Protein AF-0000000072255102 (afdb_homodimer)

Sequence (958 aa):
MRISRRGTLAPRAHVDDLEAAYGQRKDVCQMCAGSVGYGPAPAALQAVSRLEEHLGGGYGPVAGESALLANLREKLFLHNGIDVDAQRAAVLVTAGANQAFVNVLLAVADSGDAVILFAPYYFSHYSAALFAGLRPIVLNSNSHESVAGALQYYSENLLHSEVPSVETVRAVVVCTPCNPTGSVLDNAELWKIAHICEAHDWWLIIDEAYEHFDFEMQLLERDGELTLTSIVSPSCLTGLPQRIRRPYLMHNRSIHIFSMSKSFGMAGYRVGYILCPQTAPIQDGADLFDALVRVNDTIVTHASRQSQLLALCVLRDPACISTLQSRRLRVLLYVRELYQFAFKMVRAGLIELTPSMMEVLRTCQRNGRPFRIGAFYLFCRALPKRNGSTRVARASDLELCHFLADSYRVLVAPGSIFGTDARECWIRVSVGACCCNDIHGLRDALRRLAAGIAAFQEQKLARKVSSVDNDNLVVSTTFMRISRRGTLAPRAHVDDLEAAYGQRKDVCQMCAGSVGYGPAPAALQAVSRLEEHLGGGYGPVAGESALLANLREKLFLHNGIDVDAQRAAVLVTAGANQAFVNVLLAVADSGDAVILFAPYYFSHYSAALFAGLRPIVLNSNSHESVAGALQYYSENLLHSEVPSVETVRAVVVCTPCNPTGSVLDNAELWKIAHICEAHDWWLIIDEAYEHFDFEMQLLERDGELTLTSIVSPSCLTGLPQRIRRPYLMHNRSIHIFSMSKSFGMAGYRVGYILCPQTAPIQDGADLFDALVRVNDTIVTHASRQSQLLALCVLRDPACISTLQSRRLRVLLYVRELYQFAFKMVRAGLIELTPSMMEVLRTCQRNGRPFRIGAFYLFCRALPKRNGSTRVARASDLELCHFLADSYRVLVAPGSIFGTDARECWIRVSVGACCCNDIHGLRDALRRLAAGIAAFQEQKLARKVSSVDNDNLVVSTTF

Nearest PDB structures (foldseek):
  1w7l-assembly1_A  TM=7.153E-01  e=2.641E-23  Homo sapiens
  1b8g-assembly1_B  TM=6.961E-01  e=1.407E-20  Malus domestica
  7dlw-assembly2_D  TM=7.131E-01  e=1.933E-19  Arabidopsis thaliana
  6s8w-assembly1_A  TM=8.082E-01  e=8.567E-15  Aspergillus fumigatus Af293
  6s8w-assembly2_C  TM=7.511E-01  e=2.875E-15  Aspergillus fumigatus Af293

Structure (mmCIF, N/CA/C/O backbone):
data_AF-0000000072255102-model_v1
#
loop_
_entity.id
_entity.type
_entity.pdbx_description
1 polymer 'Aspartate transaminase'
#
loop_
_atom_site.group_PDB
_atom_site.id
_atom_site.type_symbol
_atom_site.label_atom_id
_atom_site.label_alt_id
_atom_site.label_comp_id
_atom_site.label_asym_id
_atom_site.label_entity_id
_atom_site.label_seq_id
_atom_site.pdbx_PDB_ins_code
_atom_site.Cartn_x
_atom_site.Cartn_y
_atom_site.Cartn_z
_atom_site.occupancy
_atom_site.B_iso_or_equiv
_atom_site.auth_seq_id
_atom_site.auth_comp_id
_atom_site.auth_asym_id
_atom_site.auth_atom_id
_atom_site.pdbx_PDB_model_num
ATOM 1 N N . MET A 1 1 ? -25.812 5.926 -3.051 1 71.19 1 MET A N 1
ATOM 2 C CA . MET A 1 1 ? -24.375 5.699 -2.855 1 71.19 1 MET A CA 1
ATOM 3 C C . MET A 1 1 ? -23.828 4.738 -3.908 1 71.19 1 MET A C 1
ATOM 5 O O . MET A 1 1 ? -24.531 3.822 -4.34 1 71.19 1 MET A O 1
ATOM 9 N N . ARG A 1 2 ? -22.906 5.219 -4.488 1 79.12 2 ARG A N 1
ATOM 10 C CA . ARG A 1 2 ? -22.328 4.414 -5.562 1 79.12 2 ARG A CA 1
ATOM 11 C C . ARG A 1 2 ? -20.922 3.965 -5.219 1 79.12 2 ARG A C 1
ATOM 13 O O . ARG A 1 2 ? -20.188 4.668 -4.512 1 79.12 2 ARG A O 1
ATOM 20 N N . ILE A 1 3 ? -20.594 2.717 -5.504 1 79.81 3 ILE A N 1
ATOM 21 C CA . ILE A 1 3 ? -19.219 2.229 -5.453 1 79.81 3 ILE A CA 1
ATOM 22 C C . ILE A 1 3 ? -18.656 2.121 -6.871 1 79.81 3 ILE A C 1
ATOM 24 O O . ILE A 1 3 ? -19.406 2.125 -7.848 1 79.81 3 ILE A O 1
ATOM 28 N N . SER A 1 4 ? -17.422 2.129 -6.953 1 81.81 4 SER A N 1
ATOM 29 C CA . SER A 1 4 ? -16.766 2.125 -8.258 1 81.81 4 SER A CA 1
ATOM 30 C C . SER A 1 4 ? -17 0.81 -8.992 1 81.81 4 SER A C 1
ATOM 32 O O . SER A 1 4 ? -17.141 -0.242 -8.367 1 81.81 4 SER A O 1
ATOM 34 N N . ARG A 1 5 ? -17 0.912 -10.289 1 80.12 5 ARG A N 1
ATOM 35 C CA . ARG A 1 5 ? -17.062 -0.283 -11.125 1 80.12 5 ARG A CA 1
ATOM 36 C C . ARG A 1 5 ? -15.797 -1.123 -10.961 1 80.12 5 ARG A C 1
ATOM 38 O O . ARG A 1 5 ? -15.859 -2.354 -10.961 1 80.12 5 ARG A O 1
ATOM 45 N N . ARG A 1 6 ? -14.703 -0.473 -10.859 1 78.62 6 ARG A N 1
ATOM 46 C CA . ARG A 1 6 ? -13.453 -1.199 -10.672 1 78.62 6 ARG A CA 1
ATOM 47 C C . ARG A 1 6 ? -13.438 -1.946 -9.344 1 78.62 6 ARG A C 1
ATOM 49 O O . ARG A 1 6 ? -12.844 -3.02 -9.234 1 78.62 6 ARG A O 1
ATOM 56 N N . GLY A 1 7 ? -14.148 -1.473 -8.406 1 73.25 7 GLY A N 1
ATOM 57 C CA . GLY A 1 7 ? -14.266 -2.152 -7.125 1 73.25 7 GLY A CA 1
ATOM 58 C C . GLY A 1 7 ? -15.156 -3.379 -7.18 1 73.25 7 GLY A C 1
ATOM 59 O O . GLY A 1 7 ? -15.07 -4.254 -6.312 1 73.25 7 GLY A O 1
ATOM 60 N N . THR A 1 8 ? -15.906 -3.451 -8.242 1 72.62 8 THR A N 1
ATOM 61 C CA . THR A 1 8 ? -16.828 -4.57 -8.367 1 72.62 8 THR A CA 1
ATOM 62 C C . THR A 1 8 ? -16.344 -5.559 -9.422 1 72.62 8 THR A C 1
ATOM 64 O O . THR A 1 8 ? -16.656 -6.75 -9.359 1 72.62 8 THR A O 1
ATOM 67 N N . LEU A 1 9 ? -15.602 -5.031 -10.367 1 70.38 9 LEU A N 1
ATOM 68 C CA . LEU A 1 9 ? -15.18 -5.844 -11.5 1 70.38 9 LEU A CA 1
ATOM 69 C C . LEU A 1 9 ? -13.969 -6.703 -11.141 1 70.38 9 LEU A C 1
ATOM 71 O O . LEU A 1 9 ? -13.758 -7.758 -11.742 1 70.38 9 LEU A O 1
ATOM 75 N N . ALA A 1 10 ? -13.281 -6.191 -10.258 1 69.94 10 ALA A N 1
ATOM 76 C CA . ALA A 1 10 ? -12.141 -7.02 -9.875 1 69.94 10 ALA A CA 1
ATOM 77 C C . ALA A 1 10 ? -12.602 -8.352 -9.289 1 69.94 10 ALA A C 1
ATOM 79 O O . ALA A 1 10 ? -13.445 -8.375 -8.391 1 69.94 10 ALA A O 1
ATOM 80 N N . PRO A 1 11 ? -12.211 -9.344 -10.062 1 61.66 11 PRO A N 1
ATOM 81 C CA . PRO A 1 11 ? -12.688 -10.648 -9.602 1 61.66 11 PRO A CA 1
ATOM 82 C C . PRO A 1 11 ? -12.406 -10.898 -8.125 1 61.66 11 PRO A C 1
ATOM 84 O O . PRO A 1 11 ? -11.383 -10.438 -7.602 1 61.66 11 PRO A O 1
ATOM 87 N N . ARG A 1 12 ? -13.578 -11.211 -7.484 1 57.09 12 ARG A N 1
ATOM 88 C CA . ARG A 1 12 ? -13.352 -11.695 -6.125 1 57.09 12 ARG A CA 1
ATOM 89 C C . ARG A 1 12 ? -12.445 -12.922 -6.125 1 57.09 12 ARG A C 1
ATOM 91 O O . ARG A 1 12 ? -12.648 -13.852 -6.918 1 57.09 12 ARG A O 1
ATOM 98 N N . ALA A 1 13 ? -11.328 -12.711 -5.57 1 55.06 13 ALA A N 1
ATOM 99 C CA . ALA A 1 13 ? -10.508 -13.914 -5.555 1 55.06 13 ALA A CA 1
ATOM 100 C C . ALA A 1 13 ? -11.281 -15.094 -4.957 1 55.06 13 ALA A C 1
ATOM 102 O O . ALA A 1 13 ? -11.492 -15.148 -3.744 1 55.06 13 ALA A O 1
ATOM 103 N N . HIS A 1 14 ? -12.023 -15.82 -5.754 1 57.97 14 HIS A N 1
ATOM 104 C CA . HIS A 1 14 ? -12.703 -17.031 -5.309 1 57.97 14 HIS A CA 1
ATOM 105 C C . HIS A 1 14 ? -11.852 -17.812 -4.32 1 57.97 14 HIS A C 1
ATOM 107 O O . HIS A 1 14 ? -12.375 -18.578 -3.512 1 57.97 14 HIS A O 1
ATOM 113 N N . VAL A 1 15 ? -10.625 -17.5 -4.371 1 62.88 15 VAL A N 1
ATOM 114 C CA . VAL A 1 15 ? -9.703 -18.141 -3.439 1 62.88 15 VAL A CA 1
ATOM 115 C C . VAL A 1 15 ? -10.078 -17.781 -2.006 1 62.88 15 VAL A C 1
ATOM 117 O O . VAL A 1 15 ? -10.062 -18.625 -1.113 1 62.88 15 VAL A O 1
ATOM 120 N N . ASP A 1 16 ? -10.633 -16.625 -1.935 1 63.44 16 ASP A N 1
ATOM 121 C CA . ASP A 1 16 ? -10.984 -16.172 -0.59 1 63.44 16 ASP A CA 1
ATOM 122 C C . ASP A 1 16 ? -12.234 -16.891 -0.078 1 63.44 16 ASP A C 1
ATOM 124 O O . ASP A 1 16 ? -12.297 -17.266 1.093 1 63.44 16 ASP A O 1
ATOM 128 N N . ASP A 1 17 ? -13.141 -17.125 -0.993 1 71.81 17 ASP A N 1
ATOM 129 C CA . ASP A 1 17 ? -14.344 -17.859 -0.615 1 71.81 17 ASP A CA 1
ATOM 130 C C . ASP A 1 17 ? -14.016 -19.312 -0.259 1 71.81 17 ASP A C 1
ATOM 132 O O . ASP A 1 17 ? -14.555 -19.859 0.705 1 71.81 17 ASP A O 1
ATOM 136 N N . LEU A 1 18 ? -13.156 -19.844 -1.052 1 81.25 18 LEU A N 1
ATOM 137 C CA . LEU A 1 18 ? -12.734 -21.219 -0.807 1 81.25 18 LEU A CA 1
ATOM 138 C C . LEU A 1 18 ? -11.938 -21.328 0.486 1 81.25 18 LEU A C 1
ATOM 140 O O . LEU A 1 18 ? -12.125 -22.266 1.265 1 81.25 18 LEU A O 1
ATOM 144 N N . GLU A 1 19 ? -11.125 -20.344 0.685 1 74.62 19 GLU A N 1
ATOM 145 C CA . GLU A 1 19 ? -10.336 -20.328 1.916 1 74.62 19 GLU A CA 1
ATOM 146 C C . GLU A 1 19 ? -11.227 -20.109 3.137 1 74.62 19 GLU A C 1
ATOM 148 O O . GLU A 1 19 ? -10.992 -20.703 4.195 1 74.62 19 GLU A O 1
ATOM 153 N N . ALA A 1 20 ? -12.18 -19.297 2.982 1 74.81 20 ALA A N 1
ATOM 154 C CA . ALA A 1 20 ? -13.117 -19.078 4.078 1 74.81 20 ALA A CA 1
ATOM 155 C C . ALA A 1 20 ? -13.914 -20.344 4.391 1 74.81 20 ALA A C 1
ATOM 157 O O . ALA A 1 20 ? -14.203 -20.625 5.555 1 74.81 20 ALA A O 1
ATOM 158 N N . ALA A 1 21 ? -14.156 -21.078 3.379 1 81.81 21 ALA A N 1
ATOM 159 C CA . ALA A 1 21 ? -15 -22.266 3.537 1 81.81 21 ALA A CA 1
ATOM 160 C C . ALA A 1 21 ? -14.18 -23.453 4.039 1 81.81 21 ALA A C 1
ATOM 162 O O . ALA A 1 21 ? -14.664 -24.25 4.836 1 81.81 21 ALA A O 1
ATOM 163 N N . TYR A 1 22 ? -12.93 -23.5 3.594 1 86.5 22 TYR A N 1
ATOM 164 C CA . TYR A 1 22 ? -12.195 -24.75 3.818 1 86.5 22 TYR A CA 1
ATOM 165 C C . TYR A 1 22 ? -10.891 -24.484 4.566 1 86.5 22 TYR A C 1
ATOM 167 O O . TYR A 1 22 ? -10.242 -25.422 5.039 1 86.5 22 TYR A O 1
ATOM 175 N N . GLY A 1 23 ? -10.547 -23.25 4.668 1 78.25 23 GLY A N 1
ATOM 176 C CA . GLY A 1 23 ? -9.234 -22.906 5.184 1 78.25 23 GLY A CA 1
ATOM 177 C C . GLY A 1 23 ? -9 -23.375 6.605 1 78.25 23 GLY A C 1
ATOM 178 O O . GLY A 1 23 ? -7.867 -23.688 6.984 1 78.25 23 GLY A O 1
ATOM 179 N N . GLN A 1 24 ? -10.047 -23.531 7.312 1 77.75 24 GLN A N 1
ATOM 180 C CA . GLN A 1 24 ? -9.914 -23.891 8.719 1 77.75 24 GLN A CA 1
ATOM 181 C C . GLN A 1 24 ? -10.148 -25.391 8.922 1 77.75 24 GLN A C 1
ATOM 183 O O . GLN A 1 24 ? -9.992 -25.906 10.031 1 77.75 24 GLN A O 1
ATOM 188 N N . ARG A 1 25 ? -10.422 -26.047 7.887 1 85 25 ARG A N 1
ATOM 189 C CA . ARG A 1 25 ? -10.664 -27.484 7.992 1 85 25 ARG A CA 1
ATOM 190 C C . ARG A 1 25 ? -9.352 -28.266 8.07 1 85 25 ARG A C 1
ATOM 192 O O . ARG A 1 25 ? -8.633 -28.375 7.074 1 85 25 ARG A O 1
ATOM 199 N N . LYS A 1 26 ? -9.148 -28.922 9.109 1 82.62 26 LYS A N 1
ATOM 200 C CA . LYS A 1 26 ? -7.887 -29.609 9.367 1 82.62 26 LYS A CA 1
ATOM 201 C C . LYS A 1 26 ? -7.789 -30.891 8.555 1 82.62 26 LYS A C 1
ATOM 203 O O . LYS A 1 26 ? -6.691 -31.406 8.336 1 82.62 26 LYS A O 1
ATOM 208 N N . ASP A 1 27 ? -8.859 -31.391 8.117 1 87.88 27 ASP A N 1
ATOM 209 C CA . ASP A 1 27 ? -8.859 -32.656 7.383 1 87.88 27 ASP A CA 1
ATOM 210 C C . ASP A 1 27 ? -8.664 -32.438 5.887 1 87.88 27 ASP A C 1
ATOM 212 O O . ASP A 1 27 ? -8.5 -33.375 5.125 1 87.88 27 ASP A O 1
ATOM 216 N N . VAL A 1 28 ? -8.695 -31.172 5.5 1 91.31 28 VAL A N 1
ATOM 217 C CA . VAL A 1 28 ? -8.555 -30.844 4.09 1 91.31 28 VAL A CA 1
ATOM 218 C C . VAL A 1 28 ? -7.129 -30.375 3.805 1 91.31 28 VAL A C 1
ATOM 220 O O . VAL A 1 28 ? -6.617 -29.484 4.477 1 91.31 28 VAL A O 1
ATOM 223 N N . CYS A 1 29 ? -6.441 -31.078 2.885 1 91.5 29 CYS A N 1
ATOM 224 C CA . CYS A 1 29 ? -5.113 -30.641 2.465 1 91.5 29 CYS A CA 1
ATOM 225 C C . CYS A 1 29 ? -5.188 -29.344 1.675 1 91.5 29 CYS A C 1
ATOM 227 O O . CYS A 1 29 ? -5.879 -29.266 0.657 1 91.5 29 CYS A O 1
ATOM 229 N N . GLN A 1 30 ? -4.477 -28.359 2.141 1 89.25 30 GLN A N 1
ATOM 230 C CA . GLN A 1 30 ? -4.527 -27.016 1.553 1 89.25 30 GLN A CA 1
ATOM 231 C C . GLN A 1 30 ? -3.545 -26.891 0.392 1 89.25 30 GLN A C 1
ATOM 233 O O . GLN A 1 30 ? -2.373 -26.578 0.597 1 89.25 30 GLN A O 1
ATOM 238 N N . MET A 1 31 ? -4.047 -27.047 -0.824 1 92.31 31 MET A N 1
ATOM 239 C CA . MET A 1 31 ? -3.205 -26.938 -2.01 1 92.31 31 MET A CA 1
ATOM 240 C C . MET A 1 31 ? -3.721 -25.844 -2.938 1 92.31 31 MET A C 1
ATOM 242 O O . MET A 1 31 ? -3.631 -25.969 -4.16 1 92.31 31 MET A O 1
ATOM 246 N N . CYS A 1 32 ? -4.309 -24.812 -2.295 1 90.25 32 CYS A N 1
ATOM 247 C CA . CYS A 1 32 ? -4.922 -23.719 -3.041 1 90.25 32 CYS A CA 1
ATOM 248 C C . CYS A 1 32 ? -4.043 -22.484 -3 1 90.25 32 CYS A C 1
ATOM 250 O O . CYS A 1 32 ? -3.781 -21.859 -4.035 1 90.25 32 CYS A O 1
ATOM 252 N N . ALA A 1 33 ? -3.549 -22.125 -1.889 1 85.56 33 ALA A N 1
ATOM 253 C CA . ALA A 1 33 ? -2.844 -20.859 -1.672 1 85.56 33 ALA A CA 1
ATOM 254 C C . ALA A 1 33 ? -1.452 -20.906 -2.295 1 85.56 33 ALA A C 1
ATOM 256 O O . ALA A 1 33 ? -0.792 -21.938 -2.297 1 85.56 33 ALA A O 1
ATOM 257 N N . GLY A 1 34 ? -1.05 -19.797 -2.852 1 88.5 34 GLY A N 1
ATOM 258 C CA . GLY A 1 34 ? 0.292 -19.641 -3.393 1 88.5 34 GLY A CA 1
ATOM 259 C C . GLY A 1 34 ? 1.305 -19.188 -2.357 1 88.5 34 GLY A C 1
ATOM 260 O O . GLY A 1 34 ? 2.016 -18.203 -2.568 1 88.5 34 GLY A O 1
ATOM 261 N N . SER A 1 35 ? 1.401 -19.938 -1.258 1 89.06 35 SER A N 1
ATOM 262 C CA . SER A 1 35 ? 2.301 -19.578 -0.167 1 89.06 35 SER A CA 1
ATOM 263 C C . SER A 1 35 ? 3.223 -20.734 0.198 1 89.06 35 SER A C 1
ATOM 265 O O . SER A 1 35 ? 3.041 -21.844 -0.284 1 89.06 35 SER A O 1
ATOM 267 N N . VAL A 1 36 ? 4.203 -20.438 0.973 1 90.5 36 VAL A N 1
ATOM 268 C CA . VAL A 1 36 ? 5.129 -21.453 1.474 1 90.5 36 VAL A CA 1
ATOM 269 C C . VAL A 1 36 ? 4.812 -21.766 2.934 1 90.5 36 VAL A C 1
ATOM 271 O O . VAL A 1 36 ? 4.129 -21 3.607 1 90.5 36 VAL A O 1
ATOM 274 N N . GLY A 1 37 ? 5.32 -22.891 3.395 1 87 37 GLY A N 1
ATOM 275 C CA . GLY A 1 37 ? 4.965 -23.375 4.723 1 87 37 GLY A CA 1
ATOM 276 C C . GLY A 1 37 ? 5.973 -22.969 5.785 1 87 37 GLY A C 1
ATOM 277 O O . GLY A 1 37 ? 5.945 -23.484 6.902 1 87 37 GLY A O 1
ATOM 278 N N . TYR A 1 38 ? 6.91 -22.141 5.453 1 89.12 38 TYR A N 1
ATOM 279 C CA . TYR A 1 38 ? 7.914 -21.734 6.426 1 89.12 38 TYR A CA 1
ATOM 280 C C . TYR A 1 38 ? 7.926 -20.219 6.59 1 89.12 38 TYR A C 1
ATOM 282 O O . TYR A 1 38 ? 7.367 -19.5 5.762 1 89.12 38 TYR A O 1
ATOM 290 N N . GLY A 1 39 ? 8.477 -19.812 7.711 1 91.06 39 GLY A N 1
ATOM 291 C CA . GLY A 1 39 ? 8.648 -18.391 7.973 1 91.06 39 GLY A CA 1
ATOM 292 C C . GLY A 1 39 ? 10.086 -17.938 7.824 1 91.06 39 GLY A C 1
ATOM 293 O O . GLY A 1 39 ? 10.938 -18.672 7.328 1 91.06 39 GLY A O 1
ATOM 294 N N . PRO A 1 40 ? 10.25 -16.656 8.211 1 91.88 40 PRO A N 1
ATOM 295 C CA . PRO A 1 40 ? 11.625 -16.172 8.156 1 91.88 40 PRO A CA 1
ATOM 296 C C . PRO A 1 40 ? 12.578 -17 9.016 1 91.88 40 PRO A C 1
ATOM 298 O O . PRO A 1 40 ? 12.156 -17.609 10 1 91.88 40 PRO A O 1
ATOM 301 N N . ALA A 1 41 ? 13.82 -17.031 8.648 1 91.12 41 ALA A N 1
ATOM 302 C CA . ALA A 1 41 ? 14.828 -17.734 9.438 1 91.12 41 ALA A CA 1
ATOM 303 C C . ALA A 1 41 ? 14.82 -17.266 10.891 1 91.12 41 ALA A C 1
ATOM 305 O O . ALA A 1 41 ? 14.836 -16.062 11.156 1 91.12 41 ALA A O 1
ATOM 306 N N . PRO A 1 42 ? 14.844 -18.141 11.812 1 87.88 42 PRO A N 1
ATOM 307 C CA . PRO A 1 42 ? 14.789 -17.781 13.227 1 87.88 42 PRO A CA 1
ATOM 308 C C . PRO A 1 42 ? 15.914 -16.828 13.641 1 87.88 42 PRO A C 1
ATOM 310 O O . PRO A 1 42 ? 15.695 -15.93 14.453 1 87.88 42 PRO A O 1
ATOM 313 N N . ALA A 1 43 ? 17.078 -17.047 13.039 1 90.06 43 ALA A N 1
ATOM 314 C CA . ALA A 1 43 ? 18.203 -16.188 13.367 1 90.06 43 ALA A CA 1
ATOM 315 C C . ALA A 1 43 ? 17.906 -14.727 13.016 1 90.06 43 ALA A C 1
ATOM 317 O O . ALA A 1 43 ? 18.344 -13.812 13.719 1 90.06 43 ALA A O 1
ATOM 318 N N . ALA A 1 44 ? 17.219 -14.508 11.953 1 92.56 44 ALA A N 1
ATOM 319 C CA . ALA A 1 44 ? 16.859 -13.156 11.539 1 92.56 44 ALA A CA 1
ATOM 320 C C . ALA A 1 44 ? 15.844 -12.547 12.492 1 92.56 44 ALA A C 1
ATOM 322 O O . ALA A 1 44 ? 15.93 -11.359 12.828 1 92.56 44 ALA A O 1
ATOM 323 N N . LEU A 1 45 ? 14.875 -13.266 12.938 1 89.69 45 LEU A N 1
ATOM 324 C CA . LEU A 1 45 ? 13.867 -12.789 13.883 1 89.69 45 LEU A CA 1
ATOM 325 C C . LEU A 1 45 ? 14.516 -12.367 15.195 1 89.69 45 LEU A C 1
ATOM 327 O O . LEU A 1 45 ? 14.141 -11.352 15.781 1 89.69 45 LEU A O 1
ATOM 331 N N . GLN A 1 46 ? 15.492 -13.125 15.617 1 88.06 46 GLN A N 1
ATOM 332 C CA . GLN A 1 46 ? 16.219 -12.805 16.844 1 88.06 46 GLN A CA 1
ATOM 333 C C . GLN A 1 46 ? 17.016 -11.508 16.672 1 88.06 46 GLN A C 1
ATOM 335 O O . GLN A 1 46 ? 17.078 -10.695 17.594 1 88.06 46 GLN A O 1
ATOM 340 N N . ALA A 1 47 ? 17.578 -11.367 15.547 1 88.94 47 ALA A N 1
ATOM 341 C CA . ALA A 1 47 ? 18.359 -10.156 15.273 1 88.94 47 ALA A CA 1
ATOM 342 C C . ALA A 1 47 ? 17.469 -8.914 15.297 1 88.94 47 ALA A C 1
ATOM 344 O O . ALA A 1 47 ? 17.859 -7.871 15.805 1 88.94 47 ALA A O 1
ATOM 345 N N . VAL A 1 48 ? 16.297 -8.977 14.773 1 88.06 48 VAL A N 1
ATOM 346 C CA . VAL A 1 48 ? 15.367 -7.852 14.727 1 88.06 48 VAL A CA 1
ATOM 347 C C . VAL A 1 48 ? 14.969 -7.449 16.141 1 88.06 48 VAL A C 1
ATOM 349 O O . VAL A 1 48 ? 14.859 -6.262 16.453 1 88.06 48 VAL A O 1
ATOM 352 N N . SER A 1 49 ? 14.734 -8.383 16.953 1 82.62 49 SER A N 1
ATOM 353 C CA . SER A 1 49 ? 14.336 -8.117 18.344 1 82.62 49 SER A CA 1
ATOM 354 C C . SER A 1 49 ? 15.391 -7.285 19.062 1 82.62 49 SER A C 1
ATOM 356 O O . SER A 1 49 ? 15.062 -6.484 19.938 1 82.62 49 SER A O 1
ATOM 358 N N . ARG A 1 50 ? 16.594 -7.359 18.656 1 83.38 50 ARG A N 1
ATOM 359 C CA . ARG A 1 50 ? 17.688 -6.648 19.297 1 83.38 50 ARG A CA 1
ATOM 360 C C . ARG A 1 50 ? 17.859 -5.246 18.719 1 83.38 50 ARG A C 1
ATOM 362 O O . ARG A 1 50 ? 18.328 -4.336 19.406 1 83.38 50 ARG A O 1
ATOM 369 N N . LEU A 1 51 ? 17.406 -5.105 17.516 1 82.75 51 LEU A N 1
ATOM 370 C CA . LEU A 1 51 ? 17.719 -3.879 16.797 1 82.75 51 LEU A CA 1
ATOM 371 C C . LEU A 1 51 ? 16.516 -2.949 16.734 1 82.75 51 LEU A C 1
ATOM 373 O O . LEU A 1 51 ? 16.656 -1.759 16.453 1 82.75 51 LEU A O 1
ATOM 377 N N . GLU A 1 52 ? 15.352 -3.484 17.062 1 79.81 52 GLU A N 1
ATOM 378 C CA . GLU A 1 52 ? 14.094 -2.783 16.859 1 79.81 52 GLU A CA 1
ATOM 379 C C . GLU A 1 52 ? 14.023 -1.507 17.688 1 79.81 52 GLU A C 1
ATOM 381 O O . GLU A 1 52 ? 13.445 -0.508 17.25 1 79.81 52 GLU A O 1
ATOM 386 N N . GLU A 1 53 ? 14.617 -1.542 18.844 1 77 53 GLU A N 1
ATOM 387 C CA . GLU A 1 53 ? 14.555 -0.391 19.734 1 77 53 GLU A CA 1
ATOM 388 C C . GLU A 1 53 ? 15.219 0.832 19.109 1 77 53 GLU A C 1
ATOM 390 O O . GLU A 1 53 ? 14.852 1.969 19.406 1 77 53 GLU A O 1
ATOM 395 N N . HIS A 1 54 ? 16.031 0.615 18.188 1 80.56 54 HIS A N 1
ATOM 396 C CA . HIS A 1 54 ? 16.781 1.709 17.578 1 80.56 54 HIS A CA 1
ATOM 397 C C . HIS A 1 54 ? 16.047 2.268 16.359 1 80.56 54 HIS A C 1
ATOM 399 O O . HIS A 1 54 ? 16.438 3.305 15.812 1 80.56 54 HIS A O 1
ATOM 405 N N . LEU A 1 55 ? 14.977 1.622 15.969 1 83.38 55 LEU A N 1
ATOM 406 C CA . LEU A 1 55 ? 14.25 2.041 14.773 1 83.38 55 LEU A CA 1
ATOM 407 C C . LEU A 1 55 ? 13.469 3.324 15.039 1 83.38 55 LEU A C 1
ATOM 409 O O . LEU A 1 55 ? 13.203 4.094 14.109 1 83.38 55 LEU A O 1
ATOM 413 N N . GLY A 1 56 ? 13.125 3.527 16.312 1 84.12 56 GLY A N 1
ATOM 414 C CA . GLY A 1 56 ? 12.25 4.648 16.594 1 84.12 56 GLY A CA 1
ATOM 415 C C . GLY A 1 56 ? 10.867 4.5 15.969 1 84.12 56 GLY A C 1
ATOM 416 O O . GLY A 1 56 ? 10.469 3.395 15.609 1 84.12 56 GLY A O 1
ATOM 417 N N . GLY A 1 57 ? 10.125 5.523 15.906 1 89.06 57 GLY A N 1
ATOM 418 C CA . GLY A 1 57 ? 8.75 5.445 15.43 1 89.06 57 GLY A CA 1
ATOM 419 C C . GLY A 1 57 ? 8.516 6.234 14.156 1 89.06 57 GLY A C 1
ATOM 420 O O . GLY A 1 57 ? 7.453 6.117 13.531 1 89.06 57 GLY A O 1
ATOM 421 N N . GLY A 1 58 ? 9.516 6.988 13.711 1 90.62 58 GLY A N 1
ATOM 422 C CA . GLY A 1 58 ? 9.328 7.945 12.633 1 90.62 58 GLY A CA 1
ATOM 423 C C . GLY A 1 58 ? 9.352 7.301 11.258 1 90.62 58 GLY A C 1
ATOM 424 O O . GLY A 1 58 ? 9.664 6.117 11.125 1 90.62 58 GLY A O 1
ATOM 425 N N . TYR A 1 59 ? 9 8.07 10.266 1 91.69 59 TYR A N 1
ATOM 426 C CA . TYR A 1 59 ? 9.039 7.641 8.875 1 91.69 59 TYR A CA 1
ATOM 427 C C . TYR A 1 59 ? 10.469 7.328 8.438 1 91.69 59 TYR A C 1
ATOM 429 O O . TYR A 1 59 ? 11.422 7.895 8.977 1 91.69 59 TYR A O 1
ATOM 437 N N . GLY A 1 60 ? 10.617 6.363 7.547 1 91.38 60 GLY A N 1
ATOM 438 C CA . GLY A 1 60 ? 11.859 6.121 6.84 1 91.38 60 GLY A CA 1
ATOM 439 C C . GLY A 1 60 ? 11.875 6.695 5.438 1 91.38 60 GLY A C 1
ATOM 440 O O . GLY A 1 60 ? 10.922 7.359 5.023 1 91.38 60 GLY A O 1
ATOM 441 N N . PRO A 1 61 ? 12.961 6.496 4.809 1 92.81 61 PRO A N 1
ATOM 442 C CA . PRO A 1 61 ? 13.023 6.961 3.418 1 92.81 61 PRO A CA 1
ATOM 443 C C . PRO A 1 61 ? 11.992 6.27 2.523 1 92.81 61 PRO A C 1
ATOM 445 O O . PRO A 1 61 ? 11.75 5.07 2.668 1 92.81 61 PRO A O 1
ATOM 448 N N . VAL A 1 62 ? 11.453 7 1.601 1 93.88 62 VAL A N 1
ATOM 449 C CA . VAL A 1 62 ? 10.398 6.512 0.714 1 93.88 62 VAL A CA 1
ATOM 450 C C . VAL A 1 62 ? 10.914 5.324 -0.095 1 93.88 62 VAL A C 1
ATOM 452 O O . VAL A 1 62 ? 10.203 4.332 -0.278 1 93.88 62 VAL A O 1
ATOM 455 N N . ALA A 1 63 ? 12.18 5.379 -0.575 1 95.5 63 ALA A N 1
ATOM 456 C CA . ALA A 1 63 ? 12.734 4.355 -1.456 1 95.5 63 ALA A CA 1
ATOM 457 C C . ALA A 1 63 ? 13.109 3.102 -0.671 1 95.5 63 ALA A C 1
ATOM 459 O O . ALA A 1 63 ? 13.312 2.037 -1.256 1 95.5 63 ALA A O 1
ATOM 460 N N . GLY A 1 64 ? 13.25 3.23 0.615 1 97.12 64 GLY A N 1
ATOM 461 C CA . GLY A 1 64 ? 13.703 2.139 1.465 1 97.12 64 GLY A CA 1
ATOM 462 C C . GLY A 1 64 ? 14.906 2.5 2.309 1 97.12 64 GLY A C 1
ATOM 463 O O . GLY A 1 64 ? 15.617 3.461 2.006 1 97.12 64 GLY A O 1
ATOM 464 N N . GLU A 1 65 ? 15.102 1.743 3.35 1 96.31 65 GLU A N 1
ATOM 465 C CA . GLU A 1 65 ? 16.25 1.943 4.227 1 96.31 65 GLU A CA 1
ATOM 466 C C . GLU A 1 65 ? 17.562 1.75 3.469 1 96.31 65 GLU A C 1
ATOM 468 O O . GLU A 1 65 ? 17.703 0.794 2.705 1 96.31 65 GLU A O 1
ATOM 473 N N . SER A 1 66 ? 18.547 2.627 3.738 1 95.75 66 SER A N 1
ATOM 474 C CA . SER A 1 66 ? 19.797 2.631 2.994 1 95.75 66 SER A CA 1
ATOM 475 C C . SER A 1 66 ? 20.531 1.299 3.137 1 95.75 66 SER A C 1
ATOM 477 O O . SER A 1 66 ? 21.062 0.772 2.158 1 95.75 66 SER A O 1
ATOM 479 N N . ALA A 1 67 ? 20.578 0.798 4.336 1 96.19 67 ALA A N 1
ATOM 480 C CA . ALA A 1 67 ? 21.266 -0.469 4.566 1 96.19 67 ALA A CA 1
ATOM 481 C C . ALA A 1 67 ? 20.594 -1.605 3.799 1 96.19 67 ALA A C 1
ATOM 483 O O . ALA A 1 67 ? 21.281 -2.473 3.244 1 96.19 67 ALA A O 1
ATOM 484 N N . LEU A 1 68 ? 19.266 -1.615 3.773 1 97.75 68 LEU A N 1
ATOM 485 C CA . LEU A 1 68 ? 18.562 -2.646 3.027 1 97.75 68 LEU A CA 1
ATOM 486 C C . LEU A 1 68 ? 18.812 -2.512 1.53 1 97.75 68 LEU A C 1
ATOM 488 O O . LEU A 1 68 ? 19.047 -3.512 0.843 1 97.75 68 LEU A O 1
ATOM 492 N N . LEU A 1 69 ? 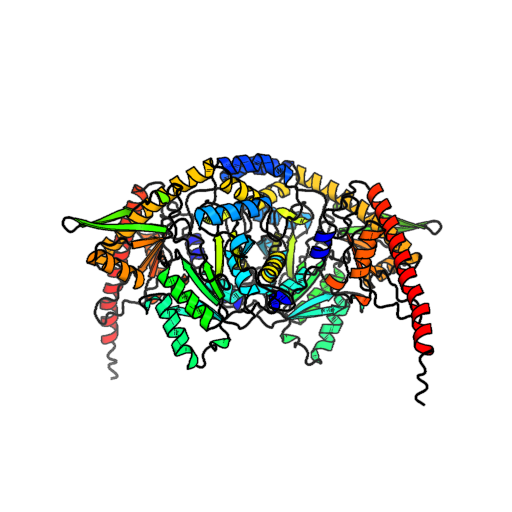18.766 -1.294 1.021 1 97.88 69 LEU A N 1
ATOM 493 C CA . LEU A 1 69 ? 19.016 -1.06 -0.396 1 97.88 69 LEU A CA 1
ATOM 494 C C . LEU A 1 69 ? 20.406 -1.58 -0.795 1 97.88 69 LEU A C 1
ATOM 496 O O . LEU A 1 69 ? 20.562 -2.188 -1.857 1 97.88 69 LEU A O 1
ATOM 500 N N . ALA A 1 70 ? 21.391 -1.35 0.05 1 97.25 70 ALA A N 1
ATOM 501 C CA . ALA A 1 70 ? 22.734 -1.838 -0.22 1 97.25 70 ALA A CA 1
ATOM 502 C C . ALA A 1 70 ? 22.766 -3.363 -0.279 1 97.25 70 ALA A C 1
ATOM 504 O O . ALA A 1 70 ? 23.406 -3.943 -1.155 1 97.25 70 ALA A O 1
ATOM 505 N N . ASN A 1 71 ? 22.109 -4.012 0.596 1 96.38 71 ASN A N 1
ATOM 506 C CA . ASN A 1 71 ? 22.078 -5.469 0.628 1 96.38 71 ASN A CA 1
ATOM 507 C C . ASN A 1 71 ? 21.281 -6.043 -0.547 1 96.38 71 ASN A C 1
ATOM 509 O O . ASN A 1 71 ? 21.609 -7.113 -1.056 1 96.38 71 ASN A O 1
ATOM 513 N N . LEU A 1 72 ? 20.234 -5.34 -0.912 1 96.31 72 LEU A N 1
ATOM 514 C CA . LEU A 1 72 ? 19.484 -5.773 -2.08 1 96.31 72 LEU A CA 1
ATOM 515 C C . LEU A 1 72 ? 20.328 -5.695 -3.342 1 96.31 72 LEU A C 1
ATOM 517 O O . LEU A 1 72 ? 20.234 -6.559 -4.215 1 96.31 72 LEU A O 1
ATOM 521 N N . ARG A 1 73 ? 21.125 -4.664 -3.449 1 94.56 73 ARG A N 1
ATOM 522 C CA . ARG A 1 73 ? 22.062 -4.559 -4.57 1 94.56 73 ARG A CA 1
ATOM 523 C C . ARG A 1 73 ? 23.031 -5.738 -4.598 1 94.56 73 ARG A C 1
ATOM 525 O O . ARG A 1 73 ? 23.281 -6.312 -5.656 1 94.56 73 ARG A O 1
ATOM 532 N N . GLU A 1 74 ? 23.516 -6.078 -3.469 1 93.06 74 GLU A N 1
ATOM 533 C CA . GLU A 1 74 ? 24.422 -7.227 -3.367 1 93.06 74 GLU A CA 1
ATOM 534 C C . GLU A 1 74 ? 23.703 -8.516 -3.744 1 93.06 74 GLU A C 1
ATOM 536 O O . GLU A 1 74 ? 24.25 -9.352 -4.469 1 93.06 74 GLU A O 1
ATOM 541 N N . LYS A 1 75 ? 22.531 -8.68 -3.24 1 91.19 75 LYS A N 1
ATOM 542 C CA . LYS A 1 75 ? 21.734 -9.859 -3.562 1 91.19 75 LYS A CA 1
ATOM 543 C C . LYS A 1 75 ? 21.484 -9.961 -5.062 1 91.19 75 LYS A C 1
ATOM 545 O O . LYS A 1 75 ? 21.594 -11.047 -5.645 1 91.19 75 LYS A O 1
ATOM 550 N N . LEU A 1 76 ? 21.109 -8.859 -5.699 1 91.5 76 LEU A N 1
ATOM 551 C CA . LEU A 1 76 ? 20.859 -8.828 -7.137 1 91.5 76 LEU A CA 1
ATOM 552 C C . LEU A 1 76 ? 22.125 -9.211 -7.91 1 91.5 76 LEU A C 1
ATOM 554 O O . LEU A 1 76 ? 22.047 -9.922 -8.914 1 91.5 76 LEU A O 1
ATOM 558 N N . PHE A 1 77 ? 23.25 -8.789 -7.434 1 89.5 77 PHE A N 1
ATOM 559 C CA . PHE A 1 77 ? 24.516 -9.133 -8.062 1 89.5 77 PHE A CA 1
ATOM 560 C C . PHE A 1 77 ? 24.812 -10.617 -7.902 1 89.5 77 PHE A C 1
ATOM 562 O O . PHE A 1 77 ? 25.109 -11.305 -8.883 1 89.5 77 PHE A O 1
ATOM 569 N N . LEU A 1 78 ? 24.688 -11.141 -6.73 1 85.75 78 LEU A N 1
ATOM 570 C CA . LEU A 1 78 ? 25.094 -12.5 -6.398 1 85.75 78 LEU A CA 1
ATOM 571 C C . LEU A 1 78 ? 24.094 -13.516 -6.93 1 85.75 78 LEU A C 1
ATOM 573 O O . LEU A 1 78 ? 24.469 -14.578 -7.43 1 85.75 78 LEU A O 1
ATOM 577 N N . HIS A 1 79 ? 22.797 -13.188 -6.758 1 83.94 79 HIS A N 1
ATOM 578 C CA . HIS A 1 79 ? 21.781 -14.188 -7.059 1 83.94 79 HIS A CA 1
ATOM 579 C C . HIS A 1 79 ? 21.266 -14.039 -8.492 1 83.94 79 HIS A C 1
ATOM 581 O O . HIS A 1 79 ? 20.844 -15.023 -9.102 1 83.94 79 HIS A O 1
ATOM 587 N N . ASN A 1 80 ? 21.297 -12.812 -9.016 1 85.44 80 ASN A N 1
ATOM 588 C CA . ASN A 1 80 ? 20.641 -12.57 -10.297 1 85.44 80 ASN A CA 1
ATOM 589 C C . ASN A 1 80 ? 21.656 -12.125 -11.359 1 85.44 80 ASN A C 1
ATOM 591 O O . ASN A 1 80 ? 21.312 -12.023 -12.539 1 85.44 80 ASN A O 1
ATOM 595 N N . GLY A 1 81 ? 22.891 -11.852 -10.969 1 84 81 GLY A N 1
ATOM 596 C CA . GLY A 1 81 ? 23.906 -11.375 -11.898 1 84 81 GLY A CA 1
ATOM 597 C C . GLY A 1 81 ? 23.672 -9.953 -12.375 1 84 81 GLY A C 1
ATOM 598 O O . GLY A 1 81 ? 24.078 -9.586 -13.477 1 84 81 GLY A O 1
ATOM 599 N N . ILE A 1 82 ? 22.953 -9.18 -11.586 1 86.69 82 ILE A N 1
ATOM 600 C CA . ILE A 1 82 ? 22.609 -7.809 -11.961 1 86.69 82 ILE A CA 1
ATOM 601 C C . ILE A 1 82 ? 23.453 -6.824 -11.164 1 86.69 82 ILE A C 1
ATOM 603 O O . ILE A 1 82 ? 23.359 -6.766 -9.93 1 86.69 82 ILE A O 1
ATOM 607 N N . ASP A 1 83 ? 24.266 -6.094 -11.805 1 89.44 83 ASP A N 1
ATOM 608 C CA . ASP A 1 83 ? 25 -4.984 -11.203 1 89.44 83 ASP A CA 1
ATOM 609 C C . ASP A 1 83 ? 24.234 -3.672 -11.352 1 89.44 83 ASP A C 1
ATOM 611 O O . ASP A 1 83 ? 24.297 -3.027 -12.406 1 89.44 83 ASP A O 1
ATOM 615 N N . VAL A 1 84 ? 23.641 -3.25 -10.305 1 90.69 84 VAL A N 1
ATOM 616 C CA . VAL A 1 84 ? 22.688 -2.152 -10.328 1 90.69 84 VAL A CA 1
ATOM 617 C C . VAL A 1 84 ? 23.375 -0.872 -10.789 1 90.69 84 VAL A C 1
ATOM 619 O O . VAL A 1 84 ? 22.844 -0.138 -11.625 1 90.69 84 VAL A O 1
ATOM 622 N N . ASP A 1 85 ? 24.578 -0.538 -10.312 1 88.44 85 ASP A N 1
ATOM 623 C CA . ASP A 1 85 ? 25.297 0.68 -10.672 1 88.44 85 ASP A CA 1
ATOM 624 C C . ASP A 1 85 ? 25.812 0.607 -12.102 1 88.44 85 ASP A C 1
ATOM 626 O O . ASP A 1 85 ? 25.641 1.545 -12.883 1 88.44 85 ASP A O 1
ATOM 630 N N . ALA A 1 86 ? 26.406 -0.502 -12.469 1 86.44 86 ALA A N 1
ATOM 631 C CA . ALA A 1 86 ? 26.969 -0.668 -13.805 1 86.44 86 ALA A CA 1
ATOM 632 C C . ALA A 1 86 ? 25.875 -0.615 -14.867 1 86.44 86 ALA A C 1
ATOM 634 O O . ALA A 1 86 ? 26.109 -0.144 -15.984 1 86.44 86 ALA A O 1
ATOM 635 N N . GLN A 1 87 ? 24.766 -0.997 -14.445 1 85 87 GLN A N 1
ATOM 636 C CA . GLN A 1 87 ? 23.672 -1.062 -15.414 1 85 87 GLN A CA 1
ATOM 637 C C . GLN A 1 87 ? 22.75 0.148 -15.289 1 85 87 GLN A C 1
ATOM 639 O O . GLN A 1 87 ? 21.672 0.181 -15.891 1 85 87 GLN A O 1
ATOM 644 N N . ARG A 1 88 ? 23.094 1.141 -14.531 1 89.56 88 ARG A N 1
ATOM 645 C CA . ARG A 1 88 ? 22.359 2.379 -14.352 1 89.56 88 ARG A CA 1
ATOM 646 C C . ARG A 1 88 ? 20.906 2.092 -13.977 1 89.56 88 ARG A C 1
ATOM 648 O O . ARG A 1 88 ? 19.984 2.578 -14.641 1 89.56 88 ARG A O 1
ATOM 655 N N . ALA A 1 89 ? 20.75 1.262 -13.008 1 91.81 89 ALA A N 1
ATOM 656 C CA . ALA A 1 89 ? 19.438 0.909 -12.492 1 91.81 89 ALA A CA 1
ATOM 657 C C . ALA A 1 89 ? 19.234 1.449 -11.078 1 91.81 89 ALA A C 1
ATOM 659 O O . ALA A 1 89 ? 20.156 2.035 -10.5 1 91.81 89 ALA A O 1
ATOM 660 N N . ALA A 1 90 ? 18 1.344 -10.602 1 93.44 90 ALA A N 1
ATOM 661 C CA . ALA A 1 90 ? 17.656 1.756 -9.242 1 93.44 90 ALA A CA 1
ATOM 662 C C . ALA A 1 90 ? 16.719 0.745 -8.586 1 93.44 90 ALA A C 1
ATOM 664 O O . ALA A 1 90 ? 16 0.016 -9.273 1 93.44 90 ALA A O 1
ATOM 665 N N . VAL A 1 91 ? 16.828 0.706 -7.27 1 96.81 91 VAL A N 1
ATOM 666 C CA . VAL A 1 91 ? 16.016 -0.22 -6.496 1 96.81 91 VAL A CA 1
ATOM 667 C C . VAL A 1 91 ? 15.062 0.561 -5.59 1 96.81 91 VAL A C 1
ATOM 669 O O . VAL A 1 91 ? 15.461 1.56 -4.984 1 96.81 91 VAL A O 1
ATOM 672 N N . LEU A 1 92 ? 13.805 0.178 -5.547 1 97.88 92 LEU A N 1
ATOM 673 C CA . LEU A 1 92 ? 12.781 0.75 -4.676 1 97.88 92 LEU A CA 1
ATOM 674 C C . LEU A 1 92 ? 12.109 -0.335 -3.844 1 97.88 92 LEU A C 1
ATOM 676 O O . LEU A 1 92 ? 11.562 -1.297 -4.395 1 97.88 92 LEU A O 1
ATOM 680 N N . VAL A 1 93 ? 12.164 -0.182 -2.502 1 98.81 93 VAL A N 1
ATOM 681 C CA . VAL A 1 93 ? 11.523 -1.138 -1.608 1 98.81 93 VAL A CA 1
ATOM 682 C C . VAL A 1 93 ? 10.031 -0.837 -1.521 1 98.81 93 VAL A C 1
ATOM 684 O O . VAL A 1 93 ? 9.625 0.327 -1.46 1 98.81 93 VAL A O 1
ATOM 687 N N . THR A 1 94 ? 9.219 -1.847 -1.542 1 98.81 94 THR A N 1
ATOM 688 C CA . THR A 1 94 ? 7.766 -1.697 -1.521 1 98.81 94 THR A CA 1
ATOM 689 C C . THR A 1 94 ? 7.145 -2.607 -0.467 1 98.81 94 THR A C 1
ATOM 691 O O . THR A 1 94 ? 7.828 -3.461 0.105 1 98.81 94 THR A O 1
ATOM 694 N N . ALA A 1 95 ? 5.863 -2.4 -0.165 1 98.69 95 ALA A N 1
ATOM 695 C CA . ALA A 1 95 ? 5.113 -3.246 0.759 1 98.69 95 ALA A CA 1
ATOM 696 C C . ALA A 1 95 ? 4.609 -4.508 0.063 1 98.69 95 ALA A C 1
ATOM 698 O O . ALA A 1 95 ? 3.398 -4.727 -0.039 1 98.69 95 ALA A O 1
ATOM 699 N N . GLY A 1 96 ? 5.547 -5.332 -0.334 1 98.31 96 GLY A N 1
ATOM 700 C CA . GLY A 1 96 ? 5.246 -6.543 -1.083 1 98.31 96 GLY A CA 1
ATOM 701 C C . GLY A 1 96 ? 5.309 -6.344 -2.586 1 98.31 96 GLY A C 1
ATOM 702 O O . GLY A 1 96 ? 5.344 -5.211 -3.068 1 98.31 96 GLY A O 1
ATOM 703 N N . ALA A 1 97 ? 5.305 -7.441 -3.295 1 98.31 97 ALA A N 1
ATOM 704 C CA . ALA A 1 97 ? 5.406 -7.398 -4.75 1 98.31 97 ALA A CA 1
ATOM 705 C C . ALA A 1 97 ? 4.09 -6.941 -5.379 1 98.31 97 ALA A C 1
ATOM 707 O O . ALA A 1 97 ? 4.086 -6.367 -6.469 1 98.31 97 ALA A O 1
ATOM 708 N N . ASN A 1 98 ? 2.979 -7.18 -4.711 1 97.62 98 ASN A N 1
ATOM 709 C CA . ASN A 1 98 ? 1.707 -6.676 -5.219 1 97.62 98 ASN A CA 1
ATOM 710 C C . ASN A 1 98 ? 1.715 -5.152 -5.332 1 97.62 98 ASN A C 1
ATOM 712 O O . ASN A 1 98 ? 1.342 -4.602 -6.367 1 97.62 98 ASN A O 1
ATOM 716 N N . GLN A 1 99 ? 2.164 -4.551 -4.273 1 98.62 99 GLN A N 1
ATOM 717 C CA . GLN A 1 99 ? 2.236 -3.092 -4.301 1 98.62 99 GLN A CA 1
ATOM 718 C C . GLN A 1 99 ? 3.248 -2.609 -5.336 1 98.62 99 GLN A C 1
ATOM 720 O O . GLN A 1 99 ? 3.043 -1.575 -5.977 1 98.62 99 GLN A O 1
ATOM 725 N N . ALA A 1 100 ? 4.348 -3.33 -5.457 1 98.75 100 ALA A N 1
ATOM 726 C CA . ALA A 1 100 ? 5.328 -3.01 -6.492 1 98.75 100 ALA A CA 1
ATOM 727 C C . ALA A 1 100 ? 4.68 -2.977 -7.871 1 98.75 100 ALA A C 1
ATOM 729 O O . ALA A 1 100 ? 4.906 -2.047 -8.648 1 98.75 100 ALA A O 1
ATOM 730 N N . PHE A 1 101 ? 3.877 -3.965 -8.164 1 98.75 101 PHE A N 1
ATOM 731 C CA . PHE A 1 101 ? 3.227 -4.062 -9.461 1 98.75 101 PHE A CA 1
ATOM 732 C C . PHE A 1 101 ? 2.277 -2.893 -9.688 1 98.75 101 PHE A C 1
ATOM 734 O O . PHE A 1 101 ? 2.27 -2.287 -10.758 1 98.75 101 PHE A O 1
ATOM 741 N N . VAL A 1 102 ? 1.523 -2.549 -8.703 1 98.44 102 VAL A N 1
ATOM 742 C CA . VAL A 1 102 ? 0.611 -1.413 -8.789 1 98.44 102 VAL A CA 1
ATOM 743 C C . VAL A 1 102 ? 1.405 -0.13 -9.023 1 98.44 102 VAL A C 1
ATOM 745 O O . VAL A 1 102 ? 1.025 0.7 -9.859 1 98.44 102 VAL A O 1
ATOM 748 N N . ASN A 1 103 ? 2.492 0.04 -8.258 1 98.12 103 ASN A N 1
ATOM 749 C CA . ASN A 1 103 ? 3.352 1.203 -8.445 1 98.12 103 ASN A CA 1
ATOM 750 C C . ASN A 1 103 ? 3.818 1.327 -9.891 1 98.12 103 ASN A C 1
ATOM 752 O O . ASN A 1 103 ? 3.795 2.418 -10.469 1 98.12 103 ASN A O 1
ATOM 756 N N . VAL A 1 104 ? 4.246 0.194 -10.438 1 97.56 104 VAL A N 1
ATOM 757 C CA . VAL A 1 104 ? 4.781 0.195 -11.797 1 97.56 104 VAL A CA 1
ATOM 758 C C . VAL A 1 104 ? 3.688 0.599 -12.781 1 97.56 104 VAL A C 1
ATOM 760 O O . VAL A 1 104 ? 3.91 1.444 -13.656 1 97.56 104 VAL A O 1
ATOM 763 N N . LEU A 1 105 ? 2.5 0.03 -12.648 1 97.75 105 LEU A N 1
ATOM 764 C CA . LEU A 1 105 ? 1.406 0.361 -13.562 1 97.75 105 LEU A CA 1
ATOM 765 C C . LEU A 1 105 ? 1.091 1.852 -13.508 1 97.75 105 LEU A C 1
ATOM 767 O O . LEU A 1 105 ? 0.947 2.494 -14.555 1 97.75 105 LEU A O 1
ATOM 771 N N . LEU A 1 106 ? 1.005 2.373 -12.328 1 96.56 106 LEU A N 1
ATOM 772 C CA . LEU A 1 106 ? 0.644 3.775 -12.156 1 96.56 106 LEU A CA 1
ATOM 773 C C . LEU A 1 106 ? 1.753 4.688 -12.664 1 96.56 106 LEU A C 1
ATOM 775 O O . LEU A 1 106 ? 1.483 5.797 -13.133 1 96.56 106 LEU A O 1
ATOM 779 N N . ALA A 1 107 ? 2.945 4.273 -12.602 1 94.5 107 ALA A N 1
ATOM 780 C CA . ALA A 1 107 ? 4.09 5.082 -13.008 1 94.5 107 ALA A CA 1
ATOM 781 C C . ALA A 1 107 ? 4.25 5.086 -14.531 1 94.5 107 ALA A C 1
ATOM 783 O O . ALA A 1 107 ? 4.762 6.047 -15.102 1 94.5 107 ALA A O 1
ATOM 784 N N . VAL A 1 108 ? 3.764 4.027 -15.266 1 93.75 108 VAL A N 1
ATOM 785 C CA . VAL A 1 108 ? 4.133 3.914 -16.672 1 93.75 108 VAL A CA 1
ATOM 786 C C . VAL A 1 108 ? 2.898 4.117 -17.547 1 93.75 108 VAL A C 1
ATOM 788 O O . VAL A 1 108 ? 3.014 4.273 -18.766 1 93.75 108 VAL A O 1
ATOM 791 N N . ALA A 1 109 ? 1.706 4.156 -16.953 1 94.25 109 ALA A N 1
ATOM 792 C CA . ALA A 1 109 ? 0.495 4.203 -17.781 1 94.25 109 ALA A CA 1
ATOM 793 C C . ALA A 1 109 ? -0.523 5.176 -17.188 1 94.25 109 ALA A C 1
ATOM 795 O O . ALA A 1 109 ? -0.617 5.324 -15.969 1 94.25 109 ALA A O 1
ATOM 796 N N . ASP A 1 110 ? -1.271 5.789 -18.047 1 93.69 110 ASP A N 1
ATOM 797 C CA . ASP A 1 110 ? -2.383 6.652 -17.656 1 93.69 110 ASP A CA 1
ATOM 798 C C . ASP A 1 110 ? -3.717 5.922 -17.797 1 93.69 110 ASP A C 1
ATOM 800 O O . ASP A 1 110 ? -3.783 4.852 -18.406 1 93.69 110 ASP A O 1
ATOM 804 N N . SER A 1 111 ? -4.797 6.484 -17.141 1 93.25 111 SER A N 1
ATOM 805 C CA . SER A 1 111 ? -6.129 5.906 -17.266 1 93.25 111 SER A CA 1
ATOM 806 C C . SER A 1 111 ? -6.52 5.727 -18.734 1 93.25 111 SER A C 1
ATOM 808 O O . SER A 1 111 ? -6.312 6.621 -19.547 1 93.25 111 SER A O 1
ATOM 810 N N . GLY A 1 112 ? -7.008 4.547 -19.016 1 92.44 112 GLY A N 1
ATOM 811 C CA . GLY A 1 112 ? -7.43 4.262 -20.375 1 92.44 112 GLY A CA 1
ATOM 812 C C . GLY A 1 112 ? -6.375 3.531 -21.188 1 92.44 112 GLY A C 1
ATOM 813 O O . GLY A 1 112 ? -6.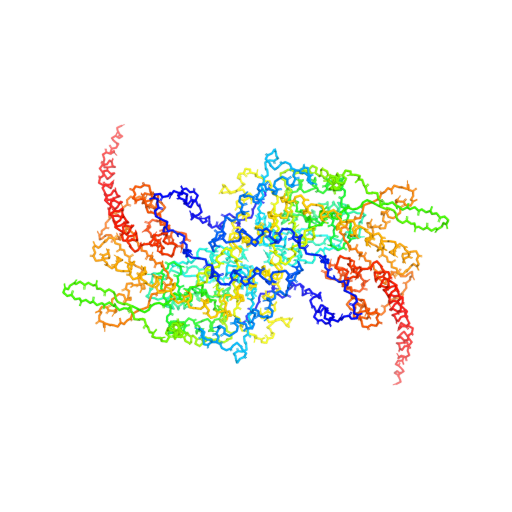688 2.904 -22.203 1 92.44 112 GLY A O 1
ATOM 814 N N . ASP A 1 113 ? -5.082 3.621 -20.797 1 93.5 113 ASP A N 1
ATOM 815 C CA . ASP A 1 113 ? -4.031 2.861 -21.469 1 93.5 113 ASP A CA 1
ATOM 816 C C . ASP A 1 113 ? -4.238 1.359 -21.281 1 93.5 113 ASP A C 1
ATOM 818 O O . ASP A 1 113 ? -5.074 0.936 -20.484 1 93.5 113 ASP A O 1
ATOM 822 N N . ALA A 1 114 ? -3.453 0.603 -22.062 1 93.69 114 ALA A N 1
ATOM 823 C CA . ALA A 1 114 ? -3.623 -0.848 -22.031 1 93.69 114 ALA A CA 1
ATOM 824 C C . ALA A 1 114 ? -2.352 -1.538 -21.531 1 93.69 114 ALA A C 1
ATOM 826 O O . ALA A 1 114 ? -1.251 -1.005 -21.688 1 93.69 114 ALA A O 1
ATOM 827 N N . VAL A 1 115 ? -2.523 -2.654 -20.922 1 95.5 115 VAL A N 1
ATOM 828 C CA . VAL A 1 115 ? -1.442 -3.541 -20.5 1 95.5 115 VAL A CA 1
ATOM 829 C C . VAL A 1 115 ? -1.733 -4.969 -20.969 1 95.5 115 VAL A C 1
ATOM 831 O O . VAL A 1 115 ? -2.881 -5.418 -20.922 1 95.5 115 VAL A O 1
ATOM 834 N N . ILE A 1 116 ? -0.709 -5.648 -21.438 1 94.88 116 ILE A N 1
ATOM 835 C CA . ILE A 1 116 ? -0.878 -7 -21.969 1 94.88 116 ILE A CA 1
ATOM 836 C C . ILE A 1 116 ? -0.559 -8.016 -20.875 1 94.88 116 ILE A C 1
ATOM 838 O O . ILE A 1 116 ? 0.496 -7.949 -20.234 1 94.88 116 ILE A O 1
ATOM 842 N N . LEU A 1 117 ? -1.484 -8.914 -20.656 1 95.62 117 LEU A N 1
ATOM 843 C CA . LEU A 1 117 ? -1.331 -10.078 -19.797 1 95.62 117 LEU A CA 1
ATOM 844 C C . LEU A 1 117 ? -1.458 -11.367 -20.594 1 95.62 117 LEU A C 1
ATOM 846 O O . LEU A 1 117 ? -2.018 -11.375 -21.688 1 95.62 117 LEU A O 1
ATOM 850 N N . PHE A 1 118 ? -0.934 -12.414 -20.078 1 94 118 PHE A N 1
ATOM 851 C CA . PHE A 1 118 ? -1.024 -13.727 -20.719 1 94 118 PHE A CA 1
ATOM 852 C C . PHE A 1 118 ? -1.81 -14.703 -19.844 1 94 118 PHE A C 1
ATOM 854 O O . PHE A 1 118 ? -1.404 -15 -18.719 1 94 118 PHE A O 1
ATOM 861 N N . ALA A 1 119 ? -2.959 -15.148 -20.328 1 93.12 119 ALA A N 1
ATOM 862 C CA . ALA A 1 119 ? -3.693 -16.188 -19.625 1 93.12 119 ALA A CA 1
ATOM 863 C C . ALA A 1 119 ? -3.053 -17.562 -19.828 1 93.12 119 ALA A C 1
ATOM 865 O O . ALA A 1 119 ? -2.666 -17.906 -20.953 1 93.12 119 ALA A O 1
ATOM 866 N N . PRO A 1 120 ? -2.893 -18.422 -18.781 1 93.81 120 PRO A N 1
ATOM 867 C CA . PRO A 1 120 ? -3.291 -18.094 -17.422 1 93.81 120 PRO A CA 1
ATOM 868 C C . PRO A 1 120 ? -2.346 -17.094 -16.75 1 93.81 120 PRO A C 1
ATOM 870 O O . PRO A 1 120 ? -1.127 -17.188 -16.922 1 93.81 120 PRO A O 1
ATOM 873 N N . TYR A 1 121 ? -2.914 -16.078 -16.094 1 94 121 TYR A N 1
ATOM 874 C CA . TYR A 1 121 ? -2.146 -15.031 -15.445 1 94 121 TYR A CA 1
ATOM 875 C C . TYR A 1 121 ? -2.348 -15.07 -13.93 1 94 121 TYR A C 1
ATOM 877 O O . TYR A 1 121 ? -3.271 -15.719 -13.438 1 94 121 TYR A O 1
ATOM 885 N N . TYR A 1 122 ? -1.436 -14.508 -13.211 1 94.62 122 TYR A N 1
ATOM 886 C CA . TYR A 1 122 ? -1.672 -14.273 -11.789 1 94.62 122 TYR A CA 1
ATOM 887 C C . TYR A 1 122 ? -2.824 -13.297 -11.586 1 94.62 122 TYR A C 1
ATOM 889 O O . TYR A 1 122 ? -2.789 -12.172 -12.086 1 94.62 122 TYR A O 1
ATOM 897 N N . PHE A 1 123 ? -3.791 -13.586 -10.859 1 92.5 123 PHE A N 1
ATOM 898 C CA . PHE A 1 123 ? -5.07 -12.891 -10.812 1 92.5 123 PHE A CA 1
ATOM 899 C C . PHE A 1 123 ? -4.895 -11.461 -10.32 1 92.5 123 PHE A C 1
ATOM 901 O O . PHE A 1 123 ? -5.641 -10.57 -10.711 1 92.5 123 PHE A O 1
ATOM 908 N N . SER A 1 124 ? -3.926 -11.227 -9.477 1 93.56 124 SER A N 1
ATOM 909 C CA . SER A 1 124 ? -3.76 -9.883 -8.922 1 93.56 124 SER A CA 1
ATOM 910 C C . SER A 1 124 ? -3.275 -8.906 -9.984 1 93.56 124 SER A C 1
ATOM 912 O O . SER A 1 124 ? -3.473 -7.691 -9.859 1 93.56 124 SER A O 1
ATOM 914 N N . HIS A 1 125 ? -2.6 -9.398 -11.031 1 96.81 125 HIS A N 1
ATOM 915 C CA . HIS A 1 125 ? -2.189 -8.523 -12.125 1 96.81 125 HIS A CA 1
ATOM 916 C C . HIS A 1 125 ? -3.398 -7.934 -12.844 1 96.81 125 HIS A C 1
ATOM 918 O O . HIS A 1 125 ? -3.414 -6.742 -13.164 1 96.81 125 HIS A O 1
ATOM 924 N N . TYR A 1 126 ? -4.344 -8.805 -13.062 1 94.81 126 TYR A N 1
ATOM 925 C CA . TYR A 1 126 ? -5.566 -8.352 -13.719 1 94.81 126 TYR A CA 1
ATOM 926 C C . TYR A 1 126 ? -6.309 -7.344 -12.852 1 94.81 126 TYR A C 1
ATOM 928 O O . TYR A 1 126 ? -6.719 -6.285 -13.336 1 94.81 126 TYR A O 1
ATOM 936 N N . SER A 1 127 ? -6.492 -7.664 -11.633 1 94.31 127 SER A N 1
ATOM 937 C CA . SER A 1 127 ? -7.168 -6.77 -10.695 1 94.31 127 SER A CA 1
ATOM 938 C C . SER A 1 127 ? -6.445 -5.43 -10.594 1 94.31 127 SER A C 1
ATOM 940 O O . SER A 1 127 ? -7.086 -4.375 -10.555 1 94.31 127 SER A O 1
ATOM 942 N N . ALA A 1 128 ? -5.125 -5.449 -10.508 1 96.81 128 ALA A N 1
ATOM 943 C CA . ALA A 1 128 ? -4.32 -4.234 -10.406 1 96.81 128 ALA A CA 1
ATOM 944 C C . ALA A 1 128 ? -4.523 -3.346 -11.633 1 96.81 128 ALA A C 1
ATOM 946 O O . ALA A 1 128 ? -4.594 -2.121 -11.516 1 96.81 128 ALA A O 1
ATO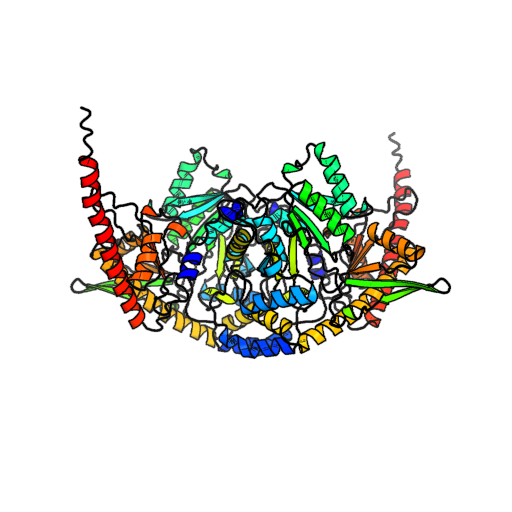M 947 N N . ALA A 1 129 ? -4.578 -3.955 -12.82 1 95.75 129 ALA A N 1
ATOM 948 C CA . ALA A 1 129 ? -4.824 -3.189 -14.039 1 95.75 129 ALA A CA 1
ATOM 949 C C . ALA A 1 129 ? -6.172 -2.473 -13.977 1 95.75 129 ALA A C 1
ATOM 951 O O . ALA A 1 129 ? -6.273 -1.296 -14.328 1 95.75 129 ALA A O 1
ATOM 952 N N . LEU A 1 130 ? -7.164 -3.164 -13.484 1 93.88 130 LEU A N 1
ATOM 953 C CA . LEU A 1 130 ? -8.492 -2.574 -13.367 1 93.88 130 LEU A CA 1
ATOM 954 C C . LEU A 1 130 ? -8.484 -1.415 -12.375 1 93.88 130 LEU A C 1
ATOM 956 O O . LEU A 1 130 ? -9.008 -0.336 -12.672 1 93.88 130 LEU A O 1
ATOM 960 N N . PHE A 1 131 ? -7.902 -1.596 -11.273 1 94.81 131 PHE A N 1
ATOM 961 C CA . PHE A 1 131 ? -7.887 -0.57 -10.234 1 94.81 131 PHE A CA 1
ATOM 962 C C . PHE A 1 131 ? -7.055 0.628 -10.672 1 94.81 131 PHE A C 1
ATOM 964 O O . PHE A 1 131 ? -7.34 1.764 -10.289 1 94.81 131 PHE A O 1
ATOM 971 N N . ALA A 1 132 ? -6.047 0.397 -11.492 1 96.06 132 ALA A N 1
ATOM 972 C CA . ALA A 1 132 ? -5.219 1.484 -12.008 1 96.06 132 ALA A CA 1
ATOM 973 C C . ALA A 1 132 ? -5.93 2.221 -13.141 1 96.06 132 ALA A C 1
ATOM 975 O O . ALA A 1 132 ? -5.402 3.195 -13.688 1 96.06 132 ALA A O 1
ATOM 976 N N . GLY A 1 133 ? -7.176 1.742 -13.555 1 94.56 133 GLY A N 1
ATOM 977 C CA . GLY A 1 133 ? -7.934 2.367 -14.625 1 94.56 133 GLY A CA 1
ATOM 978 C C . GLY A 1 133 ? -7.43 1.991 -16 1 94.56 133 GLY A C 1
ATOM 979 O O . GLY A 1 133 ? -7.641 2.73 -16.969 1 94.56 133 GLY A O 1
ATOM 980 N N . LEU A 1 134 ? -6.73 0.872 -16.078 1 94.69 134 LEU A N 1
ATOM 981 C CA . LEU A 1 134 ? -6.164 0.426 -17.359 1 94.69 134 LEU A CA 1
ATOM 982 C C . LEU A 1 134 ? -7.051 -0.633 -18 1 94.69 134 LEU A C 1
ATOM 984 O O . LEU A 1 134 ? -7.965 -1.158 -17.359 1 94.69 134 LEU A O 1
ATOM 988 N N . ARG A 1 135 ? -6.809 -0.848 -19.234 1 92.06 135 ARG A N 1
ATOM 989 C CA . ARG A 1 135 ? -7.469 -1.915 -19.969 1 92.06 135 ARG A CA 1
ATOM 990 C C . ARG A 1 135 ? -6.559 -3.131 -20.109 1 92.06 135 ARG A C 1
ATOM 992 O O . ARG A 1 135 ? -5.582 -3.098 -20.859 1 92.06 135 ARG A O 1
ATOM 999 N N . PRO A 1 136 ? -6.844 -4.203 -19.438 1 93.44 136 PRO A N 1
ATOM 1000 C CA . PRO A 1 136 ? -6.051 -5.422 -19.625 1 93.44 136 PRO A CA 1
ATOM 1001 C C . PRO A 1 136 ? -6.363 -6.125 -20.953 1 93.44 136 PRO A C 1
ATOM 1003 O O . PRO A 1 136 ? -7.527 -6.398 -21.25 1 93.44 136 PRO A O 1
ATOM 1006 N N . ILE A 1 137 ? -5.422 -6.289 -21.766 1 92.69 137 ILE A N 1
ATOM 1007 C CA . ILE A 1 137 ? -5.496 -7.137 -22.953 1 92.69 137 ILE A CA 1
ATOM 1008 C C . ILE A 1 137 ? -4.953 -8.523 -22.625 1 92.69 137 ILE A C 1
ATOM 1010 O O . ILE A 1 137 ? -3.746 -8.695 -22.422 1 92.69 137 ILE A O 1
ATOM 1014 N N . VAL A 1 138 ? -5.801 -9.492 -22.609 1 92.62 138 VAL A N 1
ATOM 1015 C CA . VAL A 1 138 ? -5.414 -10.836 -22.203 1 92.62 138 VAL A CA 1
ATOM 1016 C C . VAL A 1 138 ? -5.172 -11.703 -23.438 1 92.62 138 VAL A C 1
ATOM 1018 O O . VAL A 1 138 ? -6.098 -11.961 -24.219 1 92.62 138 VAL A O 1
ATOM 1021 N N . LEU A 1 139 ? -3.945 -12.086 -23.656 1 90.88 139 LEU A N 1
ATOM 1022 C CA . LEU A 1 139 ? -3.586 -13.016 -24.719 1 90.88 139 LEU A CA 1
ATOM 1023 C C . LEU A 1 139 ? -3.596 -14.453 -24.203 1 90.88 139 LEU A C 1
ATOM 1025 O O . LEU A 1 139 ? -3.08 -14.734 -23.125 1 90.88 139 LEU A O 1
ATOM 1029 N N . ASN A 1 140 ? -4.262 -15.25 -24.859 1 85.5 140 ASN A N 1
ATOM 1030 C CA . ASN A 1 140 ? -4.277 -16.656 -24.484 1 85.5 140 ASN A CA 1
ATOM 1031 C C . ASN A 1 140 ? -3.002 -17.375 -24.922 1 85.5 140 ASN A C 1
ATOM 1033 O O . ASN A 1 140 ? -2.852 -17.719 -26.094 1 85.5 140 ASN A O 1
ATOM 1037 N N . SER A 1 141 ? -2.186 -17.656 -24.047 1 75.88 141 SER A N 1
ATOM 1038 C CA . SER A 1 141 ? -0.918 -18.297 -24.375 1 75.88 141 SER A CA 1
ATOM 1039 C C . SER A 1 141 ? -1.127 -19.75 -24.766 1 75.88 141 SER A C 1
ATOM 1041 O O . SER A 1 141 ? -0.283 -20.344 -25.438 1 75.88 141 SER A O 1
ATOM 1043 N N . ASN A 1 142 ? -2.205 -20.25 -24.406 1 71.19 142 ASN A N 1
ATOM 1044 C CA . ASN A 1 142 ? -2.473 -21.656 -24.703 1 71.19 142 ASN A CA 1
ATOM 1045 C C . ASN A 1 142 ? -2.785 -21.859 -26.172 1 71.19 142 ASN A C 1
ATOM 1047 O O . ASN A 1 142 ? -2.762 -23 -26.656 1 71.19 142 ASN A O 1
ATOM 1051 N N . SER A 1 143 ? -2.977 -20.797 -26.781 1 68.44 143 SER A N 1
ATOM 1052 C CA . SER A 1 143 ? -3.273 -20.891 -28.203 1 68.44 143 SER A CA 1
ATOM 1053 C C . SER A 1 143 ? -1.995 -20.875 -29.047 1 68.44 143 SER A C 1
ATOM 1055 O O . SER A 1 143 ? -2.041 -21.031 -30.266 1 68.44 143 SER A O 1
ATOM 1057 N N . HIS A 1 144 ? -0.956 -20.75 -28.328 1 73.69 144 HIS A N 1
ATOM 1058 C CA . HIS A 1 144 ? 0.35 -20.672 -28.969 1 73.69 144 HIS A CA 1
ATOM 1059 C C . HIS A 1 144 ? 1.366 -21.562 -28.266 1 73.69 144 HIS A C 1
ATOM 1061 O O . HIS A 1 144 ? 1.089 -22.094 -27.188 1 73.69 144 HIS A O 1
ATOM 1067 N N . GLU A 1 145 ? 2.402 -21.766 -28.938 1 73.56 145 GLU A N 1
ATOM 1068 C CA . GLU A 1 145 ? 3.404 -22.672 -28.375 1 73.56 145 GLU A CA 1
ATOM 1069 C C . GLU A 1 145 ? 4.281 -21.953 -27.344 1 73.56 145 GLU A C 1
ATOM 1071 O O . GLU A 1 145 ? 5.035 -22.609 -26.625 1 73.56 145 GLU A O 1
ATOM 1076 N N . SER A 1 146 ? 4.113 -20.516 -27.375 1 81.75 146 SER A N 1
ATOM 1077 C CA . SER A 1 146 ? 4.945 -19.797 -26.422 1 81.75 146 SER A CA 1
ATOM 1078 C C . SER A 1 146 ? 4.359 -18.422 -26.109 1 81.75 146 SER A C 1
ATOM 1080 O O . SER A 1 146 ? 3.5 -17.922 -26.844 1 81.75 146 SER A O 1
ATOM 1082 N N . VAL A 1 147 ? 4.801 -17.875 -25.047 1 86.56 147 VAL A N 1
ATOM 1083 C CA . VAL A 1 147 ? 4.383 -16.531 -24.656 1 86.56 147 VAL A CA 1
ATOM 1084 C C . VAL A 1 147 ? 4.855 -15.523 -25.703 1 86.56 147 VAL A C 1
ATOM 1086 O O . VAL A 1 147 ? 4.094 -14.641 -26.094 1 86.56 147 VAL A O 1
ATOM 1089 N N . ALA A 1 148 ? 6.051 -15.641 -26.188 1 88.25 148 ALA A N 1
ATOM 1090 C CA . ALA A 1 148 ? 6.598 -14.758 -27.219 1 88.25 148 ALA A CA 1
ATOM 1091 C C . ALA A 1 148 ? 5.809 -14.867 -28.516 1 88.25 148 ALA A C 1
ATOM 1093 O O . ALA A 1 148 ? 5.602 -13.875 -29.203 1 88.25 148 ALA A O 1
ATOM 1094 N N . GLY A 1 149 ? 5.445 -16.109 -28.812 1 88.44 149 GLY A N 1
ATOM 1095 C CA . GLY A 1 149 ? 4.645 -16.328 -30.016 1 88.44 149 GLY A CA 1
ATOM 1096 C C . GLY A 1 149 ? 3.293 -15.633 -29.953 1 88.44 149 GLY A C 1
ATOM 1097 O O . GLY A 1 149 ? 2.842 -15.055 -30.953 1 88.44 149 GLY A O 1
ATOM 1098 N N . ALA A 1 150 ? 2.674 -15.742 -28.812 1 88.19 150 ALA A N 1
ATOM 1099 C CA . ALA A 1 150 ? 1.392 -15.062 -28.625 1 88.19 150 ALA A CA 1
ATOM 1100 C C . ALA A 1 150 ? 1.54 -13.555 -28.781 1 88.19 150 ALA A C 1
ATOM 1102 O O . ALA A 1 150 ? 0.699 -12.898 -29.391 1 88.19 150 ALA A O 1
ATOM 1103 N N . LEU A 1 151 ? 2.578 -13.008 -28.203 1 91.44 151 LEU A N 1
ATOM 1104 C CA . LEU A 1 151 ? 2.84 -11.578 -28.266 1 91.44 151 LEU A CA 1
ATOM 1105 C C . LEU A 1 151 ? 3.139 -11.141 -29.703 1 91.44 151 LEU A C 1
ATOM 1107 O O . LEU A 1 151 ? 2.67 -10.094 -30.141 1 91.44 151 LEU A O 1
ATOM 1111 N N . GLN A 1 152 ? 3.912 -11.93 -30.406 1 90.38 152 GLN A N 1
ATOM 1112 C CA . GLN A 1 152 ? 4.25 -11.641 -31.797 1 90.38 152 GLN A CA 1
ATOM 1113 C C . GLN A 1 152 ? 3 -11.617 -32.688 1 90.38 152 GLN A C 1
ATOM 1115 O O . GLN A 1 152 ? 2.824 -10.703 -33.5 1 90.38 152 GLN A O 1
ATOM 1120 N N . TYR A 1 153 ? 2.221 -12.609 -32.469 1 88.06 153 TYR A N 1
ATOM 1121 C CA . TYR A 1 153 ? 0.986 -12.68 -33.25 1 88.06 153 TYR A CA 1
ATOM 1122 C C . TYR A 1 153 ? 0.124 -11.445 -33.031 1 88.06 153 TYR A C 1
ATOM 1124 O O . TYR A 1 153 ? -0.399 -10.852 -33.969 1 88.06 153 TYR A O 1
ATOM 1132 N N . TYR A 1 154 ? 0.002 -11.117 -31.781 1 87.38 154 TYR A N 1
ATOM 1133 C CA . TYR A 1 154 ? -0.782 -9.938 -31.438 1 87.38 154 TYR A CA 1
ATOM 1134 C C . TYR A 1 154 ? -0.171 -8.68 -32.031 1 87.38 154 TYR A C 1
ATOM 1136 O O . TYR A 1 154 ? -0.879 -7.863 -32.625 1 87.38 154 TYR A O 1
ATOM 1144 N N . SER A 1 155 ? 1.077 -8.469 -31.875 1 86.44 155 SER A N 1
ATOM 1145 C CA . SER A 1 155 ? 1.755 -7.262 -32.344 1 86.44 155 SER A CA 1
ATOM 1146 C C . SER A 1 155 ? 1.673 -7.129 -33.844 1 86.44 155 SER A C 1
ATOM 1148 O O . SER A 1 155 ? 1.625 -6.016 -34.375 1 86.44 155 SER A O 1
ATOM 1150 N N . GLU A 1 156 ? 1.612 -8.273 -34.562 1 83.75 156 GLU A N 1
ATOM 1151 C CA . GLU A 1 156 ? 1.57 -8.266 -36 1 83.75 156 GLU A CA 1
ATOM 1152 C C . GLU A 1 156 ? 0.146 -8.07 -36.531 1 83.75 156 GLU A C 1
ATOM 1154 O O . GLU A 1 156 ? -0.058 -7.582 -37.625 1 83.75 156 GLU A O 1
ATOM 1159 N N . ASN A 1 157 ? -0.839 -8.531 -35.781 1 75.38 157 ASN A N 1
ATOM 1160 C CA . ASN A 1 157 ? -2.225 -8.445 -36.219 1 75.38 157 ASN A CA 1
ATOM 1161 C C . ASN A 1 157 ? -2.932 -7.234 -35.625 1 75.38 157 ASN A C 1
ATOM 1163 O O . ASN A 1 157 ? -4.082 -6.949 -35.969 1 75.38 157 ASN A O 1
ATOM 1167 N N . LEU A 1 158 ? -2.588 -6.715 -34.562 1 63 158 LEU A N 1
ATOM 1168 C CA . LEU A 1 158 ? -3.127 -5.535 -33.906 1 63 158 LEU A CA 1
ATOM 1169 C C . LEU A 1 158 ? -3.176 -4.348 -34.844 1 63 158 LEU A C 1
ATOM 1171 O O . LEU A 1 158 ? -4.051 -3.486 -34.719 1 63 158 LEU A O 1
ATOM 1175 N N . LEU A 1 159 ? -2.211 -4.25 -35.75 1 52.94 159 LEU A N 1
ATOM 1176 C CA . LEU A 1 159 ? -2.23 -3.09 -36.656 1 52.94 159 LEU A CA 1
ATOM 1177 C C . LEU A 1 159 ? -3.51 -3.062 -37.469 1 52.94 159 LEU A C 1
ATOM 1179 O O . LEU A 1 159 ? -3.889 -2.014 -38 1 52.94 159 LEU A O 1
ATOM 1183 N N . HIS A 1 160 ? -4.293 -4.082 -37.438 1 47.03 160 HIS A N 1
ATOM 1184 C CA . HIS A 1 160 ? -5.477 -4.074 -38.281 1 47.03 160 HIS A CA 1
ATOM 1185 C C . HIS A 1 160 ? -6.75 -3.961 -37.438 1 47.03 160 HIS A C 1
ATOM 1187 O O . HIS A 1 160 ? -7.84 -3.77 -38 1 47.03 160 HIS A O 1
ATOM 1193 N N . SER A 1 161 ? -6.781 -4.336 -36.156 1 49.69 161 SER A N 1
ATOM 1194 C CA . SER A 1 161 ? -8.062 -4.426 -35.438 1 49.69 161 SER A CA 1
ATOM 1195 C C . SER A 1 161 ? -8.367 -3.145 -34.688 1 49.69 161 SER A C 1
ATOM 1197 O O . SER A 1 161 ? -7.449 -2.436 -34.25 1 49.69 161 SER A O 1
ATOM 1199 N N . GLU A 1 162 ? -9.609 -2.525 -34.844 1 47.5 162 GLU A N 1
ATOM 1200 C CA . GLU A 1 162 ? -10.242 -1.391 -34.188 1 47.5 162 GLU A CA 1
ATOM 1201 C C . GLU A 1 162 ? -10.102 -1.5 -32.656 1 47.5 162 GLU A C 1
ATOM 1203 O O . GLU A 1 162 ? -10.672 -0.695 -31.938 1 47.5 162 GLU A O 1
ATOM 1208 N N . VAL A 1 163 ? -9.594 -2.615 -32.125 1 51.22 163 VAL A N 1
ATOM 1209 C CA . VAL A 1 163 ? -9.445 -2.842 -30.688 1 51.22 163 VAL A CA 1
ATOM 1210 C C . VAL A 1 163 ? -8.344 -1.938 -30.125 1 51.22 163 VAL A C 1
ATOM 1212 O O . VAL A 1 163 ? -7.508 -1.436 -30.875 1 51.22 163 VAL A O 1
ATOM 1215 N N . PRO A 1 164 ? -8.297 -1.79 -28.766 1 57.84 164 PRO A N 1
ATOM 1216 C CA . PRO A 1 164 ? -7.363 -0.758 -28.312 1 57.84 164 PRO A CA 1
ATOM 1217 C C . PRO A 1 164 ? -6.047 -0.757 -29.078 1 57.84 164 PRO A C 1
ATOM 1219 O O . PRO A 1 164 ? -5.453 -1.815 -29.297 1 57.84 164 PRO A O 1
ATOM 1222 N N . SER A 1 165 ? -5.965 0.313 -29.875 1 61.88 165 SER A N 1
ATOM 1223 C CA . SER A 1 165 ? -4.824 0.555 -30.75 1 61.88 165 SER A CA 1
ATOM 1224 C C . SER A 1 165 ? -3.508 0.273 -30.047 1 61.88 165 SER A C 1
ATOM 1226 O O . SER A 1 165 ? -3.412 0.427 -28.828 1 61.88 165 SER A O 1
ATOM 1228 N N . VAL A 1 166 ? -2.707 -0.408 -30.719 1 67 166 VAL A N 1
ATOM 1229 C CA . VAL A 1 166 ? -1.341 -0.695 -30.297 1 67 166 VAL A CA 1
ATOM 1230 C C . VAL A 1 166 ? -0.737 0.539 -29.625 1 67 166 VAL A C 1
ATOM 1232 O O . VAL A 1 166 ? 0.09 0.419 -28.719 1 67 166 VAL A O 1
ATOM 1235 N N . GLU A 1 167 ? -1.432 1.593 -29.938 1 77.88 167 GLU A N 1
ATOM 1236 C CA . GLU A 1 167 ? -0.864 2.844 -29.438 1 77.88 167 GLU A CA 1
ATOM 1237 C C . GLU A 1 167 ? -1.237 3.08 -27.984 1 77.88 167 GLU A C 1
ATOM 1239 O O . GLU A 1 167 ? -0.594 3.875 -27.297 1 77.88 167 GLU A O 1
ATOM 1244 N N . THR A 1 168 ? -2.141 2.283 -27.562 1 87.25 168 THR A N 1
ATOM 1245 C CA . THR A 1 168 ? -2.582 2.496 -26.188 1 87.25 168 THR A CA 1
ATOM 1246 C C . THR A 1 168 ? -1.868 1.539 -25.234 1 87.25 168 THR A C 1
ATOM 1248 O O . THR A 1 168 ? -1.921 1.713 -24.016 1 87.25 168 THR A O 1
ATOM 1251 N N . VAL A 1 169 ? -1.124 0.582 -25.812 1 92.06 169 VAL A N 1
ATOM 1252 C CA . VAL A 1 169 ? -0.413 -0.382 -24.969 1 92.06 169 VAL A CA 1
ATOM 1253 C C . VAL A 1 169 ? 0.829 0.272 -24.375 1 92.06 169 VAL A C 1
ATOM 1255 O O . VAL A 1 169 ? 1.59 0.938 -25.078 1 92.06 169 VAL A O 1
ATOM 1258 N N . ARG A 1 170 ? 1.001 0.067 -23.062 1 94.19 170 ARG A N 1
ATOM 1259 C CA . ARG A 1 170 ? 2.139 0.689 -22.391 1 94.19 170 ARG A CA 1
ATOM 1260 C C . ARG A 1 170 ? 3.098 -0.365 -21.844 1 94.19 170 ARG A C 1
ATOM 1262 O O . ARG A 1 170 ? 4.289 -0.099 -21.688 1 94.19 170 ARG A O 1
ATOM 1269 N N . ALA A 1 171 ? 2.564 -1.567 -21.609 1 95.06 171 ALA A N 1
ATOM 1270 C CA . ALA A 1 171 ? 3.443 -2.547 -20.984 1 95.06 171 ALA A CA 1
ATOM 1271 C C . ALA A 1 171 ? 2.992 -3.971 -21.297 1 95.06 171 ALA A C 1
ATOM 1273 O O . ALA A 1 171 ? 1.818 -4.207 -21.594 1 95.06 171 ALA A O 1
ATOM 1274 N N . VAL A 1 172 ? 3.945 -4.844 -21.312 1 94.69 172 VAL A N 1
ATOM 1275 C CA . VAL A 1 172 ? 3.762 -6.289 -21.359 1 94.69 172 VAL A CA 1
ATOM 1276 C C . VAL A 1 172 ? 4.215 -6.91 -20.031 1 94.69 172 VAL A C 1
ATOM 1278 O O . VAL A 1 172 ? 5.301 -6.602 -19.547 1 94.69 172 VAL A O 1
ATOM 1281 N N . VAL A 1 173 ? 3.354 -7.773 -19.453 1 97 173 VAL A N 1
ATOM 1282 C CA . VAL A 1 173 ? 3.656 -8.359 -18.156 1 97 173 VAL A CA 1
ATOM 1283 C C . VAL A 1 173 ? 3.955 -9.852 -18.312 1 97 173 VAL A C 1
ATOM 1285 O O . VAL A 1 173 ? 3.166 -10.586 -18.906 1 97 173 VAL A O 1
ATOM 1288 N N . VAL A 1 174 ? 5.09 -10.266 -17.812 1 94.62 174 VAL A N 1
ATOM 1289 C CA . VAL A 1 174 ? 5.379 -11.695 -17.734 1 94.62 174 VAL A CA 1
ATOM 1290 C C . VAL A 1 174 ? 5.711 -12.078 -16.297 1 94.62 174 VAL A C 1
ATOM 1292 O O . VAL A 1 174 ? 6.223 -11.258 -15.531 1 94.62 174 VAL A O 1
ATOM 1295 N N . CYS A 1 175 ? 5.32 -13.195 -15.922 1 95.25 175 CYS A N 1
ATOM 1296 C CA . CYS A 1 175 ? 5.59 -13.805 -14.617 1 95.25 175 CYS A CA 1
ATOM 1297 C C . CYS A 1 175 ? 6.414 -15.078 -14.773 1 95.25 175 CYS A C 1
ATOM 1299 O O . CYS A 1 175 ? 5.949 -16.062 -15.352 1 95.25 175 CYS A O 1
ATOM 1301 N N . THR A 1 176 ? 7.656 -15.086 -14.328 1 91.75 176 THR A N 1
ATOM 1302 C CA . THR A 1 176 ? 8.57 -16.219 -14.523 1 91.75 176 THR A CA 1
ATOM 1303 C C . THR A 1 176 ? 9.531 -16.328 -13.352 1 91.75 176 THR A C 1
ATOM 1305 O O . THR A 1 176 ? 10.32 -15.422 -13.094 1 91.75 176 THR A O 1
ATOM 1308 N N . PRO A 1 177 ? 9.562 -17.469 -12.664 1 92.69 177 PRO A N 1
ATOM 1309 C CA . PRO A 1 177 ? 8.625 -18.578 -12.836 1 92.69 177 PRO A CA 1
ATOM 1310 C C . PRO A 1 177 ? 7.168 -18.156 -12.672 1 92.69 177 PRO A C 1
ATOM 1312 O O . PRO A 1 177 ? 6.875 -17.234 -11.898 1 92.69 177 PRO A O 1
ATOM 1315 N N . CYS A 1 178 ? 6.277 -18.859 -13.273 1 94.44 178 CYS A N 1
ATOM 1316 C CA . CYS A 1 178 ? 4.93 -18.328 -13.484 1 94.44 178 CYS A CA 1
ATOM 1317 C C . CYS A 1 178 ? 3.957 -18.906 -12.461 1 94.44 178 CYS A C 1
ATOM 1319 O O . CYS A 1 178 ? 3.896 -20.125 -12.266 1 94.44 178 CYS A O 1
ATOM 1321 N N . ASN A 1 179 ? 3.297 -18.141 -11.711 1 95.75 179 ASN A N 1
ATOM 1322 C CA . ASN A 1 179 ? 2.002 -18.438 -11.102 1 95.75 179 ASN A CA 1
ATOM 1323 C C . ASN A 1 179 ? 0.853 -18.125 -12.062 1 95.75 179 ASN A C 1
ATOM 1325 O O . ASN A 1 179 ? 0.627 -16.969 -12.422 1 95.75 179 ASN A O 1
ATOM 1329 N N . PRO A 1 180 ? 0.238 -19.078 -12.641 1 94.88 180 PRO A N 1
ATOM 1330 C CA . PRO A 1 180 ? -0.089 -20.328 -11.961 1 94.88 180 PRO A CA 1
ATOM 1331 C C . PRO A 1 180 ? 0.534 -21.547 -12.641 1 94.88 180 PRO A C 1
ATOM 1333 O O . PRO A 1 180 ? 0.356 -22.672 -12.18 1 94.88 180 PRO A O 1
ATOM 1336 N N . THR A 1 181 ? 1.31 -21.422 -13.656 1 93.31 181 THR A N 1
ATOM 1337 C CA . THR A 1 181 ? 1.564 -22.562 -14.531 1 93.31 181 THR A CA 1
ATOM 1338 C C . THR A 1 181 ? 2.846 -23.281 -14.117 1 93.31 181 THR A C 1
ATOM 1340 O O . THR A 1 181 ? 3.092 -24.422 -14.547 1 93.31 181 THR A O 1
ATOM 1343 N N . GLY A 1 182 ? 3.652 -22.578 -13.391 1 92 182 GLY A N 1
ATOM 1344 C CA . GLY A 1 182 ? 4.945 -23.156 -13.062 1 92 182 GLY A CA 1
ATOM 1345 C C . GLY A 1 182 ? 5.953 -23.047 -14.195 1 92 182 GLY A C 1
ATOM 1346 O O . GLY A 1 182 ? 7.125 -23.391 -14.023 1 92 182 GLY A O 1
ATOM 1347 N N . SER A 1 183 ? 5.605 -22.5 -15.273 1 88.94 183 SER A N 1
ATOM 1348 C CA . SER A 1 183 ? 6.5 -22.391 -16.406 1 88.94 183 SER A CA 1
ATOM 1349 C C . SER A 1 183 ? 7.605 -21.375 -16.141 1 88.94 183 SER A C 1
ATOM 1351 O O . SER A 1 183 ? 7.414 -20.422 -15.375 1 88.94 183 SER A O 1
ATOM 1353 N N . VAL A 1 184 ? 8.711 -21.578 -16.766 1 88.31 184 VAL A N 1
ATOM 1354 C CA . VAL A 1 184 ? 9.852 -20.672 -16.703 1 88.31 184 VAL A CA 1
ATOM 1355 C C . VAL A 1 184 ? 10.242 -20.219 -18.109 1 88.31 184 VAL A C 1
ATOM 1357 O O . VAL A 1 184 ? 10.492 -21.047 -18.984 1 88.31 184 VAL A O 1
ATOM 1360 N N . LEU A 1 185 ? 10.227 -18.953 -18.297 1 86.44 185 LEU A N 1
ATOM 1361 C CA . LEU A 1 185 ? 10.695 -18.422 -19.562 1 86.44 185 LEU A CA 1
ATOM 1362 C C . LEU A 1 185 ? 12.219 -18.453 -19.641 1 86.44 185 LEU A C 1
ATOM 1364 O O . LEU A 1 185 ? 12.891 -17.938 -18.734 1 86.44 185 LEU A O 1
ATOM 1368 N N . ASP A 1 186 ? 12.711 -19.031 -20.656 1 80 186 ASP A N 1
ATOM 1369 C CA . ASP A 1 186 ? 14.164 -19.031 -20.812 1 80 186 ASP A CA 1
ATOM 1370 C C . ASP A 1 186 ? 14.656 -17.719 -21.422 1 80 186 ASP A C 1
ATOM 1372 O O . ASP A 1 186 ? 13.859 -16.828 -21.719 1 80 186 ASP A O 1
ATOM 1376 N N . ASN A 1 187 ? 15.914 -17.609 -21.562 1 80.75 187 ASN A N 1
ATOM 1377 C CA . ASN A 1 187 ? 16.516 -16.375 -22.031 1 80.75 187 ASN A CA 1
ATOM 1378 C C . ASN A 1 187 ? 16.094 -16.047 -23.469 1 80.75 187 ASN A C 1
ATOM 1380 O O . ASN A 1 187 ? 15.891 -14.883 -23.812 1 80.75 187 ASN A O 1
ATOM 1384 N N . ALA A 1 188 ? 16.047 -17.094 -24.266 1 83.19 188 ALA A N 1
ATOM 1385 C CA . ALA A 1 188 ? 15.672 -16.859 -25.672 1 83.19 188 ALA A CA 1
ATOM 1386 C C . ALA A 1 188 ? 14.266 -16.281 -25.766 1 83.19 188 ALA A C 1
ATOM 1388 O O . ALA A 1 188 ? 14.023 -15.359 -26.547 1 83.19 188 ALA A O 1
ATOM 1389 N N . GLU A 1 189 ? 13.352 -16.875 -24.984 1 84.44 189 GLU A N 1
ATOM 1390 C CA . GLU A 1 189 ? 11.977 -16.375 -24.953 1 84.44 189 GLU A CA 1
ATOM 1391 C C . GLU A 1 189 ? 11.922 -14.945 -24.438 1 84.44 189 GLU A C 1
ATOM 1393 O O . GLU A 1 189 ? 11.219 -14.102 -25 1 84.44 189 GLU A O 1
ATOM 1398 N N . LEU A 1 190 ? 12.609 -14.633 -23.422 1 87.81 190 LEU A N 1
ATOM 1399 C CA . LEU A 1 190 ? 12.609 -13.305 -22.812 1 87.81 190 LEU A CA 1
ATOM 1400 C C . LEU A 1 190 ? 13.203 -12.273 -23.766 1 87.81 190 LEU A C 1
ATOM 1402 O O . LEU A 1 190 ? 12.727 -11.141 -23.828 1 87.81 190 LEU A O 1
ATOM 1406 N N . TRP A 1 191 ? 14.195 -12.68 -24.5 1 87.19 191 TRP A N 1
ATOM 1407 C CA . TRP A 1 191 ? 14.805 -11.781 -25.484 1 87.19 191 TRP A CA 1
ATOM 1408 C C . TRP A 1 191 ? 13.828 -11.445 -26.594 1 87.19 191 TRP A C 1
ATOM 1410 O O . TRP A 1 191 ? 13.758 -10.297 -27.047 1 87.19 191 TRP A O 1
ATOM 1420 N N . LYS A 1 192 ? 13.18 -12.477 -27.031 1 89.19 192 LYS A N 1
ATOM 1421 C CA . LYS A 1 192 ? 12.195 -12.25 -28.078 1 89.19 192 LYS A CA 1
ATOM 1422 C C . LYS A 1 192 ? 11.109 -11.281 -27.609 1 89.19 192 LYS A C 1
ATOM 1424 O O . LYS A 1 192 ? 10.711 -10.375 -28.344 1 89.19 192 LYS A O 1
ATOM 1429 N N . ILE A 1 193 ? 10.641 -11.484 -26.422 1 91.69 193 ILE A N 1
ATOM 1430 C CA . ILE A 1 193 ? 9.617 -10.609 -25.844 1 91.69 193 ILE A CA 1
ATOM 1431 C C . ILE A 1 193 ? 10.164 -9.188 -25.719 1 91.69 193 ILE A C 1
ATOM 1433 O O . ILE A 1 193 ? 9.477 -8.227 -26.078 1 91.69 193 ILE A O 1
ATOM 1437 N N . ALA A 1 194 ? 11.359 -9.047 -25.234 1 90.56 194 ALA A N 1
ATOM 1438 C CA . ALA A 1 194 ? 11.992 -7.742 -25.047 1 90.56 194 ALA A CA 1
ATOM 1439 C C . ALA A 1 194 ? 12.125 -7.004 -26.375 1 90.56 194 ALA A C 1
ATOM 1441 O O . ALA A 1 194 ? 11.938 -5.785 -26.438 1 90.56 194 ALA A O 1
ATOM 1442 N N . HIS A 1 195 ? 12.477 -7.73 -27.391 1 89.62 195 HIS A N 1
ATOM 1443 C CA . HIS A 1 195 ? 12.633 -7.125 -28.719 1 89.62 195 HIS A CA 1
ATOM 1444 C C . HIS A 1 195 ? 11.305 -6.594 -29.25 1 89.62 195 HIS A C 1
ATOM 1446 O O . HIS A 1 195 ? 11.258 -5.516 -29.844 1 89.62 195 HIS A O 1
ATOM 1452 N N . ILE A 1 196 ? 10.281 -7.355 -29.047 1 90.19 196 ILE A N 1
ATOM 1453 C CA . ILE A 1 196 ? 8.953 -6.91 -29.469 1 90.19 196 ILE A CA 1
ATOM 1454 C C . ILE A 1 196 ? 8.555 -5.656 -28.703 1 90.19 196 ILE A C 1
ATOM 1456 O O . ILE A 1 196 ? 8.039 -4.699 -29.281 1 90.19 196 ILE A O 1
ATOM 1460 N N . CYS A 1 197 ? 8.805 -5.652 -27.391 1 90.75 197 CYS A N 1
ATOM 1461 C CA . CYS A 1 197 ? 8.508 -4.484 -26.562 1 90.75 197 CYS A CA 1
ATOM 1462 C C . CYS A 1 197 ? 9.273 -3.262 -27.047 1 90.75 197 CYS A C 1
ATOM 1464 O O . CYS A 1 197 ? 8.719 -2.162 -27.109 1 90.75 197 CYS A O 1
ATOM 1466 N N . GLU A 1 198 ? 10.5 -3.436 -27.391 1 88.44 198 GLU A N 1
ATOM 1467 C CA . GLU A 1 198 ? 11.328 -2.34 -27.891 1 88.44 198 GLU A CA 1
ATOM 1468 C C . GLU A 1 198 ? 10.781 -1.779 -29.203 1 88.44 198 GLU A C 1
ATOM 1470 O O . GLU A 1 198 ? 10.711 -0.562 -29.375 1 88.44 198 GLU A O 1
ATOM 1475 N N . ALA A 1 199 ? 10.398 -2.666 -30.062 1 87.88 199 ALA A N 1
ATOM 1476 C CA . ALA A 1 199 ? 9.898 -2.268 -31.375 1 87.88 199 ALA A CA 1
ATOM 1477 C C . ALA A 1 199 ? 8.641 -1.421 -31.25 1 87.88 199 ALA A C 1
ATOM 1479 O O . ALA A 1 199 ? 8.383 -0.547 -32.094 1 87.88 199 ALA A O 1
ATOM 1480 N N . HIS A 1 200 ? 7.895 -1.601 -30.219 1 88.62 200 HIS A N 1
ATOM 1481 C CA . HIS A 1 200 ? 6.613 -0.919 -30.078 1 88.62 200 HIS A CA 1
ATOM 1482 C C . HIS A 1 200 ? 6.66 0.126 -28.969 1 88.62 200 HIS A C 1
ATOM 1484 O O . HIS A 1 200 ? 5.641 0.74 -28.656 1 88.62 200 HIS A O 1
ATOM 1490 N N . ASP A 1 201 ? 7.801 0.245 -28.312 1 88.44 201 ASP A N 1
ATOM 1491 C CA . ASP A 1 201 ? 8.023 1.199 -27.219 1 88.44 201 ASP A CA 1
ATOM 1492 C C . ASP A 1 201 ? 7.164 0.857 -26 1 88.44 201 ASP A C 1
ATOM 1494 O O . ASP A 1 201 ? 6.516 1.734 -25.438 1 88.44 201 ASP A O 1
ATOM 1498 N N . TRP A 1 202 ? 7.031 -0.432 -25.703 1 91.56 202 TRP A N 1
ATOM 1499 C CA . TRP A 1 202 ? 6.332 -0.929 -24.531 1 91.56 202 TRP A CA 1
ATOM 1500 C C . TRP A 1 202 ? 7.316 -1.243 -23.406 1 91.56 202 TRP A C 1
ATOM 1502 O O . TRP A 1 202 ? 8.461 -1.626 -23.656 1 91.56 202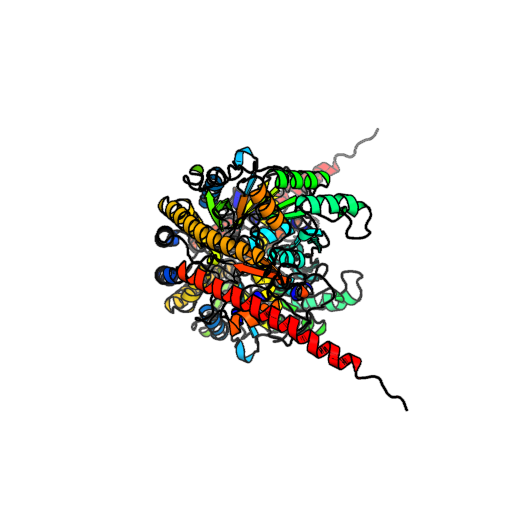 TRP A O 1
ATOM 1512 N N . TRP A 1 203 ? 6.91 -0.987 -22.188 1 93.31 203 TRP A N 1
ATOM 1513 C CA . TRP A 1 203 ? 7.672 -1.501 -21.047 1 93.31 203 TRP A CA 1
ATOM 1514 C C . TRP A 1 203 ? 7.5 -3.012 -20.922 1 93.31 203 TRP A C 1
ATOM 1516 O O . TRP A 1 203 ? 6.434 -3.551 -21.219 1 93.31 203 TRP A O 1
ATOM 1526 N N . LEU A 1 204 ? 8.555 -3.695 -20.547 1 93.88 204 LEU A N 1
ATOM 1527 C CA . LEU A 1 204 ? 8.477 -5.098 -20.141 1 93.88 204 LEU A CA 1
ATOM 1528 C C . LEU A 1 204 ? 8.531 -5.234 -18.625 1 93.88 204 LEU A C 1
ATOM 1530 O O . LEU A 1 204 ? 9.555 -4.914 -18 1 93.88 204 LEU A O 1
ATOM 1534 N N . ILE A 1 205 ? 7.457 -5.613 -18.031 1 96.25 205 ILE A N 1
ATOM 1535 C CA . ILE A 1 205 ? 7.391 -5.855 -16.594 1 96.25 205 ILE A CA 1
ATOM 1536 C C . ILE A 1 205 ? 7.57 -7.344 -16.312 1 96.25 205 ILE A C 1
ATOM 1538 O O . ILE A 1 205 ? 6.805 -8.172 -16.812 1 96.25 205 ILE A O 1
ATOM 1542 N N . ILE A 1 206 ? 8.531 -7.715 -15.523 1 94.88 206 ILE A N 1
ATOM 1543 C CA . ILE A 1 206 ? 8.812 -9.109 -15.211 1 94.88 206 ILE A CA 1
ATOM 1544 C C . ILE A 1 206 ? 8.594 -9.352 -13.719 1 94.88 206 ILE A C 1
ATOM 1546 O O . ILE A 1 206 ? 9.328 -8.812 -12.883 1 94.88 206 ILE A O 1
ATOM 1550 N N . ASP A 1 207 ? 7.621 -10.109 -13.398 1 96.56 207 ASP A N 1
ATOM 1551 C CA . ASP A 1 207 ? 7.367 -10.539 -12.023 1 96.56 207 ASP A CA 1
ATOM 1552 C C . ASP A 1 207 ? 8.219 -11.758 -11.672 1 96.56 207 ASP A C 1
ATOM 1554 O O . ASP A 1 207 ? 8.016 -12.844 -12.211 1 96.56 207 ASP A O 1
ATOM 1558 N N . GLU A 1 208 ? 9.078 -11.539 -10.68 1 94.19 208 GLU A N 1
ATOM 1559 C CA . GLU A 1 208 ? 10.047 -12.562 -10.297 1 94.19 208 GLU A CA 1
ATOM 1560 C C . GLU A 1 208 ? 9.82 -13.039 -8.867 1 94.19 208 GLU A C 1
ATOM 1562 O O . GLU A 1 208 ? 10.773 -13.336 -8.141 1 94.19 208 GLU A O 1
ATOM 1567 N N . ALA A 1 209 ? 8.578 -13.07 -8.461 1 96 209 ALA A N 1
ATOM 1568 C CA . ALA A 1 209 ? 8.227 -13.414 -7.082 1 96 209 ALA A CA 1
ATOM 1569 C C . ALA A 1 209 ? 8.758 -14.797 -6.711 1 96 209 ALA A C 1
ATOM 1571 O O . ALA A 1 209 ? 9 -15.078 -5.535 1 96 209 ALA A O 1
ATOM 1572 N N . TYR A 1 210 ? 9.008 -15.648 -7.691 1 94.69 210 TYR A N 1
ATOM 1573 C CA . TYR A 1 210 ? 9.422 -17.016 -7.438 1 94.69 210 TYR A CA 1
ATOM 1574 C C . TYR A 1 210 ? 10.844 -17.266 -7.93 1 94.69 210 TYR A C 1
ATOM 1576 O O . TYR A 1 210 ? 11.203 -18.391 -8.273 1 94.69 210 TYR A O 1
ATOM 1584 N N . GLU A 1 211 ? 11.633 -16.25 -7.898 1 90.56 211 GLU A N 1
ATOM 1585 C CA . GLU A 1 211 ? 12.953 -16.25 -8.523 1 90.56 211 GLU A CA 1
ATOM 1586 C C . GLU A 1 211 ? 13.797 -17.422 -8.023 1 90.56 211 GLU A C 1
ATOM 1588 O O . GLU A 1 211 ? 14.617 -17.969 -8.773 1 90.56 211 GLU A O 1
ATOM 1593 N N . HIS A 1 212 ? 13.625 -17.859 -6.812 1 90.38 212 HIS A N 1
ATOM 1594 C CA . HIS A 1 212 ? 14.508 -18.875 -6.25 1 90.38 212 HIS A CA 1
ATOM 1595 C C . HIS A 1 212 ? 13.93 -20.266 -6.457 1 90.38 212 HIS A C 1
ATOM 1597 O O . HIS A 1 212 ? 14.57 -21.266 -6.109 1 90.38 212 HIS A O 1
ATOM 1603 N N . PHE A 1 213 ? 12.781 -20.344 -6.996 1 90.75 213 PHE A N 1
ATOM 1604 C CA . PHE A 1 213 ? 12.156 -21.625 -7.277 1 90.75 213 PHE A CA 1
ATOM 1605 C C . PHE A 1 213 ? 12.195 -21.938 -8.766 1 90.75 213 PHE A C 1
ATOM 1607 O O . PHE A 1 213 ? 11.148 -22.062 -9.406 1 90.75 213 PHE A O 1
ATOM 1614 N N . ASP A 1 214 ? 13.281 -21.969 -9.305 1 88.75 214 ASP A N 1
ATOM 1615 C CA . ASP A 1 214 ? 13.602 -22.375 -10.672 1 88.75 214 ASP A CA 1
ATOM 1616 C C . ASP A 1 214 ? 14.414 -23.672 -10.688 1 88.75 214 ASP A C 1
ATOM 1618 O O . ASP A 1 214 ? 15.57 -23.688 -10.281 1 88.75 214 ASP A O 1
ATOM 1622 N N . PHE A 1 215 ? 13.781 -24.734 -11.211 1 86.5 215 PHE A N 1
ATOM 1623 C CA . PHE A 1 215 ? 14.359 -26.062 -11.062 1 86.5 215 PHE A CA 1
ATOM 1624 C C . PHE A 1 215 ? 14.586 -26.703 -12.43 1 86.5 215 PHE A C 1
ATOM 1626 O O . PHE A 1 215 ? 13.711 -26.672 -13.297 1 86.5 215 PHE A O 1
ATOM 1633 N N . GLU A 1 216 ? 15.742 -27.234 -12.539 1 84.88 216 GLU A N 1
ATOM 1634 C CA . GLU A 1 216 ? 16.031 -28.031 -13.727 1 84.88 216 GLU A CA 1
ATOM 1635 C C . GLU A 1 216 ? 15.727 -29.5 -13.484 1 84.88 216 GLU A C 1
ATOM 1637 O O . GLU A 1 216 ? 16.156 -30.078 -12.484 1 84.88 216 GLU A O 1
ATOM 1642 N N . MET A 1 217 ? 14.945 -30.047 -14.375 1 83.69 217 MET A N 1
ATOM 1643 C CA . MET A 1 217 ? 14.508 -31.438 -14.234 1 83.69 217 MET A CA 1
ATOM 1644 C C . MET A 1 217 ? 14.852 -32.25 -15.477 1 83.69 217 MET A C 1
ATOM 1646 O O . MET A 1 217 ? 15.023 -31.672 -16.562 1 83.69 217 MET A O 1
ATOM 1650 N N . GLN A 1 218 ? 15.078 -33.531 -15.195 1 82.56 218 GLN A N 1
ATOM 1651 C CA . GLN A 1 218 ? 15.305 -34.469 -16.281 1 82.56 218 GLN A CA 1
ATOM 1652 C C . GLN A 1 218 ? 14.344 -35.656 -16.188 1 82.56 218 GLN A C 1
ATOM 1654 O O . GLN A 1 218 ? 14.094 -36.156 -15.086 1 82.56 218 GLN A O 1
ATOM 1659 N N . LEU A 1 219 ? 13.758 -35.875 -17.328 1 78.56 219 LEU A N 1
ATOM 1660 C CA . LEU A 1 219 ? 12.891 -37.062 -17.406 1 78.56 219 LEU A CA 1
ATOM 1661 C C . LEU A 1 219 ? 13.672 -38.281 -17.891 1 78.56 219 LEU A C 1
ATOM 1663 O O . LEU A 1 219 ? 14.344 -38.219 -18.922 1 78.56 219 LEU A O 1
ATOM 1667 N N . LEU A 1 220 ? 13.617 -39.281 -17.062 1 76.75 220 LEU A N 1
ATOM 1668 C CA . LEU A 1 220 ? 14.258 -40.531 -17.438 1 76.75 220 LEU A CA 1
ATOM 1669 C C . LEU A 1 220 ? 13.227 -41.625 -17.672 1 76.75 220 LEU A C 1
ATOM 1671 O O . LEU A 1 220 ? 12.242 -41.719 -16.938 1 76.75 220 LEU A O 1
ATOM 1675 N N . GLU A 1 221 ? 13.227 -42.125 -18.812 1 74.56 221 GLU A N 1
ATOM 1676 C CA . GLU A 1 221 ? 12.375 -43.281 -19.094 1 74.56 221 GLU A CA 1
ATOM 1677 C C . GLU A 1 221 ? 13.148 -44.594 -18.953 1 74.56 221 GLU A C 1
ATOM 1679 O O . GLU A 1 221 ? 14.18 -44.781 -19.609 1 74.56 221 GLU A O 1
ATOM 1684 N N . ARG A 1 222 ? 12.805 -45.375 -17.969 1 73.75 222 ARG A N 1
ATOM 1685 C CA . ARG A 1 222 ? 13.344 -46.719 -17.812 1 73.75 222 ARG A CA 1
ATOM 1686 C C . ARG A 1 222 ? 12.227 -47.75 -17.75 1 73.75 222 ARG A C 1
ATOM 1688 O O . ARG A 1 222 ? 11.336 -47.656 -16.906 1 73.75 222 ARG A O 1
ATOM 1695 N N . ASP A 1 223 ? 12.367 -48.75 -18.531 1 70.69 223 ASP A N 1
ATOM 1696 C CA . ASP A 1 223 ? 11.43 -49.875 -18.578 1 70.69 223 ASP A CA 1
ATOM 1697 C C . ASP A 1 223 ? 9.984 -49.375 -18.688 1 70.69 223 ASP A C 1
ATOM 1699 O O . ASP A 1 223 ? 9.102 -49.844 -17.969 1 70.69 223 ASP A O 1
ATOM 1703 N N . GLY A 1 224 ? 9.844 -48.312 -19.359 1 65.75 224 GLY A N 1
ATOM 1704 C CA . GLY A 1 224 ? 8.508 -47.781 -19.609 1 65.75 224 GLY A CA 1
ATOM 1705 C C . GLY A 1 224 ? 8.023 -46.844 -18.531 1 65.75 224 GLY A C 1
ATOM 1706 O O . GLY A 1 224 ? 6.922 -46.281 -18.625 1 65.75 224 GLY A O 1
ATOM 1707 N N . GLU A 1 225 ? 8.828 -46.719 -17.547 1 71 225 GLU A N 1
ATOM 1708 C CA . GLU A 1 225 ? 8.453 -45.844 -16.453 1 71 225 GLU A CA 1
ATOM 1709 C C . GLU A 1 225 ? 9.18 -44.5 -16.547 1 71 225 GLU A C 1
ATOM 1711 O O . GLU A 1 225 ? 10.383 -44.469 -16.828 1 71 225 GLU A O 1
ATOM 1716 N N . LEU A 1 226 ? 8.352 -43.469 -16.516 1 71.06 226 LEU A N 1
ATOM 1717 C CA . LEU A 1 226 ? 8.93 -42.125 -16.531 1 71.06 226 LEU A CA 1
ATOM 1718 C C . LEU A 1 226 ? 9.289 -41.656 -15.133 1 71.06 226 LEU A C 1
ATOM 1720 O O . LEU A 1 226 ? 8.461 -41.719 -14.219 1 71.06 226 LEU A O 1
ATOM 1724 N N . THR A 1 227 ? 10.586 -41.375 -14.961 1 77.69 227 THR A N 1
ATOM 1725 C CA . THR A 1 227 ? 11.039 -40.875 -13.664 1 77.69 227 THR A CA 1
ATOM 1726 C C . THR A 1 227 ? 11.695 -39.5 -13.82 1 77.69 227 THR A C 1
ATOM 1728 O O . THR A 1 227 ? 12.469 -39.281 -14.75 1 77.69 227 THR A O 1
ATOM 1731 N N . LEU A 1 228 ? 11.258 -38.625 -12.906 1 80.56 228 LEU A N 1
ATOM 1732 C CA . LEU A 1 228 ? 11.844 -37.281 -12.914 1 80.56 228 LEU A CA 1
ATOM 1733 C C . LEU A 1 228 ? 13.023 -37.219 -11.945 1 80.56 228 LEU A C 1
ATOM 1735 O O . LEU A 1 228 ? 12.938 -37.688 -10.82 1 80.56 228 LEU A O 1
ATOM 1739 N N . THR A 1 229 ? 14.133 -36.688 -12.492 1 76.62 229 THR A N 1
ATOM 1740 C CA . THR A 1 229 ? 15.281 -36.438 -11.633 1 76.62 229 THR A CA 1
ATOM 1741 C C . THR A 1 229 ? 15.641 -34.938 -11.672 1 76.62 229 THR A C 1
ATOM 1743 O O . THR A 1 229 ? 15.352 -34.25 -12.648 1 76.62 229 THR A O 1
ATOM 1746 N N . SER A 1 230 ? 15.969 -34.469 -10.555 1 74 230 SER A N 1
ATOM 1747 C CA . SER A 1 230 ? 16.359 -33.062 -10.477 1 74 230 SER A CA 1
ATOM 1748 C C . SER A 1 230 ? 17.859 -32.906 -10.656 1 74 230 SER A C 1
ATOM 1750 O O . SER A 1 230 ? 18.641 -33.719 -10.18 1 74 230 SER A O 1
ATOM 1752 N N . ILE A 1 231 ? 18.219 -31.969 -11.578 1 61.97 231 ILE A N 1
ATOM 1753 C CA . ILE A 1 231 ? 19.625 -31.625 -11.766 1 61.97 231 ILE A CA 1
ATOM 1754 C C . ILE A 1 231 ? 20 -30.469 -10.836 1 61.97 231 ILE A C 1
ATOM 1756 O O . ILE A 1 231 ? 19.375 -29.391 -10.891 1 61.97 231 ILE A O 1
ATOM 1760 N N . VAL A 1 232 ? 20.375 -30.781 -9.68 1 55.69 232 VAL A N 1
ATOM 1761 C CA . VAL A 1 232 ? 20.766 -29.719 -8.75 1 55.69 232 VAL A CA 1
ATOM 1762 C C . VAL A 1 232 ? 22.078 -29.094 -9.211 1 55.69 232 VAL A C 1
ATOM 1764 O O . VAL A 1 232 ? 23.109 -29.781 -9.305 1 55.69 232 VAL A O 1
ATOM 1767 N N . SER A 1 233 ? 22.188 -28.219 -10.133 1 47.91 233 SER A N 1
ATOM 1768 C CA . SER A 1 233 ? 23.453 -27.578 -10.461 1 47.91 233 SER A CA 1
ATOM 1769 C C . SER A 1 233 ? 24.078 -26.922 -9.242 1 47.91 233 SER A C 1
ATOM 1771 O O . SER A 1 233 ? 23.375 -26.375 -8.398 1 47.91 233 SER A O 1
ATOM 1773 N N . PRO A 1 234 ? 25.375 -27.359 -8.93 1 43.09 234 PRO A N 1
ATOM 1774 C CA . PRO A 1 234 ? 26.125 -26.719 -7.852 1 43.09 234 PRO A CA 1
ATOM 1775 C C . PRO A 1 234 ? 25.953 -25.203 -7.816 1 43.09 234 PRO A C 1
ATOM 1777 O O . PRO A 1 234 ? 26.062 -24.594 -6.754 1 43.09 234 PRO A O 1
ATOM 1780 N N . SER A 1 235 ? 26.234 -24.703 -8.945 1 40.81 235 SER A N 1
ATOM 1781 C CA . SER A 1 235 ? 26.172 -23.25 -8.992 1 40.81 235 SER A CA 1
ATOM 1782 C C . SER A 1 235 ? 24.938 -22.719 -8.266 1 40.81 235 SER A C 1
ATOM 1784 O O . SER A 1 235 ? 24.828 -21.516 -8.023 1 40.81 235 SER A O 1
ATOM 1786 N N . CYS A 1 236 ? 24.156 -23.703 -8.242 1 41.22 236 CYS A N 1
ATOM 1787 C CA . CYS A 1 236 ? 22.953 -23.438 -7.469 1 41.22 236 CYS A CA 1
ATOM 1788 C C . CYS A 1 236 ? 23.281 -23.219 -5.996 1 41.22 236 CYS A C 1
ATOM 1790 O O . CYS A 1 236 ? 22.422 -22.812 -5.215 1 41.22 236 CYS A O 1
ATOM 1792 N N . LEU A 1 237 ? 24.469 -24.109 -5.66 1 36.34 237 LEU A N 1
ATOM 1793 C CA . LEU A 1 237 ? 24.906 -24.141 -4.266 1 36.34 237 LEU A CA 1
ATOM 1794 C C . LEU A 1 237 ? 25.328 -22.75 -3.793 1 36.34 237 LEU A C 1
ATOM 1796 O O . LEU A 1 237 ? 25.422 -22.516 -2.588 1 36.34 237 LEU A O 1
ATOM 1800 N N . THR A 1 238 ? 26.531 -22.406 -4.453 1 39.38 238 THR A N 1
ATOM 1801 C CA . THR A 1 238 ? 26.703 -21.078 -3.879 1 39.38 238 THR A CA 1
ATOM 1802 C C . THR A 1 238 ? 25.391 -20.328 -3.85 1 39.38 238 THR A C 1
ATOM 1804 O O . THR A 1 238 ? 25.344 -19.141 -3.49 1 39.38 238 THR A O 1
ATOM 1807 N N . GLY A 1 239 ? 24.234 -21.438 -4.023 1 38.5 239 GLY A N 1
ATOM 1808 C CA . GLY A 1 239 ? 22.875 -21.938 -4.055 1 38.5 239 GLY A CA 1
ATOM 1809 C C . GLY A 1 239 ? 22.016 -21.312 -5.137 1 38.5 239 GLY A C 1
ATOM 1810 O O . GLY A 1 239 ? 20.797 -21.484 -5.16 1 38.5 239 GLY A O 1
ATOM 1811 N N . LEU A 1 240 ? 22.25 -20.297 -5.52 1 42.47 240 LEU A N 1
ATOM 1812 C CA . LEU A 1 240 ? 21.422 -19.531 -6.43 1 42.47 240 LEU A CA 1
ATOM 1813 C C . LEU A 1 240 ? 21.656 -19.938 -7.875 1 42.47 240 LEU A C 1
ATOM 1815 O O . LEU A 1 240 ? 22.797 -20.172 -8.273 1 42.47 240 LEU A O 1
ATOM 1819 N N . PRO A 1 241 ? 20.875 -20.875 -8.461 1 40.16 241 PRO A N 1
ATOM 1820 C CA . PRO A 1 241 ? 21.016 -21.203 -9.875 1 40.16 241 PRO A CA 1
ATOM 1821 C C . PRO A 1 241 ? 21.672 -20.094 -10.688 1 40.16 241 PRO A C 1
ATOM 1823 O O . PRO A 1 241 ? 21.578 -18.906 -10.32 1 40.16 241 PRO A O 1
ATOM 1826 N N . GLN A 1 242 ? 22.891 -20.484 -11.258 1 41.22 242 GLN A N 1
ATOM 1827 C CA . GLN A 1 242 ? 23.359 -19.641 -12.352 1 41.22 242 GLN A CA 1
ATOM 1828 C C . GLN A 1 242 ? 22.172 -19.062 -13.133 1 41.22 242 GLN A C 1
ATOM 1830 O O . GLN A 1 242 ? 21.688 -19.688 -14.062 1 41.22 242 GLN A O 1
ATOM 1835 N N . ARG A 1 243 ? 21.125 -18.859 -12.336 1 41.5 243 ARG A N 1
ATOM 1836 C CA . ARG A 1 243 ? 20.047 -18.219 -13.102 1 41.5 243 ARG A CA 1
ATOM 1837 C C . ARG A 1 243 ? 20.609 -17.438 -14.281 1 41.5 243 ARG A C 1
ATOM 1839 O O . ARG A 1 243 ? 21.734 -16.953 -14.234 1 41.5 243 ARG A O 1
ATOM 1846 N N . ILE A 1 244 ? 20.078 -17.797 -15.336 1 41.44 244 ILE A N 1
ATOM 1847 C CA . ILE A 1 244 ? 20.156 -16.984 -16.547 1 41.44 244 ILE A CA 1
ATOM 1848 C C . ILE A 1 244 ? 20.516 -15.547 -16.188 1 41.44 244 ILE A C 1
ATOM 1850 O O . ILE A 1 244 ? 19.75 -14.867 -15.5 1 41.44 244 ILE A O 1
ATOM 1854 N N . ARG A 1 245 ? 21.844 -15.398 -15.742 1 45.06 245 ARG A N 1
ATOM 1855 C CA . ARG A 1 245 ? 22.297 -14.016 -15.891 1 45.06 245 ARG A CA 1
ATOM 1856 C C . ARG A 1 245 ? 21.375 -13.227 -16.812 1 45.06 245 ARG A C 1
ATOM 1858 O O . ARG A 1 245 ? 21.469 -13.328 -18.031 1 45.06 245 ARG A O 1
ATOM 1865 N N . ARG A 1 246 ? 20.031 -13.414 -16.406 1 46.66 246 ARG A N 1
ATOM 1866 C CA . ARG A 1 246 ? 19.141 -12.586 -17.219 1 46.66 246 ARG A CA 1
ATOM 1867 C C . ARG A 1 246 ? 19.812 -11.266 -17.594 1 46.66 246 ARG A C 1
ATOM 1869 O O . ARG A 1 246 ? 20.062 -10.422 -16.734 1 46.66 246 ARG A O 1
ATOM 1876 N N . PRO A 1 247 ? 20.969 -11.438 -18.312 1 44.78 247 PRO A N 1
ATOM 1877 C CA . PRO A 1 247 ? 21.359 -10.055 -18.609 1 44.78 247 PRO A CA 1
ATOM 1878 C C . PRO A 1 247 ? 20.203 -9.07 -18.422 1 44.78 247 PRO A C 1
ATOM 1880 O O . PRO A 1 247 ? 19.078 -9.344 -18.859 1 44.78 247 PRO A O 1
ATOM 1883 N N . TYR A 1 248 ? 20.156 -8.711 -17.125 1 51.09 248 TYR A N 1
ATOM 1884 C CA . TYR A 1 248 ? 19.234 -7.574 -17.047 1 51.09 248 TYR A CA 1
ATOM 1885 C C . TYR A 1 248 ? 18.875 -7.055 -18.422 1 51.09 248 TYR A C 1
ATOM 1887 O O . TYR A 1 248 ? 19.734 -6.535 -19.141 1 51.09 248 TYR A O 1
ATOM 1895 N N . LEU A 1 249 ? 18.125 -8.039 -19.141 1 51.84 249 LEU A N 1
ATOM 1896 C CA . LEU A 1 249 ? 17.703 -7.773 -20.5 1 51.84 249 LEU A CA 1
ATOM 1897 C C . LEU A 1 249 ? 17.906 -6.305 -20.859 1 51.84 249 LEU A C 1
ATOM 1899 O O . LEU A 1 249 ? 18.406 -5.527 -20.047 1 51.84 249 LEU A O 1
ATOM 1903 N N . MET A 1 250 ? 16.891 -5.816 -21.844 1 51.97 250 MET A N 1
ATOM 1904 C CA . MET A 1 250 ? 16.953 -4.52 -22.516 1 51.97 250 MET A CA 1
ATOM 1905 C C . MET A 1 250 ? 16.875 -3.379 -21.5 1 51.97 250 MET A C 1
ATOM 1907 O O . MET A 1 250 ? 15.797 -3.051 -21 1 51.97 250 MET A O 1
ATOM 1911 N N . HIS A 1 251 ? 18.016 -3.197 -20.766 1 58.25 251 HIS A N 1
ATOM 1912 C CA . HIS A 1 251 ? 18.484 -2.252 -19.75 1 58.25 251 HIS A CA 1
ATOM 1913 C C . HIS A 1 251 ? 17.578 -1.023 -19.688 1 58.25 251 HIS A C 1
ATOM 1915 O O . HIS A 1 251 ? 17.312 -0.501 -18.594 1 58.25 251 HIS A O 1
ATOM 1921 N N . ASN A 1 252 ? 16.984 -0.899 -20.75 1 74 252 ASN A N 1
ATOM 1922 C CA . ASN A 1 252 ? 16.422 0.442 -20.656 1 74 252 ASN A CA 1
ATOM 1923 C C . ASN A 1 252 ? 14.898 0.404 -20.656 1 74 252 ASN A C 1
ATOM 1925 O O . ASN A 1 252 ? 14.242 1.447 -20.578 1 74 252 ASN A O 1
ATOM 1929 N N . ARG A 1 253 ? 14.367 -0.992 -20.625 1 84.75 253 ARG A N 1
ATOM 1930 C CA . ARG A 1 253 ? 12.914 -0.968 -20.734 1 84.75 253 ARG A CA 1
ATOM 1931 C C . ARG A 1 253 ? 12.281 -2.027 -19.844 1 84.75 253 ARG A C 1
ATOM 1933 O O . ARG A 1 253 ? 11.055 -2.168 -19.812 1 84.75 253 ARG A O 1
ATOM 1940 N N . SER A 1 254 ? 13.109 -2.727 -19.125 1 90.94 254 SER A N 1
ATOM 1941 C CA . SER A 1 254 ? 12.578 -3.793 -18.281 1 90.94 254 SER A CA 1
ATOM 1942 C C . SER A 1 254 ? 12.461 -3.344 -16.828 1 90.94 254 SER A C 1
ATOM 1944 O O . SER A 1 254 ? 13.344 -2.654 -16.312 1 90.94 254 SER A O 1
ATOM 1946 N N . ILE A 1 255 ? 11.406 -3.66 -16.266 1 94.38 255 ILE A N 1
ATOM 1947 C CA . ILE A 1 255 ? 11.148 -3.449 -14.852 1 94.38 255 ILE A CA 1
ATOM 1948 C C . ILE A 1 255 ? 10.945 -4.793 -14.156 1 94.38 255 ILE A C 1
ATOM 1950 O O . ILE A 1 255 ? 10.086 -5.582 -14.562 1 94.38 255 ILE A O 1
ATOM 1954 N N . HIS A 1 256 ? 11.758 -5.082 -13.172 1 94.75 256 HIS A N 1
ATOM 1955 C CA . HIS A 1 256 ? 11.656 -6.34 -12.445 1 94.75 256 HIS A CA 1
ATOM 1956 C C . HIS A 1 256 ? 11 -6.137 -11.086 1 94.75 256 HIS A C 1
ATOM 1958 O O . HIS A 1 256 ? 11.266 -5.145 -10.398 1 94.75 256 HIS A O 1
ATOM 1964 N N . ILE A 1 257 ? 10.172 -7.027 -10.742 1 97.06 257 ILE A N 1
ATOM 1965 C CA . ILE A 1 257 ? 9.523 -7.027 -9.438 1 97.06 257 ILE A CA 1
ATOM 1966 C C . ILE A 1 257 ? 9.938 -8.273 -8.656 1 97.06 257 ILE A C 1
ATOM 1968 O O . ILE A 1 257 ? 9.789 -9.398 -9.148 1 97.06 257 ILE A O 1
ATOM 1972 N N . PHE A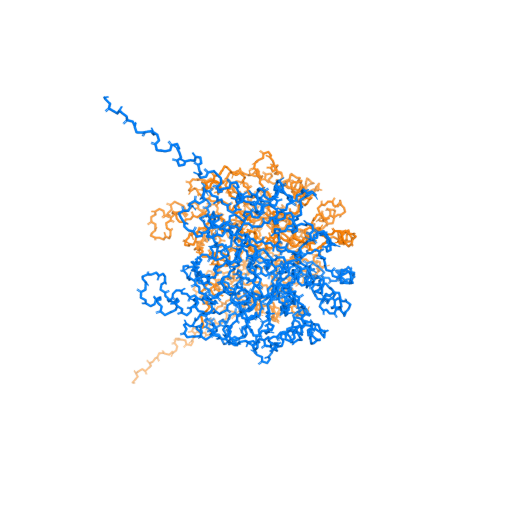 1 258 ? 10.469 -8.055 -7.48 1 96.69 258 PHE A N 1
ATOM 1973 C CA . PHE A 1 258 ? 10.906 -9.133 -6.609 1 96.69 258 PHE A CA 1
ATOM 1974 C C . PHE A 1 258 ? 10.102 -9.148 -5.316 1 96.69 258 PHE A C 1
ATOM 1976 O O . PHE A 1 258 ? 9.453 -8.156 -4.973 1 96.69 258 PHE A O 1
ATOM 1983 N N . SER A 1 259 ? 10.133 -10.266 -4.621 1 96.94 259 SER A N 1
ATOM 1984 C CA . SER A 1 259 ? 9.367 -10.445 -3.391 1 96.94 259 SER A CA 1
ATOM 1985 C C . SER A 1 259 ? 10.18 -11.188 -2.336 1 96.94 259 SER A C 1
ATOM 1987 O O . SER A 1 259 ? 10.969 -12.078 -2.664 1 96.94 259 SER A O 1
ATOM 1989 N N . MET A 1 260 ? 9.953 -10.844 -1.104 1 96.81 260 MET A N 1
ATOM 1990 C CA . MET A 1 260 ? 10.531 -11.602 0.003 1 96.81 260 MET A CA 1
ATOM 1991 C C . MET A 1 260 ? 9.539 -12.633 0.533 1 96.81 260 MET A C 1
ATOM 1993 O O . MET A 1 260 ? 9.844 -13.367 1.473 1 96.81 260 MET A O 1
ATOM 1997 N N . SER A 1 261 ? 8.398 -12.742 -0.055 1 96.56 261 SER A N 1
ATOM 1998 C CA . SER A 1 261 ? 7.289 -13.523 0.478 1 96.56 261 SER A CA 1
ATOM 1999 C C . SER A 1 261 ? 7.57 -15.016 0.389 1 96.56 261 SER A C 1
ATOM 2001 O O . SER A 1 261 ? 7.273 -15.766 1.323 1 96.56 261 SER A O 1
ATOM 2003 N N . LYS A 1 262 ? 8.102 -15.438 -0.743 1 93.5 262 LYS A N 1
ATOM 2004 C CA . LYS A 1 262 ? 8.18 -16.875 -0.999 1 93.5 262 LYS A CA 1
ATOM 2005 C C . LYS A 1 262 ? 9.555 -17.422 -0.622 1 93.5 262 LYS A C 1
ATOM 2007 O O . LYS A 1 262 ? 9.688 -18.125 0.379 1 93.5 262 LYS A O 1
ATOM 2012 N N . SER A 1 263 ? 10.586 -16.875 -1.231 1 89.44 263 SER A N 1
ATOM 2013 C CA . SER A 1 263 ? 11.93 -17.391 -0.995 1 89.44 263 SER A CA 1
ATOM 2014 C C . SER A 1 263 ? 12.312 -17.281 0.478 1 89.44 263 SER A C 1
ATOM 2016 O O . SER A 1 263 ? 12.945 -18.188 1.028 1 89.44 263 SER A O 1
ATOM 2018 N N . PHE A 1 264 ? 11.867 -16.234 1.126 1 93.56 264 PHE A N 1
ATOM 2019 C CA . PHE A 1 264 ? 12.375 -15.969 2.465 1 93.56 264 PHE A CA 1
ATOM 2020 C C . PHE A 1 264 ? 11.273 -16.109 3.504 1 93.56 264 PHE A C 1
ATOM 2022 O O . PHE A 1 264 ? 11.469 -15.781 4.676 1 93.56 264 PHE A O 1
ATOM 2029 N N . GLY A 1 265 ? 10.148 -16.562 3.053 1 93.69 265 GLY A N 1
ATOM 2030 C CA . GLY A 1 265 ? 9.055 -16.844 3.971 1 93.69 265 GLY A CA 1
ATOM 2031 C C . GLY A 1 265 ? 8.516 -15.602 4.652 1 93.69 265 GLY A C 1
ATOM 2032 O O . GLY A 1 265 ? 8.133 -15.648 5.824 1 93.69 265 GLY A O 1
ATOM 2033 N N . MET A 1 266 ? 8.469 -14.5 3.959 1 95.88 266 MET A N 1
ATOM 2034 C CA . MET A 1 266 ? 8.109 -13.227 4.586 1 95.88 266 MET A CA 1
ATOM 2035 C C . MET A 1 266 ? 6.801 -12.695 4.012 1 95.88 266 MET A C 1
ATOM 2037 O O . MET A 1 266 ? 6.637 -11.484 3.857 1 95.88 266 MET A O 1
ATOM 2041 N N . ALA A 1 267 ? 5.902 -13.609 3.672 1 96.25 267 ALA A N 1
ATOM 2042 C CA . ALA A 1 267 ? 4.645 -13.172 3.064 1 96.25 267 ALA A CA 1
ATOM 2043 C C . ALA A 1 267 ? 3.902 -12.195 3.975 1 96.25 267 ALA A C 1
ATOM 2045 O O . ALA A 1 267 ? 3.43 -11.156 3.523 1 96.25 267 ALA A O 1
ATOM 2046 N N . GLY A 1 268 ? 3.828 -12.469 5.242 1 96.44 268 GLY A N 1
ATOM 2047 C CA . GLY A 1 268 ? 3.084 -11.648 6.18 1 96.44 268 GLY A CA 1
ATOM 2048 C C . GLY A 1 268 ? 3.787 -10.352 6.523 1 96.44 268 GLY A C 1
ATOM 2049 O O . GLY A 1 268 ? 3.188 -9.445 7.113 1 96.44 268 GLY A O 1
ATOM 2050 N N . TYR A 1 269 ? 5.016 -10.188 6.137 1 97.19 269 TYR A N 1
ATOM 2051 C CA . TYR A 1 269 ? 5.809 -9.023 6.496 1 97.19 269 TYR A CA 1
ATOM 2052 C C . TYR A 1 269 ? 5.781 -7.98 5.387 1 97.19 269 TYR A C 1
ATOM 2054 O O . TYR A 1 269 ? 6.152 -6.824 5.602 1 97.19 269 TYR A O 1
ATOM 2062 N N . ARG A 1 270 ? 5.309 -8.344 4.258 1 98.06 270 ARG A N 1
ATOM 2063 C CA . ARG A 1 270 ? 4.98 -7.469 3.141 1 98.06 270 ARG A CA 1
ATOM 2064 C C . ARG A 1 270 ? 6.199 -6.656 2.707 1 98.06 270 ARG A C 1
ATOM 2066 O O . ARG A 1 270 ? 6.172 -5.426 2.744 1 98.06 270 ARG A O 1
ATOM 2073 N N . VAL A 1 271 ? 7.215 -7.297 2.207 1 98.62 271 VAL A N 1
ATOM 2074 C CA . VAL A 1 271 ? 8.375 -6.617 1.645 1 98.62 271 VAL A CA 1
ATOM 2075 C C . VAL A 1 271 ? 8.625 -7.105 0.219 1 98.62 271 VAL A C 1
ATOM 2077 O O . VAL A 1 271 ? 8.719 -8.312 -0.021 1 98.62 271 VAL A O 1
ATOM 2080 N N . GLY A 1 272 ? 8.641 -6.301 -0.688 1 98.62 272 GLY A N 1
ATOM 2081 C CA . GLY A 1 272 ? 9.062 -6.484 -2.064 1 98.62 272 GLY A CA 1
ATOM 2082 C C . GLY A 1 272 ? 9.945 -5.359 -2.57 1 98.62 272 GLY A C 1
ATOM 2083 O O . GLY A 1 272 ? 10.328 -4.473 -1.804 1 98.62 272 GLY A O 1
ATOM 2084 N N . TYR A 1 273 ? 10.328 -5.434 -3.822 1 98.44 273 TYR A N 1
ATOM 2085 C CA . TYR A 1 273 ? 11.117 -4.336 -4.371 1 98.44 273 TYR A CA 1
ATOM 2086 C C . TYR A 1 273 ? 11.086 -4.355 -5.895 1 98.44 273 TYR A C 1
ATOM 2088 O O . TYR A 1 273 ? 10.797 -5.383 -6.504 1 98.44 273 TYR A O 1
ATOM 2096 N N . ILE A 1 274 ? 11.312 -3.174 -6.445 1 97.56 274 ILE A N 1
ATOM 2097 C CA . ILE A 1 274 ? 11.344 -2.928 -7.883 1 97.56 274 ILE A CA 1
ATOM 2098 C C . ILE A 1 274 ? 12.781 -2.643 -8.328 1 97.56 274 ILE A C 1
ATOM 2100 O O . ILE A 1 274 ? 13.516 -1.92 -7.648 1 97.56 274 ILE A O 1
ATOM 2104 N N . LEU A 1 275 ? 13.219 -3.268 -9.312 1 95.56 275 LEU A N 1
ATOM 2105 C CA . LEU A 1 275 ? 14.398 -2.879 -10.078 1 95.56 275 LEU A CA 1
ATOM 2106 C C . LEU A 1 275 ? 14.008 -2.238 -11.398 1 95.56 275 LEU A C 1
ATOM 2108 O O . LEU A 1 275 ? 13.305 -2.85 -12.211 1 95.56 275 LEU A O 1
ATOM 2112 N N . CYS A 1 276 ? 14.352 -0.992 -11.578 1 93.44 276 CYS A N 1
ATOM 2113 C CA . CYS A 1 276 ? 13.984 -0.274 -12.797 1 93.44 276 CYS A CA 1
ATOM 2114 C C . CYS A 1 276 ? 15.188 0.461 -13.375 1 93.44 276 CYS A C 1
ATOM 2116 O O . CYS A 1 276 ? 16.156 0.732 -12.672 1 93.44 276 CYS A O 1
ATOM 2118 N N . PRO A 1 277 ? 15.148 0.75 -14.695 1 90 277 PRO A N 1
ATOM 2119 C CA . PRO A 1 277 ? 16.234 1.551 -15.273 1 90 277 PRO A CA 1
ATOM 2120 C C . PRO A 1 277 ? 16.234 2.994 -14.781 1 90 277 PRO A C 1
ATOM 2122 O O . PRO A 1 277 ? 15.156 3.578 -14.57 1 90 277 PRO A O 1
ATOM 2125 N N . GLN A 1 278 ? 17.344 3.408 -14.484 1 84.06 278 GLN A N 1
ATOM 2126 C CA . GLN A 1 278 ? 17.516 4.836 -14.242 1 84.06 278 GLN A CA 1
ATOM 2127 C C . GLN A 1 278 ? 17.75 5.59 -15.547 1 84.06 278 GLN A C 1
ATOM 2129 O O . GLN A 1 278 ? 18.844 5.531 -16.125 1 84.06 278 GLN A O 1
ATOM 2134 N N . THR A 1 279 ? 16.719 6.121 -16.047 1 73.38 279 THR A N 1
ATOM 2135 C CA . THR A 1 279 ? 16.797 6.762 -17.359 1 73.38 279 THR A CA 1
ATOM 2136 C C . THR A 1 279 ? 16.984 8.266 -17.219 1 73.38 279 THR A C 1
ATOM 2138 O O . THR A 1 279 ? 16.922 8.805 -16.109 1 73.38 279 THR A O 1
ATOM 2141 N N . ALA A 1 280 ? 17.375 8.828 -18.328 1 70.94 280 ALA A N 1
ATOM 2142 C CA . ALA A 1 280 ? 17.281 10.289 -18.406 1 70.94 280 ALA A CA 1
ATOM 2143 C C . ALA A 1 280 ? 15.852 10.75 -18.203 1 70.94 280 ALA A C 1
ATOM 2145 O O . ALA A 1 280 ? 14.906 9.992 -18.422 1 70.94 280 ALA A O 1
ATOM 2146 N N . PRO A 1 281 ? 15.789 11.93 -17.75 1 71.94 281 PRO A N 1
ATOM 2147 C CA . PRO A 1 281 ? 14.422 12.422 -17.594 1 71.94 281 PRO A CA 1
ATOM 2148 C C . PRO A 1 281 ? 13.57 12.234 -18.844 1 71.94 281 PRO A C 1
ATOM 2150 O O . PRO A 1 281 ? 14.047 12.477 -19.969 1 71.94 281 PRO A O 1
ATOM 2153 N N . ILE A 1 282 ? 12.57 11.68 -18.656 1 67.12 282 ILE A N 1
ATOM 2154 C CA . ILE A 1 282 ? 11.68 11.328 -19.766 1 67.12 282 ILE A CA 1
ATOM 2155 C C . ILE A 1 282 ? 10.656 12.438 -19.984 1 67.12 282 ILE A C 1
ATOM 2157 O O . ILE A 1 282 ? 10.438 12.883 -21.109 1 67.12 282 ILE A O 1
ATOM 2161 N N . GLN A 1 283 ? 10.109 12.938 -18.859 1 66.62 283 GLN A N 1
ATOM 2162 C CA . GLN A 1 283 ? 9.039 13.93 -18.922 1 66.62 283 GLN A CA 1
ATOM 2163 C C . GLN A 1 283 ? 9.125 14.898 -17.734 1 66.62 283 GLN A C 1
ATOM 2165 O O . GLN A 1 283 ? 9.234 14.477 -16.594 1 66.62 283 GLN A O 1
ATOM 2170 N N . ASP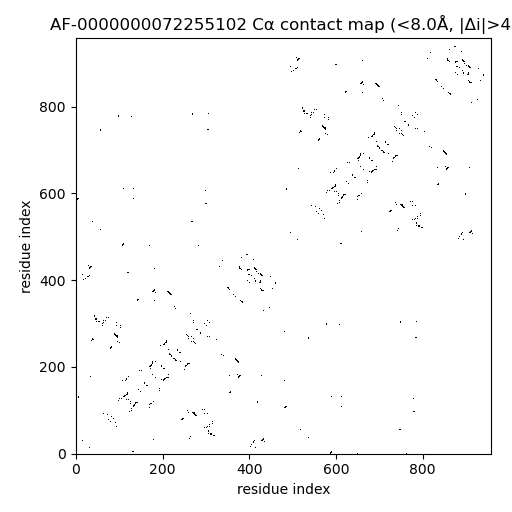 A 1 284 ? 9.07 16.156 -18.031 1 63.94 284 ASP A N 1
ATOM 2171 C CA . ASP A 1 284 ? 9.055 17.219 -17.031 1 63.94 284 ASP A CA 1
ATOM 2172 C C . ASP A 1 284 ? 10.18 17.047 -16.016 1 63.94 284 ASP A C 1
ATOM 2174 O O . ASP A 1 284 ? 9.969 17.203 -14.812 1 63.94 284 ASP A O 1
ATOM 2178 N N . GLY A 1 285 ? 11.258 16.453 -16.594 1 68.31 285 GLY A N 1
ATOM 2179 C CA . GLY A 1 285 ? 12.438 16.328 -15.758 1 68.31 285 GLY A CA 1
ATOM 2180 C C . GLY A 1 285 ? 12.414 15.102 -14.875 1 68.31 285 GLY A C 1
ATOM 2181 O O . GLY A 1 285 ? 13.344 14.875 -14.094 1 68.31 285 GLY A O 1
ATOM 2182 N N . ALA A 1 286 ? 11.406 14.336 -14.961 1 75.94 286 ALA A N 1
ATOM 2183 C CA . ALA A 1 286 ? 11.273 13.141 -14.125 1 75.94 286 ALA A CA 1
ATOM 2184 C C . ALA A 1 286 ? 11.586 11.875 -14.93 1 75.94 286 ALA A C 1
ATOM 2186 O O . ALA A 1 286 ? 11.25 11.781 -16.109 1 75.94 286 ALA A O 1
ATOM 2187 N N . ASP A 1 287 ? 12.227 11.008 -14.25 1 86.56 287 ASP A N 1
ATOM 2188 C CA . ASP A 1 287 ? 12.438 9.688 -14.836 1 86.56 287 ASP A CA 1
ATOM 2189 C C . ASP A 1 287 ? 11.531 8.641 -14.188 1 86.56 287 ASP A C 1
ATOM 2191 O O . ASP A 1 287 ? 10.609 8.992 -13.453 1 86.56 287 ASP A O 1
ATOM 2195 N N . LEU A 1 288 ? 11.68 7.398 -14.586 1 89.94 288 LEU A N 1
ATOM 2196 C CA . LEU A 1 288 ? 10.812 6.332 -14.102 1 89.94 288 LEU A CA 1
ATOM 2197 C C . LEU A 1 288 ? 10.945 6.176 -12.586 1 89.94 288 LEU A C 1
ATOM 2199 O O . LEU A 1 288 ? 9.945 5.977 -11.891 1 89.94 288 LEU A O 1
ATOM 2203 N N . PHE A 1 289 ? 12.18 6.266 -12.109 1 91.12 289 PHE A N 1
ATOM 2204 C CA . PHE A 1 289 ? 12.406 6.09 -10.68 1 91.12 289 PHE A CA 1
ATOM 2205 C C . PHE A 1 289 ? 11.703 7.184 -9.883 1 91.12 289 PHE A C 1
ATOM 2207 O O . PHE A 1 289 ? 11.094 6.91 -8.844 1 91.12 289 PHE A O 1
ATOM 2214 N N . ASP A 1 290 ? 11.711 8.352 -10.352 1 87.25 290 ASP A N 1
ATOM 2215 C CA . ASP A 1 290 ? 11.031 9.469 -9.695 1 87.25 290 ASP A CA 1
ATOM 2216 C C . ASP A 1 290 ? 9.523 9.219 -9.625 1 87.25 290 ASP A C 1
ATOM 2218 O O . ASP A 1 290 ? 8.898 9.484 -8.594 1 87.25 290 ASP A O 1
ATOM 2222 N N . ALA A 1 291 ? 9 8.797 -10.695 1 90.31 291 ALA A N 1
ATOM 2223 C CA . ALA A 1 291 ? 7.57 8.508 -10.734 1 90.31 291 ALA A CA 1
ATOM 2224 C C . ALA A 1 291 ? 7.211 7.402 -9.742 1 90.31 291 ALA A C 1
ATOM 2226 O O . ALA A 1 291 ? 6.211 7.504 -9.023 1 90.31 291 ALA A O 1
ATOM 2227 N N . LEU A 1 292 ? 8.078 6.406 -9.734 1 94 292 LEU A N 1
ATOM 2228 C CA . LEU A 1 292 ? 7.848 5.289 -8.828 1 94 292 LEU A CA 1
ATOM 2229 C C . LEU A 1 292 ? 7.898 5.75 -7.371 1 94 292 LEU A C 1
ATOM 2231 O O . LEU A 1 292 ? 7.09 5.316 -6.551 1 94 292 LEU A O 1
ATOM 2235 N N . VAL A 1 293 ? 8.812 6.582 -7.082 1 92.25 293 VAL A N 1
ATOM 2236 C CA . VAL A 1 293 ? 8.969 7.094 -5.723 1 92.25 293 VAL A CA 1
ATOM 2237 C C . VAL A 1 293 ? 7.73 7.902 -5.336 1 92.25 293 VAL A C 1
ATOM 2239 O O . VAL A 1 293 ? 7.234 7.789 -4.211 1 92.25 293 VAL A O 1
ATOM 2242 N N . ARG A 1 294 ? 7.227 8.68 -6.219 1 91.19 294 ARG A N 1
ATOM 2243 C CA . ARG A 1 294 ? 6.035 9.484 -5.949 1 91.19 294 ARG A CA 1
ATOM 2244 C C . ARG A 1 294 ? 4.824 8.594 -5.691 1 91.19 294 ARG A C 1
ATOM 2246 O O . ARG A 1 294 ? 4.031 8.867 -4.785 1 91.19 294 ARG A O 1
ATOM 2253 N N . VAL A 1 295 ? 4.703 7.578 -6.516 1 95.06 295 VAL A N 1
ATOM 2254 C CA . VAL A 1 295 ? 3.598 6.645 -6.328 1 95.06 295 VAL A CA 1
ATOM 2255 C C . VAL A 1 295 ? 3.719 5.969 -4.965 1 95.06 295 VAL A C 1
ATOM 2257 O O . VAL A 1 295 ? 2.74 5.875 -4.223 1 95.06 295 VAL A O 1
ATOM 2260 N N . ASN A 1 296 ? 4.922 5.527 -4.684 1 95.88 296 ASN A N 1
ATOM 2261 C CA . ASN A 1 296 ? 5.172 4.828 -3.428 1 95.88 296 ASN A CA 1
ATOM 2262 C C . ASN A 1 296 ? 4.855 5.715 -2.225 1 95.88 296 ASN A C 1
ATOM 2264 O O . ASN A 1 296 ? 4.223 5.27 -1.269 1 95.88 296 ASN A O 1
ATOM 2268 N N . ASP A 1 297 ? 5.301 6.902 -2.283 1 93.31 297 ASP A N 1
ATOM 2269 C CA . ASP A 1 297 ? 5.074 7.875 -1.218 1 93.31 297 ASP A CA 1
ATOM 2270 C C . ASP A 1 297 ? 3.582 8.117 -1.006 1 93.31 297 ASP A C 1
ATOM 2272 O O . ASP A 1 297 ? 3.121 8.227 0.133 1 93.31 297 ASP A O 1
ATOM 2276 N N . THR A 1 298 ? 2.887 8.195 -2.074 1 94.81 298 THR A N 1
ATOM 2277 C CA . THR A 1 298 ? 1.463 8.508 -2.029 1 94.81 298 THR A CA 1
ATOM 2278 C C . THR A 1 298 ? 0.664 7.336 -1.476 1 94.81 298 THR A C 1
ATOM 2280 O O . THR A 1 298 ? -0.299 7.527 -0.729 1 94.81 298 THR A O 1
ATOM 2283 N N . ILE A 1 299 ? 1.05 6.133 -1.845 1 96.88 299 ILE A N 1
ATOM 2284 C CA . ILE A 1 299 ? 0.237 4.977 -1.481 1 96.88 299 ILE A CA 1
ATOM 2285 C C . ILE A 1 299 ? 0.59 4.523 -0.067 1 96.88 299 ILE A C 1
ATOM 2287 O O . ILE A 1 299 ? -0.209 4.676 0.859 1 96.88 299 ILE A O 1
ATOM 2291 N N . VAL A 1 300 ? 1.882 4.195 0.126 1 97.5 300 VAL A N 1
ATOM 2292 C CA . VAL A 1 300 ? 2.193 3.619 1.431 1 97.5 300 VAL A CA 1
ATOM 2293 C C . VAL A 1 300 ? 3.291 4.438 2.107 1 97.5 300 VAL A C 1
ATOM 2295 O O . VAL A 1 300 ? 3.682 4.145 3.24 1 97.5 300 VAL A O 1
ATOM 2298 N N . THR A 1 301 ? 3.775 5.484 1.504 1 95 301 THR A N 1
ATOM 2299 C CA . THR A 1 301 ? 4.973 6.191 1.938 1 95 301 THR A CA 1
ATOM 2300 C C . THR A 1 301 ? 6.203 5.293 1.828 1 95 301 THR A C 1
ATOM 2302 O O . THR A 1 301 ? 7.035 5.48 0.94 1 95 301 THR A O 1
ATOM 2305 N N . HIS A 1 302 ? 6.262 4.312 2.574 1 97.19 302 HIS A N 1
ATOM 2306 C CA . HIS A 1 302 ? 7.285 3.275 2.504 1 97.19 302 HIS A CA 1
ATOM 2307 C C . HIS A 1 302 ? 6.812 1.993 3.182 1 97.19 302 HIS A C 1
ATOM 2309 O O . HIS A 1 302 ? 5.832 2.004 3.924 1 97.19 302 HIS A O 1
ATOM 2315 N N . ALA A 1 303 ? 7.488 0.903 2.855 1 98.19 303 ALA A N 1
ATOM 2316 C CA . ALA A 1 303 ? 7.223 -0.339 3.576 1 98.19 303 ALA A CA 1
ATOM 2317 C C . ALA A 1 303 ? 7.559 -0.196 5.059 1 98.19 303 ALA A C 1
ATOM 2319 O O . ALA A 1 303 ? 8.406 0.617 5.434 1 98.19 303 ALA A O 1
ATOM 2320 N N . SER A 1 304 ? 6.871 -0.99 5.891 1 97.81 304 SER A N 1
ATOM 2321 C CA . SER A 1 304 ? 7.16 -0.971 7.32 1 97.81 304 SER A CA 1
ATOM 2322 C C . SER A 1 304 ? 8.664 -1.051 7.586 1 97.81 304 SER A C 1
ATOM 2324 O O . SER A 1 304 ? 9.344 -1.922 7.043 1 97.81 304 SER A O 1
ATOM 2326 N N . ARG A 1 305 ? 9.141 -0.165 8.398 1 96.44 305 ARG A N 1
ATOM 2327 C CA . ARG A 1 305 ? 10.57 -0.139 8.688 1 96.44 305 ARG A CA 1
ATOM 2328 C C . ARG A 1 305 ? 11.008 -1.404 9.414 1 96.44 305 ARG A C 1
ATOM 2330 O O . ARG A 1 305 ? 12.125 -1.887 9.219 1 96.44 305 ARG A O 1
ATOM 2337 N N . GLN A 1 306 ? 10.156 -1.899 10.273 1 94.81 306 GLN A N 1
ATOM 2338 C CA . GLN A 1 306 ? 10.461 -3.148 10.961 1 94.81 306 GLN A CA 1
ATOM 2339 C C . GLN A 1 306 ? 10.578 -4.309 9.977 1 94.81 306 GLN A C 1
ATOM 2341 O O . GLN A 1 306 ? 11.453 -5.164 10.109 1 94.81 306 GLN A O 1
ATOM 2346 N N . SER A 1 307 ? 9.648 -4.387 9.055 1 96.81 307 SER A N 1
ATOM 2347 C CA . SER A 1 307 ? 9.719 -5.418 8.023 1 96.81 307 SER A CA 1
ATOM 2348 C C . SER A 1 307 ? 10.992 -5.293 7.199 1 96.81 307 SER A C 1
ATOM 2350 O O . SER A 1 307 ? 11.594 -6.301 6.82 1 96.81 307 SER A O 1
ATOM 2352 N N . GLN A 1 308 ? 11.367 -4.082 6.898 1 97.88 308 GLN A N 1
ATOM 2353 C CA . GLN A 1 308 ? 12.602 -3.854 6.148 1 97.88 308 GLN A CA 1
ATOM 2354 C C . GLN A 1 308 ? 13.82 -4.305 6.949 1 97.88 308 GLN A C 1
ATOM 2356 O O . GLN A 1 308 ? 14.773 -4.84 6.383 1 97.88 308 GLN A O 1
ATOM 2361 N N . LEU A 1 309 ? 13.789 -4.039 8.25 1 96.12 309 LEU A N 1
ATOM 2362 C CA . LEU A 1 309 ? 14.867 -4.508 9.109 1 96.12 309 LEU A CA 1
ATOM 2363 C C . LEU A 1 309 ? 14.977 -6.027 9.07 1 96.12 309 LEU A C 1
ATOM 2365 O O . LEU A 1 309 ? 16.078 -6.578 9.023 1 96.12 309 LEU A O 1
ATOM 2369 N N . LEU A 1 310 ? 13.828 -6.66 9.125 1 95.19 310 LEU A N 1
ATOM 2370 C CA . LEU A 1 310 ? 13.836 -8.117 9.031 1 95.19 310 LEU A CA 1
ATOM 2371 C C . LEU A 1 310 ? 14.43 -8.562 7.695 1 95.19 310 LEU A C 1
ATOM 2373 O O . LEU A 1 310 ? 15.227 -9.5 7.652 1 95.19 310 LEU A O 1
ATOM 2377 N N . ALA A 1 311 ? 14.008 -7.934 6.629 1 97.19 311 ALA A N 1
ATOM 2378 C CA . ALA A 1 311 ? 14.539 -8.258 5.309 1 97.19 311 ALA A CA 1
ATOM 2379 C C . ALA A 1 311 ? 16.062 -8.094 5.273 1 97.19 311 ALA A C 1
ATOM 2381 O O . ALA A 1 311 ? 16.766 -8.922 4.695 1 97.19 311 ALA A O 1
ATOM 2382 N N . LEU A 1 312 ? 16.516 -7.023 5.902 1 96.81 312 LEU A N 1
ATOM 2383 C CA . LEU A 1 312 ? 17.953 -6.789 5.996 1 96.81 312 LEU A CA 1
ATOM 2384 C C . LEU A 1 312 ? 18.641 -7.941 6.715 1 96.81 312 LEU A C 1
ATOM 2386 O O . LEU A 1 312 ? 19.656 -8.453 6.238 1 96.81 312 LEU A O 1
ATOM 2390 N N . CYS A 1 313 ? 18.078 -8.367 7.82 1 94.94 313 CYS A N 1
ATOM 2391 C CA . CYS A 1 313 ? 18.672 -9.422 8.633 1 94.94 313 CYS A CA 1
ATOM 2392 C C . CYS A 1 313 ? 18.672 -10.75 7.883 1 94.94 313 CYS A C 1
ATOM 2394 O O . CYS A 1 313 ? 19.641 -11.516 7.973 1 94.94 313 CYS A O 1
ATOM 2396 N N . VAL A 1 314 ? 17.641 -11.023 7.141 1 94.62 314 VAL A N 1
ATOM 2397 C CA . VAL A 1 314 ? 17.516 -12.266 6.387 1 94.62 314 VAL A CA 1
ATOM 2398 C C . VAL A 1 314 ? 18.562 -12.312 5.281 1 94.62 314 VAL A C 1
ATOM 2400 O O . VAL A 1 314 ? 19.109 -13.367 4.98 1 94.62 314 VAL A O 1
ATOM 2403 N N . LEU A 1 315 ? 18.859 -11.219 4.688 1 93.62 315 LEU A N 1
ATOM 2404 C CA . LEU A 1 315 ? 19.766 -11.164 3.545 1 93.62 315 LEU A CA 1
ATOM 2405 C C . LEU A 1 315 ? 21.219 -11.117 4.004 1 93.62 315 LEU A C 1
ATOM 2407 O O . LEU A 1 315 ? 22.125 -11.562 3.283 1 93.62 315 LEU A O 1
ATOM 2411 N N . ARG A 1 316 ? 21.453 -10.609 5.133 1 90.44 316 ARG A N 1
ATOM 2412 C CA . ARG A 1 316 ? 22.828 -10.352 5.586 1 90.44 316 ARG A CA 1
ATOM 2413 C C . ARG A 1 316 ? 23.391 -11.555 6.324 1 90.44 316 ARG A C 1
ATOM 2415 O O . ARG A 1 316 ? 24.594 -11.805 6.289 1 90.44 316 ARG A O 1
ATOM 2422 N N . ASP A 1 317 ? 22.578 -12.297 6.969 1 87.31 317 ASP A N 1
ATOM 2423 C CA . ASP A 1 317 ? 23.047 -13.383 7.832 1 87.31 317 ASP A CA 1
ATOM 2424 C C . ASP A 1 317 ? 23.297 -14.648 7.023 1 87.31 317 ASP A C 1
ATOM 2426 O O . ASP A 1 317 ? 22.375 -15.219 6.43 1 87.31 317 ASP A O 1
ATOM 2430 N N . PRO A 1 318 ? 24.547 -15.156 7.117 1 84.38 318 PRO A N 1
ATOM 2431 C CA . PRO A 1 318 ? 24.875 -16.391 6.387 1 84.38 318 PRO A CA 1
ATOM 2432 C C . PRO A 1 318 ? 24.016 -17.578 6.809 1 84.38 318 PRO A C 1
ATOM 2434 O O . PRO A 1 318 ? 23.703 -18.438 5.992 1 84.38 318 PRO A O 1
ATOM 2437 N N . ALA A 1 319 ? 23.641 -17.594 8.031 1 85.75 319 ALA A N 1
ATOM 2438 C CA . ALA A 1 319 ? 22.781 -18.672 8.523 1 85.75 319 ALA A CA 1
ATOM 2439 C C . ALA A 1 319 ? 21.422 -18.641 7.816 1 85.75 319 ALA A C 1
ATOM 2441 O O . ALA A 1 319 ? 20.812 -19.688 7.594 1 85.75 319 ALA A O 1
ATOM 2442 N N . CYS A 1 320 ? 21.047 -17.531 7.445 1 87.19 320 CYS A N 1
ATOM 2443 C CA . CYS A 1 320 ? 19.766 -17.375 6.762 1 87.19 320 CYS A CA 1
ATOM 2444 C C . CYS A 1 320 ? 19.859 -17.859 5.316 1 87.19 320 CYS A C 1
ATOM 2446 O O . CYS A 1 320 ? 18.906 -18.438 4.785 1 87.19 320 CYS A O 1
ATOM 2448 N N . ILE A 1 321 ? 20.969 -17.688 4.773 1 82.38 321 ILE A N 1
ATOM 2449 C CA . ILE A 1 321 ? 21.188 -18.141 3.406 1 82.38 321 ILE A CA 1
ATOM 2450 C C . ILE A 1 321 ? 21.188 -19.672 3.367 1 82.38 321 ILE A C 1
ATOM 2452 O O . ILE A 1 321 ? 20.641 -20.281 2.445 1 82.38 321 ILE A O 1
ATOM 2456 N N . SER A 1 322 ? 21.797 -20.25 4.375 1 84.5 322 SER A N 1
ATOM 2457 C CA . SER A 1 322 ? 21.797 -21.719 4.484 1 84.5 322 SER A CA 1
ATOM 2458 C C . SER A 1 322 ? 20.375 -22.25 4.656 1 84.5 322 SER A C 1
ATOM 2460 O O . SER A 1 322 ? 20.016 -23.281 4.078 1 84.5 322 SER A O 1
ATOM 2462 N N . THR A 1 323 ? 19.656 -21.578 5.414 1 86.25 323 THR A N 1
ATOM 2463 C CA . THR A 1 323 ? 18.266 -21.953 5.621 1 86.25 323 THR A CA 1
ATOM 2464 C C . THR A 1 323 ? 17.484 -21.859 4.316 1 86.25 323 THR A C 1
ATOM 2466 O O . THR A 1 323 ? 16.672 -22.75 4.012 1 86.25 323 THR A O 1
ATOM 2469 N N . LEU A 1 324 ? 17.719 -20.875 3.564 1 84.69 324 LEU A N 1
ATOM 2470 C CA . LEU A 1 324 ? 17.078 -20.703 2.264 1 84.69 324 LEU A CA 1
ATOM 2471 C C . LEU A 1 324 ? 17.391 -21.891 1.349 1 84.69 324 LEU A C 1
ATOM 2473 O O . LEU A 1 324 ? 16.5 -22.406 0.671 1 84.69 324 LEU A O 1
ATOM 2477 N N . GLN A 1 325 ? 18.594 -22.312 1.354 1 84 325 GLN A N 1
ATOM 2478 C CA . GLN A 1 325 ? 19.016 -23.422 0.499 1 84 325 GLN A CA 1
ATOM 2479 C C . GLN A 1 325 ? 18.328 -24.719 0.886 1 84 325 GLN A C 1
ATOM 2481 O O . GLN A 1 325 ? 17.859 -25.469 0.019 1 84 325 GLN A O 1
ATOM 2486 N N . SER A 1 326 ? 18.297 -24.938 2.137 1 85.44 326 SER A N 1
ATOM 2487 C CA . SER A 1 326 ? 17.625 -26.141 2.625 1 85.44 326 SER A CA 1
ATOM 2488 C C . SER A 1 326 ? 16.141 -26.141 2.279 1 85.44 326 SER A C 1
ATOM 2490 O O . SER A 1 326 ? 15.586 -27.172 1.902 1 85.44 326 SER A O 1
ATOM 2492 N N . ARG A 1 327 ? 15.586 -25.078 2.393 1 86.88 327 ARG A N 1
ATOM 2493 C CA . ARG A 1 327 ? 14.156 -24.938 2.111 1 86.88 327 ARG A CA 1
ATOM 2494 C C . ARG A 1 327 ? 13.883 -25.078 0.617 1 86.88 327 ARG A C 1
ATOM 2496 O O . ARG A 1 327 ? 12.883 -25.672 0.214 1 86.88 327 ARG A O 1
ATOM 2503 N N . ARG A 1 328 ? 14.711 -24.516 -0.154 1 86.5 328 ARG A N 1
ATOM 2504 C CA . ARG A 1 328 ? 14.609 -24.641 -1.604 1 86.5 328 ARG A CA 1
ATOM 2505 C C . ARG A 1 328 ? 14.68 -26.094 -2.033 1 86.5 328 ARG A C 1
ATOM 2507 O O . ARG A 1 328 ? 13.945 -26.531 -2.924 1 86.5 328 ARG A O 1
ATOM 2514 N N . LEU A 1 329 ? 15.523 -26.812 -1.404 1 84.88 329 LEU A N 1
ATOM 2515 C CA . LEU A 1 329 ? 15.672 -28.234 -1.712 1 84.88 329 LEU A CA 1
ATOM 2516 C C . LEU A 1 329 ? 14.398 -29 -1.357 1 84.88 329 LEU A C 1
ATOM 2518 O O . LEU A 1 329 ? 14 -29.922 -2.078 1 84.88 329 LEU A O 1
ATOM 2522 N N . ARG A 1 330 ? 13.859 -28.625 -0.296 1 85.88 330 ARG A N 1
ATOM 2523 C CA . ARG A 1 330 ? 12.609 -29.266 0.098 1 85.88 330 ARG A CA 1
ATOM 2524 C C . ARG A 1 330 ? 11.508 -28.984 -0.915 1 85.88 330 ARG A C 1
ATOM 2526 O O . ARG A 1 330 ? 10.742 -29.891 -1.283 1 85.88 330 ARG A O 1
ATOM 2533 N N . VAL A 1 331 ? 11.414 -27.75 -1.343 1 88.31 331 VAL A N 1
ATOM 2534 C CA . VAL A 1 331 ? 10.406 -27.391 -2.334 1 88.31 331 VAL A CA 1
ATOM 2535 C C . VAL A 1 331 ? 10.672 -28.125 -3.639 1 88.31 331 VAL A C 1
ATOM 2537 O O . VAL A 1 331 ? 9.734 -28.578 -4.309 1 88.31 331 VAL A O 1
ATOM 2540 N N . LEU A 1 332 ? 11.906 -28.281 -3.955 1 87.75 332 LEU A N 1
ATOM 2541 C CA . LEU A 1 332 ? 12.289 -29.031 -5.148 1 87.75 332 LEU A CA 1
ATOM 2542 C C . LEU A 1 332 ? 11.742 -30.453 -5.09 1 87.75 332 LEU A C 1
ATOM 2544 O O . LEU A 1 332 ? 11.234 -30.969 -6.09 1 87.75 332 LEU A O 1
ATOM 2548 N N . LEU A 1 333 ? 11.875 -31.047 -3.955 1 87.81 333 LEU A N 1
ATOM 2549 C CA . LEU A 1 333 ? 11.398 -32.406 -3.787 1 87.81 333 LEU A CA 1
ATOM 2550 C C . LEU A 1 333 ? 9.883 -32.469 -3.982 1 87.81 333 LEU A C 1
ATOM 2552 O O . LEU A 1 333 ? 9.375 -33.438 -4.602 1 87.81 333 LEU A O 1
ATOM 2556 N N . TYR A 1 334 ? 9.227 -31.547 -3.467 1 90.56 334 TYR A N 1
ATOM 2557 C CA . TYR A 1 334 ? 7.773 -31.516 -3.602 1 90.56 334 TYR A CA 1
ATOM 2558 C C . TYR A 1 334 ? 7.363 -31.281 -5.051 1 90.56 334 TYR A C 1
ATOM 2560 O O . TYR A 1 334 ? 6.422 -31.922 -5.543 1 90.56 334 TYR A O 1
ATOM 2568 N N . VAL A 1 335 ? 8.078 -30.422 -5.699 1 91.06 335 VAL A N 1
ATOM 2569 C CA . VAL A 1 335 ? 7.773 -30.109 -7.094 1 91.06 335 VAL A CA 1
ATOM 2570 C C . VAL A 1 335 ? 8.047 -31.344 -7.961 1 91.06 335 VAL A C 1
ATOM 2572 O O . VAL A 1 335 ? 7.293 -31.625 -8.891 1 91.06 335 VAL A O 1
ATOM 2575 N N . ARG A 1 336 ? 9.055 -32.031 -7.648 1 89.12 336 ARG A N 1
ATOM 2576 C CA . ARG A 1 336 ? 9.367 -33.25 -8.375 1 89.12 336 ARG A CA 1
ATOM 2577 C C . ARG A 1 336 ? 8.234 -34.25 -8.25 1 89.12 336 ARG A C 1
ATOM 2579 O O . ARG A 1 336 ? 7.824 -34.875 -9.234 1 89.12 336 ARG A O 1
ATOM 2586 N N . GLU A 1 337 ? 7.789 -34.406 -7.039 1 90.5 337 GLU A N 1
ATOM 2587 C CA . GLU A 1 337 ? 6.672 -35.312 -6.797 1 90.5 337 GLU A CA 1
ATOM 2588 C C . GLU A 1 337 ? 5.422 -34.875 -7.547 1 90.5 337 GLU A C 1
ATOM 2590 O O . GLU A 1 337 ? 4.688 -35.719 -8.086 1 90.5 337 GLU A O 1
ATOM 2595 N N . LEU A 1 338 ? 5.203 -33.688 -7.508 1 92.94 338 LEU A N 1
ATOM 2596 C CA . LEU A 1 338 ? 4.039 -33.094 -8.164 1 92.94 338 LEU A CA 1
ATOM 2597 C C . LEU A 1 338 ? 4.074 -33.375 -9.672 1 92.94 338 LEU A C 1
ATOM 2599 O O . LEU A 1 338 ? 3.062 -33.75 -10.258 1 92.94 338 LEU A O 1
ATOM 2603 N N . TYR A 1 339 ? 5.141 -33.188 -10.281 1 91.12 339 TYR A N 1
ATOM 2604 C CA . TYR A 1 339 ? 5.219 -33.344 -11.727 1 91.12 339 TYR A CA 1
ATOM 2605 C C . TYR A 1 339 ? 5.324 -34.812 -12.117 1 91.12 339 TYR A C 1
ATOM 2607 O O . TYR A 1 339 ? 4.887 -35.188 -13.203 1 91.12 339 TYR A O 1
ATOM 2615 N N . GLN A 1 340 ? 5.918 -35.625 -11.219 1 89.38 340 GLN A N 1
ATOM 2616 C CA . GLN A 1 340 ? 5.805 -37.062 -11.43 1 89.38 340 GLN A CA 1
ATOM 2617 C C . GLN A 1 340 ? 4.344 -37.5 -11.484 1 89.38 340 GLN A C 1
ATOM 2619 O O . GLN A 1 340 ? 3.953 -38.281 -12.359 1 89.38 340 GLN A O 1
ATOM 2624 N N . PHE A 1 341 ? 3.66 -37.031 -10.562 1 92.12 341 PHE A N 1
ATOM 2625 C CA . PHE A 1 341 ? 2.219 -37.25 -10.523 1 92.12 341 PHE A CA 1
ATOM 2626 C C . PHE A 1 341 ? 1.555 -36.75 -11.797 1 92.12 341 PHE A C 1
ATOM 2628 O O . PHE A 1 341 ? 0.744 -37.438 -12.406 1 92.12 341 PHE A O 1
ATOM 2635 N N . ALA A 1 342 ? 1.864 -35.562 -12.211 1 92.44 342 ALA A N 1
ATOM 2636 C CA . ALA A 1 342 ? 1.251 -34.938 -13.383 1 92.44 342 ALA A CA 1
ATOM 2637 C C . ALA A 1 342 ? 1.487 -35.781 -14.641 1 92.44 342 ALA A C 1
ATOM 2639 O O . ALA A 1 342 ? 0.566 -36 -15.43 1 92.44 342 ALA A O 1
ATOM 2640 N N . PHE A 1 343 ? 2.605 -36.25 -14.805 1 87.19 343 PHE A N 1
ATOM 2641 C CA . PHE A 1 343 ? 2.945 -37.031 -16 1 87.19 343 PHE A CA 1
ATOM 2642 C C . PHE A 1 343 ? 2.195 -38.344 -16.016 1 87.19 343 PHE A C 1
ATOM 2644 O O . PHE A 1 343 ? 1.732 -38.781 -17.078 1 87.19 343 PHE A O 1
ATOM 2651 N N . LYS A 1 344 ? 2.1 -38.906 -14.859 1 88.44 344 LYS A N 1
ATOM 2652 C CA . LYS A 1 344 ? 1.317 -40.125 -14.766 1 88.44 344 LYS A CA 1
ATOM 2653 C C . LYS A 1 344 ? -0.145 -39.875 -15.125 1 88.44 344 LYS A C 1
ATOM 2655 O O . LYS A 1 344 ? -0.767 -40.688 -15.812 1 88.44 344 LYS A O 1
ATOM 2660 N N . MET A 1 345 ? -0.621 -38.812 -14.656 1 92.06 345 MET A N 1
ATOM 2661 C CA . MET A 1 345 ? -2.02 -38.469 -14.906 1 92.06 345 MET A CA 1
ATOM 2662 C C . MET A 1 345 ? -2.252 -38.156 -16.375 1 92.06 345 MET A C 1
ATOM 2664 O O . MET A 1 345 ? -3.312 -38.469 -16.922 1 92.06 345 MET A O 1
ATOM 2668 N N . VAL A 1 346 ? -1.312 -37.531 -17 1 89.94 346 VAL A N 1
ATOM 2669 C CA . VAL A 1 346 ? -1.408 -37.219 -18.422 1 89.94 346 VAL A CA 1
ATOM 2670 C C . VAL A 1 346 ? -1.407 -38.5 -19.234 1 89.94 346 VAL A C 1
ATOM 2672 O O . VAL A 1 346 ? -2.219 -38.688 -20.141 1 89.94 346 VAL A O 1
ATOM 2675 N N . ARG A 1 347 ? -0.59 -39.375 -18.906 1 85.94 347 ARG A N 1
ATOM 2676 C CA . ARG A 1 347 ? -0.504 -40.656 -19.594 1 85.94 347 ARG A CA 1
ATOM 2677 C C . ARG A 1 347 ? -1.8 -41.438 -19.453 1 85.94 347 ARG A C 1
ATOM 2679 O O . ARG A 1 347 ? -2.213 -42.156 -20.375 1 85.94 347 ARG A O 1
ATOM 2686 N N . ALA A 1 348 ? -2.379 -41.312 -18.312 1 88.44 348 ALA A N 1
ATOM 2687 C CA . ALA A 1 348 ? -3.631 -42 -18.047 1 88.44 348 ALA A CA 1
ATOM 2688 C C . ALA A 1 348 ? -4.809 -41.312 -18.719 1 88.44 348 ALA A C 1
ATOM 2690 O O . ALA A 1 348 ? -5.934 -41.812 -18.688 1 88.44 348 ALA A O 1
ATOM 2691 N N . GLY A 1 349 ? -4.566 -40.094 -19.297 1 88.5 349 GLY A N 1
ATOM 2692 C CA . GLY A 1 349 ? -5.609 -39.344 -19.969 1 88.5 349 GLY A CA 1
ATOM 2693 C C . GLY A 1 349 ? -6.547 -38.625 -19.016 1 88.5 349 GLY A C 1
ATOM 2694 O O . GLY A 1 349 ? -7.645 -38.219 -19.391 1 88.5 349 GLY A O 1
ATOM 2695 N N . LEU A 1 350 ? -6.148 -38.469 -17.812 1 91.25 350 LEU A N 1
ATOM 2696 C CA . LEU A 1 350 ? -7.027 -37.906 -16.781 1 91.25 350 LEU A CA 1
ATOM 2697 C C . LEU A 1 350 ? -6.91 -36.375 -16.75 1 91.25 350 LEU A C 1
ATOM 2699 O O . LEU A 1 350 ? -7.844 -35.688 -16.328 1 91.25 350 LEU A O 1
ATOM 2703 N N . ILE A 1 351 ? -5.699 -35.875 -17.078 1 94.06 351 ILE A N 1
ATOM 2704 C CA . ILE A 1 351 ? -5.535 -34.406 -17.094 1 94.06 351 ILE A CA 1
ATOM 2705 C C . ILE A 1 351 ? -4.777 -34 -18.359 1 94.06 351 ILE A C 1
ATOM 2707 O O . ILE A 1 351 ? -4.191 -34.844 -19.047 1 94.06 351 ILE A O 1
ATOM 2711 N N . GLU A 1 352 ? -4.867 -32.75 -18.672 1 92.44 352 GLU A N 1
ATOM 2712 C CA . GLU A 1 352 ? -4.082 -32.094 -19.719 1 92.44 352 GLU A CA 1
ATOM 2713 C C . GLU A 1 352 ? -3.275 -30.922 -19.172 1 92.44 352 GLU A C 1
ATOM 2715 O O . GLU A 1 352 ? -3.766 -30.172 -18.328 1 92.44 352 GLU A O 1
ATOM 2720 N N . LEU A 1 353 ? -2.064 -30.859 -19.594 1 91.25 353 LEU A N 1
ATOM 2721 C CA . LEU A 1 353 ? -1.235 -29.719 -19.219 1 91.25 353 LEU A CA 1
ATOM 2722 C C . LEU A 1 353 ? -1.358 -28.609 -20.266 1 91.25 353 LEU A C 1
ATOM 2724 O O . LEU A 1 353 ? -2.006 -28.781 -21.297 1 91.25 353 LEU A O 1
ATOM 2728 N N . THR A 1 354 ? -0.83 -27.422 -19.922 1 87.62 354 THR A N 1
ATOM 2729 C CA . THR A 1 354 ? -0.826 -26.312 -20.875 1 87.62 354 THR A CA 1
ATOM 2730 C C . THR A 1 354 ? -0.007 -26.688 -22.109 1 87.62 354 THR A C 1
ATOM 2732 O O . THR A 1 354 ? 0.909 -27.5 -22.031 1 87.62 354 THR A O 1
ATOM 2735 N N . PRO A 1 355 ? -0.305 -26.062 -23.219 1 82.94 355 PRO A N 1
ATOM 2736 C CA . PRO A 1 355 ? 0.462 -26.359 -24.438 1 82.94 355 PRO A CA 1
ATOM 2737 C C . PRO A 1 355 ? 1.962 -26.141 -24.25 1 82.94 355 PRO A C 1
ATOM 2739 O O . PRO A 1 355 ? 2.771 -26.922 -24.75 1 82.94 355 PRO A O 1
ATOM 2742 N N . SER A 1 356 ? 2.279 -25.141 -23.547 1 78 356 SER A N 1
ATOM 2743 C CA . SER A 1 356 ? 3.695 -24.875 -23.312 1 78 356 SER A CA 1
ATOM 2744 C C . SER A 1 356 ? 4.344 -26 -22.5 1 78 356 SER A C 1
ATOM 2746 O O . SER A 1 356 ? 5.465 -26.422 -22.797 1 78 356 SER A O 1
ATOM 2748 N N . MET A 1 357 ? 3.652 -26.531 -21.547 1 82.56 357 MET A N 1
ATOM 2749 C CA . MET A 1 357 ? 4.191 -27.609 -20.719 1 82.56 357 MET A CA 1
ATOM 2750 C C . MET A 1 357 ? 4.211 -28.922 -21.484 1 82.56 357 MET A C 1
ATOM 2752 O O . MET A 1 357 ? 5.121 -29.734 -21.297 1 82.56 357 MET A O 1
ATOM 2756 N N . MET A 1 358 ? 3.254 -29.078 -22.281 1 81.69 358 MET A N 1
ATOM 2757 C CA . MET A 1 358 ? 3.215 -30.281 -23.109 1 81.69 358 MET A CA 1
ATOM 2758 C C . MET A 1 358 ? 4.383 -30.297 -24.078 1 81.69 358 MET A C 1
ATOM 2760 O O . MET A 1 358 ? 4.961 -31.359 -24.344 1 81.69 358 MET A O 1
ATOM 2764 N N . GLU A 1 359 ? 4.602 -29.125 -24.578 1 78.56 359 GLU A N 1
ATOM 2765 C CA . GLU A 1 359 ? 5.734 -29.031 -25.5 1 78.56 359 GLU A CA 1
ATOM 2766 C C . GLU A 1 359 ? 7.047 -29.359 -24.797 1 78.56 359 GLU A C 1
ATOM 2768 O O . GLU A 1 359 ? 7.934 -29.984 -25.375 1 78.56 359 GLU A O 1
ATOM 2773 N N . VAL A 1 360 ? 7.129 -28.938 -23.625 1 74.56 360 VAL A N 1
ATOM 2774 C CA . VAL A 1 360 ? 8.305 -29.234 -22.812 1 74.56 360 VAL A CA 1
ATOM 2775 C C . VAL A 1 360 ? 8.422 -30.75 -22.609 1 74.56 360 VAL A C 1
ATOM 2777 O O . VAL A 1 360 ? 9.508 -31.312 -22.75 1 74.56 360 VAL A O 1
ATOM 2780 N N . LEU A 1 361 ? 7.379 -31.406 -22.312 1 73.69 361 LEU A N 1
ATOM 2781 C CA . LEU A 1 361 ? 7.363 -32.844 -22.094 1 73.69 361 LEU A CA 1
ATOM 2782 C C . LEU A 1 361 ? 7.762 -33.594 -23.359 1 73.69 361 LEU A C 1
ATOM 2784 O O . LEU A 1 361 ? 8.547 -34.531 -23.297 1 73.69 361 LEU A O 1
ATOM 2788 N N . ARG A 1 362 ? 7.25 -33.125 -24.391 1 77.06 362 ARG A N 1
ATOM 2789 C CA . ARG A 1 362 ? 7.535 -33.75 -25.672 1 77.06 362 ARG A CA 1
ATOM 2790 C C . ARG A 1 362 ? 9.008 -33.625 -26.047 1 77.06 362 ARG A C 1
ATOM 2792 O O . ARG A 1 362 ? 9.625 -34.594 -26.5 1 77.06 362 ARG A O 1
ATOM 2799 N N . THR A 1 363 ? 9.43 -32.5 -25.875 1 77.12 363 THR A N 1
ATOM 2800 C CA . THR A 1 363 ? 10.828 -32.219 -26.203 1 77.12 363 THR A CA 1
ATOM 2801 C C . THR A 1 363 ? 11.766 -33.031 -25.312 1 77.12 363 THR A C 1
ATOM 2803 O O . THR A 1 363 ? 12.758 -33.594 -25.797 1 77.12 363 THR A O 1
ATOM 2806 N N . CYS A 1 364 ? 11.453 -33.094 -24.125 1 76.12 364 CYS A N 1
ATOM 2807 C CA . CYS A 1 364 ? 12.273 -33.844 -23.188 1 76.12 364 CYS A CA 1
ATOM 2808 C C . CYS A 1 364 ? 12.281 -35.312 -23.531 1 76.12 364 CYS A C 1
ATOM 2810 O O . CYS A 1 364 ? 13.312 -35.969 -23.438 1 76.12 364 CYS A O 1
ATOM 2812 N N . GLN A 1 365 ? 11.219 -35.75 -23.828 1 74.44 365 GLN A N 1
ATOM 2813 C CA . GLN A 1 365 ? 11.109 -37.156 -24.172 1 74.44 365 GLN A CA 1
ATOM 2814 C C . GLN A 1 365 ? 11.891 -37.469 -25.453 1 74.44 365 GLN A C 1
ATOM 2816 O O . GLN A 1 365 ? 12.516 -38.531 -25.547 1 74.44 365 GLN A O 1
ATOM 2821 N N . ARG A 1 366 ? 11.781 -36.594 -26.328 1 78.06 366 ARG A N 1
ATOM 2822 C CA . ARG A 1 366 ? 12.398 -36.812 -27.641 1 78.06 366 ARG A CA 1
ATOM 2823 C C . ARG A 1 366 ? 13.914 -36.719 -27.547 1 78.06 366 ARG A C 1
ATOM 2825 O O . ARG A 1 366 ? 14.625 -37.531 -28.141 1 78.06 366 ARG A O 1
ATOM 2832 N N . ASN A 1 367 ? 14.43 -35.719 -26.906 1 78.5 367 ASN A N 1
ATOM 2833 C CA . ASN A 1 367 ? 15.859 -35.438 -27.016 1 78.5 367 ASN A CA 1
ATOM 2834 C C . ASN A 1 367 ? 16.578 -35.719 -25.688 1 78.5 367 ASN A C 1
ATOM 2836 O O . ASN A 1 367 ? 17.797 -35.625 -25.625 1 78.5 367 ASN A O 1
ATOM 2840 N N . GLY A 1 368 ? 15.828 -36.062 -24.719 1 76.19 368 GLY A N 1
ATOM 2841 C CA . GLY A 1 368 ? 16.438 -36.375 -23.438 1 76.19 368 GLY A CA 1
ATOM 2842 C C . GLY A 1 368 ? 17.016 -35.156 -22.75 1 76.19 368 GLY A C 1
ATOM 2843 O O . GLY A 1 368 ? 17.781 -35.281 -21.797 1 76.19 368 GLY A O 1
ATOM 2844 N N . ARG A 1 369 ? 16.688 -34.031 -23.234 1 78 369 ARG A N 1
ATOM 2845 C CA . ARG A 1 369 ? 17.219 -32.812 -22.672 1 78 369 ARG A CA 1
ATOM 2846 C C . ARG A 1 369 ? 16.453 -32.406 -21.422 1 78 369 ARG A C 1
ATOM 2848 O O . ARG A 1 369 ? 15.25 -32.688 -21.297 1 78 369 ARG A O 1
ATOM 2855 N N . PRO A 1 370 ? 17.219 -31.719 -20.531 1 82.31 370 PRO A N 1
ATOM 2856 C CA . PRO A 1 370 ? 16.547 -31.219 -19.328 1 82.31 370 PRO A CA 1
ATOM 2857 C C . PRO A 1 370 ? 15.594 -30.062 -19.625 1 82.31 370 PRO A C 1
ATOM 2859 O O . PRO A 1 370 ? 15.672 -29.438 -20.688 1 82.31 370 PRO A O 1
ATOM 2862 N N . PHE A 1 371 ? 14.648 -29.969 -18.75 1 81.81 371 PHE A N 1
ATOM 2863 C CA . PHE A 1 371 ? 13.719 -28.844 -18.828 1 81.81 371 PHE A CA 1
ATOM 2864 C C . PHE A 1 371 ? 13.609 -28.141 -17.484 1 81.81 371 PHE A C 1
ATOM 2866 O O . PHE A 1 371 ? 14.086 -28.641 -16.469 1 81.81 371 PHE A O 1
ATOM 2873 N N . ARG A 1 372 ? 13.023 -26.953 -17.547 1 84.31 372 ARG A N 1
ATOM 2874 C CA . ARG A 1 372 ? 12.922 -26.172 -16.328 1 84.31 372 ARG A CA 1
ATOM 2875 C C . ARG A 1 372 ? 11.469 -26.016 -15.891 1 84.31 372 ARG A C 1
ATOM 2877 O O . ARG A 1 372 ? 10.578 -25.844 -16.734 1 84.31 372 ARG A O 1
ATOM 2884 N N . ILE A 1 373 ? 11.305 -26.203 -14.648 1 86.81 373 ILE A N 1
ATOM 2885 C CA . ILE A 1 373 ? 10.031 -25.938 -14 1 86.81 373 ILE A CA 1
ATOM 2886 C C . ILE A 1 373 ? 10.242 -25.031 -12.789 1 86.81 373 ILE A C 1
ATOM 2888 O O . ILE A 1 373 ? 11.289 -25.094 -12.141 1 86.81 373 ILE A O 1
ATOM 2892 N N . GLY A 1 374 ? 9.328 -24.094 -12.609 1 87.44 374 GLY A N 1
ATOM 2893 C CA . GLY A 1 374 ? 9.516 -23.141 -11.531 1 87.44 374 GLY A CA 1
ATOM 2894 C C . GLY A 1 374 ? 8.305 -23 -10.625 1 87.44 374 GLY A C 1
ATOM 2895 O O . GLY A 1 374 ? 7.359 -23.781 -10.727 1 87.44 374 GLY A O 1
ATOM 2896 N N . ALA A 1 375 ? 8.461 -22.156 -9.672 1 92.88 375 ALA A N 1
ATOM 2897 C CA . ALA A 1 375 ? 7.461 -21.953 -8.625 1 92.88 375 ALA A CA 1
ATOM 2898 C C . ALA A 1 375 ? 7.137 -23.266 -7.914 1 92.88 375 ALA A C 1
ATOM 2900 O O . ALA A 1 375 ? 8.039 -24.031 -7.562 1 92.88 375 ALA A O 1
ATOM 2901 N N . PHE A 1 376 ? 5.949 -23.562 -7.574 1 94.5 376 PHE A N 1
ATOM 2902 C CA . PHE A 1 376 ? 5.547 -24.812 -6.922 1 94.5 376 PHE A CA 1
ATOM 2903 C C . PHE A 1 376 ? 4.098 -25.141 -7.25 1 94.5 376 PHE A C 1
ATOM 2905 O O . PHE A 1 376 ? 3.324 -25.516 -6.363 1 94.5 376 PHE A O 1
ATOM 2912 N N . TYR A 1 377 ? 3.857 -24.906 -8.57 1 95.69 377 TYR A N 1
ATOM 2913 C CA . TYR A 1 377 ? 2.477 -25.062 -9.023 1 95.69 377 TYR A CA 1
ATOM 2914 C C . TYR A 1 377 ? 2.379 -26.094 -10.133 1 95.69 377 TYR A C 1
ATOM 2916 O O . TYR A 1 377 ? 3.328 -26.297 -10.891 1 95.69 377 TYR A O 1
ATOM 2924 N N . LEU A 1 378 ? 1.234 -26.734 -10.203 1 95.38 378 LEU A N 1
ATOM 2925 C CA . LEU A 1 378 ? 0.758 -27.469 -11.367 1 95.38 378 LEU A CA 1
ATOM 2926 C C . LEU A 1 378 ? -0.569 -26.906 -11.859 1 95.38 378 LEU A C 1
ATOM 2928 O O . LEU A 1 378 ? -1.524 -26.797 -11.094 1 95.38 378 LEU A O 1
ATOM 2932 N N . PHE A 1 379 ? -0.566 -26.422 -13.078 1 96.56 379 PHE A N 1
ATOM 2933 C CA . PHE A 1 379 ? -1.786 -25.969 -13.734 1 96.56 379 PHE A CA 1
ATOM 2934 C C . PHE A 1 379 ? -2.244 -26.984 -14.789 1 96.56 379 PHE A C 1
ATOM 2936 O O . PHE A 1 379 ? -1.521 -27.25 -15.75 1 96.56 379 PHE A O 1
ATOM 2943 N N . CYS A 1 380 ? -3.486 -27.531 -14.609 1 95.56 380 CYS A N 1
ATOM 2944 C CA . CYS A 1 380 ? -3.91 -28.594 -15.516 1 95.56 380 CYS A CA 1
ATOM 2945 C C . CYS A 1 380 ? -5.422 -28.578 -15.711 1 95.56 380 CYS A C 1
ATOM 2947 O O . CYS A 1 380 ? -6.152 -28 -14.898 1 95.56 380 CYS A O 1
ATOM 2949 N N . ARG A 1 381 ? -5.805 -29.094 -16.734 1 93.75 381 ARG A N 1
ATOM 2950 C CA . ARG A 1 381 ? -7.219 -29.25 -17.062 1 93.75 381 ARG A CA 1
ATOM 2951 C C . ARG A 1 381 ? -7.734 -30.625 -16.641 1 93.75 381 ARG A C 1
ATOM 2953 O O . ARG A 1 381 ? -7.191 -31.656 -17.031 1 93.75 381 ARG A O 1
ATOM 2960 N N . ALA A 1 382 ? -8.766 -30.656 -15.82 1 91.06 382 ALA A N 1
ATOM 2961 C CA . ALA A 1 382 ? -9.281 -31.891 -15.242 1 91.06 382 ALA A CA 1
ATOM 2962 C C . ALA A 1 382 ? -10.383 -32.5 -16.109 1 91.06 382 ALA A C 1
ATOM 2964 O O . ALA A 1 382 ? -10.797 -33.625 -15.906 1 91.06 382 ALA A O 1
ATOM 2965 N N . LEU A 1 383 ? -10.922 -31.828 -17.031 1 79.81 383 LEU A N 1
ATOM 2966 C CA . LEU A 1 383 ? -11.883 -32.375 -17.984 1 79.81 383 LEU A CA 1
ATOM 2967 C C . LEU A 1 383 ? -11.336 -32.312 -19.406 1 79.81 383 LEU A C 1
ATOM 2969 O O . LEU A 1 383 ? -11.672 -31.406 -20.172 1 79.81 383 LEU A O 1
ATOM 2973 N N . PRO A 1 384 ? -10.445 -33.25 -19.688 1 65.25 384 PRO A N 1
ATOM 2974 C CA . PRO A 1 384 ? -9.82 -33.219 -21.016 1 65.25 384 PRO A CA 1
ATOM 2975 C C . PRO A 1 384 ? -10.82 -33.438 -22.141 1 65.25 384 PRO A C 1
ATOM 2977 O O . PRO A 1 384 ? -11.859 -34.062 -21.953 1 65.25 384 PRO A O 1
ATOM 2980 N N . LYS A 1 385 ? -10.617 -32.469 -23.266 1 59.75 385 LYS A N 1
ATOM 2981 C CA . LYS A 1 385 ? -11.5 -32.562 -24.438 1 59.75 385 LYS A CA 1
ATOM 2982 C C . LYS A 1 385 ? -11.508 -34 -24.984 1 59.75 385 LYS A C 1
ATOM 2984 O O . LYS A 1 385 ? -10.445 -34.531 -25.297 1 59.75 385 LYS A O 1
ATOM 2989 N N . ARG A 1 386 ? -12.258 -35 -24.375 1 52.06 386 ARG A N 1
ATOM 2990 C CA . ARG A 1 386 ? -12.359 -36.281 -25.047 1 52.06 386 ARG A CA 1
ATOM 2991 C C . ARG A 1 386 ? -12.836 -36.125 -26.484 1 52.06 386 ARG A C 1
ATOM 2993 O O . ARG A 1 386 ? -13.523 -35.156 -26.812 1 52.06 386 ARG A O 1
ATOM 3000 N N . ASN A 1 387 ? -12.258 -36.812 -27.266 1 41.41 387 ASN A N 1
ATOM 3001 C CA . ASN A 1 387 ? -12.656 -37.031 -28.656 1 41.41 387 ASN A CA 1
ATOM 3002 C C . ASN A 1 387 ? -14.172 -37.156 -28.797 1 41.41 387 ASN A C 1
ATOM 3004 O O . ASN A 1 387 ? -14.805 -37.969 -28.094 1 41.41 387 ASN A O 1
ATOM 3008 N N . GLY A 1 388 ? -14.969 -36.312 -29.5 1 41.97 388 GLY A N 1
ATOM 3009 C CA . GLY A 1 388 ? -16.328 -36.125 -29.953 1 41.97 388 GLY A CA 1
ATOM 3010 C C . GLY A 1 388 ? -17.125 -35.156 -29.109 1 41.97 388 GLY A C 1
ATOM 3011 O O . GLY A 1 388 ? -16.578 -34.531 -28.188 1 41.97 388 GLY A O 1
ATOM 3012 N N . SER A 1 389 ? -18.703 -35.219 -29.297 1 39.97 389 SER A N 1
ATOM 3013 C CA . SER A 1 389 ? -19.875 -34.406 -28.938 1 39.97 389 SER A CA 1
ATOM 3014 C C . SER A 1 389 ? -19.969 -34.188 -27.438 1 39.97 389 SER A C 1
ATOM 3016 O O . SER A 1 389 ? -20.969 -33.656 -26.938 1 39.97 389 SER A O 1
ATOM 3018 N N . THR A 1 390 ? -19.375 -35.031 -26.625 1 41.72 390 THR A N 1
ATOM 3019 C CA . THR A 1 390 ? -20.172 -35.062 -25.406 1 41.72 390 THR A CA 1
ATOM 3020 C C . THR A 1 390 ? -19.953 -33.812 -24.578 1 41.72 390 THR A C 1
ATOM 3022 O O . THR A 1 390 ? -18.828 -33.5 -24.172 1 41.72 390 THR A O 1
ATOM 3025 N N . ARG A 1 391 ? -20.625 -32.781 -24.953 1 44.72 391 ARG A N 1
ATOM 3026 C CA . ARG A 1 391 ? -20.906 -31.656 -24.062 1 44.72 391 ARG A CA 1
ATOM 3027 C C . ARG A 1 391 ? -20.938 -32.094 -22.609 1 44.72 391 ARG A C 1
ATOM 3029 O O . ARG A 1 391 ? -21.859 -32.812 -22.188 1 44.72 391 ARG A O 1
ATOM 3036 N N . VAL A 1 392 ? -19.812 -32.5 -22.078 1 49.22 392 VAL A N 1
ATOM 3037 C CA . VAL A 1 392 ? -19.875 -32.688 -20.641 1 49.22 392 VAL A CA 1
ATOM 3038 C C . VAL A 1 392 ? -20.781 -31.641 -20.016 1 49.22 392 VAL A C 1
ATOM 3040 O O . VAL A 1 392 ? -20.844 -30.516 -20.484 1 49.22 392 VAL A O 1
ATOM 3043 N N . ALA A 1 393 ? -21.781 -32.031 -19.266 1 51.91 393 ALA A N 1
ATOM 3044 C CA . ALA A 1 393 ? -22.672 -31.203 -18.469 1 51.91 393 ALA A CA 1
ATOM 3045 C C . ALA A 1 393 ? -21.938 -29.984 -17.922 1 51.91 393 ALA A C 1
ATOM 3047 O O . ALA A 1 393 ? -20.703 -29.969 -17.844 1 51.91 393 ALA A O 1
ATOM 3048 N N . ARG A 1 394 ? -22.688 -28.859 -17.688 1 61.72 394 ARG A N 1
ATOM 3049 C CA . ARG A 1 394 ? -22.391 -27.516 -17.219 1 61.72 394 ARG A CA 1
ATOM 3050 C C . ARG A 1 394 ? -21.469 -27.547 -16 1 61.72 394 ARG A C 1
ATOM 3052 O O . ARG A 1 394 ? -21.922 -27.5 -14.859 1 61.72 394 ARG A O 1
ATOM 3059 N N . ALA A 1 395 ? -20.234 -28.156 -16.172 1 72.56 395 ALA A N 1
ATOM 3060 C CA . ALA A 1 395 ? -19.297 -28.156 -15.039 1 72.56 395 ALA A CA 1
ATOM 3061 C C . ALA A 1 395 ? -18.453 -26.891 -15.023 1 72.56 395 ALA A C 1
ATOM 3063 O O . ALA A 1 395 ? -18.25 -26.266 -16.062 1 72.56 395 ALA A O 1
ATOM 3064 N N . SER A 1 396 ? -18.266 -26.469 -13.695 1 87.69 396 SER A N 1
ATOM 3065 C CA . SER A 1 396 ? -17.359 -25.344 -13.516 1 87.69 396 SER A CA 1
ATOM 3066 C C . SER A 1 396 ? -16.172 -25.734 -12.648 1 87.69 396 SER A C 1
ATOM 3068 O O . SER A 1 396 ? -16.234 -26.688 -11.875 1 87.69 396 SER A O 1
ATOM 3070 N N . ASP A 1 397 ? -15.094 -25.125 -12.969 1 92.31 397 ASP A N 1
ATOM 3071 C CA . ASP A 1 397 ? -13.891 -25.375 -12.172 1 92.31 397 ASP A CA 1
ATOM 3072 C C . ASP A 1 397 ? -14.156 -25.141 -10.688 1 92.31 397 ASP A C 1
ATOM 3074 O O . ASP A 1 397 ? -13.602 -25.828 -9.836 1 92.31 397 ASP A O 1
ATOM 3078 N N . LEU A 1 398 ? -15.047 -24.234 -10.367 1 91.62 398 LEU A N 1
ATOM 3079 C CA . LEU A 1 398 ? -15.398 -23.984 -8.977 1 91.62 398 LEU A CA 1
ATOM 3080 C C . LEU A 1 398 ? -16.125 -25.188 -8.375 1 91.62 398 LEU A C 1
ATOM 3082 O O . LEU A 1 398 ? -15.883 -25.547 -7.227 1 91.62 398 LEU A O 1
ATOM 3086 N N . GLU A 1 399 ? -17.016 -25.719 -9.117 1 91.38 399 GLU A N 1
ATOM 3087 C CA . GLU A 1 399 ? -17.719 -26.922 -8.672 1 91.38 399 GLU A CA 1
ATOM 3088 C C . GLU A 1 399 ? -16.734 -28.062 -8.414 1 91.38 399 GLU A C 1
ATOM 3090 O O . GLU A 1 399 ? -16.875 -28.797 -7.43 1 91.38 399 GLU A O 1
ATOM 3095 N N . LEU A 1 400 ? -15.836 -28.219 -9.297 1 93.75 400 LEU A N 1
ATOM 3096 C CA . LEU A 1 400 ? -14.812 -29.25 -9.133 1 93.75 400 LEU A CA 1
ATOM 3097 C C . LEU A 1 400 ? -14.023 -29.016 -7.844 1 93.75 400 LEU A C 1
ATOM 3099 O O . LEU A 1 400 ? -13.773 -29.969 -7.094 1 93.75 400 LEU A O 1
ATOM 3103 N N . CYS A 1 401 ? -13.617 -27.812 -7.535 1 94.56 401 CYS A N 1
ATOM 3104 C CA . CYS A 1 401 ? -12.852 -27.5 -6.336 1 94.56 401 CYS A CA 1
ATOM 3105 C C . CYS A 1 401 ? -13.633 -27.844 -5.078 1 94.56 401 CYS A C 1
ATOM 3107 O O . CYS A 1 401 ? -13.078 -28.422 -4.137 1 94.56 401 CYS A O 1
ATOM 3109 N N . HIS A 1 402 ? -14.945 -27.484 -5.117 1 94 402 HIS A N 1
ATOM 3110 C CA . HIS A 1 402 ? -15.781 -27.844 -3.98 1 94 402 HIS A CA 1
ATOM 3111 C C . HIS A 1 402 ? -15.891 -29.359 -3.832 1 94 402 HIS A C 1
ATOM 3113 O O . HIS A 1 402 ? -15.812 -29.875 -2.719 1 94 402 HIS A O 1
ATOM 3119 N N . PHE A 1 403 ? -16.094 -30 -4.902 1 94.38 403 PHE A N 1
ATOM 3120 C CA . PHE A 1 403 ? -16.219 -31.453 -4.902 1 94.38 403 PHE A CA 1
ATOM 3121 C C . PHE A 1 403 ? -14.969 -32.094 -4.328 1 94.38 403 PHE A C 1
ATOM 3123 O O . PHE A 1 403 ? -15.055 -33 -3.473 1 94.38 403 PHE A O 1
ATOM 3130 N N . LEU A 1 404 ? -13.797 -31.703 -4.789 1 96.25 404 LEU A N 1
ATOM 3131 C CA . LEU A 1 404 ? -12.523 -32.25 -4.324 1 96.25 404 LEU A CA 1
ATOM 3132 C C . LEU A 1 404 ? -12.336 -31.984 -2.834 1 96.25 404 LEU A C 1
ATOM 3134 O O . LEU A 1 404 ? -11.867 -32.844 -2.1 1 96.25 404 LEU A O 1
ATOM 3138 N N . ALA A 1 405 ? -12.656 -30.781 -2.354 1 95.38 405 ALA A N 1
ATOM 3139 C CA . ALA A 1 405 ? -12.484 -30.406 -0.949 1 95.38 405 ALA A CA 1
ATOM 3140 C C . ALA A 1 405 ? -13.445 -31.203 -0.057 1 95.38 405 ALA A C 1
ATOM 3142 O O . ALA A 1 405 ? -13.047 -31.688 1.005 1 95.38 405 ALA A O 1
ATOM 3143 N N . ASP A 1 406 ? -14.641 -31.328 -0.518 1 95.31 406 ASP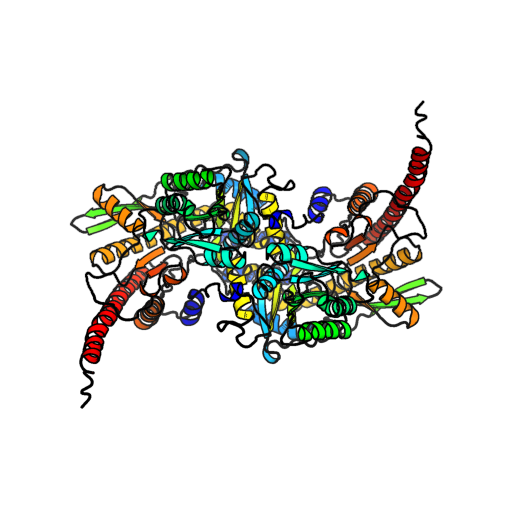 A N 1
ATOM 3144 C CA . ASP A 1 406 ? -15.68 -31.938 0.298 1 95.31 406 ASP A CA 1
ATOM 3145 C C . ASP A 1 406 ? -15.539 -33.469 0.323 1 95.31 406 ASP A C 1
ATOM 3147 O O . ASP A 1 406 ? -15.641 -34.094 1.383 1 95.31 406 ASP A O 1
ATOM 3151 N N . SER A 1 407 ? -15.32 -34.062 -0.781 1 96.44 407 SER A N 1
ATOM 3152 C CA . SER A 1 407 ? -15.414 -35.5 -0.909 1 96.44 407 SER A CA 1
ATOM 3153 C C . SER A 1 407 ? -14.039 -36.156 -0.824 1 96.44 407 SER A C 1
ATOM 3155 O O . SER A 1 407 ? -13.914 -37.312 -0.405 1 96.44 407 SER A O 1
ATOM 3157 N N . TYR A 1 408 ? -13.008 -35.438 -1.156 1 97 408 TYR A N 1
ATOM 3158 C CA . TYR A 1 408 ? -11.688 -36.062 -1.221 1 97 408 TYR A CA 1
ATOM 3159 C C . TYR A 1 408 ? -10.68 -35.281 -0.364 1 97 408 TYR A C 1
ATOM 3161 O O . TYR A 1 408 ? -9.5 -35.656 -0.316 1 97 408 TYR A O 1
ATOM 3169 N N . ARG A 1 409 ? -11.062 -34.219 0.239 1 94.62 409 ARG A N 1
ATOM 3170 C CA . ARG A 1 409 ? -10.312 -33.469 1.259 1 94.62 409 ARG A CA 1
ATOM 3171 C C . ARG A 1 409 ? -9.047 -32.875 0.675 1 94.62 409 ARG A C 1
ATOM 3173 O O . ARG A 1 409 ? -7.977 -32.938 1.287 1 94.62 409 ARG A O 1
ATOM 3180 N N . VAL A 1 410 ? -9.141 -32.406 -0.508 1 94.62 410 VAL A N 1
ATOM 3181 C CA . VAL A 1 410 ? -8.062 -31.672 -1.155 1 94.62 410 VAL A CA 1
ATOM 3182 C C . VAL A 1 410 ? -8.602 -30.359 -1.724 1 94.62 410 VAL A C 1
ATOM 3184 O O . VAL A 1 410 ? -9.531 -30.359 -2.541 1 94.62 410 VAL A O 1
ATOM 3187 N N . LEU A 1 411 ? -8.047 -29.281 -1.281 1 93.81 411 LEU A N 1
ATOM 3188 C CA . LEU A 1 411 ? -8.477 -27.969 -1.767 1 93.81 411 LEU A CA 1
ATOM 3189 C C . LEU A 1 411 ? -7.504 -27.422 -2.805 1 93.81 411 LEU A C 1
ATOM 3191 O O . LEU A 1 411 ? -6.309 -27.297 -2.529 1 93.81 411 LEU A O 1
ATOM 3195 N N . VAL A 1 412 ? -7.969 -27.188 -4.008 1 94.69 412 VAL A N 1
ATOM 3196 C CA . VAL A 1 412 ? -7.168 -26.609 -5.082 1 94.69 412 VAL A CA 1
ATOM 3197 C C . VAL A 1 412 ? -7.828 -25.312 -5.582 1 94.69 412 VAL A C 1
ATOM 3199 O O . VAL A 1 412 ? -8.906 -24.953 -5.117 1 94.69 412 VAL A O 1
ATOM 3202 N N . ALA A 1 413 ? -7.191 -24.594 -6.457 1 93.81 413 ALA A N 1
ATOM 3203 C CA . ALA A 1 413 ? -7.719 -23.328 -6.938 1 93.81 413 ALA A CA 1
ATOM 3204 C C . ALA A 1 413 ? -8.352 -23.469 -8.312 1 93.81 413 ALA A C 1
ATOM 3206 O O . ALA A 1 413 ? -7.824 -24.172 -9.18 1 93.81 413 ALA A O 1
ATOM 3207 N N . PRO A 1 414 ? -9.484 -22.812 -8.516 1 94.31 414 PRO A N 1
ATOM 3208 C CA . PRO A 1 414 ? -10.109 -22.844 -9.844 1 94.31 414 PRO A CA 1
ATOM 3209 C C . PRO A 1 414 ? -9.336 -22.031 -10.883 1 94.31 414 PRO A C 1
ATOM 3211 O O . PRO A 1 414 ? -8.859 -20.938 -10.578 1 94.31 414 PRO A O 1
ATOM 3214 N N . GLY A 1 415 ? -9.258 -22.547 -12.062 1 93.12 415 GLY A N 1
ATOM 3215 C CA . GLY A 1 415 ? -8.492 -21.938 -13.133 1 93.12 415 GLY A CA 1
ATOM 3216 C C . GLY A 1 415 ? -9.086 -20.609 -13.594 1 93.12 415 GLY A C 1
ATOM 3217 O O . GLY A 1 415 ? -8.359 -19.75 -14.094 1 93.12 415 GLY A O 1
ATOM 3218 N N . SER A 1 416 ? -10.344 -20.375 -13.352 1 91.56 416 SER A N 1
ATOM 3219 C CA . SER A 1 416 ? -11.039 -19.203 -13.844 1 91.56 416 SER A CA 1
ATOM 3220 C C . SER A 1 416 ? -10.484 -17.922 -13.211 1 91.56 416 SER A C 1
ATOM 3222 O O . SER A 1 416 ? -10.5 -16.859 -13.828 1 91.56 416 SER A O 1
ATOM 3224 N N . ILE A 1 417 ? -9.945 -18.031 -12.039 1 90.62 417 ILE A N 1
ATOM 3225 C CA . ILE A 1 417 ? -9.422 -16.844 -11.367 1 90.62 417 ILE A CA 1
ATOM 3226 C C . ILE A 1 417 ? -8.125 -16.406 -12.047 1 90.62 417 ILE A C 1
ATOM 3228 O O . ILE A 1 417 ? -7.668 -15.281 -11.852 1 90.62 417 ILE A O 1
ATOM 3232 N N . PHE A 1 418 ? -7.602 -17.328 -12.883 1 93.94 418 PHE A N 1
ATOM 3233 C CA . PHE A 1 418 ? -6.359 -17.031 -13.586 1 93.94 418 PHE A CA 1
ATOM 3234 C C . PHE A 1 418 ? -6.633 -16.719 -15.055 1 93.94 418 PHE A C 1
ATOM 3236 O O . PHE A 1 418 ? -5.715 -16.719 -15.875 1 93.94 418 PHE A O 1
ATOM 3243 N N . GLY A 1 419 ? -7.871 -16.578 -15.375 1 91.38 419 GLY A N 1
ATOM 3244 C CA . GLY A 1 419 ? -8.203 -16.047 -16.688 1 91.38 419 GLY A CA 1
ATOM 3245 C C . GLY A 1 419 ? -8.641 -17.125 -17.672 1 91.38 419 GLY A C 1
ATOM 3246 O O . GLY A 1 419 ? -8.836 -16.844 -18.844 1 91.38 419 GLY A O 1
ATOM 3247 N N . THR A 1 420 ? -8.805 -18.344 -17.219 1 90.88 420 THR A N 1
ATOM 3248 C CA . THR A 1 420 ? -9.281 -19.406 -18.094 1 90.88 420 THR A CA 1
ATOM 3249 C C . THR A 1 420 ? -10.797 -19.531 -18.016 1 90.88 420 THR A C 1
ATOM 3251 O O . THR A 1 420 ? -11.422 -19 -17.109 1 90.88 420 THR A O 1
ATOM 3254 N N . ASP A 1 421 ? -11.383 -20.125 -18.984 1 89.38 421 ASP A N 1
ATOM 3255 C CA . ASP A 1 421 ? -12.82 -20.375 -19 1 89.38 421 ASP A CA 1
ATOM 3256 C C . ASP A 1 421 ? -13.219 -21.375 -17.922 1 89.38 421 ASP A C 1
ATOM 3258 O O . ASP A 1 421 ? -12.68 -22.484 -17.891 1 89.38 421 ASP A O 1
ATOM 3262 N N . ALA A 1 422 ? -14.148 -21 -17.125 1 89.5 422 ALA A N 1
ATOM 3263 C CA . ALA A 1 422 ? -14.586 -21.828 -16 1 89.5 422 ALA A CA 1
ATOM 3264 C C . ALA A 1 422 ? -15.07 -23.188 -16.5 1 89.5 422 ALA A C 1
ATOM 3266 O O . ALA A 1 422 ? -14.914 -24.203 -15.805 1 89.5 422 ALA A O 1
ATOM 3267 N N . ARG A 1 423 ? -15.578 -23.266 -17.719 1 87.75 423 ARG A N 1
ATOM 3268 C CA . ARG A 1 423 ? -16.172 -24.484 -18.266 1 87.75 423 ARG A CA 1
ATOM 3269 C C . ARG A 1 423 ? -15.094 -25.484 -18.656 1 87.75 423 ARG A C 1
ATOM 3271 O O . ARG A 1 423 ? -15.375 -26.672 -18.859 1 87.75 423 ARG A O 1
ATOM 3278 N N . GLU A 1 424 ? -13.867 -25.016 -18.703 1 88.12 424 GLU A N 1
ATOM 3279 C CA . GLU A 1 424 ? -12.773 -25.906 -19.109 1 88.12 424 GLU A CA 1
ATOM 3280 C C . GLU A 1 424 ? -12.195 -26.641 -17.906 1 88.12 424 GLU A C 1
ATOM 3282 O O . GLU A 1 424 ? -11.438 -27.609 -18.078 1 88.12 424 GLU A O 1
ATOM 3287 N N . CYS A 1 425 ? -12.523 -26.219 -16.703 1 92.69 425 CYS A N 1
ATOM 3288 C CA . CYS A 1 425 ? -12.195 -26.891 -15.453 1 92.69 425 CYS A CA 1
ATOM 3289 C C . CYS A 1 425 ? -10.68 -27 -15.273 1 92.69 425 CYS A C 1
ATOM 3291 O O . CYS A 1 425 ? -10.172 -28.078 -14.938 1 92.69 425 CYS A O 1
ATOM 3293 N N . TRP A 1 426 ? -10.016 -25.922 -15.641 1 94.12 426 TRP A N 1
ATOM 3294 C CA . TRP A 1 426 ? -8.625 -25.812 -15.219 1 94.12 426 TRP A CA 1
ATOM 3295 C C . TRP A 1 426 ? -8.523 -25.641 -13.711 1 94.12 426 TRP A C 1
ATOM 3297 O O . TRP A 1 426 ? -9.391 -25.016 -13.086 1 94.12 426 TRP A O 1
ATOM 3307 N N . ILE A 1 427 ? -7.473 -26.219 -13.109 1 95.94 427 ILE A N 1
ATOM 3308 C CA . ILE A 1 427 ? -7.203 -26.031 -11.688 1 95.94 427 ILE A CA 1
ATOM 3309 C C . ILE A 1 427 ? -5.711 -25.781 -11.469 1 95.94 427 ILE A C 1
ATOM 3311 O O . ILE A 1 427 ? -4.887 -26.188 -12.289 1 95.94 427 ILE A O 1
ATOM 3315 N N . ARG A 1 428 ? -5.391 -25.078 -10.445 1 96.19 428 ARG A N 1
ATOM 3316 C CA . ARG A 1 428 ? -4.012 -24.953 -9.984 1 96.19 428 ARG A CA 1
ATOM 3317 C C . ARG A 1 428 ? -3.787 -25.703 -8.688 1 96.19 428 ARG A C 1
ATOM 3319 O O . ARG A 1 428 ? -4.527 -25.516 -7.715 1 96.19 428 ARG A O 1
ATOM 3326 N N . VAL A 1 429 ? -2.803 -26.547 -8.68 1 95.69 429 VAL A N 1
ATOM 3327 C CA . VAL A 1 429 ? -2.373 -27.281 -7.492 1 95.69 429 VAL A CA 1
ATOM 3328 C C . VAL A 1 429 ? -1.094 -26.656 -6.938 1 95.69 429 VAL A C 1
ATOM 3330 O O . VAL A 1 429 ? -0.093 -26.531 -7.648 1 95.69 429 VAL A O 1
ATOM 3333 N N . SER A 1 430 ? -1.151 -26.25 -5.715 1 94.88 430 SER A N 1
ATOM 3334 C CA . SER A 1 430 ? 0.004 -25.641 -5.066 1 94.88 430 SER A CA 1
ATOM 3335 C C . SER A 1 430 ? 0.605 -26.578 -4.02 1 94.88 430 SER A C 1
ATOM 3337 O O . SER A 1 430 ? -0.119 -27.156 -3.209 1 94.88 430 SER A O 1
ATOM 3339 N N . VAL A 1 431 ? 1.931 -26.703 -3.973 1 93.12 431 VAL A N 1
ATOM 3340 C CA . VAL A 1 431 ? 2.545 -27.594 -3.002 1 93.12 431 VAL A CA 1
ATOM 3341 C C . VAL A 1 431 ? 3.5 -26.812 -2.104 1 93.12 431 VAL A C 1
ATOM 3343 O O . VAL A 1 431 ? 4.328 -27.406 -1.404 1 93.12 431 VAL A O 1
ATOM 3346 N N . GLY A 1 432 ? 3.4 -25.5 -2.176 1 87.38 432 GLY A N 1
ATOM 3347 C CA . GLY A 1 432 ? 4.285 -24.672 -1.377 1 87.38 432 GLY A CA 1
ATOM 3348 C C . GLY A 1 432 ? 3.99 -24.734 0.109 1 87.38 432 GLY A C 1
ATOM 3349 O O . GLY A 1 432 ? 4.906 -24.844 0.926 1 87.38 432 GLY A O 1
ATOM 3350 N N . ALA A 1 433 ? 2.689 -24.484 0.418 1 75.94 433 ALA A N 1
ATOM 3351 C CA . ALA A 1 433 ? 2.279 -24.438 1.819 1 75.94 433 ALA A CA 1
ATOM 3352 C C . ALA A 1 433 ? 2.084 -25.844 2.381 1 75.94 433 ALA A C 1
ATOM 3354 O O . ALA A 1 433 ? 1.814 -26.016 3.574 1 75.94 433 ALA A O 1
ATOM 3355 N N . CYS A 1 434 ? 2.248 -26.812 1.479 1 63.5 434 CYS A N 1
ATOM 3356 C CA . CYS A 1 434 ? 1.845 -28.172 1.838 1 63.5 434 CYS A CA 1
ATOM 3357 C C . CYS A 1 434 ? 2.295 -28.516 3.252 1 63.5 434 CYS A C 1
ATOM 3359 O O . CYS A 1 434 ? 3.463 -28.328 3.598 1 63.5 434 CYS A O 1
ATOM 3361 N N . CYS A 1 435 ? 1.315 -28.141 4.152 1 52.94 435 CYS A N 1
ATOM 3362 C CA . CYS A 1 435 ? 1.35 -28.516 5.566 1 52.94 435 CYS A CA 1
ATOM 3363 C C . CYS A 1 435 ? 1.892 -29.922 5.75 1 52.94 435 CYS A C 1
ATOM 3365 O O . CYS A 1 435 ? 2.145 -30.359 6.879 1 52.94 435 CYS A O 1
ATOM 3367 N N . CYS A 1 436 ? 1.969 -30.578 4.621 1 53.53 436 CYS A N 1
ATOM 3368 C CA . CYS A 1 436 ? 2.199 -31.953 5.039 1 53.53 436 CYS A CA 1
ATOM 3369 C C . CYS A 1 436 ? 3.688 -32.219 5.238 1 53.53 436 CYS A C 1
ATOM 3371 O O . CYS A 1 436 ? 4.332 -32.844 4.387 1 53.53 436 CYS A O 1
ATOM 3373 N N . ASN A 1 437 ? 4.258 -31.203 5.828 1 58.41 437 ASN A N 1
ATOM 3374 C CA . ASN A 1 437 ? 5.672 -31.359 6.156 1 58.41 437 ASN A CA 1
ATOM 3375 C C . ASN A 1 437 ? 6.109 -32.812 6.055 1 58.41 437 ASN A C 1
ATOM 3377 O O . ASN A 1 437 ? 6.973 -33.281 6.812 1 58.41 437 ASN A O 1
ATOM 3381 N N . ASP A 1 438 ? 5.281 -33.312 5.18 1 77.88 438 ASP A N 1
ATOM 3382 C CA . ASP A 1 438 ? 5.629 -34.719 5.012 1 77.88 438 ASP A CA 1
ATOM 3383 C C . ASP A 1 438 ? 5.344 -35.188 3.584 1 77.88 438 ASP A C 1
ATOM 3385 O O . ASP A 1 438 ? 4.211 -35.094 3.107 1 77.88 438 ASP A O 1
ATOM 3389 N N . ILE A 1 439 ? 6.449 -35.625 2.883 1 86.25 439 ILE A N 1
ATOM 3390 C CA . ILE A 1 439 ? 6.348 -36.125 1.517 1 86.25 439 ILE A CA 1
ATOM 3391 C C . ILE A 1 439 ? 5.246 -37.188 1.434 1 86.25 439 ILE A C 1
ATOM 3393 O O . ILE A 1 439 ? 4.555 -37.312 0.418 1 86.25 439 ILE A O 1
ATOM 3397 N N . HIS A 1 440 ? 5.035 -37.906 2.518 1 88.94 440 HIS A N 1
ATOM 3398 C CA . HIS A 1 440 ? 3.986 -38.906 2.555 1 88.94 440 HIS A CA 1
ATOM 3399 C C . HIS A 1 440 ? 2.604 -38.25 2.51 1 88.94 440 HIS A C 1
ATOM 3401 O O . HIS A 1 440 ? 1.699 -38.781 1.844 1 88.94 440 HIS A O 1
ATOM 3407 N N . GLY A 1 441 ? 2.545 -37.219 3.213 1 88.5 441 GLY A N 1
ATOM 3408 C CA . GLY A 1 441 ? 1.297 -36.469 3.172 1 88.5 441 GLY A CA 1
ATOM 3409 C C . GLY A 1 441 ? 0.969 -35.938 1.792 1 88.5 441 GLY A C 1
ATOM 3410 O O . GLY A 1 441 ? -0.188 -35.938 1.369 1 88.5 441 GLY A O 1
ATOM 3411 N N . LEU A 1 442 ? 1.998 -35.469 1.131 1 92.44 442 LEU A N 1
ATOM 3412 C CA . LEU A 1 442 ? 1.809 -34.969 -0.228 1 92.44 442 LEU A CA 1
ATOM 3413 C C . LEU A 1 442 ? 1.357 -36.094 -1.159 1 92.44 442 LEU A C 1
ATOM 3415 O O . LEU A 1 442 ? 0.422 -35.906 -1.942 1 92.44 442 LEU A O 1
ATOM 3419 N N . ARG A 1 443 ? 1.965 -37.219 -1.062 1 92.69 443 ARG A N 1
ATOM 3420 C CA . ARG A 1 443 ? 1.621 -38.375 -1.917 1 92.69 443 ARG A CA 1
ATOM 3421 C C . ARG A 1 443 ? 0.183 -38.812 -1.681 1 92.69 443 ARG A C 1
ATOM 3423 O O . ARG A 1 443 ? -0.532 -39.156 -2.627 1 92.69 443 ARG A O 1
ATOM 3430 N N . ASP A 1 444 ? -0.139 -38.75 -0.429 1 93.25 444 ASP A N 1
ATOM 3431 C CA . ASP A 1 444 ? -1.515 -39.094 -0.09 1 93.25 444 ASP A CA 1
ATOM 3432 C C . ASP A 1 444 ? -2.5 -38.125 -0.701 1 93.25 444 ASP A C 1
ATOM 3434 O O . ASP A 1 444 ? -3.521 -38.5 -1.265 1 93.25 444 ASP A O 1
ATOM 3438 N N . ALA A 1 445 ? -2.215 -36.906 -0.575 1 94.44 445 ALA A N 1
ATOM 3439 C CA . ALA A 1 445 ? -3.072 -35.875 -1.138 1 94.44 445 ALA A CA 1
ATOM 3440 C C . ALA A 1 445 ? -3.18 -36 -2.652 1 94.44 445 ALA A C 1
ATOM 3442 O O . ALA A 1 445 ? -4.254 -35.812 -3.225 1 94.44 445 ALA A O 1
ATOM 3443 N N . LEU A 1 446 ? -2.098 -36.312 -3.307 1 95.25 446 LEU A N 1
ATOM 3444 C CA . LEU A 1 446 ? -2.088 -36.438 -4.758 1 95.25 446 LEU A CA 1
ATOM 3445 C C . LEU A 1 446 ? -2.902 -37.656 -5.18 1 95.25 446 LEU A C 1
ATOM 3447 O O . LEU A 1 446 ? -3.574 -37.625 -6.215 1 95.25 446 LEU A O 1
ATOM 3451 N N . ARG A 1 447 ? -2.818 -38.688 -4.387 1 95.69 447 ARG A N 1
ATOM 3452 C CA . ARG A 1 447 ? -3.646 -39.875 -4.656 1 95.69 447 ARG A CA 1
ATOM 3453 C C . ARG A 1 447 ? -5.129 -39.531 -4.578 1 95.69 447 ARG A C 1
ATOM 3455 O O . ARG A 1 447 ? -5.914 -39.938 -5.434 1 95.69 447 ARG A O 1
ATOM 3462 N N . ARG A 1 448 ? -5.465 -38.844 -3.586 1 96.25 448 ARG A N 1
ATOM 3463 C CA . ARG A 1 448 ? -6.855 -38.406 -3.418 1 96.25 448 ARG A CA 1
ATOM 3464 C C . ARG A 1 448 ? -7.285 -37.5 -4.551 1 96.25 448 ARG A C 1
ATOM 3466 O O . ARG A 1 448 ? -8.422 -37.562 -5.02 1 96.25 448 ARG A O 1
ATOM 3473 N N . LEU A 1 449 ? -6.379 -36.625 -4.906 1 96.81 449 LEU A N 1
ATOM 3474 C CA . LEU A 1 449 ? -6.652 -35.719 -6.027 1 96.81 449 LEU A CA 1
ATOM 3475 C C . LEU A 1 449 ? -6.941 -36.5 -7.297 1 96.81 449 LEU A C 1
ATOM 3477 O O . LEU A 1 449 ? -7.902 -36.219 -8.016 1 96.81 449 LEU A O 1
ATOM 3481 N N . ALA A 1 450 ? -6.145 -37.469 -7.598 1 96.81 450 ALA A N 1
ATOM 3482 C CA . ALA A 1 450 ? -6.332 -38.312 -8.773 1 96.81 450 ALA A CA 1
ATOM 3483 C C . ALA A 1 450 ? -7.688 -39.031 -8.734 1 96.81 450 ALA A C 1
ATOM 3485 O O . ALA A 1 450 ? -8.414 -39.031 -9.734 1 96.81 450 ALA A O 1
ATOM 3486 N N . ALA A 1 451 ? -7.988 -39.594 -7.602 1 97.06 451 ALA A N 1
ATOM 3487 C CA . ALA A 1 451 ? -9.258 -40.281 -7.426 1 97.06 451 ALA A CA 1
ATOM 3488 C C . ALA A 1 451 ? -10.438 -39.344 -7.594 1 97.06 451 ALA A C 1
ATOM 3490 O O . ALA A 1 451 ? -11.453 -39.688 -8.188 1 97.06 451 ALA A O 1
ATOM 3491 N N . GLY A 1 452 ? -10.281 -38.219 -7.055 1 96.75 452 GLY A N 1
ATOM 3492 C CA . GLY A 1 452 ? -11.344 -37.219 -7.148 1 96.75 452 GLY A CA 1
ATOM 3493 C C . GLY A 1 452 ? -11.586 -36.75 -8.57 1 96.75 452 GLY A C 1
ATOM 3494 O O . GLY A 1 452 ? -12.734 -36.594 -8.984 1 96.75 452 GLY A O 1
ATOM 3495 N N . ILE A 1 453 ? -10.547 -36.438 -9.289 1 95.38 453 ILE A N 1
ATOM 3496 C CA . ILE A 1 453 ? -10.672 -36 -10.68 1 95.38 453 ILE A CA 1
ATOM 3497 C C . ILE A 1 453 ? -11.367 -37.094 -11.492 1 95.38 453 ILE A C 1
ATOM 3499 O O . ILE A 1 453 ? -12.297 -36.812 -12.25 1 95.38 453 ILE A O 1
ATOM 3503 N N . ALA A 1 454 ? -10.992 -38.312 -11.312 1 94 454 ALA A N 1
ATOM 3504 C CA . ALA A 1 454 ? -11.594 -39.438 -12.031 1 94 454 ALA A CA 1
ATOM 3505 C C . ALA A 1 454 ? -13.078 -39.562 -11.703 1 94 454 ALA A C 1
ATOM 3507 O O . ALA A 1 454 ? -13.898 -39.75 -12.602 1 94 454 ALA A O 1
ATOM 3508 N N . ALA A 1 455 ? -13.359 -39.469 -10.461 1 94 455 ALA A N 1
ATOM 3509 C CA . ALA A 1 455 ? -14.75 -39.594 -10.023 1 94 455 ALA A CA 1
ATOM 3510 C C . ALA A 1 455 ? -15.602 -38.469 -10.594 1 94 455 ALA A C 1
ATOM 3512 O O . ALA A 1 455 ? -16.75 -38.656 -10.961 1 94 455 ALA A O 1
ATOM 3513 N N . PHE A 1 456 ? -15.055 -37.281 -10.555 1 92.75 456 PHE A N 1
ATOM 3514 C CA . PHE A 1 456 ? -15.773 -36.125 -11.07 1 92.75 456 PHE A CA 1
ATOM 3515 C C . PHE A 1 456 ? -16.078 -36.312 -12.555 1 92.75 456 PHE A C 1
ATOM 3517 O O . PHE A 1 456 ? -17.156 -35.969 -13.016 1 92.75 456 PHE A O 1
ATOM 3524 N N . GLN A 1 457 ? -15.117 -36.781 -13.273 1 88.69 457 GLN A N 1
ATOM 3525 C CA . GLN A 1 457 ? -15.289 -37.031 -14.703 1 88.69 457 GLN A CA 1
ATOM 3526 C C . GLN A 1 457 ? -16.375 -38.062 -14.961 1 88.69 457 GLN A C 1
ATOM 3528 O O . GLN A 1 457 ? -17.188 -37.938 -15.883 1 88.69 457 GLN A O 1
ATOM 3533 N N . GLU A 1 458 ? -16.375 -39.062 -14.195 1 86.38 458 GLU A N 1
ATOM 3534 C CA . GLU A 1 458 ? -17.375 -40.094 -14.328 1 86.38 458 GLU A CA 1
ATOM 3535 C C . GLU A 1 458 ? -18.781 -39.562 -14.062 1 86.38 458 GLU A C 1
ATOM 3537 O O . GLU A 1 458 ? -19.734 -39.938 -14.734 1 86.38 458 GLU A O 1
ATOM 3542 N N . GLN A 1 459 ? -18.812 -38.719 -13.086 1 83.31 459 GLN A N 1
ATOM 3543 C CA . GLN A 1 459 ? -20.109 -38.125 -12.727 1 83.31 459 GLN A CA 1
ATOM 3544 C C . GLN A 1 459 ? -20.625 -37.219 -13.844 1 83.31 459 GLN A C 1
ATOM 3546 O O . GLN A 1 459 ? -21.828 -37.188 -14.102 1 83.31 459 GLN A O 1
ATOM 3551 N N . LYS A 1 460 ? -19.75 -36.5 -14.375 1 78.62 460 LYS A N 1
ATOM 3552 C CA . LYS A 1 460 ? -20.172 -35.5 -15.375 1 78.62 460 LYS A CA 1
ATOM 3553 C C . LYS A 1 460 ? -20.375 -36.188 -16.734 1 78.62 460 LYS A C 1
ATOM 3555 O O . LYS A 1 460 ? -21.156 -35.688 -17.562 1 78.62 460 LYS A O 1
ATOM 3560 N N . LEU A 1 461 ? -19.75 -37.25 -17.078 1 64.19 461 LEU A N 1
ATOM 3561 C CA . LEU A 1 461 ? -19.969 -38.031 -18.281 1 64.19 461 LEU A CA 1
ATOM 3562 C C . LEU A 1 461 ? -21.266 -38.844 -18.156 1 64.19 461 LEU A C 1
ATOM 3564 O O . LEU A 1 461 ? -22 -38.969 -19.141 1 64.19 461 LEU A O 1
ATOM 3568 N N . ALA A 1 462 ? -21.578 -39.406 -17.062 1 58.19 462 ALA A N 1
ATOM 3569 C CA . ALA A 1 462 ? -22.781 -40.188 -16.844 1 58.19 462 ALA A CA 1
ATOM 3570 C C . ALA A 1 462 ? -24.031 -39.312 -16.922 1 58.19 462 ALA A C 1
ATOM 3572 O O . ALA A 1 462 ? -25.094 -39.781 -17.375 1 58.19 462 ALA A O 1
ATOM 3573 N N . ARG A 1 463 ? -24.031 -38.125 -16.375 1 53.56 463 ARG A N 1
ATOM 3574 C CA . ARG A 1 463 ? -25.219 -37.312 -16.391 1 53.56 463 ARG A CA 1
ATOM 3575 C C . ARG A 1 463 ? -25.609 -36.906 -17.812 1 53.56 463 ARG A C 1
ATOM 3577 O O . ARG A 1 463 ? -26.75 -36.531 -18.062 1 53.56 463 ARG A O 1
ATOM 3584 N N . LYS A 1 464 ? -24.891 -36.938 -18.844 1 53.88 464 LYS A N 1
ATOM 3585 C CA . LYS A 1 464 ? -25.281 -36.719 -20.219 1 53.88 464 LYS A CA 1
ATOM 3586 C C . LYS A 1 464 ? -26.219 -37.812 -20.719 1 53.88 464 LYS A C 1
ATOM 3588 O O . LYS A 1 464 ? -27.188 -37.531 -21.438 1 53.88 464 LYS A O 1
ATOM 3593 N N . VAL A 1 465 ? -25.969 -39 -20.406 1 47.25 465 VAL A N 1
ATOM 3594 C CA . VAL A 1 465 ? -26.781 -40.094 -20.969 1 47.25 465 VAL A CA 1
ATOM 3595 C C . VAL A 1 465 ? -28.219 -39.969 -20.453 1 47.25 465 VAL A C 1
ATOM 3597 O O . VAL A 1 465 ? -29.172 -40.156 -21.219 1 47.25 465 VAL A O 1
ATOM 3600 N N . SER A 1 466 ? -28.328 -39.406 -19.281 1 45.81 466 SER A N 1
ATOM 3601 C CA . SER A 1 466 ? -29.688 -39.344 -18.766 1 45.81 466 SER A CA 1
ATOM 3602 C C . SER A 1 466 ? -30.422 -38.125 -19.312 1 45.81 466 SER A C 1
ATOM 3604 O O . SER A 1 466 ? -31.641 -38.156 -19.516 1 45.81 466 SER A O 1
ATOM 3606 N N . SER A 1 467 ? -29.688 -37.031 -19.547 1 44.88 467 SER A N 1
ATOM 3607 C CA . SER A 1 467 ? -30.391 -35.844 -20.016 1 44.88 467 SER A CA 1
ATOM 3608 C C . SER A 1 467 ? -30.719 -35.938 -21.5 1 44.88 467 SER A C 1
ATOM 3610 O O . SER A 1 467 ? -31.656 -35.281 -21.969 1 44.88 467 SER A O 1
ATOM 3612 N N . VAL A 1 468 ? -30.047 -36.594 -22.375 1 46.16 468 VAL A N 1
ATOM 3613 C CA . VAL A 1 468 ? -30.375 -36.75 -23.797 1 46.16 468 VAL A CA 1
ATOM 3614 C C . VAL A 1 468 ? -31.641 -37.594 -23.922 1 46.16 468 VAL A C 1
ATOM 3616 O O . VAL A 1 468 ? -32.469 -37.344 -24.797 1 46.16 468 VAL A O 1
ATOM 3619 N N . ASP A 1 469 ? -31.875 -38.5 -23.016 1 39.88 469 ASP A N 1
ATOM 3620 C CA . ASP A 1 469 ? -33.062 -39.344 -23.141 1 39.88 469 ASP A CA 1
ATOM 3621 C C . ASP A 1 469 ? -34.312 -38.562 -22.812 1 39.88 469 ASP A C 1
ATOM 3623 O O . ASP A 1 469 ? -35.375 -38.844 -23.375 1 39.88 469 ASP A O 1
ATOM 3627 N N . ASN A 1 470 ? -34.188 -37.562 -21.953 1 41.16 470 ASN A N 1
ATOM 3628 C CA . ASN A 1 470 ? -35.438 -36.906 -21.609 1 41.16 470 ASN A CA 1
ATOM 3629 C C . ASN A 1 470 ? -35.844 -35.906 -22.672 1 41.16 470 ASN A C 1
ATOM 3631 O O . ASN A 1 470 ? -37.031 -35.531 -22.75 1 41.16 470 ASN A O 1
ATOM 3635 N N . ASP A 1 471 ? -34.938 -35.375 -23.406 1 40.38 471 ASP A N 1
ATOM 3636 C CA . ASP A 1 471 ? -35.344 -34.344 -24.375 1 40.38 471 ASP A CA 1
ATOM 3637 C C . ASP A 1 471 ? -36 -34.969 -25.594 1 40.38 471 ASP A C 1
ATOM 3639 O O . ASP A 1 471 ? -36.719 -34.312 -26.344 1 40.38 471 ASP A O 1
ATOM 3643 N N . ASN A 1 472 ? -35.688 -36.219 -25.891 1 37.25 472 ASN A N 1
ATOM 3644 C CA . ASN A 1 472 ? -36.281 -36.781 -27.094 1 37.25 472 ASN A CA 1
ATOM 3645 C C . ASN A 1 472 ? -37.75 -37.125 -26.875 1 37.25 472 ASN A C 1
ATOM 3647 O O . ASN A 1 472 ? -38.438 -37.562 -27.812 1 37.25 472 ASN A O 1
ATOM 3651 N N . LEU A 1 473 ? -38.219 -37.312 -25.609 1 36.12 473 LEU A N 1
ATOM 3652 C CA . LEU A 1 473 ? -39.594 -37.844 -25.516 1 36.12 473 LEU A CA 1
ATOM 3653 C C . LEU A 1 473 ? -40.625 -36.75 -25.641 1 36.12 473 LEU A C 1
ATOM 3655 O O . LEU A 1 473 ? -41.812 -37 -25.688 1 36.12 473 LEU A O 1
ATOM 3659 N N . VAL A 1 474 ? -40.281 -35.438 -25.391 1 34.16 474 VAL A N 1
ATOM 3660 C CA . VAL A 1 474 ? -41.406 -34.531 -25.25 1 34.16 474 VAL A CA 1
ATOM 3661 C C . VAL A 1 474 ? -41.875 -34.062 -26.641 1 34.16 474 VAL A C 1
ATOM 3663 O O . VAL A 1 474 ? -41.344 -33.094 -27.188 1 34.16 474 VAL A O 1
ATOM 3666 N N . VAL A 1 475 ? -41.969 -34.938 -27.625 1 34.44 475 VAL A N 1
ATOM 3667 C CA . VAL A 1 475 ? -42.688 -34.594 -28.828 1 34.44 475 VAL A CA 1
ATOM 3668 C C . VAL A 1 475 ? -44.156 -34.25 -28.453 1 34.44 475 VAL A C 1
ATOM 3670 O O . VAL A 1 475 ? -44.875 -35.094 -27.969 1 34.44 475 VAL A O 1
ATOM 3673 N N . SER A 1 476 ? -44.406 -33.031 -27.875 1 28.19 476 SER A N 1
ATOM 3674 C CA . SER A 1 476 ? -45.75 -32.5 -27.594 1 28.19 476 SER A CA 1
ATOM 3675 C C . SER A 1 476 ? -46.656 -32.625 -28.797 1 28.19 476 SER A C 1
ATOM 3677 O O . SER A 1 476 ? -46.312 -32.219 -29.906 1 28.19 476 SER A O 1
ATOM 3679 N N . THR A 1 477 ? -47.438 -33.688 -28.828 1 28.03 477 THR A N 1
ATOM 3680 C CA . THR A 1 477 ? -48.656 -33.969 -29.594 1 28.03 477 THR A CA 1
ATOM 3681 C C . THR A 1 477 ? -49.656 -32.844 -29.469 1 28.03 477 THR A C 1
ATOM 3683 O O . THR A 1 477 ? -50.281 -32.656 -28.406 1 28.03 477 THR A O 1
ATOM 3686 N N . THR A 1 478 ? -49.344 -31.594 -29.859 1 26.42 478 THR A N 1
ATOM 3687 C CA . THR A 1 478 ? -50.375 -30.562 -30.078 1 26.42 478 THR A CA 1
ATOM 3688 C C . THR A 1 478 ? -51.438 -31.047 -31.047 1 26.42 478 THR A C 1
ATOM 3690 O O . THR A 1 478 ? -51.156 -31.297 -32.219 1 26.42 478 THR A O 1
ATOM 3693 N N . PHE A 1 479 ? -52.281 -31.922 -30.5 1 24.17 479 PHE A N 1
ATOM 3694 C CA . PHE A 1 479 ? -53.656 -31.984 -31 1 24.17 479 PHE A CA 1
ATOM 3695 C C . PHE A 1 479 ? -54.438 -30.734 -30.594 1 24.17 479 PHE A C 1
ATOM 3697 O O . PHE A 1 479 ? -54.281 -30.25 -29.469 1 24.17 479 PHE A O 1
ATOM 3704 N N . MET B 1 1 ? 10.305 5.492 -24.438 1 70.69 1 MET B N 1
ATOM 3705 C CA . MET B 1 1 ? 9.727 5.062 -23.172 1 70.69 1 MET B CA 1
ATOM 3706 C C . MET B 1 1 ? 8.953 6.195 -22.516 1 70.69 1 MET B C 1
ATOM 3708 O O . MET B 1 1 ? 9.328 7.363 -22.641 1 70.69 1 MET B O 1
ATOM 3712 N N . ARG B 1 2 ? 7.828 5.875 -22.266 1 79.19 2 ARG B N 1
ATOM 3713 C CA . ARG B 1 2 ? 6.965 6.902 -21.688 1 79.19 2 ARG B CA 1
ATOM 3714 C C . ARG B 1 2 ? 6.598 6.57 -20.25 1 79.19 2 ARG B C 1
ATOM 3716 O O . ARG B 1 2 ? 6.492 5.398 -19.891 1 79.19 2 ARG B O 1
ATOM 3723 N N . ILE B 1 3 ? 6.633 7.559 -19.375 1 80.25 3 ILE B N 1
ATOM 3724 C CA . ILE B 1 3 ? 6.074 7.441 -18.031 1 80.25 3 ILE B CA 1
ATOM 3725 C C . ILE B 1 3 ? 4.715 8.133 -17.984 1 80.25 3 ILE B C 1
ATOM 3727 O O . ILE B 1 3 ? 4.379 8.93 -18.859 1 80.25 3 ILE B O 1
ATOM 3731 N N . SER B 1 4 ? 3.959 7.766 -17.062 1 82.06 4 SER B N 1
ATOM 3732 C CA . SER B 1 4 ? 2.6 8.289 -16.953 1 82.06 4 SER B CA 1
ATOM 3733 C C . SER B 1 4 ? 2.605 9.773 -16.625 1 82.06 4 SER B C 1
ATOM 3735 O O . SER B 1 4 ? 3.516 10.258 -15.945 1 82.06 4 SER B O 1
ATOM 3737 N N . ARG B 1 5 ? 1.584 10.438 -17.062 1 80.12 5 ARG B N 1
ATOM 3738 C CA . ARG B 1 5 ? 1.372 11.828 -16.688 1 80.12 5 ARG B CA 1
ATOM 3739 C C . ARG B 1 5 ? 1.079 11.953 -15.203 1 80.12 5 ARG B C 1
ATOM 3741 O O . ARG B 1 5 ? 1.527 12.906 -14.555 1 80.12 5 ARG B O 1
ATOM 3748 N N . ARG B 1 6 ? 0.344 11.031 -14.695 1 79 6 ARG B N 1
ATOM 3749 C CA . ARG B 1 6 ? 0.037 11.062 -13.266 1 79 6 ARG B CA 1
ATOM 3750 C C . ARG B 1 6 ? 1.298 10.867 -12.438 1 79 6 ARG B C 1
ATOM 3752 O O . ARG B 1 6 ? 1.408 11.414 -11.336 1 79 6 ARG B O 1
ATOM 3759 N N . GLY B 1 7 ? 2.252 10.227 -12.953 1 72.94 7 GLY B N 1
ATOM 3760 C CA . GLY B 1 7 ? 3.521 10.047 -12.273 1 72.94 7 GLY B CA 1
ATOM 3761 C C . GLY B 1 7 ? 4.375 11.305 -12.273 1 72.94 7 GLY B C 1
ATOM 3762 O O . GLY B 1 7 ? 5.285 11.445 -11.445 1 72.94 7 GLY B O 1
ATOM 3763 N N . THR B 1 8 ? 3.996 12.203 -13.125 1 73.19 8 THR B N 1
ATOM 3764 C CA . THR B 1 8 ? 4.781 13.43 -13.234 1 73.19 8 THR B CA 1
ATOM 3765 C C . THR B 1 8 ? 4.031 14.609 -12.625 1 73.19 8 THR B C 1
ATOM 3767 O O . THR B 1 8 ? 4.648 15.578 -12.172 1 73.19 8 THR B O 1
ATOM 3770 N N . LEU B 1 9 ? 2.725 14.5 -12.633 1 70.25 9 LEU B N 1
ATOM 3771 C CA . LEU B 1 9 ? 1.889 15.617 -12.203 1 70.25 9 LEU B CA 1
ATOM 3772 C C . LEU B 1 9 ? 1.784 15.656 -10.68 1 70.25 9 LEU B C 1
ATOM 3774 O O . LEU B 1 9 ? 1.562 16.719 -10.102 1 70.25 9 LEU B O 1
ATOM 3778 N N . ALA B 1 10 ? 1.908 14.547 -10.172 1 69.81 10 ALA B N 1
ATOM 3779 C CA . ALA B 1 10 ? 1.844 14.586 -8.711 1 69.81 10 ALA B CA 1
ATOM 3780 C C . ALA B 1 10 ? 2.988 15.414 -8.133 1 69.81 10 ALA B C 1
ATOM 3782 O O . ALA B 1 10 ? 4.152 15.211 -8.492 1 69.81 10 ALA B O 1
ATOM 3783 N N . PRO B 1 11 ? 2.504 16.484 -7.512 1 61.62 11 PRO B N 1
ATOM 3784 C CA . PRO B 1 11 ? 3.555 17.359 -7.004 1 61.62 11 PRO B CA 1
ATOM 3785 C C . PRO B 1 11 ? 4.617 16.625 -6.203 1 61.62 11 PRO B C 1
ATOM 3787 O O . PRO B 1 11 ? 4.309 15.641 -5.52 1 61.62 11 PRO B O 1
ATOM 3790 N N . ARG B 1 12 ? 5.855 16.875 -6.738 1 56.69 12 ARG B N 1
ATOM 3791 C CA . ARG B 1 12 ? 6.938 16.391 -5.887 1 56.69 12 ARG B CA 1
ATOM 3792 C C . ARG B 1 12 ? 6.852 17.016 -4.492 1 56.69 12 ARG B C 1
ATOM 3794 O O . ARG B 1 12 ? 6.652 18.219 -4.355 1 56.69 12 ARG B O 1
ATOM 3801 N N . ALA B 1 13 ? 6.582 16.172 -3.596 1 54.44 13 ALA B N 1
ATOM 3802 C CA . ALA B 1 13 ? 6.555 16.812 -2.281 1 54.44 13 ALA B CA 1
ATOM 3803 C C . ALA B 1 13 ? 7.824 17.625 -2.035 1 54.44 13 ALA B C 1
ATOM 3805 O O . ALA B 1 13 ? 8.898 17.062 -1.835 1 54.44 13 ALA B O 1
ATOM 3806 N N . HIS B 1 14 ? 7.859 18.859 -2.445 1 57.62 14 HIS B N 1
ATOM 3807 C CA . HIS B 1 14 ? 8.977 19.75 -2.145 1 57.62 14 HIS B CA 1
ATOM 3808 C C . HIS B 1 14 ? 9.531 19.5 -0.75 1 57.62 14 HIS B C 1
ATOM 3810 O O . HIS B 1 14 ? 10.695 19.797 -0.473 1 57.62 14 HIS B O 1
ATOM 3816 N N . VAL B 1 15 ? 8.711 18.875 -0.02 1 62.44 15 VAL B N 1
ATOM 3817 C CA . VAL B 1 15 ? 9.133 18.516 1.329 1 62.44 15 VAL B CA 1
ATOM 3818 C C . VAL B 1 15 ? 10.32 17.547 1.258 1 62.44 15 VAL B C 1
ATOM 3820 O O . VAL B 1 15 ? 11.273 17.672 2.027 1 62.44 15 VAL B O 1
ATOM 3823 N N . ASP B 1 16 ? 10.305 16.844 0.187 1 62.88 16 ASP B N 1
ATOM 3824 C CA . ASP B 1 16 ? 11.383 15.867 0.067 1 62.88 16 ASP B CA 1
ATOM 3825 C C . ASP B 1 16 ? 12.695 16.547 -0.319 1 62.88 16 ASP B C 1
ATOM 3827 O O . ASP B 1 16 ? 13.758 16.188 0.198 1 62.88 16 ASP B O 1
ATOM 3831 N N . ASP B 1 17 ? 12.562 17.547 -1.141 1 71.56 17 ASP B N 1
ATOM 3832 C CA . ASP B 1 17 ? 13.758 18.297 -1.517 1 71.56 17 ASP B CA 1
ATOM 3833 C C . ASP B 1 17 ? 14.32 19.062 -0.324 1 71.56 17 ASP B C 1
ATOM 3835 O O . ASP B 1 17 ? 15.539 19.109 -0.128 1 71.56 17 ASP B O 1
ATOM 3839 N N . LEU B 1 18 ? 13.414 19.625 0.398 1 80.94 18 LEU B N 1
ATOM 3840 C CA . LEU B 1 18 ? 13.82 20.359 1.583 1 80.94 18 LEU B CA 1
ATOM 3841 C C . LEU B 1 18 ? 14.406 19.438 2.639 1 80.94 18 LEU B C 1
ATOM 3843 O O . LEU B 1 18 ? 15.406 19.766 3.273 1 80.94 18 LEU B O 1
ATOM 3847 N N . GLU B 1 19 ? 13.797 18.297 2.746 1 74.06 19 GLU B N 1
ATOM 3848 C CA . GLU B 1 19 ? 14.312 17.328 3.703 1 74.06 19 GLU B CA 1
ATOM 3849 C C . GLU B 1 19 ? 15.672 16.781 3.268 1 74.06 19 GLU B C 1
ATOM 3851 O O . GLU B 1 19 ? 16.547 16.531 4.102 1 74.06 19 GLU B O 1
ATOM 3856 N N . ALA B 1 20 ? 15.812 16.594 2.035 1 74.5 20 ALA B N 1
ATOM 3857 C CA . ALA B 1 20 ? 17.094 16.125 1.519 1 74.5 20 ALA B CA 1
ATOM 3858 C C . ALA B 1 20 ? 18.188 17.172 1.736 1 74.5 20 ALA B C 1
ATOM 3860 O O . ALA B 1 20 ? 19.328 16.828 2.033 1 74.5 20 ALA B O 1
ATOM 3861 N N . ALA B 1 21 ? 17.766 18.375 1.672 1 81.75 21 ALA B N 1
ATOM 3862 C CA . ALA B 1 21 ? 18.734 19.469 1.763 1 81.75 21 ALA B CA 1
ATOM 3863 C C . ALA B 1 21 ? 19.062 19.797 3.217 1 81.75 21 ALA B C 1
ATOM 3865 O O . ALA B 1 21 ? 20.203 20.125 3.551 1 81.75 21 ALA B O 1
ATOM 3866 N N . TYR B 1 22 ? 18.062 19.672 4.062 1 86.38 22 TYR B N 1
ATOM 3867 C CA . TYR B 1 22 ? 18.234 20.219 5.402 1 86.38 22 TYR B CA 1
ATOM 3868 C C . TYR B 1 22 ? 18 19.156 6.469 1 86.38 22 TYR B C 1
ATOM 3870 O O . TYR B 1 22 ? 18.312 19.375 7.645 1 86.38 22 TYR B O 1
ATOM 3878 N N . GLY B 1 23 ? 17.5 18.062 6.059 1 78.06 23 GLY B N 1
ATOM 3879 C CA . GLY B 1 23 ? 17.047 17.062 7.008 1 78.06 23 GLY B CA 1
ATOM 3880 C C . GLY B 1 23 ? 18.172 16.531 7.891 1 78.06 23 GLY B C 1
ATOM 3881 O O . GLY B 1 23 ? 17.938 16.172 9.047 1 78.06 23 GLY B O 1
ATOM 3882 N N . GLN B 1 24 ? 19.328 16.609 7.402 1 77.69 24 GLN B N 1
ATOM 3883 C CA . GLN B 1 24 ? 20.453 16.047 8.141 1 77.69 24 GLN B CA 1
ATOM 3884 C C . GLN B 1 24 ? 21.234 17.141 8.875 1 77.69 24 GLN B C 1
ATOM 3886 O O . GLN B 1 24 ? 22.172 16.844 9.625 1 77.69 24 GLN B O 1
ATOM 3891 N N . ARG B 1 25 ? 20.797 18.312 8.734 1 84.94 25 ARG B N 1
ATOM 3892 C CA . ARG B 1 25 ? 21.484 19.406 9.398 1 84.94 25 ARG B CA 1
ATOM 3893 C C . ARG B 1 25 ? 21.078 19.516 10.867 1 84.94 25 ARG B C 1
ATOM 3895 O O . ARG B 1 25 ? 19.969 19.938 11.18 1 84.94 25 ARG B O 1
ATOM 3902 N N . LYS B 1 26 ? 21.984 19.344 11.703 1 82.81 26 LYS B N 1
ATOM 3903 C CA . LYS B 1 26 ? 21.719 19.297 13.133 1 82.81 26 LYS B CA 1
ATOM 3904 C C . LYS B 1 26 ? 21.469 20.703 13.695 1 82.81 26 LYS B C 1
ATOM 3906 O O . LYS B 1 26 ? 20.859 20.844 14.766 1 82.81 26 LYS B O 1
ATOM 3911 N N . ASP B 1 27 ? 21.906 21.672 13.023 1 87.88 27 ASP B N 1
ATOM 3912 C CA . ASP B 1 27 ? 21.766 23.047 13.516 1 87.88 27 ASP B CA 1
ATOM 3913 C C . ASP B 1 27 ? 20.438 23.656 13.086 1 87.88 27 ASP B C 1
ATOM 3915 O O . ASP B 1 27 ? 20.078 24.75 13.523 1 87.88 27 ASP B O 1
ATOM 3919 N N . VAL B 1 28 ? 19.734 22.953 12.234 1 91.25 28 VAL B N 1
ATOM 3920 C CA . VAL B 1 28 ? 18.469 23.453 11.719 1 91.25 28 VAL B CA 1
ATOM 3921 C C . VAL B 1 28 ? 17.312 22.781 12.469 1 91.25 28 VAL B C 1
ATOM 3923 O O . VAL B 1 28 ? 17.25 21.562 12.547 1 91.25 28 VAL B O 1
ATOM 3926 N N . CYS B 1 29 ? 16.469 23.594 13.125 1 91.44 29 CYS B N 1
ATOM 3927 C CA . CYS B 1 29 ? 15.273 23.062 13.766 1 91.44 29 CYS B CA 1
ATOM 3928 C C . CYS B 1 29 ? 14.281 22.562 12.734 1 91.44 29 CYS B C 1
ATOM 3930 O O . CYS B 1 29 ? 13.852 23.312 11.859 1 91.44 29 CYS B O 1
ATOM 3932 N N . GLN B 1 30 ? 13.914 21.312 12.859 1 89.12 30 GLN B N 1
ATOM 3933 C CA . GLN B 1 30 ? 13.047 20.656 11.883 1 89.12 30 GLN B CA 1
ATOM 3934 C C . GLN B 1 30 ? 11.578 20.891 12.219 1 89.12 30 GLN B C 1
ATOM 3936 O O . GLN B 1 30 ? 10.984 20.141 12.992 1 89.12 30 GLN B O 1
ATOM 3941 N N . MET B 1 31 ? 10.977 21.875 11.562 1 92.31 31 MET B N 1
ATOM 3942 C CA . MET B 1 31 ? 9.57 22.172 11.781 1 92.31 31 MET B CA 1
ATOM 3943 C C . MET B 1 31 ? 8.773 22.047 10.484 1 92.31 31 MET B C 1
ATOM 3945 O O . MET B 1 31 ? 7.828 22.812 10.258 1 92.31 31 MET B O 1
ATOM 3949 N N . CYS B 1 32 ? 9.25 21.125 9.648 1 90.19 32 CYS B N 1
ATOM 3950 C CA . CYS B 1 32 ? 8.648 20.922 8.328 1 90.19 32 CYS B CA 1
ATOM 3951 C C . CYS B 1 32 ? 7.781 19.672 8.305 1 90.19 32 CYS B C 1
ATOM 3953 O O . CYS B 1 32 ? 6.645 19.719 7.832 1 90.19 32 CYS B O 1
ATOM 3955 N N . ALA B 1 33 ? 8.234 18.609 8.836 1 85.44 33 ALA B N 1
ATOM 3956 C CA . ALA B 1 33 ? 7.594 17.297 8.727 1 85.44 33 ALA B CA 1
ATOM 3957 C C . ALA B 1 33 ? 6.359 17.219 9.617 1 85.44 33 ALA B C 1
ATOM 3959 O O . ALA B 1 33 ? 6.336 17.797 10.711 1 85.44 33 ALA B O 1
ATOM 3960 N N . GLY B 1 34 ? 5.352 16.547 9.125 1 88.38 34 GLY B N 1
ATOM 3961 C CA . GLY B 1 34 ? 4.148 16.297 9.906 1 88.38 34 GLY B CA 1
ATOM 3962 C C . GLY B 1 34 ? 4.238 15.031 10.734 1 88.38 34 GLY B C 1
ATOM 3963 O O . GLY B 1 34 ? 3.363 14.164 10.656 1 88.38 34 GLY B O 1
ATOM 3964 N N . SER B 1 35 ? 5.27 14.945 11.562 1 88.94 35 SER B N 1
ATOM 3965 C CA . SER B 1 35 ? 5.492 13.75 12.375 1 88.94 35 SER B CA 1
ATOM 3966 C C . SER B 1 35 ? 5.656 14.109 13.852 1 88.94 35 SER B C 1
ATOM 3968 O O . SER B 1 35 ? 5.766 15.289 14.195 1 88.94 35 SER B O 1
ATOM 3970 N N . VAL B 1 36 ? 5.617 13.133 14.68 1 90.44 36 VAL B N 1
ATOM 3971 C CA . VAL B 1 36 ? 5.828 13.305 16.109 1 90.44 36 VAL B CA 1
ATOM 3972 C C . VAL B 1 36 ? 7.23 12.828 16.484 1 90.44 36 VAL B C 1
ATOM 3974 O O . VAL B 1 36 ? 7.863 12.086 15.727 1 90.44 36 VAL B O 1
ATOM 3977 N N . GLY B 1 37 ? 7.672 13.242 17.656 1 86.88 37 GLY B N 1
ATOM 3978 C CA . GLY B 1 37 ? 9.047 12.969 18.062 1 86.88 37 GLY B CA 1
ATOM 3979 C C . GLY B 1 37 ? 9.18 11.727 18.922 1 86.88 37 GLY B C 1
ATOM 3980 O O . GLY B 1 37 ? 10.227 11.492 19.531 1 86.88 37 GLY B O 1
ATOM 3981 N N . TYR B 1 38 ? 8.133 10.992 19.078 1 89.12 38 TYR B N 1
ATOM 3982 C CA . TYR B 1 38 ? 8.188 9.797 19.922 1 89.12 38 TYR B CA 1
ATOM 3983 C C . TYR B 1 38 ? 7.801 8.555 19.109 1 89.12 38 TYR B C 1
ATOM 3985 O O . TYR B 1 38 ? 7.227 8.664 18.031 1 89.12 38 TYR B O 1
ATOM 3993 N N . GLY B 1 39 ? 8.227 7.434 19.641 1 91.06 39 GLY B N 1
ATOM 3994 C CA . GLY B 1 39 ? 7.855 6.156 19.047 1 91.06 39 GLY B CA 1
ATOM 3995 C C . GLY B 1 39 ? 6.805 5.41 19.844 1 91.06 39 GLY B C 1
ATOM 3996 O O . GLY B 1 39 ? 6.203 5.965 20.766 1 91.06 39 GLY B O 1
ATOM 3997 N N . PRO B 1 40 ? 6.59 4.164 19.375 1 91.94 40 PRO B N 1
ATOM 3998 C CA . PRO B 1 40 ? 5.633 3.369 20.141 1 91.94 40 PRO B CA 1
ATOM 3999 C C . PRO B 1 40 ? 6.047 3.193 21.594 1 91.94 40 PRO B C 1
ATOM 4001 O O . PRO B 1 40 ? 7.238 3.24 21.906 1 91.94 40 PRO B O 1
ATOM 4004 N N . ALA B 1 41 ? 5.102 3.014 22.453 1 91.12 41 ALA B N 1
ATOM 4005 C CA . ALA B 1 41 ? 5.387 2.77 23.875 1 91.12 41 ALA B CA 1
ATOM 4006 C C . ALA B 1 41 ? 6.348 1.598 24.031 1 91.12 41 ALA B C 1
ATOM 4008 O O . ALA B 1 41 ? 6.148 0.531 23.453 1 91.12 41 ALA B O 1
ATOM 4009 N N . PRO B 1 42 ? 7.336 1.719 24.828 1 87.88 42 PRO B N 1
ATOM 4010 C CA . PRO B 1 42 ? 8.328 0.663 25.016 1 87.88 42 PRO B CA 1
ATOM 4011 C C . PRO B 1 42 ? 7.711 -0.659 25.469 1 87.88 42 PRO B C 1
ATOM 4013 O O . PRO B 1 42 ? 8.156 -1.729 25.047 1 87.88 42 PRO B O 1
ATOM 4016 N N . ALA B 1 43 ? 6.68 -0.548 26.297 1 90.06 43 ALA B N 1
ATOM 4017 C CA . ALA B 1 43 ? 6.023 -1.762 26.781 1 90.06 43 ALA B CA 1
ATOM 4018 C C . ALA B 1 43 ? 5.434 -2.559 25.609 1 90.06 43 ALA B C 1
ATOM 4020 O O . ALA B 1 43 ? 5.434 -3.791 25.641 1 90.06 43 ALA B O 1
ATOM 4021 N N . ALA B 1 44 ? 4.93 -1.89 24.641 1 92.56 44 ALA B N 1
ATOM 4022 C CA . ALA B 1 44 ? 4.359 -2.555 23.469 1 92.56 44 ALA B CA 1
ATOM 4023 C C . ALA B 1 44 ? 5.445 -3.219 22.641 1 92.56 44 ALA B C 1
ATOM 4025 O O . ALA B 1 44 ? 5.258 -4.328 22.125 1 92.56 44 ALA B O 1
ATOM 4026 N N . LEU B 1 45 ? 6.559 -2.592 22.438 1 89.62 45 LEU B N 1
ATOM 4027 C CA . LEU B 1 45 ? 7.676 -3.154 21.688 1 89.62 45 LEU B CA 1
ATOM 4028 C C . LEU B 1 45 ? 8.188 -4.434 22.344 1 89.62 45 LEU B C 1
ATOM 4030 O O . LEU B 1 45 ? 8.5 -5.406 21.656 1 89.62 45 LEU B O 1
ATOM 4034 N N . GLN B 1 46 ? 8.227 -4.426 23.656 1 88 46 GLN B N 1
ATOM 4035 C CA . GLN B 1 46 ? 8.648 -5.605 24.391 1 88 46 GLN B CA 1
ATOM 4036 C C . GLN B 1 46 ? 7.656 -6.754 24.219 1 88 46 GLN B C 1
ATOM 4038 O O . GLN B 1 46 ? 8.055 -7.91 24.094 1 88 46 GLN B O 1
ATOM 4043 N N . ALA B 1 47 ? 6.441 -6.41 24.234 1 89.06 47 ALA B N 1
ATOM 4044 C CA . ALA B 1 47 ? 5.402 -7.426 24.062 1 89.06 47 ALA B CA 1
ATOM 4045 C C . ALA B 1 47 ? 5.496 -8.07 22.688 1 89.06 47 ALA B C 1
ATOM 4047 O O . ALA B 1 47 ? 5.324 -9.289 22.547 1 89.06 47 ALA B O 1
ATOM 4048 N N . VAL B 1 48 ? 5.754 -7.352 21.656 1 88.12 48 VAL B N 1
ATOM 4049 C CA . VAL B 1 48 ? 5.855 -7.855 20.297 1 88.12 48 VAL B CA 1
ATOM 4050 C C . VAL B 1 48 ? 7.031 -8.828 20.188 1 88.12 48 VAL B C 1
ATOM 4052 O O . VAL B 1 48 ? 6.934 -9.859 19.531 1 88.12 48 VAL B O 1
ATOM 4055 N N . SER B 1 49 ? 8.094 -8.508 20.797 1 82.69 49 SER B N 1
ATOM 4056 C CA . SER B 1 49 ? 9.281 -9.359 20.75 1 82.69 49 SER B CA 1
ATOM 4057 C C . SER B 1 49 ? 8.984 -10.75 21.312 1 82.69 49 SER B C 1
ATOM 4059 O O . SER B 1 49 ? 9.57 -11.734 20.859 1 82.69 49 SER B O 1
ATOM 4061 N N . ARG B 1 50 ? 8.031 -10.852 22.172 1 83.5 50 ARG B N 1
ATOM 4062 C CA . ARG B 1 50 ? 7.691 -12.117 22.797 1 83.5 50 ARG B CA 1
ATOM 4063 C C . ARG B 1 50 ? 6.695 -12.906 21.969 1 83.5 50 ARG B C 1
ATOM 4065 O O . ARG B 1 50 ? 6.668 -14.141 22.016 1 83.5 50 ARG B O 1
ATOM 4072 N N . LEU B 1 51 ? 5.973 -12.18 21.156 1 83 51 LEU B N 1
ATOM 4073 C CA . LEU B 1 51 ? 4.84 -12.812 20.484 1 83 51 LEU B CA 1
ATOM 4074 C C . LEU B 1 51 ? 5.148 -13.078 19.016 1 83 51 LEU B C 1
ATOM 4076 O O . LEU B 1 51 ? 4.457 -13.859 18.375 1 83 51 LEU B O 1
ATOM 4080 N N . GLU B 1 52 ? 6.207 -12.469 18.547 1 80.25 52 GLU B N 1
ATOM 4081 C CA . GLU B 1 52 ? 6.504 -12.461 17.109 1 80.25 52 GLU B CA 1
ATOM 4082 C C . GLU B 1 52 ? 6.754 -13.875 16.594 1 80.25 52 GLU B C 1
ATOM 4084 O O . GLU B 1 52 ? 6.402 -14.188 15.453 1 80.25 52 GLU B O 1
ATOM 4089 N N . GLU B 1 53 ? 7.324 -14.695 17.406 1 77.19 53 GLU B N 1
ATOM 4090 C CA . GLU B 1 53 ? 7.656 -16.047 16.984 1 77.19 53 GLU B CA 1
ATOM 4091 C C . GLU B 1 53 ? 6.402 -16.828 16.609 1 77.19 53 GLU B C 1
ATOM 4093 O O . GLU B 1 53 ? 6.453 -17.75 15.781 1 77.19 53 GLU B O 1
ATOM 4098 N N . HIS B 1 54 ? 5.328 -16.422 17.078 1 80.69 54 HIS B N 1
ATOM 4099 C CA . HIS B 1 54 ? 4.082 -17.156 16.844 1 80.69 54 HIS B CA 1
ATOM 4100 C C . HIS B 1 54 ? 3.375 -16.641 15.594 1 80.69 54 HIS B C 1
ATOM 4102 O O . HIS B 1 54 ? 2.404 -17.25 15.133 1 80.69 54 HIS B O 1
ATOM 4108 N N . LEU B 1 55 ? 3.873 -15.578 15.016 1 84.19 55 LEU B N 1
ATOM 4109 C CA . LEU B 1 55 ? 3.219 -14.984 13.859 1 84.19 55 LEU B CA 1
ATOM 4110 C C . LEU B 1 55 ? 3.428 -15.844 12.617 1 84.19 55 LEU B C 1
ATOM 4112 O O . LEU B 1 55 ? 2.607 -15.82 11.695 1 84.19 55 LEU B O 1
ATOM 4116 N N . GLY B 1 56 ? 4.527 -16.594 12.633 1 84.5 56 GLY B N 1
ATOM 4117 C CA . GLY B 1 56 ? 4.855 -17.312 11.414 1 84.5 56 GLY B CA 1
ATOM 4118 C C . GLY B 1 56 ? 5.18 -16.406 10.25 1 84.5 56 GLY B C 1
ATOM 4119 O O . GLY B 1 56 ? 5.477 -15.219 10.445 1 84.5 56 GLY B O 1
ATOM 4120 N N . GLY B 1 57 ? 5.199 -16.891 9.078 1 89.38 57 GLY B N 1
ATOM 4121 C CA . GLY B 1 57 ? 5.613 -16.109 7.922 1 89.38 57 GLY B CA 1
ATOM 4122 C C . GLY B 1 57 ? 4.5 -15.906 6.91 1 89.38 57 GLY B C 1
ATOM 4123 O O . GLY B 1 57 ? 4.641 -15.109 5.98 1 89.38 57 GLY B O 1
ATOM 4124 N N . GLY B 1 58 ? 3.365 -16.547 7.129 1 90.94 58 GLY B N 1
ATOM 4125 C CA . GLY B 1 58 ? 2.316 -16.594 6.125 1 90.94 58 GLY B CA 1
ATOM 4126 C C . GLY B 1 58 ? 1.473 -15.344 6.082 1 90.94 58 GLY B C 1
ATOM 4127 O O . GLY B 1 58 ? 1.602 -14.469 6.945 1 90.94 58 GLY B O 1
ATOM 4128 N N . TYR B 1 59 ? 0.647 -15.242 5.07 1 91.88 59 TYR B N 1
ATOM 4129 C CA . TYR B 1 59 ? -0.294 -14.141 4.926 1 91.88 59 TYR B CA 1
ATOM 4130 C C . TYR B 1 59 ? -1.31 -14.133 6.062 1 91.88 59 TYR B C 1
ATOM 4132 O O . TYR B 1 59 ? -1.609 -15.18 6.641 1 91.88 59 TYR B O 1
ATOM 4140 N N . GLY B 1 60 ? -1.752 -12.945 6.449 1 91.5 60 GLY B N 1
ATOM 4141 C CA . GLY B 1 60 ? -2.9 -12.781 7.328 1 91.5 60 GLY B CA 1
ATOM 4142 C C . GLY B 1 60 ? -4.172 -12.43 6.582 1 91.5 60 GLY B C 1
ATOM 4143 O O . GLY B 1 60 ? -4.184 -12.375 5.352 1 91.5 60 GLY B O 1
ATOM 4144 N N . PRO B 1 61 ? -5.195 -12.273 7.332 1 92.88 61 PRO B N 1
ATOM 4145 C CA . PRO B 1 61 ? -6.445 -11.859 6.691 1 92.88 61 PRO B CA 1
ATOM 4146 C C . PRO B 1 61 ? -6.336 -10.492 6.02 1 92.88 61 PRO B C 1
ATOM 4148 O O . PRO B 1 61 ? -5.691 -9.586 6.559 1 92.88 61 PRO B O 1
ATOM 4151 N N . VAL B 1 62 ? -6.984 -10.336 4.914 1 93.94 62 VAL B N 1
ATOM 4152 C CA . VAL B 1 62 ? -6.926 -9.117 4.113 1 93.94 62 VAL B CA 1
ATOM 4153 C C . VAL B 1 62 ? -7.434 -7.938 4.938 1 93.94 62 VAL B C 1
ATOM 4155 O O . VAL B 1 62 ? -6.848 -6.852 4.898 1 93.94 62 VAL B O 1
ATOM 4158 N N . ALA B 1 63 ? -8.508 -8.125 5.727 1 95.5 63 ALA B N 1
ATOM 4159 C CA . ALA B 1 63 ? -9.156 -7.043 6.469 1 95.5 63 ALA B CA 1
ATOM 4160 C C . ALA B 1 63 ? -8.344 -6.668 7.703 1 95.5 63 ALA B C 1
ATOM 4162 O O . ALA B 1 63 ? -8.555 -5.602 8.289 1 95.5 63 ALA B O 1
ATOM 4163 N N . GLY B 1 64 ? -7.477 -7.535 8.125 1 97.12 64 GLY B N 1
ATOM 4164 C CA . GLY B 1 64 ? -6.715 -7.344 9.344 1 97.12 64 GLY B CA 1
ATOM 4165 C C . GLY B 1 64 ? -6.855 -8.5 10.328 1 97.12 64 GLY B C 1
ATOM 4166 O O . GLY B 1 64 ? -7.801 -9.281 10.234 1 97.12 64 GLY B O 1
ATOM 4167 N N . GLU B 1 65 ? -5.906 -8.586 11.219 1 96.38 65 GLU B N 1
ATOM 4168 C CA . GLU B 1 65 ? -5.938 -9.617 12.25 1 96.38 65 GLU B CA 1
ATOM 4169 C C . GLU B 1 65 ? -7.172 -9.477 13.141 1 96.38 65 GLU B C 1
ATOM 4171 O O . GLU B 1 65 ? -7.52 -8.367 13.555 1 96.38 65 GLU B O 1
ATOM 4176 N N . SER B 1 66 ? -7.801 -10.609 13.484 1 95.81 66 SER B N 1
ATOM 4177 C CA . SER B 1 66 ? -9.062 -10.609 14.219 1 95.81 66 SER B CA 1
ATOM 4178 C C . SER B 1 66 ? -8.914 -9.922 15.57 1 95.81 66 SER B C 1
ATOM 4180 O O . SER B 1 66 ? -9.781 -9.148 15.984 1 95.81 66 SER B O 1
ATOM 4182 N N . ALA B 1 67 ? -7.848 -10.242 16.25 1 96.19 67 ALA B N 1
ATOM 4183 C CA . ALA B 1 67 ? -7.625 -9.641 17.562 1 96.19 67 ALA B CA 1
ATOM 4184 C C . ALA B 1 67 ? -7.473 -8.125 17.469 1 96.19 67 ALA B C 1
ATOM 4186 O O . ALA B 1 67 ? -7.98 -7.383 18.312 1 96.19 67 ALA B O 1
ATOM 4187 N N . LEU B 1 68 ? -6.758 -7.672 16.438 1 97.81 68 LEU B N 1
ATOM 4188 C CA . LEU B 1 68 ? -6.594 -6.234 16.25 1 97.81 68 LEU B CA 1
ATOM 4189 C C . LEU B 1 68 ? -7.93 -5.578 15.906 1 97.81 68 LEU B C 1
ATOM 4191 O O . LEU B 1 68 ? -8.25 -4.508 16.438 1 97.81 68 LEU B O 1
ATOM 4195 N N . LEU B 1 69 ? -8.695 -6.188 15.031 1 97.88 69 LEU B N 1
ATOM 4196 C CA . LEU B 1 69 ? -10 -5.648 14.664 1 97.88 69 LEU B CA 1
ATOM 4197 C C . LEU B 1 69 ? -10.891 -5.488 15.891 1 97.88 69 LEU B C 1
ATOM 4199 O O . LEU B 1 69 ? -11.594 -4.48 16.031 1 97.88 69 LEU B O 1
ATOM 4203 N N . ALA B 1 70 ? -10.859 -6.465 16.766 1 97.25 70 ALA B N 1
ATOM 4204 C CA . ALA B 1 70 ? -11.648 -6.391 18 1 97.25 70 ALA B CA 1
ATOM 4205 C C . ALA B 1 70 ? -11.195 -5.215 18.859 1 97.25 70 ALA B C 1
ATOM 4207 O O . ALA B 1 70 ? -12.031 -4.496 19.422 1 97.25 70 ALA B O 1
ATOM 4208 N N . ASN B 1 71 ? -9.953 -5.008 18.984 1 96.44 71 ASN B N 1
ATOM 4209 C CA . ASN B 1 71 ? -9.422 -3.916 19.797 1 96.44 71 ASN B CA 1
ATOM 4210 C C . ASN B 1 71 ? -9.703 -2.559 19.172 1 96.44 71 ASN B C 1
ATOM 4212 O O . ASN B 1 71 ? -9.914 -1.569 19.875 1 96.44 71 ASN B O 1
ATOM 4216 N N . LEU B 1 72 ? -9.641 -2.527 17.859 1 96.31 72 LEU B N 1
ATOM 4217 C CA . LEU B 1 72 ? -9.969 -1.287 17.156 1 96.31 72 LEU B CA 1
ATOM 4218 C C . LEU B 1 72 ? -11.438 -0.917 17.391 1 96.31 72 LEU B C 1
ATOM 4220 O O . LEU B 1 72 ? -11.766 0.262 17.531 1 96.31 72 LEU B O 1
ATOM 4224 N N . ARG B 1 73 ? -12.297 -1.895 17.375 1 94.5 73 ARG B N 1
ATOM 4225 C CA . ARG B 1 73 ? -13.703 -1.647 17.688 1 94.5 73 ARG B CA 1
ATOM 4226 C C . ARG B 1 73 ? -13.859 -1.065 19.078 1 94.5 73 ARG B C 1
ATOM 4228 O O . ARG B 1 73 ? -14.625 -0.121 19.281 1 94.5 73 ARG B O 1
ATOM 4235 N N . GLU B 1 74 ? -13.164 -1.625 20 1 93.25 74 GLU B N 1
ATOM 4236 C CA . GLU B 1 74 ? -13.195 -1.115 21.375 1 93.25 74 GLU B CA 1
ATOM 4237 C C . GLU B 1 74 ? -12.664 0.312 21.438 1 93.25 74 GLU B C 1
ATOM 4239 O O . GLU B 1 74 ? -13.25 1.167 22.109 1 93.25 74 GLU B O 1
ATOM 4244 N N . LYS B 1 75 ? -11.578 0.537 20.781 1 91.5 75 LYS B N 1
ATOM 4245 C CA . LYS B 1 75 ? -10.992 1.874 20.734 1 91.5 75 LYS B CA 1
ATOM 4246 C C . LYS B 1 75 ? -11.969 2.885 20.156 1 91.5 75 LYS B C 1
ATOM 4248 O O . LYS B 1 75 ? -12.117 3.994 20.672 1 91.5 75 LYS B O 1
ATOM 4253 N N . LEU B 1 76 ? -12.617 2.537 19.047 1 91.5 76 LEU B N 1
ATOM 4254 C CA . LEU B 1 76 ? -13.594 3.414 18.406 1 91.5 76 LEU B CA 1
ATOM 4255 C C . LEU B 1 76 ? -14.758 3.717 19.359 1 91.5 76 LEU B C 1
ATOM 4257 O O . LEU B 1 76 ? -15.25 4.848 19.391 1 91.5 76 LEU B O 1
ATOM 4261 N N . PHE B 1 77 ? -15.141 2.754 20.125 1 89.69 77 PHE B N 1
ATOM 4262 C CA . PHE B 1 77 ? -16.203 2.947 21.094 1 89.69 77 PHE B CA 1
ATOM 4263 C C . PHE B 1 77 ? -15.75 3.873 22.219 1 89.69 77 PHE B C 1
ATOM 4265 O O . PHE B 1 77 ? -16.438 4.852 22.531 1 89.69 77 PHE B O 1
ATOM 4272 N N . LEU B 1 78 ? -14.609 3.637 22.766 1 86.19 78 LEU B N 1
ATOM 4273 C CA . LEU B 1 78 ? -14.133 4.336 23.953 1 86.19 78 LEU B CA 1
ATOM 4274 C C . LEU B 1 78 ? -13.648 5.742 23.609 1 86.19 78 LEU B C 1
ATOM 4276 O O . LEU B 1 78 ? -13.891 6.691 24.344 1 86.19 78 LEU B O 1
ATOM 4280 N N . HIS B 1 79 ? -12.922 5.836 22.484 1 84.19 79 HIS B N 1
ATOM 4281 C CA . HIS B 1 79 ? -12.258 7.098 22.172 1 84.19 79 HIS B CA 1
ATOM 4282 C C . HIS B 1 79 ? -13.125 7.965 21.266 1 84.19 79 HIS B C 1
ATOM 4284 O O . HIS B 1 79 ? -13.023 9.195 21.297 1 84.19 79 HIS B O 1
ATOM 4290 N N . ASN B 1 80 ? -13.938 7.328 20.422 1 85.62 80 ASN B N 1
ATOM 4291 C CA . ASN B 1 80 ? -14.648 8.086 19.391 1 85.62 80 ASN B CA 1
ATOM 4292 C C . ASN B 1 80 ? -16.156 8.016 19.594 1 85.62 80 ASN B C 1
ATOM 4294 O O . ASN B 1 80 ? -16.906 8.719 18.922 1 85.62 80 ASN B O 1
ATOM 4298 N N . GLY B 1 81 ? -16.641 7.184 20.516 1 84.12 81 GLY B N 1
ATOM 4299 C CA . GLY B 1 81 ? -18.062 7.02 20.75 1 84.12 81 GLY B CA 1
ATOM 4300 C C . GLY B 1 81 ? -18.766 6.297 19.609 1 84.12 81 GLY B C 1
ATOM 4301 O O . GLY B 1 81 ? -19.969 6.504 19.375 1 84.12 81 GLY B O 1
ATOM 4302 N N . ILE B 1 82 ? -18.047 5.496 18.859 1 86.5 82 ILE B N 1
ATOM 4303 C CA . ILE B 1 82 ? -18.594 4.789 17.719 1 86.5 82 ILE B CA 1
ATOM 4304 C C . ILE B 1 82 ? -18.766 3.312 18.047 1 86.5 82 ILE B C 1
ATOM 4306 O O . ILE B 1 82 ? -17.797 2.611 18.328 1 86.5 82 ILE B O 1
ATOM 4310 N N . ASP B 1 83 ? -19.953 2.854 18.062 1 89.44 83 ASP B N 1
ATOM 4311 C CA . ASP B 1 83 ? -20.25 1.431 18.172 1 89.44 83 ASP B CA 1
ATOM 4312 C C . ASP B 1 83 ? -20.391 0.785 16.797 1 89.44 83 ASP B C 1
ATOM 4314 O O . ASP B 1 83 ? -21.438 0.867 16.172 1 89.44 83 ASP B O 1
ATOM 4318 N N . VAL B 1 84 ? -19.406 0.074 16.422 1 90.62 84 VAL B N 1
ATOM 4319 C CA . VAL B 1 84 ? -19.266 -0.421 15.062 1 90.62 84 VAL B CA 1
ATOM 4320 C C . VAL B 1 84 ? -20.422 -1.354 14.727 1 90.62 84 VAL B C 1
ATOM 4322 O O . VAL B 1 84 ? -21.016 -1.259 13.648 1 90.62 84 VAL B O 1
ATOM 4325 N N . ASP B 1 85 ? -20.828 -2.279 15.602 1 88.44 85 ASP B N 1
ATOM 4326 C CA . ASP B 1 85 ? -21.891 -3.236 15.359 1 88.44 85 ASP B CA 1
ATOM 4327 C C . ASP B 1 85 ? -23.266 -2.547 15.367 1 88.44 85 ASP B C 1
ATOM 4329 O O . ASP B 1 85 ? -24.078 -2.754 14.469 1 88.44 85 ASP B O 1
ATOM 4333 N N . ALA B 1 86 ? -23.484 -1.697 16.328 1 86.31 86 ALA B N 1
ATOM 4334 C CA . ALA B 1 86 ? -24.766 -1.004 16.453 1 86.31 86 ALA B CA 1
ATOM 4335 C C . ALA B 1 86 ? -25 -0.079 15.266 1 86.31 86 ALA B C 1
ATOM 4337 O O . ALA B 1 86 ? -26.141 0.117 14.844 1 86.31 86 ALA B O 1
ATOM 4338 N N . GLN B 1 87 ? -23.953 0.344 14.75 1 84.94 87 GLN B N 1
ATOM 4339 C CA . GLN B 1 87 ? -24.078 1.305 13.656 1 84.94 87 GLN B CA 1
ATOM 4340 C C . GLN B 1 87 ? -23.891 0.629 12.305 1 84.94 87 GLN B C 1
ATOM 4342 O O . GLN B 1 87 ? -23.766 1.304 11.281 1 84.94 87 GLN B O 1
ATOM 4347 N N . ARG B 1 88 ? -23.828 -0.66 12.227 1 89.25 88 ARG B N 1
ATOM 4348 C CA . ARG B 1 88 ? -23.688 -1.444 11.008 1 89.25 88 ARG B CA 1
ATOM 4349 C C . ARG B 1 88 ? -22.5 -0.953 10.172 1 89.25 88 ARG B C 1
ATOM 4351 O O . ARG B 1 88 ? -22.656 -0.64 8.992 1 89.25 88 ARG B O 1
ATOM 4358 N N . ALA B 1 89 ? -21.406 -0.83 10.828 1 91.69 89 ALA B N 1
ATOM 4359 C CA . ALA B 1 89 ? -20.156 -0.419 10.18 1 91.69 89 ALA B CA 1
ATOM 4360 C C . ALA B 1 89 ? -19.156 -1.562 10.148 1 91.69 89 ALA B C 1
ATOM 4362 O O . ALA B 1 89 ? -19.406 -2.643 10.688 1 91.69 89 ALA B O 1
ATOM 4363 N N . ALA B 1 90 ? -18.062 -1.342 9.422 1 93.38 90 ALA B N 1
ATOM 4364 C CA . ALA B 1 90 ? -16.969 -2.303 9.328 1 93.38 90 ALA B CA 1
ATOM 4365 C C . ALA B 1 90 ? -15.609 -1.6 9.383 1 93.38 90 ALA B C 1
ATOM 4367 O O . ALA B 1 90 ? -15.5 -0.421 9.039 1 93.38 90 ALA B O 1
ATOM 4368 N N . VAL B 1 91 ? -14.656 -2.35 9.898 1 96.75 91 VAL B N 1
ATOM 4369 C CA . VAL B 1 91 ? -13.305 -1.816 10.031 1 96.75 91 VAL B CA 1
ATOM 4370 C C . VAL B 1 91 ? -12.352 -2.605 9.133 1 96.75 91 VAL B C 1
ATOM 4372 O O . VAL B 1 91 ? -12.438 -3.832 9.055 1 96.75 91 VAL B O 1
ATOM 4375 N N . LEU B 1 92 ? -11.5 -1.922 8.391 1 97.75 92 LEU B N 1
ATOM 4376 C CA . LEU B 1 92 ? -10.461 -2.508 7.555 1 97.75 92 LEU B CA 1
ATOM 4377 C C . LEU B 1 92 ? -9.086 -1.936 7.906 1 97.75 92 LEU B C 1
ATOM 4379 O O . LEU B 1 92 ? -8.891 -0.718 7.871 1 97.75 92 LEU B O 1
ATOM 4383 N N . VAL B 1 93 ? -8.148 -2.834 8.281 1 98.81 93 VAL B N 1
ATOM 4384 C CA . VAL B 1 93 ? -6.793 -2.404 8.594 1 98.81 93 VAL B CA 1
ATOM 4385 C C . VAL B 1 93 ? -6.004 -2.186 7.305 1 98.81 93 VAL B C 1
ATOM 4387 O O . VAL B 1 93 ? -6.125 -2.965 6.359 1 98.81 93 VAL B O 1
ATOM 4390 N N . THR B 1 94 ? -5.238 -1.145 7.242 1 98.81 94 THR B N 1
ATOM 4391 C CA . THR B 1 94 ? -4.469 -0.787 6.055 1 98.81 94 THR B CA 1
ATOM 4392 C C . THR B 1 94 ? -3.018 -0.492 6.414 1 98.81 94 THR B C 1
ATOM 4394 O O . THR B 1 94 ? -2.672 -0.408 7.594 1 98.81 94 THR B O 1
ATOM 4397 N N . ALA B 1 95 ? -2.146 -0.385 5.41 1 98.69 95 ALA B N 1
ATOM 4398 C CA . ALA B 1 95 ? -0.744 -0.023 5.598 1 98.69 95 ALA B CA 1
ATOM 4399 C C . ALA B 1 95 ? -0.579 1.489 5.711 1 98.69 95 ALA B C 1
ATOM 4401 O O . ALA B 1 95 ? 0.088 2.111 4.883 1 98.69 95 ALA B O 1
ATOM 4402 N N . GLY B 1 96 ? -1.131 2.039 6.781 1 98.31 96 GLY B N 1
ATOM 4403 C CA . GLY B 1 96 ? -1.134 3.477 7.004 1 98.31 96 GLY B CA 1
ATOM 4404 C C . GLY B 1 96 ? -2.385 4.156 6.484 1 98.31 96 GLY B C 1
ATOM 4405 O O . GLY B 1 96 ? -3.15 3.562 5.723 1 98.31 96 GLY B O 1
ATOM 4406 N N . ALA B 1 97 ? -2.562 5.379 6.887 1 98.31 97 ALA B N 1
ATOM 4407 C CA . ALA B 1 97 ? -3.748 6.137 6.496 1 98.31 97 ALA B CA 1
ATOM 4408 C C . ALA B 1 97 ? -3.658 6.586 5.043 1 98.31 97 ALA B C 1
ATOM 4410 O O . ALA B 1 97 ? -4.684 6.77 4.379 1 98.31 97 ALA B O 1
ATOM 4411 N N . ASN B 1 98 ? -2.457 6.758 4.535 1 97.56 98 ASN B N 1
ATOM 4412 C CA . ASN B 1 98 ? -2.316 7.09 3.119 1 97.56 98 ASN B CA 1
ATOM 4413 C C . ASN B 1 98 ? -2.912 6 2.229 1 97.56 98 ASN B C 1
ATOM 4415 O O . ASN B 1 98 ? -3.686 6.297 1.317 1 97.56 98 ASN B O 1
ATOM 4419 N N . GLN B 1 99 ? -2.545 4.789 2.549 1 98.62 99 GLN B N 1
ATOM 4420 C CA . GLN B 1 99 ? -3.088 3.682 1.771 1 98.62 99 GLN B CA 1
ATOM 4421 C C . GLN B 1 99 ? -4.598 3.566 1.956 1 98.62 99 GLN B C 1
ATOM 4423 O O . GLN B 1 99 ? -5.32 3.213 1.021 1 98.62 99 GLN B O 1
ATOM 4428 N N . ALA B 1 100 ? -5.059 3.816 3.166 1 98.75 100 ALA B N 1
ATOM 4429 C CA . ALA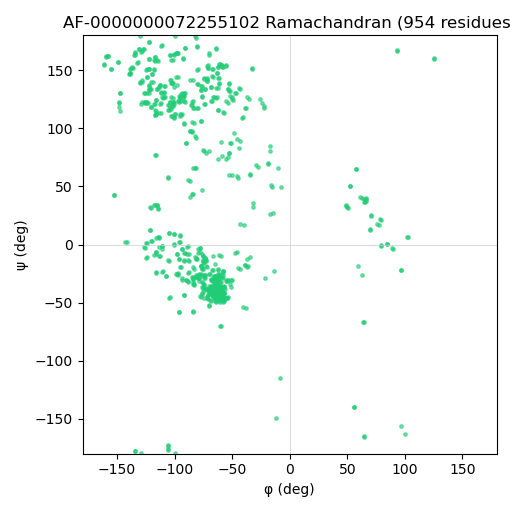 B 1 100 ? -6.5 3.832 3.42 1 98.75 100 ALA B CA 1
ATOM 4430 C C . ALA B 1 100 ? -7.211 4.805 2.48 1 98.75 100 ALA B C 1
ATOM 4432 O O . ALA B 1 100 ? -8.242 4.465 1.891 1 98.75 100 ALA B O 1
ATOM 4433 N N . PHE B 1 101 ? -6.664 5.977 2.346 1 98.75 101 PHE B N 1
ATOM 4434 C CA . PHE B 1 101 ? -7.273 7.004 1.508 1 98.75 101 PHE B CA 1
ATOM 4435 C C . PHE B 1 101 ? -7.309 6.562 0.049 1 98.75 101 PHE B C 1
ATOM 4437 O O . PHE B 1 101 ? -8.328 6.715 -0.626 1 98.75 101 PHE B O 1
ATOM 4444 N N . VAL B 1 102 ? -6.25 6.008 -0.423 1 98.44 102 VAL B N 1
ATOM 4445 C CA . VAL B 1 102 ? -6.195 5.504 -1.791 1 98.44 102 VAL B CA 1
ATOM 4446 C C . VAL B 1 102 ? -7.238 4.402 -1.98 1 98.44 102 VAL B C 1
ATOM 4448 O O . VAL B 1 102 ? -7.941 4.375 -2.994 1 98.44 102 VAL B O 1
ATOM 4451 N N . ASN B 1 103 ? -7.301 3.475 -1.014 1 98.12 103 ASN B N 1
ATOM 4452 C CA . ASN B 1 103 ? -8.305 2.416 -1.071 1 98.12 103 ASN B CA 1
ATOM 4453 C C . ASN B 1 103 ? -9.711 2.986 -1.227 1 98.12 103 ASN B C 1
ATOM 4455 O O . ASN B 1 103 ? -10.5 2.496 -2.037 1 98.12 103 ASN B O 1
ATOM 4459 N N . VAL B 1 104 ? -9.992 4.012 -0.424 1 97.44 104 VAL B N 1
ATOM 4460 C CA . VAL B 1 104 ? -11.328 4.602 -0.431 1 97.44 104 VAL B CA 1
ATOM 4461 C C . VAL B 1 104 ? -11.617 5.215 -1.799 1 97.44 104 VAL B C 1
ATOM 4463 O O . VAL B 1 104 ? -12.688 4.996 -2.373 1 97.44 104 VAL B O 1
ATOM 4466 N N . LEU B 1 105 ? -10.68 5.965 -2.344 1 97.69 105 LEU B N 1
ATOM 4467 C CA . LEU B 1 105 ? -10.883 6.594 -3.645 1 97.69 105 LEU B CA 1
ATOM 4468 C C . LEU B 1 105 ? -11.164 5.543 -4.715 1 97.69 105 LEU B C 1
ATOM 4470 O O . LEU B 1 105 ? -12.102 5.695 -5.504 1 97.69 105 LEU B O 1
ATOM 4474 N N . LEU B 1 106 ? -10.383 4.508 -4.719 1 96.56 106 LEU B N 1
ATOM 4475 C CA . LEU B 1 106 ? -10.516 3.473 -5.738 1 96.56 106 LEU B CA 1
ATOM 4476 C C . LEU B 1 106 ? -11.82 2.703 -5.562 1 96.56 106 LEU B C 1
ATOM 4478 O O . LEU B 1 106 ? -12.398 2.221 -6.539 1 96.56 106 LEU B O 1
ATOM 4482 N N . ALA B 1 107 ? -12.289 2.584 -4.391 1 94.5 107 ALA B N 1
ATOM 4483 C CA . ALA B 1 107 ? -13.5 1.822 -4.098 1 94.5 107 ALA B CA 1
ATOM 4484 C C . ALA B 1 107 ? -14.75 2.625 -4.441 1 94.5 107 ALA B C 1
ATOM 4486 O O . ALA B 1 107 ? -15.789 2.053 -4.77 1 94.5 107 ALA B O 1
ATOM 4487 N N . VAL B 1 108 ? -14.695 4 -4.434 1 93.75 108 VAL B N 1
ATOM 4488 C CA . VAL B 1 108 ? -15.945 4.762 -4.52 1 93.75 108 VAL B CA 1
ATOM 4489 C C . VAL B 1 108 ? -16 5.512 -5.848 1 93.75 108 VAL B C 1
ATOM 4491 O O . VAL B 1 108 ? -17.047 6.043 -6.223 1 93.75 108 VAL B O 1
ATOM 4494 N N . ALA B 1 109 ? -14.906 5.543 -6.602 1 94.19 109 ALA B N 1
ATOM 4495 C CA . ALA B 1 109 ? -14.883 6.367 -7.805 1 94.19 109 ALA B CA 1
ATOM 4496 C C . ALA B 1 109 ? -14.188 5.637 -8.953 1 94.19 109 ALA B C 1
ATOM 4498 O O . ALA B 1 109 ? -13.25 4.867 -8.734 1 94.19 109 ALA B O 1
ATOM 4499 N N . ASP B 1 110 ? -14.633 5.902 -10.141 1 93.75 110 ASP B N 1
ATOM 4500 C CA . ASP B 1 110 ? -14.016 5.402 -11.367 1 93.75 110 ASP B CA 1
ATOM 4501 C C . ASP B 1 110 ? -13.141 6.477 -12.016 1 93.75 110 ASP B C 1
ATOM 4503 O O . ASP B 1 110 ? -13.211 7.652 -11.641 1 93.75 110 ASP B O 1
ATOM 4507 N N . SER B 1 111 ? -12.234 6.035 -12.961 1 93.31 111 SER B N 1
ATOM 4508 C CA . SER B 1 111 ? -11.406 6.988 -13.695 1 93.31 111 SER B CA 1
ATOM 4509 C C . SER B 1 111 ? -12.25 8.078 -14.336 1 93.31 111 SER B C 1
ATOM 4511 O O . SER B 1 111 ? -13.289 7.797 -14.938 1 93.31 111 SER B O 1
ATOM 4513 N N . GLY B 1 112 ? -11.812 9.297 -14.133 1 92.44 112 GLY B N 1
ATOM 4514 C CA . GLY B 1 112 ? -12.523 10.422 -14.711 1 92.44 112 GLY B CA 1
ATOM 4515 C C . GLY B 1 112 ? -13.484 11.078 -13.742 1 92.44 112 GLY B C 1
ATOM 4516 O O . GLY B 1 112 ? -13.883 12.234 -13.938 1 92.44 112 GLY B O 1
ATOM 4517 N N . ASP B 1 113 ? -13.93 10.359 -12.672 1 93.56 113 ASP B N 1
ATOM 4518 C CA . ASP B 1 113 ? -14.766 10.961 -11.641 1 93.56 113 ASP B CA 1
ATOM 4519 C C . ASP B 1 113 ? -14.016 12.062 -10.898 1 93.56 113 ASP B C 1
ATOM 4521 O O . ASP B 1 113 ? -12.805 12.203 -11.055 1 93.56 113 ASP B O 1
ATOM 4525 N N . ALA B 1 114 ? -14.797 12.82 -10.102 1 93.62 114 ALA B N 1
ATOM 4526 C CA . ALA B 1 114 ? -14.195 13.953 -9.398 1 93.62 114 ALA B CA 1
ATOM 4527 C C . ALA B 1 114 ? -14.297 13.773 -7.887 1 93.62 114 ALA B C 1
ATOM 4529 O O . ALA B 1 114 ? -15.195 13.094 -7.395 1 93.62 114 ALA B O 1
ATOM 4530 N N . VAL B 1 115 ? -13.352 14.32 -7.203 1 95.5 115 VAL B N 1
ATOM 4531 C CA . VAL B 1 115 ? -13.336 14.391 -5.746 1 95.5 115 VAL B CA 1
ATOM 4532 C C . VAL B 1 115 ? -13.055 15.828 -5.305 1 95.5 115 VAL B C 1
ATOM 4534 O O . VAL B 1 115 ? -12.25 16.531 -5.918 1 95.5 115 VAL B O 1
ATOM 4537 N N . ILE B 1 116 ? -13.75 16.266 -4.277 1 94.88 116 ILE B N 1
ATOM 4538 C CA . ILE B 1 116 ? -13.609 17.641 -3.805 1 94.88 116 ILE B CA 1
ATOM 4539 C C . ILE B 1 116 ? -12.617 17.688 -2.648 1 94.88 116 ILE B C 1
ATOM 4541 O O . ILE B 1 116 ? -12.734 16.938 -1.685 1 94.88 116 ILE B O 1
ATOM 4545 N N . LEU B 1 117 ? -11.648 18.562 -2.779 1 95.56 117 LEU B N 1
ATOM 4546 C CA . LEU B 1 117 ? -10.68 18.891 -1.738 1 95.56 117 LEU B CA 1
ATOM 4547 C C . LEU B 1 117 ? -10.797 20.359 -1.348 1 95.56 117 LEU B C 1
ATOM 4549 O O . LEU B 1 117 ? -11.328 21.172 -2.111 1 95.56 117 LEU B O 1
ATOM 4553 N N . PHE B 1 118 ? -10.328 20.688 -0.194 1 94 118 PHE B N 1
ATOM 4554 C CA . PHE B 1 118 ? -10.336 22.062 0.281 1 94 118 PHE B CA 1
ATOM 4555 C C . PHE B 1 118 ? -8.914 22.578 0.5 1 94 118 PHE B C 1
ATOM 4557 O O . PHE B 1 118 ? -8.18 22.031 1.321 1 94 118 PHE B O 1
ATOM 4564 N N . ALA B 1 119 ? -8.523 23.578 -0.27 1 93.12 119 ALA B N 1
ATOM 4565 C CA . ALA B 1 119 ? -7.23 24.203 -0.023 1 93.12 119 ALA B CA 1
ATOM 4566 C C . ALA B 1 119 ? -7.293 25.141 1.179 1 93.12 119 ALA B C 1
ATOM 4568 O O . ALA B 1 119 ? -8.25 25.906 1.327 1 93.12 119 ALA B O 1
ATOM 4569 N N . PRO B 1 120 ? -6.289 25.141 2.113 1 93.81 120 PRO B N 1
ATOM 4570 C CA . PRO B 1 120 ? -5.133 24.25 2.037 1 93.81 120 PRO B CA 1
ATOM 4571 C C . PRO B 1 120 ? -5.473 22.812 2.396 1 93.81 120 PRO B C 1
ATOM 4573 O O . PRO B 1 120 ? -6.234 22.578 3.336 1 93.81 120 PRO B O 1
ATOM 4576 N N . TYR B 1 121 ? -4.996 21.875 1.578 1 93.94 121 TYR B N 1
ATOM 4577 C CA . TYR B 1 121 ? -5.266 20.453 1.771 1 93.94 121 TYR B CA 1
ATOM 4578 C C . TYR B 1 121 ? -3.986 19.688 2.105 1 93.94 121 TYR B C 1
ATOM 4580 O O . TYR B 1 121 ? -2.883 20.203 1.921 1 93.94 121 TYR B O 1
ATOM 4588 N N . TYR B 1 122 ? -4.133 18.562 2.707 1 94.56 122 TYR B N 1
ATOM 4589 C CA . TYR B 1 122 ? -2.996 17.656 2.826 1 94.56 122 TYR B CA 1
ATOM 4590 C C . TYR B 1 122 ? -2.525 17.188 1.454 1 94.56 122 TYR B C 1
ATOM 4592 O O . TYR B 1 122 ? -3.303 16.609 0.688 1 94.56 122 TYR B O 1
ATOM 4600 N N . PHE B 1 123 ? -1.334 17.312 1.111 1 92.38 123 PHE B N 1
ATOM 4601 C CA . PHE B 1 123 ? -0.822 17.203 -0.249 1 92.38 123 PHE B CA 1
ATOM 4602 C C . PHE B 1 123 ? -1.011 15.781 -0.773 1 92.38 123 PHE B C 1
ATOM 4604 O O . PHE B 1 123 ? -1.195 15.57 -1.975 1 92.38 123 PHE B O 1
ATOM 4611 N N . SER B 1 124 ? -0.979 14.789 0.089 1 93.5 124 SER B N 1
ATOM 4612 C CA . SER B 1 124 ? -1.095 13.406 -0.377 1 93.5 124 SER B CA 1
ATOM 4613 C C . SER B 1 124 ? -2.5 13.117 -0.889 1 93.5 124 SER B C 1
ATOM 4615 O O . SER B 1 124 ? -2.695 12.195 -1.69 1 93.5 124 SER B O 1
ATOM 4617 N N . HIS B 1 125 ? -3.506 13.859 -0.414 1 96.81 125 HIS B N 1
ATOM 4618 C CA . HIS B 1 125 ? -4.859 13.68 -0.93 1 96.81 125 HIS B CA 1
ATOM 4619 C C . HIS B 1 125 ? -4.934 14.039 -2.41 1 96.81 125 HIS B C 1
ATOM 4621 O O . HIS B 1 125 ? -5.566 13.328 -3.193 1 96.81 125 HIS B O 1
ATOM 4627 N N . TYR B 1 126 ? -4.301 15.141 -2.709 1 94.75 126 TYR B N 1
ATOM 4628 C CA . TYR B 1 126 ? -4.277 15.578 -4.102 1 94.75 126 TYR B CA 1
ATOM 4629 C C . TYR B 1 126 ? -3.537 14.57 -4.977 1 94.75 126 TYR B C 1
ATOM 4631 O O . TYR B 1 126 ? -4.027 14.188 -6.039 1 94.75 126 TYR B O 1
ATOM 4639 N N . SER B 1 127 ? -2.391 14.188 -4.555 1 94.25 127 SER B N 1
ATOM 4640 C CA . SER B 1 127 ? -1.6 13.211 -5.297 1 94.25 127 SER B CA 1
ATOM 4641 C C . SER B 1 127 ? -2.361 11.898 -5.473 1 94.25 127 SER B C 1
ATOM 4643 O O . SER B 1 127 ? -2.33 11.297 -6.547 1 94.25 127 SER B O 1
ATOM 4645 N N . ALA B 1 128 ? -3.014 11.422 -4.418 1 96.81 128 ALA B N 1
ATOM 4646 C CA . ALA B 1 128 ? -3.783 10.18 -4.469 1 96.81 128 ALA B CA 1
ATOM 4647 C C . ALA B 1 128 ? -4.906 10.266 -5.5 1 96.81 128 ALA B C 1
ATOM 4649 O O . ALA B 1 128 ? -5.176 9.305 -6.215 1 96.81 128 ALA B O 1
ATOM 4650 N N . ALA B 1 129 ? -5.582 11.422 -5.566 1 95.75 129 ALA B N 1
ATOM 4651 C CA . ALA B 1 129 ? -6.633 11.617 -6.559 1 95.75 129 ALA B CA 1
ATOM 4652 C C . ALA B 1 129 ? -6.078 11.484 -7.977 1 95.75 129 ALA B C 1
ATOM 4654 O O . ALA B 1 129 ? -6.684 10.836 -8.828 1 95.75 129 ALA B O 1
ATOM 4655 N N . LEU B 1 130 ? -4.926 12.062 -8.195 1 93.88 130 LEU B N 1
ATOM 4656 C CA . LEU B 1 130 ? -4.301 11.992 -9.508 1 93.88 130 LEU B CA 1
ATOM 4657 C C . LEU B 1 130 ? -3.928 10.555 -9.859 1 93.88 130 LEU B C 1
ATOM 4659 O O . LEU B 1 130 ? -4.227 10.086 -10.953 1 93.88 130 LEU B O 1
ATOM 4663 N N . PHE B 1 131 ? -3.342 9.867 -8.977 1 94.81 131 PHE B N 1
ATOM 4664 C CA . PHE B 1 131 ? -2.898 8.508 -9.227 1 94.81 131 PHE B CA 1
ATOM 4665 C C . PHE B 1 131 ? -4.09 7.57 -9.406 1 94.81 131 PHE B C 1
ATOM 4667 O O . PHE B 1 131 ? -4.016 6.594 -10.156 1 94.81 131 PHE B O 1
ATOM 4674 N N . ALA B 1 132 ? -5.195 7.871 -8.742 1 96.06 132 ALA B N 1
ATOM 4675 C CA . ALA B 1 132 ? -6.406 7.066 -8.883 1 96.06 132 ALA B CA 1
ATOM 4676 C C . ALA B 1 132 ? -7.129 7.391 -10.195 1 96.06 132 ALA B C 1
ATOM 4678 O O . ALA B 1 132 ? -8.156 6.785 -10.508 1 96.06 132 ALA B O 1
ATOM 4679 N N . GLY B 1 133 ? -6.594 8.398 -11 1 94.56 133 GLY B N 1
ATOM 4680 C CA . GLY B 1 133 ? -7.207 8.781 -12.266 1 94.56 133 GLY B CA 1
ATOM 4681 C C . GLY B 1 133 ? -8.414 9.68 -12.086 1 94.56 133 GLY B C 1
ATOM 4682 O O . GLY B 1 133 ? -9.281 9.742 -12.961 1 94.56 133 GLY B O 1
ATOM 4683 N N . LEU B 1 134 ? -8.5 10.328 -10.938 1 94.69 134 LEU B N 1
ATOM 4684 C CA . LEU B 1 134 ? -9.633 11.195 -10.641 1 94.69 134 LEU B CA 1
ATOM 4685 C C . LEU B 1 134 ? -9.289 12.656 -10.914 1 94.69 134 LEU B C 1
ATOM 4687 O O . LEU B 1 134 ? -8.125 12.992 -11.117 1 94.69 134 LEU B O 1
ATOM 4691 N N . ARG B 1 135 ? -10.289 13.438 -10.977 1 92 135 ARG B N 1
ATOM 4692 C CA . ARG B 1 135 ? -10.141 14.883 -11.109 1 92 135 ARG B CA 1
ATOM 4693 C C . ARG B 1 135 ? -10.344 15.578 -9.766 1 92 135 ARG B C 1
ATOM 4695 O O . ARG B 1 135 ? -11.469 15.648 -9.266 1 92 135 ARG B O 1
ATOM 4702 N N . PRO B 1 136 ? -9.32 16.094 -9.164 1 93.38 136 PRO B N 1
ATOM 4703 C CA . PRO B 1 136 ? -9.5 16.859 -7.93 1 93.38 136 PRO B CA 1
ATOM 4704 C C . PRO B 1 136 ? -10.102 18.234 -8.172 1 93.38 136 PRO B C 1
ATOM 4706 O O . PRO B 1 136 ? -9.594 19 -8.992 1 93.38 136 PRO B O 1
ATOM 4709 N N . ILE B 1 137 ? -11.188 18.516 -7.621 1 92.62 137 ILE B N 1
ATOM 4710 C CA . ILE B 1 137 ? -11.773 19.844 -7.559 1 92.62 137 ILE B CA 1
ATOM 4711 C C . ILE B 1 137 ? -11.367 20.531 -6.258 1 92.62 137 ILE B C 1
ATOM 4713 O O . ILE B 1 137 ? -11.828 20.141 -5.176 1 92.62 137 ILE B O 1
ATOM 4717 N N . VAL B 1 138 ? -10.586 21.531 -6.348 1 92.62 138 VAL B N 1
ATOM 4718 C CA . VAL B 1 138 ? -10.039 22.203 -5.164 1 92.62 138 VAL B CA 1
ATOM 4719 C C . VAL B 1 138 ? -10.836 23.469 -4.863 1 92.62 138 VAL B C 1
ATOM 4721 O O . VAL B 1 138 ? -10.844 24.406 -5.664 1 92.62 138 VAL B O 1
ATOM 4724 N N . LEU B 1 139 ? -11.531 23.469 -3.783 1 90.81 139 LEU B N 1
ATOM 4725 C CA . LEU B 1 139 ? -12.234 24.656 -3.305 1 90.81 139 LEU B CA 1
ATOM 4726 C C . LEU B 1 139 ? -11.367 25.453 -2.34 1 90.81 139 LEU B C 1
ATOM 4728 O O . LEU B 1 139 ? -10.727 24.875 -1.454 1 90.81 139 LEU B O 1
ATOM 4732 N N . ASN B 1 140 ? -11.242 26.641 -2.584 1 85.5 140 ASN B N 1
ATOM 4733 C CA . ASN B 1 140 ? -10.484 27.5 -1.679 1 85.5 140 ASN B CA 1
ATOM 4734 C C . ASN B 1 140 ? -11.289 27.844 -0.432 1 85.5 140 ASN B C 1
ATOM 4736 O O . ASN B 1 140 ? -12.156 28.719 -0.477 1 85.5 140 ASN B O 1
ATOM 4740 N N . SER B 1 141 ? -10.977 27.297 0.61 1 75.81 141 SER B N 1
ATOM 4741 C CA . SER B 1 141 ? -11.703 27.531 1.852 1 75.81 141 SER B CA 1
ATOM 4742 C C . SER B 1 141 ? -11.414 28.922 2.406 1 75.81 141 SER B C 1
ATOM 4744 O O . SER B 1 141 ? -12.195 29.469 3.184 1 75.81 141 SER B O 1
ATOM 4746 N N . ASN B 1 142 ? -10.383 29.453 1.976 1 71 142 ASN B N 1
ATOM 4747 C CA . ASN B 1 142 ? -10 30.766 2.48 1 71 142 ASN B CA 1
ATOM 4748 C C . ASN B 1 142 ? -10.883 31.859 1.916 1 71 142 ASN B C 1
ATOM 4750 O O . ASN B 1 142 ? -10.898 32.969 2.432 1 71 142 ASN B O 1
ATOM 4754 N N . SER B 1 143 ? -11.602 31.469 0.969 1 68.19 143 SER B N 1
ATOM 4755 C CA . SER B 1 143 ? -12.492 32.438 0.364 1 68.19 143 SER B CA 1
ATOM 4756 C C . SER B 1 143 ? -13.844 32.469 1.068 1 68.19 143 SER B C 1
ATOM 4758 O O . SER B 1 143 ? -14.703 33.312 0.753 1 68.19 143 SER B O 1
ATOM 4760 N N . HIS B 1 144 ? -13.922 31.625 1.999 1 73.56 144 HIS B N 1
ATOM 4761 C CA . HIS B 1 144 ? -15.164 31.5 2.752 1 73.56 144 HIS B CA 1
ATOM 4762 C C . HIS B 1 144 ? -14.898 31.438 4.25 1 73.56 144 HIS B C 1
ATOM 4764 O O . HIS B 1 144 ? -13.742 31.312 4.676 1 73.56 144 HIS B O 1
ATOM 4770 N N . GLU B 1 145 ? -15.906 31.609 4.949 1 73.25 145 GLU B N 1
ATOM 4771 C CA . GLU B 1 145 ? -15.742 31.656 6.398 1 73.25 145 GLU B CA 1
ATOM 4772 C C . GLU B 1 145 ? -15.664 30.25 6.984 1 73.25 145 GLU B C 1
ATOM 4774 O O . GLU B 1 145 ? -15.297 30.062 8.148 1 73.25 145 GLU B O 1
ATOM 4779 N N . SER B 1 146 ? -16.062 29.234 6.031 1 81.69 146 SER B N 1
ATOM 4780 C CA . SER B 1 146 ? -16.031 27.875 6.547 1 81.69 146 SER B CA 1
ATOM 4781 C C . SER B 1 146 ? -15.922 26.859 5.418 1 81.69 146 SER B C 1
ATOM 4783 O O . SER B 1 146 ? -16.188 27.172 4.258 1 81.69 146 SER B O 1
ATOM 4785 N N . VAL B 1 147 ? -15.531 25.688 5.77 1 86.56 147 VAL B N 1
ATOM 4786 C CA . VAL B 1 147 ? -15.438 24.594 4.809 1 86.56 147 VAL B CA 1
ATOM 4787 C C . VAL B 1 147 ? -16.828 24.266 4.273 1 86.56 147 VAL B C 1
ATOM 4789 O O . VAL B 1 147 ? -17.016 24.078 3.068 1 86.56 147 VAL B O 1
ATOM 4792 N N . ALA B 1 148 ? -17.828 24.234 5.109 1 88.19 148 ALA B N 1
ATOM 4793 C CA . ALA B 1 148 ? -19.203 23.969 4.715 1 88.19 148 ALA B CA 1
ATOM 4794 C C . ALA B 1 148 ? -19.734 25.047 3.777 1 88.19 148 ALA B C 1
ATOM 4796 O O . ALA B 1 148 ? -20.469 24.766 2.842 1 88.19 148 ALA B O 1
ATOM 4797 N N . GLY B 1 149 ? -19.359 26.281 4.109 1 88.44 149 GLY B N 1
ATOM 4798 C CA . GLY B 1 149 ? -19.766 27.375 3.248 1 88.44 149 GLY B CA 1
ATOM 4799 C C . GLY B 1 149 ? -19.203 27.281 1.844 1 88.44 149 GLY B C 1
ATOM 4800 O O . GLY B 1 149 ? -19.906 27.547 0.867 1 88.44 149 GLY B O 1
ATOM 4801 N N . ALA B 1 150 ? -17.953 26.922 1.784 1 88.25 150 ALA B N 1
ATOM 4802 C CA . ALA B 1 150 ? -17.328 26.734 0.477 1 88.25 150 ALA B CA 1
ATOM 4803 C C . ALA B 1 150 ? -18.016 25.625 -0.31 1 88.25 150 ALA B C 1
ATOM 4805 O O . ALA B 1 150 ? -18.25 25.766 -1.515 1 88.25 150 ALA B O 1
ATOM 4806 N N . LEU B 1 151 ? -18.328 24.547 0.344 1 91.38 151 LEU B N 1
ATOM 4807 C CA . LEU B 1 151 ? -19 23.406 -0.29 1 91.38 151 LEU B CA 1
ATOM 4808 C C . LEU B 1 151 ? -20.406 23.797 -0.744 1 91.38 151 LEU B C 1
ATOM 4810 O O . LEU B 1 151 ? -20.828 23.406 -1.835 1 91.38 151 LEU B O 1
ATOM 4814 N N . GLN B 1 152 ? -21.109 24.531 0.081 1 90.44 152 GLN B N 1
ATOM 4815 C CA . GLN B 1 152 ? -22.453 24.984 -0.248 1 90.44 152 GLN B CA 1
ATOM 4816 C C . GLN B 1 152 ? -22.453 25.875 -1.487 1 90.44 152 GLN B C 1
ATOM 4818 O O . GLN B 1 152 ? -23.281 25.703 -2.385 1 90.44 152 GLN B O 1
ATOM 4823 N N . TYR B 1 153 ? -21.547 26.766 -1.469 1 88 153 TYR B N 1
ATOM 4824 C CA . TYR B 1 153 ? -21.438 27.672 -2.611 1 88 153 TYR B CA 1
ATOM 4825 C C . TYR B 1 153 ? -21.188 26.891 -3.898 1 88 153 TYR B C 1
ATOM 4827 O O . TYR B 1 153 ? -21.828 27.156 -4.922 1 88 153 TYR B O 1
ATOM 4835 N N . TYR B 1 154 ? -20.266 26 -3.793 1 87.5 154 TYR B N 1
ATOM 4836 C CA . TYR B 1 154 ? -19.969 25.172 -4.957 1 87.5 154 TYR B CA 1
ATOM 4837 C C . TYR B 1 154 ? -21.188 24.359 -5.387 1 87.5 154 TYR B C 1
ATOM 4839 O O . TYR B 1 154 ? -21.516 24.312 -6.574 1 87.5 154 TYR B O 1
ATOM 4847 N N . SER B 1 155 ? -21.812 23.688 -4.504 1 86.44 155 SER B N 1
ATOM 4848 C CA . SER B 1 155 ? -22.938 22.812 -4.809 1 86.44 155 SER B CA 1
ATOM 4849 C C . SER B 1 155 ? -24.094 23.594 -5.41 1 86.44 155 SER B C 1
ATOM 4851 O O . SER B 1 155 ? -24.844 23.078 -6.238 1 86.44 155 SER B O 1
ATOM 4853 N N . GLU B 1 156 ? -24.234 24.875 -5.02 1 83.81 156 GLU B N 1
ATOM 4854 C CA . GLU B 1 156 ? -25.328 25.703 -5.5 1 83.81 156 GLU B CA 1
ATOM 4855 C C . GLU B 1 156 ? -25 26.328 -6.855 1 83.81 156 GLU B C 1
ATOM 4857 O O . GLU B 1 156 ? -25.906 26.672 -7.625 1 83.81 156 GLU B O 1
ATOM 4862 N N . ASN B 1 157 ? -23.734 26.578 -7.121 1 75.31 157 ASN B N 1
ATOM 4863 C CA . ASN B 1 157 ? -23.344 27.234 -8.367 1 75.31 157 ASN B CA 1
ATOM 4864 C C . ASN B 1 157 ? -22.906 26.219 -9.422 1 75.31 157 ASN B C 1
ATOM 4866 O O . ASN B 1 157 ? -22.609 26.594 -10.562 1 75.31 157 ASN B O 1
ATOM 4870 N N . LEU B 1 158 ? -22.469 25.094 -9.117 1 63 158 LEU B N 1
ATOM 4871 C CA . LEU B 1 158 ? -22.031 24 -9.977 1 63 158 LEU B CA 1
ATOM 4872 C C . LEU B 1 158 ? -23.094 23.688 -11.039 1 63 158 LEU B C 1
ATOM 4874 O O . LEU B 1 158 ? -22.75 23.281 -12.156 1 63 158 LEU B O 1
ATOM 4878 N N . LEU B 1 159 ? -24.359 23.797 -10.664 1 52.88 159 LEU B N 1
ATOM 4879 C CA . LEU B 1 159 ? -25.391 23.422 -11.641 1 52.88 159 LEU B CA 1
ATOM 4880 C C . LEU B 1 159 ? -25.297 24.312 -12.875 1 52.88 159 LEU B C 1
ATOM 4882 O O . LEU B 1 159 ? -25.812 23.953 -13.938 1 52.88 159 LEU B O 1
ATOM 4886 N N . HIS B 1 160 ? -24.5 25.328 -12.828 1 47 160 HIS B N 1
ATOM 4887 C CA . HIS B 1 160 ? -24.5 26.203 -13.984 1 47 160 HIS B CA 1
ATOM 4888 C C . HIS B 1 160 ? -23.188 26.078 -14.758 1 47 160 HIS B C 1
ATOM 4890 O O . HIS B 1 160 ? -23.047 26.609 -15.859 1 47 160 HIS B O 1
ATOM 4896 N N . SER B 1 161 ? -22.047 25.625 -14.148 1 49.84 161 SER B N 1
ATOM 4897 C CA . SER B 1 161 ? -20.766 25.703 -14.852 1 49.84 161 SER B CA 1
ATOM 4898 C C . SER B 1 161 ? -20.422 24.406 -15.562 1 49.84 161 SER B C 1
ATOM 4900 O O . SER B 1 161 ? -20.859 23.328 -15.125 1 49.84 161 SER B O 1
ATOM 4902 N N . GLU B 1 162 ? -20.094 24.438 -16.922 1 47.34 162 GLU B N 1
ATOM 4903 C CA . GLU B 1 162 ? -19.609 23.406 -17.844 1 47.34 162 GLU B CA 1
ATOM 4904 C C . GLU B 1 162 ? -18.484 22.594 -17.203 1 47.34 162 GLU B C 1
ATOM 4906 O O . GLU B 1 162 ? -17.891 21.734 -17.859 1 47.34 162 GLU B O 1
ATOM 4911 N N . VAL B 1 163 ? -17.969 22.938 -16.016 1 51.44 163 VAL B N 1
ATOM 4912 C CA . VAL B 1 163 ? -16.891 22.25 -15.336 1 51.44 163 VAL B CA 1
ATOM 4913 C C . VAL B 1 163 ? -17.375 20.891 -14.844 1 51.44 163 VAL B C 1
ATOM 4915 O O . VAL B 1 163 ? -18.578 20.672 -14.688 1 51.44 163 VAL B O 1
ATOM 4918 N N . PRO B 1 164 ? -16.422 19.953 -14.492 1 58.06 164 PRO B N 1
ATOM 4919 C CA . PRO B 1 164 ? -16.938 18.609 -14.25 1 58.06 164 PRO B CA 1
ATOM 4920 C C . PRO B 1 164 ? -18.266 18.625 -13.477 1 58.06 164 PRO B C 1
ATOM 4922 O O . PRO B 1 164 ? -18.391 19.328 -12.477 1 58.06 164 PRO B O 1
ATOM 4925 N N . SER B 1 165 ? -19.266 18.25 -14.266 1 61.88 165 SER B N 1
ATOM 4926 C CA . SER B 1 165 ? -20.656 18.203 -13.797 1 61.88 165 SER B CA 1
ATOM 4927 C C . SER B 1 165 ? -20.75 17.562 -12.414 1 61.88 165 SER B C 1
ATOM 4929 O O . SER B 1 165 ? -19.938 16.719 -12.062 1 61.88 165 SER B O 1
ATOM 4931 N N . VAL B 1 166 ? -21.484 18.203 -11.633 1 67 166 VAL B N 1
ATOM 4932 C CA . VAL B 1 166 ? -21.828 17.734 -10.297 1 67 166 VAL B CA 1
ATOM 4933 C C . VAL B 1 166 ? -22.062 16.219 -10.328 1 67 166 VAL B C 1
ATOM 4935 O O . VAL B 1 166 ? -21.781 15.523 -9.344 1 67 166 VAL B O 1
ATOM 4938 N N . GLU B 1 167 ? -22.266 15.828 -11.547 1 77.88 167 GLU B N 1
ATOM 4939 C CA . GLU B 1 167 ? -22.609 14.414 -11.664 1 77.88 167 GLU B CA 1
ATOM 4940 C C . GLU B 1 167 ? -21.375 13.531 -11.641 1 77.88 167 GLU B C 1
ATOM 4942 O O . GLU B 1 167 ? -21.453 12.328 -11.391 1 77.88 167 GLU B O 1
ATOM 4947 N N . THR B 1 168 ? -20.281 14.203 -11.742 1 87.19 168 THR B N 1
ATOM 4948 C CA . THR B 1 168 ? -19.062 13.414 -11.781 1 87.19 168 THR B CA 1
ATOM 4949 C C . THR B 1 168 ? -18.406 13.359 -10.398 1 87.19 168 THR B C 1
ATOM 4951 O O . THR B 1 168 ? -17.5 12.555 -10.164 1 87.19 168 THR B O 1
ATOM 4954 N N . VAL B 1 169 ? -18.953 14.156 -9.453 1 92.12 169 VAL B N 1
ATOM 4955 C CA . VAL B 1 169 ? -18.375 14.18 -8.109 1 92.12 169 VAL B CA 1
ATOM 4956 C C . VAL B 1 169 ? -18.812 12.93 -7.344 1 92.12 169 VAL B C 1
ATOM 4958 O O . VAL B 1 169 ? -20 12.57 -7.355 1 92.12 169 VAL B O 1
ATOM 4961 N N . ARG B 1 170 ? -17.844 12.297 -6.703 1 94.25 170 ARG B N 1
ATOM 4962 C CA . ARG B 1 170 ? -18.156 11.07 -5.977 1 94.25 170 ARG B CA 1
ATOM 4963 C C . ARG B 1 170 ? -17.922 11.242 -4.48 1 94.25 170 ARG B C 1
ATOM 4965 O O . ARG B 1 170 ? -18.531 10.547 -3.666 1 94.25 170 ARG B O 1
ATOM 4972 N N . ALA B 1 171 ? -17.047 12.195 -4.137 1 95.06 171 ALA B N 1
ATOM 4973 C CA . ALA B 1 171 ? -16.719 12.289 -2.715 1 95.06 171 ALA B CA 1
ATOM 4974 C C . ALA B 1 171 ? -16.25 13.688 -2.352 1 95.06 171 ALA B C 1
ATOM 4976 O O . ALA B 1 171 ? -15.75 14.422 -3.209 1 95.06 171 ALA B O 1
ATOM 4977 N N . VAL B 1 172 ? -16.484 14.047 -1.137 1 94.56 172 VAL B N 1
ATOM 4978 C CA . VAL B 1 172 ? -15.938 15.227 -0.473 1 94.56 172 VAL B CA 1
ATOM 4979 C C . VAL B 1 172 ? -14.969 14.797 0.628 1 94.56 172 VAL B C 1
ATOM 4981 O O . VAL B 1 172 ? -15.289 13.922 1.436 1 94.56 172 VAL B O 1
ATOM 4984 N N . VAL B 1 173 ? -13.773 15.406 0.639 1 96.94 173 VAL B N 1
ATOM 4985 C CA . VAL B 1 173 ? -12.742 15.008 1.6 1 96.94 173 VAL B CA 1
ATOM 4986 C C . VAL B 1 173 ? -12.539 16.125 2.623 1 96.94 173 VAL B C 1
ATOM 4988 O O . VAL B 1 173 ? -12.328 17.281 2.254 1 96.94 173 VAL B O 1
ATOM 4991 N N . VAL B 1 174 ? -12.633 15.789 3.875 1 94.56 174 VAL B N 1
ATOM 4992 C CA . VAL B 1 174 ? -12.266 16.719 4.934 1 94.56 174 VAL B CA 1
ATOM 4993 C C . VAL B 1 174 ? -11.211 16.094 5.84 1 94.56 174 VAL B C 1
ATOM 4995 O O . VAL B 1 174 ? -11.172 14.867 5.996 1 94.56 174 VAL B O 1
ATOM 4998 N N . CYS B 1 175 ? -10.344 16.844 6.293 1 95.25 175 CYS B N 1
ATOM 4999 C CA . CYS B 1 175 ? -9.297 16.484 7.238 1 95.25 175 CYS B CA 1
ATOM 5000 C C . CYS B 1 175 ? -9.445 17.25 8.547 1 95.25 175 CYS B C 1
ATOM 5002 O O . CYS B 1 175 ? -9.312 18.469 8.57 1 95.25 175 CYS B O 1
ATOM 5004 N N . THR B 1 176 ? -9.781 16.609 9.641 1 91.75 176 THR B N 1
ATOM 5005 C CA . THR B 1 176 ? -10.062 17.266 10.914 1 91.75 176 THR B CA 1
ATOM 5006 C C . THR B 1 176 ? -9.656 16.359 12.086 1 91.75 176 THR B C 1
ATOM 5008 O O . THR B 1 176 ? -10.203 15.273 12.25 1 91.75 176 THR B O 1
ATOM 5011 N N . PRO B 1 177 ? -8.773 16.812 12.961 1 92.81 177 PRO B N 1
ATOM 5012 C CA . PRO B 1 177 ? -8.016 18.062 12.82 1 92.81 177 PRO B CA 1
ATOM 5013 C C . PRO B 1 177 ? -7.227 18.125 11.516 1 92.81 177 PRO B C 1
ATOM 5015 O O . PRO B 1 177 ? -6.777 17.109 11 1 92.81 177 PRO B O 1
ATOM 5018 N N . CYS B 1 178 ? -6.969 19.312 11.031 1 94.38 178 CYS B N 1
ATOM 5019 C CA . CYS B 1 178 ? -6.559 19.469 9.648 1 94.38 178 CYS B CA 1
ATOM 5020 C C . CYS B 1 178 ? -5.051 19.656 9.539 1 94.38 178 CYS B C 1
ATOM 5022 O O . CYS B 1 178 ? -4.473 20.5 10.234 1 94.38 178 CYS B O 1
ATOM 5024 N N . ASN B 1 179 ? -4.363 18.875 8.844 1 95.69 179 ASN B N 1
ATOM 5025 C CA . ASN B 1 179 ? -3.088 19.172 8.203 1 95.69 179 ASN B CA 1
ATOM 5026 C C . ASN B 1 179 ? -3.291 19.875 6.859 1 95.69 179 ASN B C 1
ATOM 5028 O O . ASN B 1 179 ? -3.83 19.281 5.922 1 95.69 179 ASN B O 1
ATOM 5032 N N . PRO B 1 180 ? -3.084 21.125 6.738 1 94.88 180 PRO B N 1
ATOM 5033 C CA . PRO B 1 180 ? -1.971 21.797 7.406 1 94.88 180 PRO B CA 1
ATOM 5034 C C . PRO B 1 180 ? -2.436 22.891 8.367 1 94.88 180 PRO B C 1
ATOM 5036 O O . PRO B 1 180 ? -1.611 23.547 9.008 1 94.88 180 PRO B O 1
ATOM 5039 N N . THR B 1 181 ? -3.68 23.109 8.57 1 93.25 181 THR B N 1
ATOM 5040 C CA . THR B 1 181 ? -4.113 24.375 9.141 1 93.25 181 THR B CA 1
ATOM 5041 C C . THR B 1 181 ? -4.27 24.266 10.656 1 93.25 181 THR B C 1
ATOM 5043 O O . THR B 1 181 ? -4.359 25.281 11.352 1 93.25 181 THR B O 1
ATOM 5046 N N . GLY B 1 182 ? -4.379 23.062 11.094 1 91.88 182 GLY B N 1
ATOM 5047 C CA . GLY B 1 182 ? -4.645 22.891 12.516 1 91.88 182 GLY B CA 1
ATOM 5048 C C . GLY B 1 182 ? -6.098 23.109 12.883 1 91.88 182 GLY B C 1
ATOM 5049 O O . GLY B 1 182 ? -6.496 22.891 14.031 1 91.88 182 GLY B O 1
ATOM 5050 N N . SER B 1 183 ? -6.91 23.422 11.969 1 88.81 183 SER B N 1
ATOM 5051 C CA . SER B 1 183 ? -8.32 23.672 12.242 1 88.81 183 SER B CA 1
ATOM 5052 C C . SER B 1 183 ? -9.062 22.391 12.594 1 88.81 183 SER B C 1
ATOM 5054 O O . SER B 1 183 ? -8.672 21.297 12.156 1 88.81 183 SER B O 1
ATOM 5056 N N . VAL B 1 184 ? -10.078 22.531 13.367 1 88.25 184 VAL B N 1
ATOM 5057 C CA . VAL B 1 184 ? -10.945 21.422 13.75 1 88.25 184 VAL B CA 1
ATOM 5058 C C . VAL B 1 184 ? -12.391 21.75 13.367 1 88.25 184 VAL B C 1
ATOM 5060 O O . VAL B 1 184 ? -12.93 22.797 13.766 1 88.25 184 VAL B O 1
ATOM 5063 N N . LEU B 1 185 ? -12.938 20.906 12.586 1 86.38 185 LEU B N 1
ATOM 5064 C CA . LEU B 1 185 ? -14.352 21.062 12.258 1 86.38 185 LEU B CA 1
ATOM 5065 C C . LEU B 1 185 ? -15.234 20.609 13.414 1 86.38 185 LEU B C 1
ATOM 5067 O O . LEU B 1 185 ? -15.078 19.5 13.922 1 86.38 185 LEU B O 1
ATOM 5071 N N . ASP B 1 186 ? -16.109 21.453 13.797 1 80 186 ASP B N 1
ATOM 5072 C CA . ASP B 1 186 ? -17.016 21.062 14.867 1 80 186 ASP B CA 1
ATOM 5073 C C . ASP B 1 186 ? -18.188 20.234 14.32 1 80 186 ASP B C 1
ATOM 5075 O O . ASP B 1 186 ? -18.266 20 13.117 1 80 186 ASP B O 1
ATOM 5079 N N . ASN B 1 187 ? -19.031 19.828 15.18 1 80.75 187 ASN B N 1
ATOM 5080 C CA . ASN B 1 187 ? -20.141 18.953 14.797 1 80.75 187 ASN B CA 1
ATOM 5081 C C . ASN B 1 187 ? -21.109 19.656 13.852 1 80.75 187 ASN B C 1
ATOM 5083 O O . ASN B 1 187 ? -21.641 19.031 12.93 1 80.75 187 ASN B O 1
ATOM 5087 N N . ALA B 1 188 ? -21.359 20.906 14.156 1 83.12 188 ALA B N 1
ATOM 5088 C CA . ALA B 1 188 ? -22.297 21.656 13.312 1 83.12 188 ALA B CA 1
ATOM 5089 C C . ALA B 1 188 ? -21.797 21.734 11.875 1 83.12 188 ALA B C 1
ATOM 5091 O O . ALA B 1 188 ? -22.562 21.562 10.93 1 83.12 188 ALA B O 1
ATOM 5092 N N . GLU B 1 189 ? -20.5 22.047 11.758 1 84.31 189 GLU B N 1
ATOM 5093 C CA . GLU B 1 189 ? -19.891 22.125 10.43 1 84.31 189 GLU B CA 1
ATOM 5094 C C . GLU B 1 189 ? -19.938 20.766 9.734 1 84.31 189 GLU B C 1
ATOM 5096 O O . GLU B 1 189 ? -20.266 20.688 8.547 1 84.31 189 GLU B O 1
ATOM 5101 N N . LEU B 1 190 ? -19.625 19.734 10.383 1 87.62 190 LEU B N 1
ATOM 5102 C CA . LEU B 1 190 ? -19.594 18.375 9.82 1 87.62 190 LEU B CA 1
ATOM 5103 C C . LEU B 1 190 ? -21 17.953 9.398 1 87.62 190 LEU B C 1
ATOM 5105 O O . LEU B 1 190 ? -21.172 17.297 8.375 1 87.62 190 LEU B O 1
ATOM 5109 N N . TRP B 1 191 ? -21.984 18.328 10.164 1 86.94 191 TRP B N 1
ATOM 5110 C CA . TRP B 1 191 ? -23.359 18 9.836 1 86.94 191 TRP B CA 1
ATOM 5111 C C . TRP B 1 191 ? -23.797 18.703 8.555 1 86.94 191 TRP B C 1
ATOM 5113 O O . TRP B 1 191 ? -24.469 18.109 7.711 1 86.94 191 TRP B O 1
ATOM 5123 N N . LYS B 1 192 ? -23.438 19.938 8.523 1 88.94 192 LYS B N 1
ATOM 5124 C CA . LYS B 1 192 ? -23.766 20.688 7.312 1 88.94 192 LYS B CA 1
ATOM 5125 C C . LYS B 1 192 ? -23.125 20.062 6.078 1 88.94 192 LYS B C 1
ATOM 5127 O O . LYS B 1 192 ? -23.781 19.938 5.039 1 88.94 192 LYS B O 1
ATOM 5132 N N . ILE B 1 193 ? -21.891 19.703 6.195 1 91.56 193 ILE B N 1
ATOM 5133 C CA . ILE B 1 193 ? -21.188 19.062 5.09 1 91.56 193 ILE B CA 1
ATOM 5134 C C . ILE B 1 193 ? -21.859 17.734 4.734 1 91.56 193 ILE B C 1
ATOM 5136 O O . ILE B 1 193 ? -22.078 17.453 3.559 1 91.56 193 ILE B O 1
ATOM 5140 N N . ALA B 1 194 ? -22.188 16.953 5.715 1 90.31 194 ALA B N 1
ATOM 5141 C CA . ALA B 1 194 ? -22.828 15.656 5.516 1 90.31 194 ALA B CA 1
ATOM 5142 C C . ALA B 1 194 ? -24.156 15.805 4.797 1 90.31 194 ALA B C 1
ATOM 5144 O O . ALA B 1 194 ? -24.516 14.992 3.939 1 90.31 194 ALA B O 1
ATOM 5145 N N . HIS B 1 195 ? -24.891 16.812 5.168 1 89.38 195 HIS B N 1
ATOM 5146 C CA . HIS B 1 195 ? -26.203 17.047 4.551 1 89.38 195 HIS B CA 1
ATOM 5147 C C . HIS B 1 195 ? -26.047 17.391 3.072 1 89.38 195 HIS B C 1
ATOM 5149 O O . HIS B 1 195 ? -26.844 16.938 2.242 1 89.38 195 HIS B O 1
ATOM 5155 N N . ILE B 1 196 ? -25.078 18.188 2.771 1 90 196 ILE B N 1
ATOM 5156 C CA . ILE B 1 196 ? -24.828 18.547 1.379 1 90 196 ILE B CA 1
ATOM 5157 C C . ILE B 1 196 ? -24.422 17.297 0.597 1 90 196 ILE B C 1
ATOM 5159 O O . ILE B 1 196 ? -24.906 17.078 -0.518 1 90 196 ILE B O 1
ATOM 5163 N N . CYS B 1 197 ? -23.562 16.453 1.191 1 90.56 197 CYS B N 1
ATOM 5164 C CA . CYS B 1 197 ? -23.156 15.211 0.552 1 90.56 197 CYS B CA 1
ATOM 5165 C C . CYS B 1 197 ? -24.359 14.312 0.294 1 90.56 197 CYS B C 1
ATOM 5167 O O . CYS B 1 197 ? -24.453 13.695 -0.768 1 90.56 197 CYS B O 1
ATOM 5169 N N . GLU B 1 198 ? -25.234 14.227 1.226 1 88.31 198 GLU B N 1
ATOM 5170 C CA . GLU B 1 198 ? -26.422 13.406 1.091 1 88.31 198 GLU B CA 1
ATOM 5171 C C . GLU B 1 198 ? -27.312 13.906 -0.045 1 88.31 198 GLU B C 1
ATOM 5173 O O . GLU B 1 198 ? -27.812 13.109 -0.842 1 88.31 198 GLU B O 1
ATOM 5178 N N . ALA B 1 199 ? -27.484 15.188 -0.106 1 87.69 199 ALA B N 1
ATOM 5179 C CA . ALA B 1 199 ? -28.344 15.797 -1.115 1 87.69 199 ALA B CA 1
ATOM 5180 C C . ALA B 1 199 ? -27.828 15.508 -2.523 1 87.69 199 ALA B C 1
ATOM 5182 O O . ALA B 1 199 ? -28.625 15.398 -3.467 1 87.69 199 ALA B O 1
ATOM 5183 N N . HIS B 1 200 ? -26.578 15.305 -2.68 1 88.56 200 HIS B N 1
ATOM 5184 C CA . HIS B 1 200 ? -25.984 15.141 -4.004 1 88.56 200 HIS B CA 1
ATOM 5185 C C . HIS B 1 200 ? -25.5 13.703 -4.219 1 88.56 200 HIS B C 1
ATOM 5187 O O . HIS B 1 200 ? -24.891 13.398 -5.246 1 88.56 200 HIS B O 1
ATOM 5193 N N . ASP B 1 201 ? -25.656 12.867 -3.207 1 88.38 201 ASP B N 1
ATOM 5194 C CA . ASP B 1 201 ? -25.25 11.461 -3.244 1 88.38 201 ASP B CA 1
ATOM 5195 C C . ASP B 1 201 ? -23.734 11.32 -3.338 1 88.38 201 ASP B C 1
ATOM 5197 O O . ASP B 1 201 ? -23.234 10.547 -4.156 1 88.38 201 ASP B O 1
ATOM 5201 N N . TRP B 1 202 ? -23.016 12.156 -2.611 1 91.44 202 TRP B N 1
ATOM 5202 C CA . TRP B 1 202 ? -21.562 12.102 -2.504 1 91.44 202 TRP B CA 1
ATOM 5203 C C . TRP B 1 202 ? -21.141 11.383 -1.229 1 91.44 202 TRP B C 1
ATOM 5205 O O . TRP B 1 202 ? -21.844 11.438 -0.214 1 91.44 202 TRP B O 1
ATOM 5215 N N . TRP B 1 203 ? -20.062 10.641 -1.31 1 93.19 203 TRP B N 1
ATOM 5216 C CA . TRP B 1 203 ? -19.438 10.133 -0.09 1 93.19 203 TRP B CA 1
ATOM 5217 C C . TRP B 1 203 ? -18.75 11.258 0.673 1 93.19 203 TRP B C 1
ATOM 5219 O O . TRP B 1 203 ? -18.219 12.188 0.067 1 93.19 203 TRP B O 1
ATOM 5229 N N . LEU B 1 204 ? -18.797 11.211 1.978 1 93.75 204 LEU B N 1
ATOM 5230 C CA . LEU B 1 204 ? -17.984 12.07 2.838 1 93.75 204 LEU B CA 1
ATOM 5231 C C . LEU B 1 204 ? -16.812 11.297 3.422 1 93.75 204 LEU B C 1
ATOM 5233 O O . LEU B 1 204 ? -17 10.367 4.215 1 93.75 204 LEU B O 1
ATOM 5237 N N . ILE B 1 205 ? -15.641 11.602 2.99 1 96.12 205 ILE B N 1
ATOM 5238 C CA . ILE B 1 205 ? -14.422 10.992 3.516 1 96.12 205 ILE B CA 1
ATOM 5239 C C . ILE B 1 205 ? -13.812 11.898 4.586 1 96.12 205 ILE B C 1
ATOM 5241 O O . ILE B 1 205 ? -13.5 13.062 4.316 1 96.12 205 ILE B O 1
ATOM 5245 N N . ILE B 1 206 ? -13.617 11.422 5.762 1 94.81 206 ILE B N 1
ATOM 5246 C CA . ILE B 1 206 ? -13.07 12.195 6.871 1 94.81 206 ILE B CA 1
ATOM 5247 C C . ILE B 1 206 ? -11.727 11.609 7.297 1 94.81 206 ILE B C 1
ATOM 5249 O O . ILE B 1 206 ? -11.664 10.492 7.805 1 94.81 206 ILE B O 1
ATOM 5253 N N . ASP B 1 207 ? -10.695 12.328 7.074 1 96.5 207 ASP B N 1
ATOM 5254 C CA . ASP B 1 207 ? -9.359 11.969 7.543 1 96.5 207 ASP B CA 1
ATOM 5255 C C . ASP B 1 207 ? -9.156 12.398 8.992 1 96.5 207 ASP B C 1
ATOM 5257 O O . ASP B 1 207 ? -9.102 13.594 9.289 1 96.5 207 ASP B O 1
ATOM 5261 N N . GLU B 1 208 ? -8.938 11.398 9.828 1 94.31 208 GLU B N 1
ATOM 5262 C CA . GLU B 1 208 ? -8.844 11.633 11.266 1 94.31 208 GLU B CA 1
ATOM 5263 C C . GLU B 1 208 ? -7.461 11.25 11.797 1 94.31 208 GLU B C 1
ATOM 5265 O O . GLU B 1 208 ? -7.336 10.75 12.922 1 94.31 208 GLU B O 1
ATOM 5270 N N . ALA B 1 209 ? -6.465 11.453 10.992 1 96.12 209 ALA B N 1
ATOM 5271 C CA . ALA B 1 209 ? -5.105 11.047 11.336 1 96.12 209 ALA B CA 1
ATOM 5272 C C . ALA B 1 209 ? -4.656 11.703 12.641 1 96.12 209 ALA B C 1
ATOM 5274 O O . ALA B 1 209 ? -3.797 11.172 13.352 1 96.12 209 ALA B O 1
ATOM 5275 N N . TYR B 1 210 ? -5.258 12.828 13.016 1 94.69 210 TYR B N 1
ATOM 5276 C CA . TYR B 1 210 ? -4.832 13.586 14.188 1 94.69 210 TYR B CA 1
ATOM 5277 C C . TYR B 1 210 ? -5.91 13.578 15.258 1 94.69 210 TYR B C 1
ATOM 5279 O O . TYR B 1 210 ? -5.992 14.5 16.078 1 94.69 210 TYR B O 1
ATOM 5287 N N . GLU B 1 211 ? -6.656 12.516 15.305 1 90.81 211 GLU B N 1
ATOM 5288 C CA . GLU B 1 211 ? -7.859 12.43 16.125 1 90.81 211 GLU B CA 1
ATOM 5289 C C . GLU B 1 211 ? -7.555 12.75 17.578 1 90.81 211 GLU B C 1
ATOM 5291 O O . GLU B 1 211 ? -8.391 13.32 18.281 1 90.81 211 GLU B O 1
ATOM 5296 N N . HIS B 1 212 ? -6.383 12.453 18.062 1 90.5 212 HIS B N 1
ATOM 5297 C CA . HIS B 1 212 ? -6.102 12.609 19.484 1 90.5 212 HIS B CA 1
ATOM 5298 C C . HIS B 1 212 ? -5.484 13.977 19.766 1 90.5 212 HIS B C 1
ATOM 5300 O O . HIS B 1 212 ? -5.246 14.312 20.938 1 90.5 212 HIS B O 1
ATOM 5306 N N . PHE B 1 213 ? -5.238 14.711 18.766 1 90.75 213 PHE B N 1
ATOM 5307 C CA . PHE B 1 213 ? -4.684 16.047 18.938 1 90.75 213 PHE B CA 1
ATOM 5308 C C . PHE B 1 213 ? -5.746 17.109 18.688 1 90.75 213 PHE B C 1
ATOM 5310 O O . PHE B 1 213 ? -5.617 17.922 17.75 1 90.75 213 PHE B O 1
ATOM 5317 N N . ASP B 1 214 ? -6.742 17.078 19.375 1 88.81 214 ASP B N 1
ATOM 5318 C CA . ASP B 1 214 ? -7.836 18.047 19.422 1 88.81 214 ASP B CA 1
ATOM 5319 C C . ASP B 1 214 ? -7.875 18.75 20.781 1 88.81 214 ASP B C 1
ATOM 5321 O O . ASP B 1 214 ? -8.195 18.141 21.797 1 88.81 214 ASP B O 1
ATOM 5325 N N . PHE B 1 215 ? -7.578 20.062 20.75 1 86.56 215 PHE B N 1
ATOM 5326 C CA . PHE B 1 215 ? -7.344 20.797 21.984 1 86.56 215 PHE B CA 1
ATOM 5327 C C . PHE B 1 215 ? -8.297 21.969 22.109 1 86.56 215 PHE B C 1
ATOM 5329 O O . PHE B 1 215 ? -8.492 22.719 21.156 1 86.56 215 PHE B O 1
ATOM 5336 N N . GLU B 1 216 ? -8.852 22.047 23.25 1 85.19 216 GLU B N 1
ATOM 5337 C CA . GLU B 1 216 ? -9.656 23.219 23.562 1 85.19 216 GLU B CA 1
ATOM 5338 C C . GLU B 1 216 ? -8.82 24.297 24.25 1 85.19 216 GLU B C 1
ATOM 5340 O O . GLU B 1 216 ? -8.109 24 25.219 1 85.19 216 GLU B O 1
ATOM 5345 N N . MET B 1 217 ? -8.867 25.469 23.688 1 83.62 217 MET B N 1
ATOM 5346 C CA . MET B 1 217 ? -8.055 26.562 24.203 1 83.62 217 MET B CA 1
ATOM 5347 C C . MET B 1 217 ? -8.93 27.766 24.547 1 83.62 217 MET B C 1
ATOM 5349 O O . MET B 1 217 ? -10.023 27.922 24.016 1 83.62 217 MET B O 1
ATOM 5353 N N . GLN B 1 218 ? -8.422 28.5 25.531 1 82.44 218 GLN B N 1
ATOM 5354 C CA . GLN B 1 218 ? -9.047 29.75 25.906 1 82.44 218 GLN B CA 1
ATOM 5355 C C . GLN B 1 218 ? -8.047 30.906 25.891 1 82.44 218 GLN B C 1
ATOM 5357 O O . GLN B 1 218 ? -6.902 30.75 26.328 1 82.44 218 GLN B O 1
ATOM 5362 N N . LEU B 1 219 ? -8.516 31.922 25.219 1 78.19 219 LEU B N 1
ATOM 5363 C CA . LEU B 1 219 ? -7.707 33.125 25.219 1 78.19 219 LEU B CA 1
ATOM 5364 C C . LEU B 1 219 ? -8.094 34.062 26.359 1 78.19 219 LEU B C 1
ATOM 5366 O O . LEU B 1 219 ? -9.266 34.375 26.531 1 78.19 219 LEU B O 1
ATOM 5370 N N . LEU B 1 220 ? -7.098 34.344 27.141 1 76.56 220 LEU B N 1
ATOM 5371 C CA . LEU B 1 220 ? -7.332 35.281 28.234 1 76.56 220 LEU B CA 1
ATOM 5372 C C . LEU B 1 220 ? -6.566 36.594 28 1 76.56 220 LEU B C 1
ATOM 5374 O O . LEU B 1 220 ? -5.422 36.562 27.547 1 76.56 220 LEU B O 1
ATOM 5378 N N . GLU B 1 221 ? -7.258 37.594 27.969 1 74.31 221 GLU B N 1
ATOM 5379 C CA . GLU B 1 221 ? -6.613 38.906 27.906 1 74.31 221 GLU B CA 1
ATOM 5380 C C . GLU B 1 221 ? -6.461 39.531 29.281 1 74.31 221 GLU B C 1
ATOM 5382 O O . GLU B 1 221 ? -7.445 39.688 30.016 1 74.31 221 GLU B O 1
ATOM 5387 N N . ARG B 1 222 ? -5.258 39.625 29.75 1 73.12 222 ARG B N 1
ATOM 5388 C CA . ARG B 1 222 ? -4.949 40.344 30.984 1 73.12 222 ARG B CA 1
ATOM 5389 C C . ARG B 1 222 ? -3.928 41.469 30.734 1 73.12 222 ARG B C 1
ATOM 5391 O O . ARG B 1 222 ? -2.836 41.188 30.234 1 73.12 222 ARG B O 1
ATOM 5398 N N . ASP B 1 223 ? -4.266 42.594 31.219 1 68.88 223 ASP B N 1
ATOM 5399 C CA . ASP B 1 223 ? -3.396 43.75 31.125 1 68.88 223 ASP B CA 1
ATOM 5400 C C . ASP B 1 223 ? -2.877 43.938 29.688 1 68.88 223 ASP B C 1
ATOM 5402 O O . ASP B 1 223 ? -1.689 44.219 29.484 1 68.88 223 ASP B O 1
ATOM 5406 N N . GLY B 1 224 ? -3.695 43.594 28.781 1 64.69 224 GLY B N 1
ATOM 5407 C CA . GLY B 1 224 ? -3.344 43.844 27.391 1 64.69 224 GLY B CA 1
ATOM 5408 C C . GLY B 1 224 ? -2.582 42.688 26.781 1 64.69 224 GLY B C 1
ATOM 5409 O O . GLY B 1 224 ? -2.248 42.688 25.594 1 64.69 224 GLY B O 1
ATOM 5410 N N . GLU B 1 225 ? -2.311 41.75 27.594 1 69.62 225 GLU B N 1
ATOM 5411 C CA . GLU B 1 225 ? -1.575 40.594 27.094 1 69.62 225 GLU B CA 1
ATOM 5412 C C . GLU B 1 225 ? -2.506 39.406 26.875 1 69.62 225 GLU B C 1
ATOM 5414 O O . GLU B 1 225 ? -3.375 39.125 27.703 1 69.62 225 GLU B O 1
ATOM 5419 N N . LEU B 1 226 ? -2.412 38.906 25.656 1 70.62 226 LEU B N 1
ATOM 5420 C CA . LEU B 1 226 ? -3.199 37.719 25.344 1 70.62 226 LEU B CA 1
ATOM 5421 C C . LEU B 1 226 ? -2.467 36.438 25.766 1 70.62 226 LEU B C 1
ATOM 5423 O O . LEU B 1 226 ? -1.301 36.25 25.422 1 70.62 226 LEU B O 1
ATOM 5427 N N . THR B 1 227 ? -3.129 35.688 26.656 1 78.12 227 THR B N 1
ATOM 5428 C CA . THR B 1 227 ? -2.549 34.438 27.078 1 78.12 227 THR B CA 1
ATOM 5429 C C . THR B 1 227 ? -3.486 33.281 26.766 1 78.12 227 THR B C 1
ATOM 5431 O O . THR B 1 227 ? -4.699 33.375 26.969 1 78.12 227 THR B O 1
ATOM 5434 N N . LEU B 1 228 ? -2.861 32.219 26.188 1 80.88 228 LEU B N 1
ATOM 5435 C CA . LEU B 1 228 ? -3.635 31.031 25.875 1 80.88 228 LEU B CA 1
ATOM 5436 C C . LEU B 1 228 ? -3.574 30.031 27.031 1 80.88 228 LEU B C 1
ATOM 5438 O O . LEU B 1 228 ? -2.504 29.797 27.594 1 80.88 228 LEU B O 1
ATOM 5442 N N . THR B 1 229 ? -4.773 29.609 27.422 1 77.5 229 THR B N 1
ATOM 5443 C CA . THR B 1 229 ? -4.848 28.531 28.391 1 77.5 229 THR B CA 1
ATOM 5444 C C . THR B 1 229 ? -5.582 27.312 27.812 1 77.5 229 THR B C 1
ATOM 5446 O O . THR B 1 229 ? -6.402 27.469 26.906 1 77.5 229 THR B O 1
ATOM 5449 N N . SER B 1 230 ? -5.062 26.203 28.125 1 72.69 230 SER B N 1
ATOM 5450 C CA . SER B 1 230 ? -5.703 24.984 27.641 1 72.69 230 SER B CA 1
ATOM 5451 C C . SER B 1 230 ? -6.734 24.469 28.641 1 72.69 230 SER B C 1
ATOM 5453 O O . SER B 1 230 ? -6.535 24.562 29.859 1 72.69 230 SER B O 1
ATOM 5455 N N . ILE B 1 231 ? -7.957 24.188 28.109 1 60.66 231 ILE B N 1
ATOM 5456 C CA . ILE B 1 231 ? -8.992 23.562 28.922 1 60.66 231 ILE B CA 1
ATOM 5457 C C . ILE B 1 231 ? -8.898 22.047 28.812 1 60.66 231 ILE B C 1
ATOM 5459 O O . ILE B 1 231 ? -8.984 21.484 27.719 1 60.66 231 ILE B O 1
ATOM 5463 N N . VAL B 1 232 ? -8.109 21.5 29.641 1 55.09 232 VAL B N 1
ATOM 5464 C CA . VAL B 1 232 ? -7.98 20.047 29.609 1 55.09 232 VAL B CA 1
ATOM 5465 C C . VAL B 1 232 ? -9.242 19.406 30.172 1 55.09 232 VAL B C 1
ATOM 5467 O O . VAL B 1 232 ? -9.609 19.641 31.328 1 55.09 232 VAL B O 1
ATOM 5470 N N . SER B 1 233 ? -10.336 19.25 29.562 1 46.75 233 SER B N 1
ATOM 5471 C CA . SER B 1 233 ? -11.469 18.531 30.141 1 46.75 233 SER B CA 1
ATOM 5472 C C . SER B 1 233 ? -11.062 17.141 30.609 1 46.75 233 SER B C 1
ATOM 5474 O O . SER B 1 233 ? -10.25 16.469 29.969 1 46.75 233 SER B O 1
ATOM 5476 N N . PRO B 1 234 ? -11.281 16.891 31.969 1 42.25 234 PRO B N 1
ATOM 5477 C CA . PRO B 1 234 ? -11.031 15.562 32.5 1 42.25 234 PRO B CA 1
ATOM 5478 C C . PRO B 1 234 ? -11.438 14.445 31.547 1 42.25 234 PRO B C 1
ATOM 5480 O O . PRO B 1 234 ? -10.859 13.359 31.594 1 42.25 234 PRO B O 1
ATOM 5483 N N . SER B 1 235 ? -12.656 14.594 31.203 1 39.44 235 SER B N 1
ATOM 5484 C CA . SER B 1 235 ? -13.18 13.523 30.375 1 39.44 235 SER B CA 1
ATOM 5485 C C . SER B 1 235 ? -12.188 13.148 29.266 1 39.44 235 SER B C 1
ATOM 5487 O O . SER B 1 235 ? -12.375 12.148 28.578 1 39.44 235 SER B O 1
ATOM 5489 N N . CYS B 1 236 ? -11.453 14.148 29.172 1 40.28 236 CYS B N 1
ATOM 5490 C CA . CYS B 1 236 ? -10.383 13.914 28.219 1 40.28 236 CYS B CA 1
ATOM 5491 C C . CYS B 1 236 ? -9.438 12.82 28.703 1 40.28 236 CYS B C 1
ATOM 5493 O O . CYS B 1 236 ? -8.516 12.43 28 1 40.28 236 CYS B O 1
ATOM 5495 N N . LEU B 1 237 ? -9.406 12.883 30.219 1 35.78 237 LEU B N 1
ATOM 5496 C CA . LEU B 1 237 ? -8.492 11.984 30.922 1 35.78 237 LEU B CA 1
ATOM 5497 C C . LEU B 1 237 ? -8.82 10.531 30.594 1 35.78 237 LEU B C 1
ATOM 5499 O O . LEU B 1 237 ? -8.023 9.633 30.891 1 35.78 237 LEU B O 1
ATOM 5503 N N . THR B 1 238 ? -10.055 10.188 31.203 1 38.81 238 THR B N 1
ATOM 5504 C CA . THR B 1 238 ? -10.109 8.805 30.734 1 38.81 238 THR B CA 1
ATOM 5505 C C . THR B 1 238 ? -9.609 8.703 29.297 1 38.81 238 THR B C 1
ATOM 5507 O O . THR B 1 238 ? -9.703 7.641 28.672 1 38.81 238 THR B O 1
ATOM 5510 N N . GLY B 1 239 ? -8.805 10.07 29.016 1 37.78 239 GLY B N 1
ATOM 5511 C CA . GLY B 1 239 ? -7.977 11.047 28.328 1 37.78 239 GLY B CA 1
ATOM 5512 C C . GLY B 1 239 ? -8.547 11.477 26.984 1 37.78 239 GLY B C 1
ATOM 5513 O O . GLY B 1 239 ? -7.852 12.102 26.172 1 37.78 239 GLY B O 1
ATOM 5514 N N . LEU B 1 240 ? -9.289 10.891 26.484 1 41.06 240 LEU B N 1
ATOM 5515 C CA . LEU B 1 240 ? -9.836 11.094 25.141 1 41.06 240 LEU B CA 1
ATOM 5516 C C . LEU B 1 240 ? -10.93 12.164 25.172 1 41.06 240 LEU B C 1
ATOM 5518 O O . LEU B 1 240 ? -11.773 12.172 26.062 1 41.06 240 LEU B O 1
ATOM 5522 N N . PRO B 1 241 ? -10.633 13.453 24.953 1 39.62 241 PRO B N 1
ATOM 5523 C CA . PRO B 1 241 ? -11.703 14.453 24.844 1 39.62 241 PRO B CA 1
ATOM 5524 C C . PRO B 1 241 ? -13.047 13.828 24.469 1 39.62 241 PRO B C 1
ATOM 5526 O O . PRO B 1 241 ? -13.086 12.781 23.812 1 39.62 241 PRO B O 1
ATOM 5529 N N . GLN B 1 242 ? -14.039 14.031 25.453 1 40.41 242 GLN B N 1
ATOM 5530 C CA . GLN B 1 242 ? -15.398 13.82 24.969 1 40.41 242 GLN B CA 1
ATOM 5531 C C . GLN B 1 242 ? -15.523 14.203 23.5 1 40.41 242 GLN B C 1
ATOM 5533 O O . GLN B 1 242 ? -15.742 15.375 23.172 1 40.41 242 GLN B O 1
ATOM 5538 N N . ARG B 1 243 ? -14.422 13.906 22.812 1 41.56 243 ARG B N 1
ATOM 5539 C CA . ARG B 1 243 ? -14.617 14.172 21.391 1 41.56 243 ARG B CA 1
ATOM 5540 C C . ARG B 1 243 ? -16.094 14.117 21.031 1 41.56 243 ARG B C 1
ATOM 5542 O O . ARG B 1 243 ? -16.875 13.391 21.656 1 41.56 243 ARG B O 1
ATOM 5549 N N . ILE B 1 244 ? -16.484 15.18 20.531 1 40 244 ILE B N 1
ATOM 5550 C CA . ILE B 1 244 ? -17.719 15.242 19.766 1 40 244 ILE B CA 1
ATOM 5551 C C . ILE B 1 244 ? -18.109 13.836 19.312 1 40 244 ILE B C 1
ATOM 5553 O O . ILE B 1 244 ? -17.391 13.211 18.531 1 40 244 ILE B O 1
ATOM 5557 N N . ARG B 1 245 ? -18.516 13 20.391 1 44.28 245 ARG B N 1
ATOM 5558 C CA . ARG B 1 245 ? -19.297 11.867 19.906 1 44.28 245 ARG B CA 1
ATOM 5559 C C . ARG B 1 245 ? -19.797 12.109 18.484 1 44.28 245 ARG B C 1
ATOM 5561 O O . ARG B 1 245 ? -20.766 12.836 18.281 1 44.28 245 ARG B O 1
ATOM 5568 N N . ARG B 1 246 ? -18.75 12.492 17.672 1 45.06 246 ARG B N 1
ATOM 5569 C CA . ARG B 1 246 ? -19.188 12.609 16.297 1 45.06 246 ARG B CA 1
ATOM 5570 C C . ARG B 1 246 ? -20.25 11.562 15.977 1 45.06 246 ARG B C 1
ATOM 5572 O O . ARG B 1 246 ? -19.969 10.367 15.93 1 45.06 246 ARG B O 1
ATOM 5579 N N . PRO B 1 247 ? -21.359 11.695 16.75 1 43.16 247 PRO B N 1
ATOM 5580 C CA . PRO B 1 247 ? -22.234 10.672 16.203 1 43.16 247 PRO B CA 1
ATOM 5581 C C . PRO B 1 247 ? -21.797 10.195 14.82 1 43.16 247 PRO B C 1
ATOM 5583 O O . PRO B 1 247 ? -21.484 11.016 13.945 1 43.16 247 PRO B O 1
ATOM 5586 N N . TYR B 1 248 ? -20.812 9.312 14.93 1 49.16 248 TYR B N 1
ATOM 5587 C CA . TYR B 1 248 ? -20.656 8.664 13.633 1 49.16 248 TYR B CA 1
ATOM 5588 C C . TYR B 1 248 ? -21.781 9.07 12.68 1 49.16 248 TYR B C 1
ATOM 5590 O O . TYR B 1 248 ? -22.906 8.617 12.812 1 49.16 248 TYR B O 1
ATOM 5598 N N . LEU B 1 249 ? -21.812 10.555 12.781 1 47.88 249 LEU B N 1
ATOM 5599 C CA . LEU B 1 249 ? -22.875 11.281 12.086 1 47.88 249 LEU B CA 1
ATOM 5600 C C . LEU B 1 249 ? -23.672 10.352 11.18 1 47.88 249 LEU B C 1
ATOM 5602 O O . LEU B 1 249 ? -24.891 10.25 11.305 1 47.88 249 LEU B O 1
ATOM 5606 N N . MET B 1 250 ? -23.484 10.734 9.664 1 50.38 250 MET B N 1
ATOM 5607 C CA . MET B 1 250 ? -24.344 10.406 8.531 1 50.38 250 MET B CA 1
ATOM 5608 C C . MET B 1 250 ? -24.016 9.016 7.992 1 50.38 250 MET B C 1
ATOM 5610 O O . MET B 1 250 ? -23.234 8.883 7.051 1 50.38 250 MET B O 1
ATOM 5614 N N . HIS B 1 251 ? -24.281 8 8.844 1 57.34 251 HIS B N 1
ATOM 5615 C CA . HIS B 1 251 ? -24.172 6.551 8.977 1 57.34 251 HIS B CA 1
ATOM 5616 C C . HIS B 1 251 ? -24.062 5.875 7.613 1 57.34 251 HIS B C 1
ATOM 5618 O O . HIS B 1 251 ? -23.312 4.906 7.453 1 57.34 251 HIS B O 1
ATOM 5624 N N . ASN B 1 252 ? -24.609 6.523 6.785 1 73.62 252 ASN B N 1
ATOM 5625 C CA . ASN B 1 252 ? -24.688 5.621 5.641 1 73.62 252 ASN B CA 1
ATOM 5626 C C . ASN B 1 252 ? -23.828 6.109 4.48 1 73.62 252 ASN B C 1
ATOM 5628 O O . ASN B 1 252 ? -23.797 5.48 3.42 1 73.62 252 ASN B O 1
ATOM 5632 N N . ARG B 1 253 ? -23 7.328 4.875 1 84.69 253 ARG B N 1
ATOM 5633 C CA . ARG B 1 253 ? -22.266 7.809 3.705 1 84.69 253 ARG B CA 1
ATOM 5634 C C . ARG B 1 253 ? -20.875 8.312 4.086 1 84.69 253 ARG B C 1
ATOM 5636 O O . ARG B 1 253 ? -20.125 8.789 3.234 1 84.69 253 ARG B O 1
ATOM 5643 N N . SER B 1 254 ? -20.562 8.188 5.355 1 91 254 SER B N 1
ATOM 5644 C CA . SER B 1 254 ? -19.266 8.688 5.805 1 91 254 SER B CA 1
ATOM 5645 C C . SER B 1 254 ? -18.25 7.566 5.902 1 91 254 SER B C 1
ATOM 5647 O O . SER B 1 254 ? -18.562 6.461 6.352 1 91 254 SER B O 1
ATOM 5649 N N . ILE B 1 255 ? -17.109 7.832 5.453 1 94.19 255 ILE B N 1
ATOM 5650 C CA . ILE B 1 255 ? -15.961 6.953 5.574 1 94.19 255 ILE B CA 1
ATOM 5651 C C . ILE B 1 255 ? -14.867 7.645 6.387 1 94.19 255 ILE B C 1
ATOM 5653 O O . ILE B 1 255 ? -14.438 8.75 6.051 1 94.19 255 ILE B O 1
ATOM 5657 N N . HIS B 1 256 ? -14.469 7.043 7.484 1 94.69 256 HIS B N 1
ATOM 5658 C CA . HIS B 1 256 ? -13.43 7.609 8.344 1 94.69 256 HIS B CA 1
ATOM 5659 C C . HIS B 1 256 ? -12.102 6.902 8.133 1 94.69 256 HIS B C 1
ATOM 5661 O O . HIS B 1 256 ? -12.055 5.68 7.988 1 94.69 256 HIS B O 1
ATOM 5667 N N . ILE B 1 257 ? -11.094 7.648 8.102 1 96.94 257 ILE B N 1
ATOM 5668 C CA . ILE B 1 257 ? -9.734 7.129 8 1 96.94 257 ILE B CA 1
ATOM 5669 C C . ILE B 1 257 ? -8.945 7.488 9.258 1 96.94 257 ILE B C 1
ATOM 5671 O O . ILE B 1 257 ? -8.867 8.664 9.641 1 96.94 257 ILE B O 1
ATOM 5675 N N . PHE B 1 258 ? -8.406 6.484 9.898 1 96.62 258 PHE B N 1
ATOM 5676 C CA . PHE B 1 258 ? -7.621 6.664 11.109 1 96.62 258 PHE B CA 1
ATOM 5677 C C . PHE B 1 258 ? -6.184 6.207 10.898 1 96.62 258 PHE B C 1
ATOM 5679 O O . PHE B 1 258 ? -5.895 5.477 9.945 1 96.62 258 PHE B O 1
ATOM 5686 N N . SER B 1 259 ? -5.297 6.656 11.758 1 97 259 SER B N 1
ATOM 5687 C CA . SER B 1 259 ? -3.873 6.348 11.648 1 97 259 SER B CA 1
ATOM 5688 C C . SER B 1 259 ? -3.268 6.039 13.016 1 97 259 SER B C 1
ATOM 5690 O O . SER B 1 259 ? -3.652 6.641 14.016 1 97 259 SER B O 1
ATOM 5692 N N . MET B 1 260 ? -2.316 5.156 13.031 1 96.81 260 MET B N 1
ATOM 5693 C CA . MET B 1 260 ? -1.534 4.91 14.234 1 96.81 260 MET B CA 1
ATOM 5694 C C . MET B 1 260 ? -0.242 5.719 14.227 1 96.81 260 MET B C 1
ATOM 5696 O O . MET B 1 260 ? 0.548 5.652 15.164 1 96.81 260 MET B O 1
ATOM 5700 N N . SER B 1 261 ? -0.03 6.512 13.227 1 96.5 261 SER B N 1
ATOM 5701 C CA . SER B 1 261 ? 1.249 7.168 12.977 1 96.5 261 SER B CA 1
ATOM 5702 C C . SER B 1 261 ? 1.52 8.258 14.016 1 96.5 261 SER B C 1
ATOM 5704 O O . SER B 1 261 ? 2.645 8.391 14.5 1 96.5 261 SER B O 1
ATOM 5706 N N . LYS B 1 262 ? 0.496 9.031 14.312 1 93.44 262 LYS B N 1
ATOM 5707 C CA . LYS B 1 262 ? 0.73 10.234 15.109 1 93.44 262 LYS B CA 1
ATOM 5708 C C . LYS B 1 262 ? 0.447 9.977 16.578 1 93.44 262 LYS B C 1
ATOM 5710 O O . LYS B 1 262 ? 1.372 9.898 17.391 1 93.44 262 LYS B O 1
ATOM 5715 N N . SER B 1 263 ? -0.77 9.555 16.875 1 89.5 263 SER B N 1
ATOM 5716 C CA . SER B 1 263 ? -1.155 9.359 18.266 1 89.5 263 SER B CA 1
ATOM 5717 C C . SER B 1 263 ? -0.264 8.328 18.953 1 89.5 263 SER B C 1
ATOM 5719 O O . SER B 1 263 ? 0.109 8.492 20.109 1 89.5 263 SER B O 1
ATOM 5721 N N . PHE B 1 264 ? 0.129 7.324 18.219 1 93.5 264 PHE B N 1
ATOM 5722 C CA . PHE B 1 264 ? 0.786 6.191 18.859 1 93.5 264 PHE B CA 1
ATOM 5723 C C . PHE B 1 264 ? 2.238 6.082 18.422 1 93.5 264 PHE B C 1
ATOM 5725 O O . PHE B 1 264 ? 2.92 5.105 18.734 1 93.5 264 PHE B O 1
ATOM 5732 N N . GLY B 1 265 ? 2.664 7.055 17.688 1 93.56 265 GLY B N 1
ATOM 5733 C CA . GLY B 1 265 ? 4.062 7.109 17.281 1 93.56 265 GLY B CA 1
ATOM 5734 C C . GLY B 1 265 ? 4.469 5.965 16.375 1 93.56 265 GLY B C 1
ATOM 5735 O O . GLY B 1 265 ? 5.59 5.465 16.453 1 93.56 265 GLY B O 1
ATOM 5736 N N . MET B 1 266 ? 3.592 5.535 15.5 1 95.88 266 MET B N 1
ATOM 5737 C CA . MET B 1 266 ? 3.85 4.348 14.695 1 95.88 266 MET B CA 1
ATOM 5738 C C . MET B 1 266 ? 3.949 4.703 13.211 1 95.88 266 MET B C 1
ATOM 5740 O O . MET B 1 266 ? 3.523 3.928 12.352 1 95.88 266 MET B O 1
ATOM 5744 N N . ALA B 1 267 ? 4.484 5.887 12.945 1 96.19 267 ALA B N 1
ATOM 5745 C CA . ALA B 1 267 ? 4.562 6.32 11.547 1 96.19 267 ALA B CA 1
ATOM 5746 C C . ALA B 1 267 ? 5.348 5.32 10.703 1 96.19 267 ALA B C 1
ATOM 5748 O O . ALA B 1 267 ? 4.918 4.945 9.609 1 96.19 267 ALA B O 1
ATOM 5749 N N . GLY B 1 268 ? 6.453 4.832 11.195 1 96.44 268 GLY B N 1
ATOM 5750 C CA . GLY B 1 268 ? 7.309 3.93 10.445 1 96.44 268 GLY B CA 1
ATOM 5751 C C . GLY B 1 268 ? 6.758 2.52 10.352 1 96.44 268 GLY B C 1
ATOM 5752 O O . GLY B 1 268 ? 7.242 1.707 9.562 1 96.44 268 GLY B O 1
ATOM 5753 N N . TYR B 1 269 ? 5.73 2.205 11.086 1 97.19 269 TYR B N 1
ATOM 5754 C CA . TYR B 1 269 ? 5.184 0.854 11.141 1 97.19 269 TYR B CA 1
ATOM 5755 C C . TYR B 1 269 ? 4.004 0.704 10.188 1 97.19 269 TYR B C 1
ATOM 5757 O O . TYR B 1 269 ? 3.578 -0.414 9.883 1 97.19 269 TYR B O 1
ATOM 5765 N N . ARG B 1 270 ? 3.516 1.77 9.688 1 98.06 270 ARG B N 1
ATOM 5766 C CA . ARG B 1 270 ? 2.549 1.847 8.594 1 98.06 270 ARG B CA 1
ATOM 5767 C C . ARG B 1 270 ? 1.277 1.077 8.938 1 98.06 270 ARG B C 1
ATOM 5769 O O . ARG B 1 270 ? 0.908 0.135 8.234 1 98.06 270 ARG B O 1
ATOM 5776 N N . VAL B 1 271 ? 0.552 1.507 9.93 1 98.62 271 VAL B N 1
ATOM 5777 C CA . VAL B 1 271 ? -0.744 0.926 10.266 1 98.62 271 VAL B CA 1
ATOM 5778 C C . VAL B 1 271 ? -1.808 2.021 10.305 1 98.62 271 VAL B C 1
ATOM 5780 O O . VAL B 1 271 ? -1.642 3.035 10.984 1 98.62 271 VAL B O 1
ATOM 5783 N N . GLY B 1 272 ? -2.777 1.927 9.578 1 98.62 272 GLY B N 1
ATOM 5784 C CA . GLY B 1 272 ? -4.008 2.701 9.594 1 98.62 272 GLY B CA 1
ATOM 5785 C C . GLY B 1 272 ? -5.254 1.846 9.477 1 98.62 272 GLY B C 1
ATOM 5786 O O . GLY B 1 272 ? -5.172 0.615 9.5 1 98.62 272 GLY B O 1
ATOM 5787 N N . TYR B 1 273 ? -6.398 2.484 9.438 1 98.31 273 TYR B N 1
ATOM 5788 C CA . TYR B 1 273 ? -7.617 1.705 9.258 1 98.31 273 TYR B CA 1
ATOM 5789 C C . TYR B 1 273 ? -8.766 2.59 8.781 1 98.31 273 TYR B C 1
ATOM 5791 O O . TYR B 1 273 ? -8.734 3.809 8.961 1 98.31 273 TYR B O 1
ATOM 5799 N N . ILE B 1 274 ? -9.703 1.938 8.109 1 97.5 274 ILE B N 1
ATOM 5800 C CA . ILE B 1 274 ? -10.906 2.557 7.559 1 97.5 274 ILE B CA 1
ATOM 5801 C C . ILE B 1 274 ? -12.125 2.117 8.359 1 97.5 274 ILE B C 1
ATOM 5803 O O . ILE B 1 274 ? -12.25 0.945 8.719 1 97.5 274 ILE B O 1
ATOM 5807 N N . LEU B 1 275 ? -12.914 3.004 8.75 1 95.44 275 LEU B N 1
ATOM 5808 C CA . LEU B 1 275 ? -14.273 2.748 9.203 1 95.44 275 LEU B CA 1
ATOM 5809 C C . LEU B 1 275 ? -15.289 3.143 8.133 1 95.44 275 LEU B C 1
ATOM 5811 O O . LEU B 1 275 ? -15.312 4.297 7.695 1 95.44 275 LEU B O 1
ATOM 5815 N N . CYS B 1 276 ? -16.031 2.195 7.645 1 93.31 276 CYS B N 1
ATOM 5816 C CA . CYS B 1 276 ? -17 2.463 6.586 1 93.31 276 CYS B CA 1
ATOM 5817 C C . CYS B 1 276 ? -18.344 1.839 6.91 1 93.31 276 CYS B C 1
ATOM 5819 O O . CYS B 1 276 ? -18.422 0.91 7.715 1 93.31 276 CYS B O 1
ATOM 5821 N N . PRO B 1 277 ? -19.438 2.385 6.316 1 89.94 277 PRO B N 1
ATOM 5822 C CA . PRO B 1 277 ? -20.734 1.748 6.52 1 89.94 277 PRO B CA 1
ATOM 5823 C C . PRO B 1 277 ? -20.844 0.38 5.848 1 89.94 277 PRO B C 1
ATOM 5825 O O . PRO B 1 277 ? -20.297 0.18 4.762 1 89.94 277 PRO B O 1
ATOM 5828 N N . GLN B 1 278 ? -21.359 -0.476 6.551 1 83.94 278 GLN B N 1
ATOM 5829 C CA . GLN B 1 278 ? -21.75 -1.744 5.938 1 83.94 278 GLN B CA 1
ATOM 5830 C C . GLN B 1 278 ? -23.125 -1.651 5.301 1 83.94 278 GLN B C 1
ATOM 5832 O O . GLN B 1 278 ? -24.141 -1.641 6.004 1 83.94 278 GLN B O 1
ATOM 5837 N N . THR B 1 279 ? -23.125 -1.437 4.055 1 73.31 279 THR B N 1
ATOM 5838 C CA . THR B 1 279 ? -24.375 -1.203 3.354 1 73.31 279 THR B CA 1
ATOM 5839 C C . THR B 1 279 ? -24.875 -2.484 2.691 1 73.31 279 THR B C 1
ATOM 5841 O O . THR B 1 279 ? -24.172 -3.5 2.688 1 73.31 279 THR B O 1
ATOM 5844 N N . ALA B 1 280 ? -26.141 -2.402 2.328 1 71.5 280 ALA B N 1
ATOM 5845 C CA . ALA B 1 280 ? -26.625 -3.43 1.409 1 71.5 280 ALA B CA 1
ATOM 5846 C C . ALA B 1 280 ? -25.828 -3.42 0.106 1 71.5 280 ALA B C 1
ATOM 5848 O O . ALA B 1 280 ? -25.219 -2.406 -0.251 1 71.5 280 ALA B O 1
ATOM 5849 N N . PRO B 1 281 ? -25.844 -4.547 -0.467 1 72.62 281 PRO B N 1
ATOM 5850 C CA . PRO B 1 281 ? -25.109 -4.551 -1.742 1 72.62 281 PRO B CA 1
ATOM 5851 C C . PRO B 1 281 ? -25.547 -3.42 -2.67 1 72.62 281 PRO B C 1
ATOM 5853 O O . PRO B 1 281 ? -26.75 -3.133 -2.783 1 72.62 281 PRO B O 1
ATOM 5856 N N . ILE B 1 282 ? -24.672 -2.775 -3.062 1 67.69 282 ILE B N 1
ATOM 5857 C CA . ILE B 1 282 ? -24.906 -1.592 -3.881 1 67.69 282 ILE B CA 1
ATOM 5858 C C . ILE B 1 282 ? -24.875 -1.971 -5.359 1 67.69 282 ILE B C 1
ATOM 5860 O O . ILE B 1 282 ? -25.766 -1.594 -6.125 1 67.69 282 ILE B O 1
ATOM 5864 N N . GLN B 1 283 ? -23.891 -2.811 -5.715 1 67.06 283 GLN B N 1
ATOM 5865 C CA . GLN B 1 283 ? -23.672 -3.174 -7.113 1 67.06 283 GLN B CA 1
ATOM 5866 C C . GLN B 1 283 ? -23.141 -4.598 -7.23 1 67.06 283 GLN B C 1
ATOM 5868 O O . GLN B 1 283 ? -22.188 -4.965 -6.547 1 67.06 283 GLN B O 1
ATOM 5873 N N . ASP B 1 284 ? -23.75 -5.359 -8.078 1 64.56 284 ASP B N 1
ATOM 5874 C CA . ASP B 1 284 ? -23.328 -6.723 -8.391 1 64.56 284 ASP B CA 1
ATOM 5875 C C . ASP B 1 284 ? -23.109 -7.535 -7.113 1 64.56 284 ASP B C 1
ATOM 5877 O O . ASP B 1 284 ? -22.125 -8.258 -6.992 1 64.56 284 ASP B O 1
ATOM 5881 N N . GLY B 1 285 ? -23.953 -7.129 -6.137 1 68.81 285 GLY B N 1
ATOM 5882 C CA . GLY B 1 285 ? -23.922 -7.906 -4.91 1 68.81 285 GLY B CA 1
ATOM 5883 C C . GLY B 1 285 ? -22.828 -7.469 -3.957 1 68.81 285 GLY B C 1
ATOM 5884 O O . GLY B 1 285 ? -22.656 -8.055 -2.885 1 68.81 285 GLY B O 1
ATOM 5885 N N . ALA B 1 286 ? -22.078 -6.5 -4.32 1 76.38 286 ALA B N 1
ATOM 5886 C CA . ALA B 1 286 ? -20.984 -6.027 -3.49 1 76.38 286 ALA B CA 1
ATOM 5887 C C . ALA B 1 286 ? -21.344 -4.723 -2.785 1 76.38 286 ALA B C 1
ATOM 5889 O O . ALA B 1 286 ? -22.031 -3.871 -3.357 1 76.38 286 ALA B O 1
ATOM 5890 N N . ASP B 1 287 ? -20.891 -4.652 -1.587 1 86.62 287 ASP B N 1
ATOM 5891 C CA . ASP B 1 287 ? -21.016 -3.389 -0.865 1 86.62 287 ASP B CA 1
ATOM 5892 C C . ASP B 1 287 ? -19.688 -2.666 -0.773 1 86.62 287 ASP B C 1
ATOM 5894 O O . ASP B 1 287 ? -18.719 -3.035 -1.454 1 86.62 287 ASP B O 1
ATOM 5898 N N . LEU B 1 288 ? -19.656 -1.561 -0.076 1 89.81 288 LEU B N 1
ATOM 5899 C CA . LEU B 1 288 ? -18.453 -0.74 0.012 1 89.81 288 LEU B CA 1
ATOM 5900 C C . LEU B 1 288 ? -17.297 -1.518 0.659 1 89.81 288 LEU B C 1
ATOM 5902 O O . LEU B 1 288 ? -16.156 -1.431 0.213 1 89.81 288 LEU B O 1
ATOM 5906 N N . PHE B 1 289 ? -17.656 -2.287 1.689 1 91.31 289 PHE B N 1
ATOM 5907 C CA . PHE B 1 289 ? -16.625 -3.037 2.396 1 91.31 289 PHE B CA 1
ATOM 5908 C C . PHE B 1 289 ? -15.992 -4.078 1.482 1 91.31 289 PHE B C 1
ATOM 5910 O O . PHE B 1 289 ? -14.773 -4.254 1.488 1 91.31 289 PHE B O 1
ATOM 5917 N N . ASP B 1 290 ? -16.734 -4.68 0.693 1 87.19 290 ASP B N 1
ATOM 5918 C CA . ASP B 1 290 ? -16.234 -5.66 -0.263 1 87.19 290 ASP B CA 1
ATOM 5919 C C . ASP B 1 290 ? -15.266 -5.016 -1.253 1 87.19 290 ASP B C 1
ATOM 5921 O O . ASP B 1 290 ? -14.219 -5.59 -1.565 1 87.19 290 ASP B O 1
ATOM 5925 N N . ALA B 1 291 ? -15.664 -3.916 -1.741 1 90.31 291 ALA B N 1
ATOM 5926 C CA . ALA B 1 291 ? -14.812 -3.199 -2.682 1 90.31 291 ALA B CA 1
ATOM 5927 C C . ALA B 1 291 ? -13.484 -2.811 -2.031 1 90.31 291 ALA B C 1
ATOM 5929 O O . ALA B 1 291 ? -12.422 -2.959 -2.637 1 90.31 291 ALA B O 1
ATOM 5930 N N . LEU B 1 292 ? -13.625 -2.352 -0.79 1 93.94 292 LEU B N 1
ATOM 5931 C CA . LEU B 1 292 ? -12.43 -1.944 -0.059 1 93.94 292 LEU B CA 1
ATOM 5932 C C . LEU B 1 292 ? -11.5 -3.131 0.162 1 93.94 292 LEU B C 1
ATOM 5934 O O . LEU B 1 292 ? -10.281 -3 0.036 1 93.94 292 LEU B O 1
ATOM 5938 N N . VAL B 1 293 ? -12.047 -4.227 0.485 1 92.31 293 VAL B N 1
ATOM 5939 C CA . VAL B 1 293 ? -11.266 -5.434 0.726 1 92.31 293 VAL B CA 1
ATOM 5940 C C . VAL B 1 293 ? -10.562 -5.859 -0.56 1 92.31 293 VAL B C 1
ATOM 5942 O O . VAL B 1 293 ? -9.391 -6.242 -0.534 1 92.31 293 VAL B O 1
ATOM 5945 N N . ARG B 1 294 ? -11.211 -5.777 -1.657 1 91.19 294 ARG B N 1
ATOM 5946 C CA . ARG B 1 294 ? -10.617 -6.137 -2.941 1 91.19 294 ARG B CA 1
ATOM 5947 C C . ARG B 1 294 ? -9.461 -5.211 -3.291 1 91.19 294 ARG B C 1
ATOM 5949 O O . ARG B 1 294 ? -8.422 -5.664 -3.777 1 91.19 294 ARG B O 1
ATOM 5956 N N . VAL B 1 295 ? -9.695 -3.938 -3.062 1 95 295 VAL B N 1
ATOM 5957 C CA . VAL B 1 295 ? -8.633 -2.973 -3.322 1 95 295 VAL B CA 1
ATOM 5958 C C . VAL B 1 295 ? -7.426 -3.273 -2.432 1 95 295 VAL B C 1
ATOM 5960 O O . VAL B 1 295 ? -6.289 -3.301 -2.902 1 95 295 VAL B O 1
ATOM 5963 N N . ASN B 1 296 ? -7.727 -3.502 -1.171 1 95.88 296 ASN B N 1
ATOM 5964 C CA . ASN B 1 296 ? -6.668 -3.773 -0.204 1 95.88 296 ASN B CA 1
ATOM 5965 C C . ASN B 1 296 ? -5.871 -5.016 -0.58 1 95.88 296 ASN B C 1
ATOM 5967 O O . ASN B 1 296 ? -4.641 -5.012 -0.523 1 95.88 296 ASN B O 1
ATOM 5971 N N . ASP B 1 297 ? -6.547 -6.023 -0.924 1 93.38 297 ASP B N 1
ATOM 5972 C CA . ASP B 1 297 ? -5.93 -7.285 -1.324 1 93.38 297 ASP B CA 1
ATOM 5973 C C . ASP B 1 297 ? -5.027 -7.09 -2.541 1 93.38 297 ASP B C 1
ATOM 5975 O O . ASP B 1 297 ? -3.938 -7.664 -2.609 1 93.38 297 ASP B O 1
ATOM 5979 N N . THR B 1 298 ? -5.492 -6.316 -3.445 1 94.81 298 THR B N 1
ATOM 5980 C CA . THR B 1 298 ? -4.781 -6.109 -4.703 1 94.81 298 THR B CA 1
ATOM 5981 C C . THR B 1 298 ? -3.525 -5.27 -4.48 1 94.81 298 THR B C 1
ATOM 5983 O O . THR B 1 298 ? -2.488 -5.52 -5.102 1 94.81 298 THR B O 1
ATOM 5986 N N . ILE B 1 299 ? -3.619 -4.281 -3.609 1 96.94 299 ILE B N 1
ATOM 5987 C CA . ILE B 1 299 ? -2.51 -3.346 -3.467 1 96.94 299 ILE B CA 1
ATOM 5988 C C . ILE B 1 299 ? -1.471 -3.922 -2.506 1 96.94 299 ILE B C 1
ATOM 5990 O O . ILE B 1 299 ? -0.367 -4.285 -2.92 1 96.94 299 ILE B O 1
ATOM 5994 N N . VAL B 1 300 ? -1.926 -4.219 -1.285 1 97.56 300 VAL B N 1
ATOM 5995 C CA . VAL B 1 300 ? -0.905 -4.625 -0.323 1 97.56 300 VAL B CA 1
ATOM 5996 C C . VAL B 1 300 ? -1.26 -5.988 0.264 1 97.56 300 VAL B C 1
ATOM 5998 O O . VAL B 1 300 ? -0.51 -6.535 1.076 1 97.56 300 VAL B O 1
ATOM 6001 N N . THR B 1 301 ? -2.33 -6.605 -0.148 1 95.06 301 THR B N 1
ATOM 6002 C CA . THR B 1 301 ? -2.891 -7.785 0.503 1 95.06 301 THR B CA 1
ATOM 6003 C C . THR B 1 301 ? -3.354 -7.453 1.919 1 95.06 301 THR B C 1
ATOM 6005 O O . THR B 1 301 ? -4.555 -7.363 2.18 1 95.06 301 THR B O 1
ATOM 6008 N N . HIS B 1 302 ? -2.492 -7.152 2.752 1 97.19 302 HIS B N 1
ATOM 6009 C CA . HIS B 1 302 ? -2.764 -6.664 4.098 1 97.19 302 HIS B CA 1
ATOM 6010 C C . HIS B 1 302 ? -1.559 -5.926 4.672 1 97.19 302 HIS B C 1
ATOM 6012 O O . HIS B 1 302 ? -0.451 -6.027 4.137 1 97.19 302 HIS B O 1
ATOM 6018 N N . ALA B 1 303 ? -1.822 -5.137 5.703 1 98.19 303 ALA B N 1
ATOM 6019 C CA . ALA B 1 303 ? -0.709 -4.516 6.418 1 98.19 303 ALA B CA 1
ATOM 6020 C C . ALA B 1 303 ? 0.194 -5.574 7.051 1 98.19 303 ALA B C 1
ATOM 6022 O O . ALA B 1 303 ? -0.253 -6.68 7.352 1 98.19 303 ALA B O 1
ATOM 6023 N N . SER B 1 304 ? 1.476 -5.215 7.223 1 97.81 304 SER B N 1
ATOM 6024 C CA . SER B 1 304 ? 2.406 -6.133 7.871 1 97.81 304 SER B CA 1
ATOM 6025 C C . SER B 1 304 ? 1.808 -6.719 9.141 1 97.81 304 SER B C 1
ATOM 6027 O O . SER B 1 304 ? 1.305 -5.984 9.992 1 97.81 304 SER B O 1
ATOM 6029 N N . ARG B 1 305 ? 1.871 -8.008 9.258 1 96.5 305 ARG B N 1
ATOM 6030 C CA . ARG B 1 305 ? 1.296 -8.664 10.43 1 96.5 305 ARG B CA 1
ATOM 6031 C C . ARG B 1 305 ? 2.039 -8.273 11.703 1 96.5 305 ARG B C 1
ATOM 6033 O O . ARG B 1 305 ? 1.438 -8.172 12.773 1 96.5 305 ARG B O 1
ATOM 6040 N N . GLN B 1 306 ? 3.32 -8.102 11.586 1 94.81 306 GLN B N 1
ATOM 6041 C CA . GLN B 1 306 ? 4.094 -7.652 12.742 1 94.81 306 GLN B CA 1
ATOM 6042 C C . GLN B 1 306 ? 3.662 -6.258 13.188 1 94.81 306 GLN B C 1
ATOM 6044 O O . GLN B 1 306 ? 3.57 -5.98 14.383 1 94.81 306 GLN B O 1
ATOM 6049 N N . SER B 1 307 ? 3.492 -5.371 12.234 1 96.81 307 SER B N 1
ATOM 6050 C CA . SER B 1 307 ? 3.008 -4.031 12.555 1 96.81 307 SER B CA 1
ATOM 6051 C C . SER B 1 307 ? 1.634 -4.086 13.211 1 96.81 307 SER B C 1
ATOM 6053 O O . SER B 1 307 ? 1.348 -3.312 14.133 1 96.81 307 SER B O 1
ATOM 6055 N N . GLN B 1 308 ? 0.796 -4.949 12.727 1 97.88 308 GLN B N 1
ATOM 6056 C CA . GLN B 1 308 ? -0.53 -5.109 13.312 1 97.88 308 GLN B CA 1
ATOM 6057 C C . GLN B 1 308 ? -0.438 -5.625 14.75 1 97.88 308 GLN B C 1
ATOM 6059 O O . GLN B 1 308 ? -1.219 -5.219 15.609 1 97.88 308 GLN B O 1
ATOM 6064 N N . LEU B 1 309 ? 0.491 -6.555 14.969 1 96.19 309 LEU B N 1
ATOM 6065 C CA . LEU B 1 309 ? 0.713 -7.047 16.328 1 96.19 309 LEU B CA 1
ATOM 6066 C C . LEU B 1 309 ? 1.131 -5.914 17.25 1 96.19 309 LEU B C 1
ATOM 6068 O O . LEU B 1 309 ? 0.669 -5.836 18.391 1 96.19 309 LEU B O 1
ATOM 6072 N N . LEU B 1 310 ? 2.004 -5.082 16.75 1 95.19 310 LEU B N 1
ATOM 6073 C CA . LEU B 1 310 ? 2.408 -3.93 17.547 1 95.19 310 LEU B CA 1
ATOM 6074 C C . LEU B 1 310 ? 1.213 -3.031 17.844 1 95.19 310 LEU B C 1
ATOM 6076 O O . LEU B 1 310 ? 1.049 -2.564 18.984 1 95.19 310 LEU B O 1
ATOM 6080 N N . ALA B 1 311 ? 0.418 -2.766 16.844 1 97.25 311 ALA B N 1
ATOM 6081 C CA . ALA B 1 311 ? -0.781 -1.952 17.031 1 97.25 311 ALA B CA 1
ATOM 6082 C C . ALA B 1 311 ? -1.694 -2.559 18.094 1 97.25 311 ALA B C 1
ATOM 6084 O O . ALA B 1 311 ? -2.252 -1.84 18.922 1 97.25 311 ALA B O 1
ATOM 6085 N N . LEU B 1 312 ? -1.817 -3.875 18.031 1 96.88 312 LEU B N 1
ATOM 6086 C CA . LEU B 1 312 ? -2.611 -4.586 19.031 1 96.88 312 LEU B CA 1
ATOM 6087 C C . LEU B 1 312 ? -2.059 -4.352 20.422 1 96.88 312 LEU B C 1
ATOM 6089 O O . LEU B 1 312 ? -2.811 -4.031 21.344 1 96.88 312 LEU B O 1
ATOM 6093 N N . CYS B 1 313 ? -0.761 -4.465 20.578 1 94.94 313 CYS B N 1
ATOM 6094 C CA . CYS B 1 313 ? -0.117 -4.324 21.875 1 94.94 313 CYS B CA 1
ATOM 6095 C C . CYS B 1 313 ? -0.248 -2.898 22.391 1 94.94 313 CYS B C 1
ATOM 6097 O O . CYS B 1 313 ? -0.451 -2.689 23.594 1 94.94 313 CYS B O 1
ATOM 6099 N N . VAL B 1 314 ? -0.161 -1.931 21.531 1 94.69 314 VAL B N 1
ATOM 6100 C CA . VAL B 1 314 ? -0.249 -0.524 21.906 1 94.69 314 VAL B CA 1
ATOM 6101 C C . VAL B 1 314 ? -1.66 -0.207 22.391 1 94.69 314 VAL B C 1
ATOM 6103 O O . VAL B 1 314 ? -1.838 0.581 23.328 1 94.69 314 VAL B O 1
ATOM 6106 N N . LEU B 1 315 ? -2.645 -0.798 21.844 1 93.75 315 LEU B N 1
ATOM 6107 C CA . LEU B 1 315 ? -4.035 -0.491 22.156 1 93.75 315 LEU B CA 1
ATOM 6108 C C . LEU B 1 315 ? -4.5 -1.267 23.375 1 93.75 315 LEU B C 1
ATOM 6110 O O . LEU B 1 315 ? -5.398 -0.821 24.094 1 93.75 315 LEU B O 1
ATOM 6114 N N . ARG B 1 316 ? -3.936 -2.371 23.609 1 90.38 316 ARG B N 1
ATOM 6115 C CA . ARG B 1 316 ? -4.43 -3.273 24.641 1 90.38 316 ARG B CA 1
ATOM 6116 C C . ARG B 1 316 ? -3.773 -2.975 25.984 1 90.38 316 ARG B C 1
ATOM 6118 O O . ARG B 1 316 ? -4.387 -3.168 27.047 1 90.38 316 ARG B O 1
ATOM 6125 N N . ASP B 1 317 ? -2.594 -2.51 26 1 87.19 317 ASP B N 1
ATOM 6126 C CA . ASP B 1 317 ? -1.828 -2.34 27.234 1 87.19 317 ASP B CA 1
ATOM 6127 C C . ASP B 1 317 ? -2.164 -1.013 27.906 1 87.19 317 ASP B C 1
ATOM 6129 O O . ASP B 1 317 ? -1.93 0.056 27.328 1 87.19 317 ASP B O 1
ATOM 6133 N N . PRO B 1 318 ? -2.611 -1.094 29.156 1 84.25 318 PRO B N 1
ATOM 6134 C CA . PRO B 1 318 ? -2.938 0.136 29.891 1 84.25 318 PRO B CA 1
ATOM 6135 C C . PRO B 1 318 ? -1.74 1.074 30.031 1 84.25 318 PRO B C 1
ATOM 6137 O O . PRO B 1 318 ? -1.908 2.297 30.047 1 84.25 318 PRO B O 1
ATOM 6140 N N . ALA B 1 319 ? -0.588 0.512 30.125 1 86 319 ALA B N 1
ATOM 6141 C CA . ALA B 1 319 ? 0.617 1.331 30.219 1 86 319 ALA B CA 1
ATOM 6142 C C . ALA B 1 319 ? 0.816 2.16 28.953 1 86 319 ALA B C 1
ATOM 6144 O O . ALA B 1 319 ? 1.33 3.279 29.016 1 86 319 ALA B O 1
ATOM 6145 N N . CYS B 1 320 ? 0.378 1.661 27.922 1 87.5 320 CYS B N 1
ATOM 6146 C CA . CYS B 1 320 ? 0.508 2.357 26.656 1 87.5 320 CYS B CA 1
ATOM 6147 C C . CYS B 1 320 ? -0.492 3.504 26.547 1 87.5 320 CYS B C 1
ATOM 6149 O O . CYS B 1 320 ? -0.18 4.559 26 1 87.5 320 CYS B O 1
ATOM 6151 N N . ILE B 1 321 ? -1.572 3.312 27.125 1 82.94 321 ILE B N 1
ATOM 6152 C CA . ILE B 1 321 ? -2.59 4.359 27.141 1 82.94 321 ILE B CA 1
ATOM 6153 C C . ILE B 1 321 ? -2.113 5.531 28 1 82.94 321 ILE B C 1
ATOM 6155 O O . ILE B 1 321 ? -2.318 6.691 27.641 1 82.94 321 ILE B O 1
ATOM 6159 N N . SER B 1 322 ? -1.489 5.199 29.109 1 85.06 322 SER B N 1
ATOM 6160 C CA . SER B 1 322 ? -0.917 6.234 29.953 1 85.06 322 SER B CA 1
ATOM 6161 C C . SER B 1 322 ? 0.172 7.012 29.219 1 85.06 322 SER B C 1
ATOM 6163 O O . SER B 1 322 ? 0.261 8.234 29.359 1 85.06 322 SER B O 1
ATOM 6165 N N . THR B 1 323 ? 0.935 6.316 28.516 1 86.5 323 THR B N 1
ATOM 6166 C CA . THR B 1 323 ? 1.986 6.945 27.734 1 86.5 323 THR B CA 1
ATOM 6167 C C . THR B 1 323 ? 1.388 7.879 26.672 1 86.5 323 THR B C 1
ATOM 6169 O O . THR B 1 323 ? 1.889 8.984 26.469 1 86.5 323 THR B O 1
ATOM 6172 N N . LEU B 1 324 ? 0.346 7.48 26.078 1 84.62 324 LEU B N 1
ATOM 6173 C CA . LEU B 1 324 ? -0.351 8.305 25.094 1 84.62 324 LEU B CA 1
ATOM 6174 C C . LEU B 1 324 ? -0.837 9.609 25.719 1 84.62 324 LEU B C 1
ATOM 6176 O O . LEU B 1 324 ? -0.697 10.68 25.125 1 84.62 324 LEU B O 1
ATOM 6180 N N . GLN B 1 325 ? -1.353 9.523 26.875 1 84.12 325 GLN B N 1
ATOM 6181 C CA . GLN B 1 325 ? -1.881 10.695 27.562 1 84.12 325 GLN B CA 1
ATOM 6182 C C . GLN B 1 325 ? -0.771 11.688 27.891 1 84.12 325 GLN B C 1
ATOM 6184 O O . GLN B 1 325 ? -0.938 12.898 27.688 1 84.12 325 GLN B O 1
ATOM 6189 N N . SER B 1 326 ? 0.279 11.164 28.375 1 85.75 326 SER B N 1
ATOM 6190 C CA . SER B 1 326 ? 1.414 12.023 28.703 1 85.75 326 SER B CA 1
ATOM 6191 C C . SER B 1 326 ? 1.962 12.711 27.453 1 85.75 326 SER B C 1
ATOM 6193 O O . SER B 1 326 ? 2.322 13.891 27.5 1 85.75 326 SER B O 1
ATOM 6195 N N . ARG B 1 327 ? 2.018 12.031 26.453 1 86.94 327 ARG B N 1
ATOM 6196 C CA . ARG B 1 327 ? 2.539 12.562 25.203 1 86.94 327 ARG B CA 1
ATOM 6197 C C . ARG B 1 327 ? 1.585 13.594 24.609 1 86.94 327 ARG B C 1
ATOM 6199 O O . ARG B 1 327 ? 2.023 14.602 24.047 1 86.94 327 ARG B O 1
ATOM 6206 N N . ARG B 1 328 ? 0.346 13.32 24.688 1 86.62 328 ARG B N 1
ATOM 6207 C CA . ARG B 1 328 ? -0.666 14.273 24.234 1 86.62 328 ARG B CA 1
ATOM 6208 C C . ARG B 1 328 ? -0.553 15.594 24.984 1 86.62 328 ARG B C 1
ATOM 6210 O O . ARG B 1 328 ? -0.691 16.656 24.391 1 86.62 328 ARG B O 1
ATOM 6217 N N . LEU B 1 329 ? -0.3 15.492 26.234 1 85.12 329 LEU B N 1
ATOM 6218 C CA . LEU B 1 329 ? -0.146 16.688 27.062 1 85.12 329 LEU B CA 1
ATOM 6219 C C . LEU B 1 329 ? 1.077 17.484 26.625 1 85.12 329 LEU B C 1
ATOM 6221 O O . LEU B 1 329 ? 1.048 18.719 26.625 1 85.12 329 LEU B O 1
ATOM 6225 N N . ARG B 1 330 ? 2.07 16.797 26.328 1 85.81 330 ARG B N 1
ATOM 6226 C CA . ARG B 1 330 ? 3.271 17.484 25.844 1 85.81 330 ARG B CA 1
ATOM 6227 C C . ARG B 1 330 ? 3.008 18.203 24.531 1 85.81 330 ARG B C 1
ATOM 6229 O O . ARG B 1 330 ? 3.441 19.344 24.344 1 85.81 330 ARG B O 1
ATOM 6236 N N . VAL B 1 331 ? 2.326 17.547 23.641 1 88.19 331 VAL B N 1
ATOM 6237 C CA . VAL B 1 331 ? 1.993 18.156 22.359 1 88.19 331 VAL B CA 1
ATOM 6238 C C . VAL B 1 331 ? 1.096 19.375 22.578 1 88.19 331 VAL B C 1
ATOM 6240 O O . VAL B 1 331 ? 1.245 20.406 21.906 1 88.19 331 VAL B O 1
ATOM 6243 N N . LEU B 1 332 ? 0.218 19.25 23.516 1 87.75 332 LEU B N 1
ATOM 6244 C CA . LEU B 1 332 ? -0.657 20.359 23.875 1 87.75 332 LEU B CA 1
ATOM 6245 C C . LEU B 1 332 ? 0.158 21.594 24.281 1 87.75 332 LEU B C 1
ATOM 6247 O O . LEU B 1 332 ? -0.156 22.719 23.875 1 87.75 332 LEU B O 1
ATOM 6251 N N . LEU B 1 333 ? 1.158 21.344 25.062 1 87.69 333 LEU B N 1
ATOM 6252 C CA . LEU B 1 333 ? 2.004 22.438 25.516 1 87.69 333 LEU B CA 1
ATOM 6253 C C . LEU B 1 333 ? 2.707 23.109 24.344 1 87.69 333 LEU B C 1
ATOM 6255 O O . LEU B 1 333 ? 2.824 24.344 24.297 1 87.69 333 LEU B O 1
ATOM 6259 N N . TYR B 1 334 ? 3.16 22.328 23.453 1 90.44 334 TYR B N 1
ATOM 6260 C CA . TYR B 1 334 ? 3.842 22.875 22.281 1 90.44 334 TYR B CA 1
ATOM 6261 C C . TYR B 1 334 ? 2.877 23.656 21.406 1 90.44 334 TYR B C 1
ATOM 6263 O O . TYR B 1 334 ? 3.225 24.719 20.891 1 90.44 334 TYR B O 1
ATOM 6271 N N . VAL B 1 335 ? 1.695 23.125 21.266 1 91 335 VAL B N 1
ATOM 6272 C CA . VAL B 1 335 ? 0.688 23.797 20.438 1 91 335 VAL B CA 1
ATOM 6273 C C . VAL B 1 335 ? 0.281 25.109 21.078 1 91 335 VAL B C 1
ATOM 6275 O O . VAL B 1 335 ? 0.078 26.109 20.391 1 91 335 VAL B O 1
ATOM 6278 N N . ARG B 1 336 ? 0.197 25.125 22.344 1 89 336 ARG B N 1
ATOM 6279 C CA . ARG B 1 336 ? -0.123 26.344 23.047 1 89 336 ARG B CA 1
ATOM 6280 C C . ARG B 1 336 ? 0.935 27.422 22.797 1 89 336 ARG B C 1
ATOM 6282 O O . ARG B 1 336 ? 0.605 28.578 22.531 1 89 336 ARG B O 1
ATOM 6289 N N . GLU B 1 337 ? 2.164 26.984 22.906 1 90.19 337 GLU B N 1
ATOM 6290 C CA . GLU B 1 337 ? 3.262 27.906 22.641 1 90.19 337 GLU B CA 1
ATOM 6291 C C . GLU B 1 337 ? 3.223 28.422 21.203 1 90.19 337 GLU B C 1
ATOM 6293 O O . GLU B 1 337 ? 3.486 29.594 20.938 1 90.19 337 GLU B O 1
ATOM 6298 N N . LEU B 1 338 ? 2.979 27.578 20.375 1 92.81 338 LEU B N 1
ATOM 6299 C CA . LEU B 1 338 ? 2.922 27.891 18.953 1 92.81 338 LEU B CA 1
ATOM 6300 C C . LEU B 1 338 ? 1.839 28.938 18.672 1 92.81 338 LEU B C 1
ATOM 6302 O O . LEU B 1 338 ? 2.072 29.906 17.938 1 92.81 338 LEU B O 1
ATOM 6306 N N . TYR B 1 339 ? 0.719 28.781 19.188 1 91.06 339 TYR B N 1
ATOM 6307 C CA . TYR B 1 339 ? -0.386 29.688 18.891 1 91.06 339 TYR B CA 1
ATOM 6308 C C . TYR B 1 339 ? -0.26 30.984 19.688 1 91.06 339 TYR B C 1
ATOM 6310 O O . TYR B 1 339 ? -0.717 32.031 19.25 1 91.06 339 TYR B O 1
ATOM 6318 N N . GLN B 1 340 ? 0.375 30.891 20.891 1 89.25 340 GLN B N 1
ATOM 6319 C CA . GLN B 1 340 ? 0.751 32.125 21.562 1 89.25 340 GLN B CA 1
ATOM 6320 C C . GLN B 1 340 ? 1.659 33 20.672 1 89.25 340 GLN B C 1
ATOM 6322 O O . GLN B 1 340 ? 1.463 34.188 20.547 1 89.25 340 GLN B O 1
ATOM 6327 N N . PHE B 1 341 ? 2.598 32.344 20.156 1 92 341 PHE B N 1
ATOM 6328 C CA . PHE B 1 341 ? 3.496 32.969 19.203 1 92 341 PHE B CA 1
ATOM 6329 C C . PHE B 1 341 ? 2.719 33.531 18.016 1 92 341 PHE B C 1
ATOM 6331 O O . PHE B 1 341 ? 2.934 34.688 17.609 1 92 341 PHE B O 1
ATOM 6338 N N . ALA B 1 342 ? 1.828 32.781 17.453 1 92.44 342 ALA B N 1
ATOM 6339 C CA . ALA B 1 342 ? 1.063 33.156 16.281 1 92.44 342 ALA B CA 1
ATOM 6340 C C . ALA B 1 342 ? 0.249 34.438 16.547 1 92.44 342 ALA B C 1
ATOM 6342 O O . ALA B 1 342 ? 0.223 35.344 15.734 1 92.44 342 ALA B O 1
ATOM 6343 N N . PHE B 1 343 ? -0.342 34.5 17.625 1 87.12 343 PHE B N 1
ATOM 6344 C CA . PHE B 1 343 ? -1.188 35.656 17.953 1 87.12 343 PHE B CA 1
ATOM 6345 C C . PHE B 1 343 ? -0.351 36.906 18.125 1 87.12 343 PHE B C 1
ATOM 6347 O O . PHE B 1 343 ? -0.758 38 17.703 1 87.12 343 PHE B O 1
ATOM 6354 N N . LYS B 1 344 ? 0.781 36.688 18.734 1 88.38 344 LYS B N 1
ATOM 6355 C CA . LYS B 1 344 ? 1.692 37.844 18.859 1 88.38 344 LYS B CA 1
ATOM 6356 C C . LYS B 1 344 ? 2.139 38.344 17.5 1 88.38 344 LYS B C 1
ATOM 6358 O O . LYS B 1 344 ? 2.217 39.562 17.266 1 88.38 344 LYS B O 1
ATOM 6363 N N . MET B 1 345 ? 2.402 37.438 16.656 1 92.06 345 MET B N 1
ATOM 6364 C CA . MET B 1 345 ? 2.873 37.781 15.32 1 92.06 345 MET B CA 1
ATOM 6365 C C . MET B 1 345 ? 1.766 38.469 14.516 1 92.06 345 MET B C 1
ATOM 6367 O O . MET B 1 345 ? 2.029 39.344 13.703 1 92.06 345 MET B O 1
ATOM 6371 N N . VAL B 1 346 ? 0.563 38 14.688 1 89.94 346 VAL B N 1
ATOM 6372 C CA . VAL B 1 346 ? -0.578 38.625 14.008 1 89.94 346 VAL B CA 1
ATOM 6373 C C . VAL B 1 346 ? -0.769 40.062 14.5 1 89.94 346 VAL B C 1
ATOM 6375 O O . VAL B 1 346 ? -0.968 40.969 13.703 1 89.94 346 VAL B O 1
ATOM 6378 N N . ARG B 1 347 ? -0.683 40.25 15.719 1 85.81 347 ARG B N 1
ATOM 6379 C CA . ARG B 1 347 ? -0.836 41.594 16.297 1 85.81 347 ARG B CA 1
ATOM 6380 C C . ARG B 1 347 ? 0.25 42.531 15.805 1 85.81 347 ARG B C 1
ATOM 6382 O O . ARG B 1 347 ? 0.002 43.719 15.609 1 85.81 347 ARG B O 1
ATOM 6389 N N . ALA B 1 348 ? 1.389 41.969 15.625 1 88.25 348 ALA B N 1
ATOM 6390 C CA . ALA B 1 348 ? 2.516 42.75 15.148 1 88.25 348 ALA B CA 1
ATOM 6391 C C . ALA B 1 348 ? 2.418 43 13.641 1 88.25 348 ALA B C 1
ATOM 6393 O O . ALA B 1 348 ? 3.223 43.75 13.078 1 88.25 348 ALA B O 1
ATOM 6394 N N . GLY B 1 349 ? 1.435 42.375 12.984 1 88.25 349 GLY B N 1
ATOM 6395 C CA . GLY B 1 349 ? 1.241 42.531 11.547 1 88.25 349 GLY B CA 1
ATOM 6396 C C . GLY B 1 349 ? 2.252 41.75 10.719 1 88.25 349 GLY B C 1
ATOM 6397 O O . GLY B 1 349 ? 2.424 42.031 9.531 1 88.25 349 GLY B O 1
ATOM 6398 N N . LEU B 1 350 ? 2.908 40.812 11.289 1 91.12 350 LEU B N 1
ATOM 6399 C CA . LEU B 1 350 ? 3.986 40.094 10.609 1 91.12 350 LEU B CA 1
ATOM 6400 C C . LEU B 1 350 ? 3.451 38.906 9.844 1 91.12 350 LEU B C 1
ATOM 6402 O O . LEU B 1 350 ? 4.055 38.469 8.859 1 91.12 350 LEU B O 1
ATOM 6406 N N . ILE B 1 351 ? 2.355 38.281 10.367 1 94 351 ILE B N 1
ATOM 6407 C CA . ILE B 1 351 ? 1.766 37.156 9.664 1 94 351 ILE B CA 1
ATOM 6408 C C . ILE B 1 351 ? 0.247 37.312 9.625 1 94 351 ILE B C 1
ATOM 6410 O O . ILE B 1 351 ? -0.32 38.125 10.344 1 94 351 ILE B O 1
ATOM 6414 N N . GLU B 1 352 ? -0.357 36.562 8.734 1 92.44 352 GLU B N 1
ATOM 6415 C CA . GLU B 1 352 ? -1.807 36.406 8.664 1 92.44 352 GLU B CA 1
ATOM 6416 C C . GLU B 1 352 ? -2.213 34.938 8.781 1 92.44 352 GLU B C 1
ATOM 6418 O O . GLU B 1 352 ? -1.547 34.062 8.234 1 92.44 352 GLU B O 1
ATOM 6423 N N . LEU B 1 353 ? -3.223 34.719 9.547 1 91.12 353 LEU B N 1
ATOM 6424 C CA . LEU B 1 353 ? -3.777 33.375 9.641 1 91.12 353 LEU B CA 1
ATOM 6425 C C . LEU B 1 353 ? -4.879 33.156 8.609 1 91.12 353 LEU B C 1
ATOM 6427 O O . LEU B 1 353 ? -5.258 34.094 7.902 1 91.12 353 LEU B O 1
ATOM 6431 N N . THR B 1 354 ? -5.297 31.891 8.445 1 87.44 354 THR B N 1
ATOM 6432 C CA . THR B 1 354 ? -6.406 31.594 7.543 1 87.44 354 THR B CA 1
ATOM 6433 C C . THR B 1 354 ? -7.68 32.312 8.008 1 87.44 354 THR B C 1
ATOM 6435 O O . THR B 1 354 ? -7.844 32.594 9.195 1 87.44 354 THR B O 1
ATOM 6438 N N . PRO B 1 355 ? -8.594 32.562 7.086 1 82.75 355 PRO B N 1
ATOM 6439 C CA . PRO B 1 355 ? -9.844 33.219 7.477 1 82.75 355 PRO B CA 1
ATOM 6440 C C . PRO B 1 355 ? -10.594 32.438 8.57 1 82.75 355 PRO B C 1
ATOM 6442 O O . PRO B 1 355 ? -11.156 33.062 9.477 1 82.75 355 PRO B O 1
ATOM 6445 N N . SER B 1 356 ? -10.539 31.188 8.484 1 77.5 356 SER B N 1
ATOM 6446 C CA . SER B 1 356 ? -11.219 30.391 9.508 1 77.5 356 SER B CA 1
ATOM 6447 C C . SER B 1 356 ? -10.578 30.594 10.875 1 77.5 356 SER B C 1
ATOM 6449 O O . SER B 1 356 ? -11.281 30.703 11.883 1 77.5 356 SER B O 1
ATOM 6451 N N . MET B 1 357 ? -9.289 30.672 10.93 1 82.31 357 MET B N 1
ATOM 6452 C CA . MET B 1 357 ? -8.586 30.844 12.195 1 82.31 357 MET B CA 1
ATOM 6453 C C . MET B 1 357 ? -8.742 32.281 12.711 1 82.31 357 MET B C 1
ATOM 6455 O O . MET B 1 357 ? -8.828 32.5 13.914 1 82.31 357 MET B O 1
ATOM 6459 N N . MET B 1 358 ? -8.781 33.156 11.805 1 81.56 358 MET B N 1
ATOM 6460 C CA . MET B 1 358 ? -9 34.531 12.188 1 81.56 358 MET B CA 1
ATOM 6461 C C . MET B 1 358 ? -10.383 34.719 12.812 1 81.56 358 MET B C 1
ATOM 6463 O O . MET B 1 358 ? -10.547 35.5 13.758 1 81.56 358 MET B O 1
ATOM 6467 N N . GLU B 1 359 ? -11.281 34.031 12.172 1 78.31 359 GLU B N 1
ATOM 6468 C CA . GLU B 1 359 ? -12.633 34.094 12.719 1 78.31 359 GLU B CA 1
ATOM 6469 C C . GLU B 1 359 ? -12.688 33.531 14.133 1 78.31 359 GLU B C 1
ATOM 6471 O O . GLU B 1 359 ? -13.406 34.031 14.992 1 78.31 359 GLU B O 1
ATOM 6476 N N . VAL B 1 360 ? -11.953 32.531 14.32 1 74.38 360 VAL B N 1
ATOM 6477 C CA . VAL B 1 360 ? -11.875 31.938 15.641 1 74.38 360 VAL B CA 1
ATOM 6478 C C . VAL B 1 360 ? -11.273 32.938 16.625 1 74.38 360 VAL B C 1
ATOM 6480 O O . VAL B 1 360 ? -11.773 33.094 17.75 1 74.38 360 VAL B O 1
ATOM 6483 N N . LEU B 1 361 ? -10.258 33.594 16.281 1 73.75 361 LEU B N 1
ATOM 6484 C CA . LEU B 1 361 ? -9.602 34.594 17.141 1 73.75 361 LEU B CA 1
ATOM 6485 C C . LEU B 1 361 ? -10.547 35.75 17.469 1 73.75 361 LEU B C 1
ATOM 6487 O O . LEU B 1 361 ? -10.617 36.156 18.625 1 73.75 361 LEU B O 1
ATOM 6491 N N . ARG B 1 362 ? -11.25 36.125 16.5 1 77.38 362 ARG B N 1
ATOM 6492 C CA . ARG B 1 362 ? -12.172 37.219 16.688 1 77.38 362 ARG B CA 1
ATOM 6493 C C . ARG B 1 362 ? -13.305 36.844 17.641 1 77.38 362 ARG B C 1
ATOM 6495 O O . ARG B 1 362 ? -13.688 37.625 18.516 1 77.38 362 ARG B O 1
ATOM 6502 N N . THR B 1 363 ? -13.773 35.75 17.391 1 77.38 363 THR B N 1
ATOM 6503 C CA . THR B 1 363 ? -14.875 35.25 18.219 1 77.38 363 THR B CA 1
ATOM 6504 C C . THR B 1 363 ? -14.43 35.062 19.656 1 77.38 363 THR B C 1
ATOM 6506 O O . THR B 1 363 ? -15.148 35.438 20.594 1 77.38 363 THR B O 1
ATOM 6509 N N . CYS B 1 364 ? -13.336 34.531 19.812 1 76 364 CYS B N 1
ATOM 6510 C CA . CYS B 1 364 ? -12.805 34.312 21.156 1 76 364 CYS B CA 1
ATOM 6511 C C . CYS B 1 364 ? -12.57 35.625 21.875 1 76 364 CYS B C 1
ATOM 6513 O O . CYS B 1 364 ? -12.852 35.75 23.078 1 76 364 CYS B O 1
ATOM 6515 N N . GLN B 1 365 ? -12.07 36.5 21.219 1 74.31 365 GLN B N 1
ATOM 6516 C CA . GLN B 1 365 ? -11.812 37.812 21.812 1 74.31 365 GLN B CA 1
ATOM 6517 C C . GLN B 1 365 ? -13.117 38.5 22.203 1 74.31 365 GLN B C 1
ATOM 6519 O O . GLN B 1 365 ? -13.195 39.156 23.25 1 74.31 365 GLN B O 1
ATOM 6524 N N . ARG B 1 366 ? -14.047 38.312 21.359 1 78 366 ARG B N 1
ATOM 6525 C CA . ARG B 1 366 ? -15.312 39.031 21.562 1 78 366 ARG B CA 1
ATOM 6526 C C . ARG B 1 366 ? -16.109 38.406 22.703 1 78 366 ARG B C 1
ATOM 6528 O O . ARG B 1 366 ? -16.672 39.094 23.531 1 78 366 ARG B O 1
ATOM 6535 N N . ASN B 1 367 ? -16.234 37.094 22.734 1 78.38 367 ASN B N 1
ATOM 6536 C CA . ASN B 1 367 ? -17.188 36.5 23.641 1 78.38 367 ASN B CA 1
ATOM 6537 C C . ASN B 1 367 ? -16.484 35.688 24.734 1 78.38 367 ASN B C 1
ATOM 6539 O O . ASN B 1 367 ? -17.125 35.156 25.641 1 78.38 367 ASN B O 1
ATOM 6543 N N . GLY B 1 368 ? -15.211 35.625 24.641 1 76 368 GLY B N 1
ATOM 6544 C CA . GLY B 1 368 ? -14.453 34.906 25.656 1 76 368 GLY B CA 1
ATOM 6545 C C . GLY B 1 368 ? -14.664 33.406 25.609 1 76 368 GLY B C 1
ATOM 6546 O O . GLY B 1 368 ? -14.32 32.688 26.547 1 76 368 GLY B O 1
ATOM 6547 N N . ARG B 1 369 ? -15.234 32.969 24.578 1 77.88 369 ARG B N 1
ATOM 6548 C CA . ARG B 1 369 ? -15.516 31.547 24.453 1 77.88 369 ARG B CA 1
ATOM 6549 C C . ARG B 1 369 ? -14.266 30.781 24.016 1 77.88 369 ARG B C 1
ATOM 6551 O O . ARG B 1 369 ? -13.422 31.328 23.297 1 77.88 369 ARG B O 1
ATOM 6558 N N . PRO B 1 370 ? -14.266 29.5 24.484 1 82.25 370 PRO B N 1
ATOM 6559 C CA . PRO B 1 370 ? -13.141 28.656 24.062 1 82.25 370 PRO B CA 1
ATOM 6560 C C . PRO B 1 370 ? -13.219 28.266 22.578 1 82.25 370 PRO B C 1
ATOM 6562 O O . PRO B 1 370 ? -14.273 28.391 21.969 1 82.25 370 PRO B O 1
ATOM 6565 N N . PHE B 1 371 ? -12.07 28.016 22.078 1 81.81 371 PHE B N 1
ATOM 6566 C CA . PHE B 1 371 ? -11.992 27.516 20.703 1 81.81 371 PHE B CA 1
ATOM 6567 C C . PHE B 1 371 ? -11.141 26.25 20.625 1 81.81 371 PHE B C 1
ATOM 6569 O O . PHE B 1 371 ? -10.461 25.906 21.594 1 81.81 371 PHE B O 1
ATOM 6576 N N . ARG B 1 372 ? -11.258 25.594 19.484 1 84.38 372 ARG B N 1
ATOM 6577 C CA . ARG B 1 372 ? -10.539 24.344 19.344 1 84.38 372 ARG B CA 1
ATOM 6578 C C . ARG B 1 372 ? -9.445 24.453 18.281 1 84.38 372 ARG B C 1
ATOM 6580 O O . ARG B 1 372 ? -9.648 25.094 17.234 1 84.38 372 ARG B O 1
ATOM 6587 N N . ILE B 1 373 ? -8.344 23.938 18.641 1 86.62 373 ILE B N 1
ATOM 6588 C CA . ILE B 1 373 ? -7.234 23.797 17.703 1 86.62 373 ILE B CA 1
ATOM 6589 C C . ILE B 1 373 ? -6.738 22.344 17.719 1 86.62 373 ILE B C 1
ATOM 6591 O O . ILE B 1 373 ? -6.805 21.672 18.75 1 86.62 373 ILE B O 1
ATOM 6595 N N . GLY B 1 374 ? -6.391 21.859 16.547 1 87.19 374 GLY B N 1
ATOM 6596 C CA . GLY B 1 374 ? -5.996 20.469 16.469 1 87.19 374 GLY B CA 1
ATOM 6597 C C . GLY B 1 374 ? -4.684 20.25 15.742 1 87.19 374 GLY B C 1
ATOM 6598 O O . GLY B 1 374 ? -3.98 21.219 15.43 1 87.19 374 GLY B O 1
ATOM 6599 N N . ALA B 1 375 ? -4.32 19.031 15.672 1 92.75 375 ALA B N 1
ATOM 6600 C CA . ALA B 1 375 ? -3.035 18.609 15.109 1 92.75 375 ALA B CA 1
ATOM 6601 C C . ALA B 1 375 ? -1.877 19.297 15.82 1 92.75 375 ALA B C 1
ATOM 6603 O O . ALA B 1 375 ? -1.85 19.375 17.047 1 92.75 375 ALA B O 1
ATOM 6604 N N . PHE B 1 376 ? -0.863 19.734 15.203 1 94.31 376 PHE B N 1
ATOM 6605 C CA . PHE B 1 376 ? 0.269 20.438 15.797 1 94.31 376 PHE B CA 1
ATOM 6606 C C . PHE B 1 376 ? 0.928 21.359 14.773 1 94.31 376 PHE B C 1
ATOM 6608 O O . PHE B 1 376 ? 2.154 21.391 14.656 1 94.31 376 PHE B O 1
ATOM 6615 N N . TYR B 1 377 ? -0.024 22.016 14.047 1 95.56 377 TYR B N 1
ATOM 6616 C CA . TYR B 1 377 ? 0.442 22.844 12.938 1 95.56 377 TYR B CA 1
ATOM 6617 C C . TYR B 1 377 ? -0.011 24.281 13.109 1 95.56 377 TYR B C 1
ATOM 6619 O O . TYR B 1 377 ? -1.049 24.547 13.727 1 95.56 377 TYR B O 1
ATOM 6627 N N . LEU B 1 378 ? 0.779 25.188 12.578 1 95.31 378 LEU B N 1
ATOM 6628 C CA . LEU B 1 378 ? 0.395 26.562 12.281 1 95.31 378 LEU B CA 1
ATOM 6629 C C . LEU B 1 378 ? 0.556 26.859 10.797 1 95.31 378 LEU B C 1
ATOM 6631 O O . LEU B 1 378 ? 1.629 26.641 10.227 1 95.31 378 LEU B O 1
ATOM 6635 N N . PHE B 1 379 ? -0.542 27.188 10.156 1 96.5 379 PHE B N 1
ATOM 6636 C CA . PHE B 1 379 ? -0.523 27.609 8.758 1 96.5 379 PHE B CA 1
ATOM 6637 C C . PHE B 1 379 ? -0.741 29.125 8.664 1 96.5 379 PHE B C 1
ATOM 6639 O O . PHE B 1 379 ? -1.782 29.625 9.078 1 96.5 379 PHE B O 1
ATOM 6646 N N . CYS B 1 380 ? 0.266 29.859 8.078 1 95.5 380 CYS B N 1
ATOM 6647 C CA . CYS B 1 380 ? 0.163 31.312 8.086 1 95.5 380 CYS B CA 1
ATOM 6648 C C . CYS B 1 380 ? 0.833 31.906 6.855 1 95.5 380 CYS B C 1
ATOM 6650 O O . CYS B 1 380 ? 1.66 31.266 6.215 1 95.5 380 CYS B O 1
ATOM 6652 N N . ARG B 1 381 ? 0.432 33.031 6.551 1 93.75 381 ARG B N 1
ATOM 6653 C CA . ARG B 1 381 ? 1.01 33.781 5.453 1 93.75 381 ARG B CA 1
ATOM 6654 C C . ARG B 1 381 ? 2.08 34.75 5.965 1 93.75 381 ARG B C 1
ATOM 6656 O O . ARG B 1 381 ? 1.816 35.594 6.844 1 93.75 381 ARG B O 1
ATOM 6663 N N . ALA B 1 382 ? 3.275 34.656 5.445 1 91.12 382 ALA B N 1
ATOM 6664 C CA . ALA B 1 382 ? 4.41 35.438 5.926 1 91.12 382 ALA B CA 1
ATOM 6665 C C . ALA B 1 382 ? 4.539 36.75 5.156 1 91.12 382 ALA B C 1
ATOM 6667 O O . ALA B 1 382 ? 5.301 37.625 5.551 1 91.12 382 ALA B O 1
ATOM 6668 N N . LEU B 1 383 ? 3.926 36.938 4.082 1 79.94 383 LEU B N 1
ATOM 6669 C CA . LEU B 1 383 ? 3.9 38.219 3.365 1 79.94 383 LEU B CA 1
ATOM 6670 C C . LEU B 1 383 ? 2.488 38.781 3.316 1 79.94 383 LEU B C 1
ATOM 6672 O O . LEU B 1 383 ? 1.782 38.625 2.318 1 79.94 383 LEU B O 1
ATOM 6676 N N . PRO B 1 384 ? 2.086 39.344 4.441 1 65.31 384 PRO B N 1
ATOM 6677 C CA . PRO B 1 384 ? 0.715 39.875 4.5 1 65.31 384 PRO B CA 1
ATOM 6678 C C . PRO B 1 384 ? 0.466 41 3.508 1 65.31 384 PRO B C 1
ATOM 6680 O O . PRO B 1 384 ? 1.399 41.719 3.133 1 65.31 384 PRO B O 1
ATOM 6683 N N . LYS B 1 385 ? -0.829 40.844 2.762 1 59.84 385 LYS B N 1
ATOM 6684 C CA . LYS B 1 385 ? -1.206 41.875 1.79 1 59.84 385 LYS B CA 1
ATOM 6685 C C . LYS B 1 385 ? -1.162 43.25 2.412 1 59.84 385 LYS B C 1
ATOM 6687 O O . LYS B 1 385 ? -1.79 43.5 3.445 1 59.84 385 LYS B O 1
ATOM 6692 N N . ARG B 1 386 ? 0.056 43.938 2.605 1 52.09 386 ARG B N 1
ATOM 6693 C CA . ARG B 1 386 ? 0.025 45.312 3.041 1 52.09 386 ARG B CA 1
ATOM 6694 C C . ARG B 1 386 ? -0.875 46.156 2.139 1 52.09 386 ARG B C 1
ATOM 6696 O O . ARG B 1 386 ? -1.073 45.812 0.969 1 52.09 386 ARG B O 1
ATOM 6703 N N . ASN B 1 387 ? -1.554 46.938 2.725 1 41.34 387 ASN B N 1
ATOM 6704 C CA . ASN B 1 387 ? -2.322 48.031 2.131 1 41.34 387 ASN B CA 1
ATOM 6705 C C . ASN B 1 387 ? -1.568 48.688 0.976 1 41.34 387 ASN B C 1
ATOM 6707 O O . ASN B 1 387 ? -0.429 49.125 1.142 1 41.34 387 ASN B O 1
ATOM 6711 N N . GLY B 1 388 ? -1.995 48.719 -0.322 1 42.06 388 GLY B N 1
ATOM 6712 C CA . GLY B 1 388 ? -1.7 49.281 -1.627 1 42.06 388 GLY B CA 1
ATOM 6713 C C . GLY B 1 388 ? -0.906 48.344 -2.52 1 42.06 388 GLY B C 1
ATOM 6714 O O . GLY B 1 388 ? -0.683 47.188 -2.17 1 42.06 388 GLY B O 1
ATOM 6715 N N . SER B 1 389 ? -0.062 49.062 -3.67 1 39.97 389 SER B N 1
ATOM 6716 C CA . SER B 1 389 ? 0.61 48.719 -4.914 1 39.97 389 SER B CA 1
ATOM 6717 C C . SER B 1 389 ? 1.715 47.688 -4.672 1 39.97 389 SER B C 1
ATOM 6719 O O . SER B 1 389 ? 2.488 47.375 -5.582 1 39.97 389 SER B O 1
ATOM 6721 N N . THR B 1 390 ? 2.297 47.656 -3.504 1 41.34 390 THR B N 1
ATOM 6722 C CA . THR B 1 390 ? 3.678 47.219 -3.719 1 41.34 390 THR B CA 1
ATOM 6723 C C . THR B 1 390 ? 3.752 45.719 -4.016 1 41.34 390 THR B C 1
ATOM 6725 O O . THR B 1 390 ? 3.33 44.906 -3.199 1 41.34 390 THR B O 1
ATOM 6728 N N . ARG B 1 391 ? 3.482 45.406 -5.223 1 44.47 391 ARG B N 1
ATOM 6729 C CA . ARG B 1 391 ? 3.924 44.125 -5.801 1 44.47 391 ARG B CA 1
ATOM 6730 C C . ARG B 1 391 ? 5.219 43.656 -5.152 1 44.47 391 ARG B C 1
ATOM 6732 O O . ARG B 1 391 ? 6.273 44.25 -5.34 1 44.47 391 ARG B O 1
ATOM 6739 N N . VAL B 1 392 ? 5.148 43.281 -3.904 1 48.75 392 VAL B N 1
ATOM 6740 C CA . VAL B 1 392 ? 6.363 42.656 -3.408 1 48.75 392 VAL B CA 1
ATOM 6741 C C . VAL B 1 392 ? 6.98 41.812 -4.512 1 48.75 392 VAL B C 1
ATOM 6743 O O . VAL B 1 392 ? 6.266 41.219 -5.328 1 48.75 392 VAL B O 1
ATOM 6746 N N . ALA B 1 393 ? 8.219 42 -4.836 1 51.28 393 ALA B N 1
ATOM 6747 C CA . ALA B 1 393 ? 9.039 41.188 -5.746 1 51.28 393 ALA B CA 1
ATOM 6748 C C . ALA B 1 393 ? 8.641 39.719 -5.699 1 51.28 393 ALA B C 1
ATOM 6750 O O . ALA B 1 393 ? 8.016 39.281 -4.734 1 51.28 393 ALA B O 1
ATOM 6751 N N . ARG B 1 394 ? 8.828 39 -6.812 1 61.66 394 ARG B N 1
ATOM 6752 C CA . ARG B 1 394 ? 8.57 37.625 -7.207 1 61.66 394 ARG B CA 1
ATOM 6753 C C . ARG B 1 394 ? 9 36.656 -6.113 1 61.66 394 ARG B C 1
ATOM 6755 O O . ARG B 1 394 ? 10.094 36.094 -6.168 1 61.66 394 ARG B O 1
ATOM 6762 N N . ALA B 1 395 ? 8.445 36.812 -4.859 1 72.19 395 ALA B N 1
ATOM 6763 C CA . ALA B 1 395 ? 8.797 35.875 -3.803 1 72.19 395 ALA B CA 1
ATOM 6764 C C . ALA B 1 395 ? 7.93 34.625 -3.869 1 72.19 395 ALA B C 1
ATOM 6766 O O . ALA B 1 395 ? 6.809 34.656 -4.383 1 72.19 395 ALA B O 1
ATOM 6767 N N . SER B 1 396 ? 8.711 33.5 -3.557 1 87.62 396 SER B N 1
ATOM 6768 C CA . SER B 1 396 ? 7.973 32.219 -3.447 1 87.62 396 SER B CA 1
ATOM 6769 C C . SER B 1 396 ? 8.117 31.625 -2.053 1 87.62 396 SER B C 1
ATOM 6771 O O . SER B 1 396 ? 9.062 31.938 -1.331 1 87.62 396 SER B O 1
ATOM 6773 N N . ASP B 1 397 ? 7.086 30.984 -1.659 1 92.25 397 ASP B N 1
ATOM 6774 C CA . ASP B 1 397 ? 7.117 30.328 -0.36 1 92.25 397 ASP B CA 1
ATOM 6775 C C . ASP B 1 397 ? 8.32 29.391 -0.25 1 92.25 397 ASP B C 1
ATOM 6777 O O . ASP B 1 397 ? 8.898 29.234 0.828 1 92.25 397 ASP B O 1
ATOM 6781 N N . LEU B 1 398 ? 8.758 28.828 -1.355 1 91.56 398 LEU B N 1
ATOM 6782 C CA . LEU B 1 398 ? 9.938 27.969 -1.343 1 91.56 398 LEU B CA 1
ATOM 6783 C C . LEU B 1 398 ? 11.195 28.781 -1.035 1 91.56 398 LEU B C 1
ATOM 6785 O O . LEU B 1 398 ? 12.062 28.328 -0.291 1 91.56 398 LEU B O 1
ATOM 6789 N N . GLU B 1 399 ? 11.297 29.906 -1.641 1 91.25 399 GLU B N 1
ATOM 6790 C CA . GLU B 1 399 ? 12.422 30.797 -1.359 1 91.25 399 GLU B CA 1
ATOM 6791 C C . GLU B 1 399 ? 12.469 31.172 0.117 1 91.25 399 GLU B C 1
ATOM 6793 O O . GLU B 1 399 ? 13.539 31.219 0.723 1 91.25 399 GLU B O 1
ATOM 6798 N N . LEU B 1 400 ? 11.344 31.5 0.626 1 93.69 400 LEU B N 1
ATOM 6799 C CA . LEU B 1 400 ? 11.25 31.828 2.043 1 93.69 400 LEU B CA 1
ATOM 6800 C C . LEU B 1 400 ? 11.727 30.672 2.908 1 93.69 400 LEU B C 1
ATOM 6802 O O . LEU B 1 400 ? 12.477 30.875 3.865 1 93.69 400 LEU B O 1
ATOM 6806 N N . CYS B 1 401 ? 11.336 29.453 2.633 1 94.5 401 CYS B N 1
ATOM 6807 C CA . CYS B 1 401 ? 11.727 28.266 3.404 1 94.5 401 CYS B CA 1
ATOM 6808 C C . CYS B 1 401 ? 13.234 28.078 3.383 1 94.5 401 CYS B C 1
ATOM 6810 O O . CYS B 1 401 ? 13.844 27.797 4.418 1 94.5 401 CYS B O 1
ATOM 6812 N N . HIS B 1 402 ? 13.805 28.266 2.166 1 93.88 402 HIS B N 1
ATOM 6813 C CA . HIS B 1 402 ? 15.258 28.172 2.068 1 93.88 402 HIS B CA 1
ATOM 6814 C C . HIS B 1 402 ? 15.938 29.266 2.889 1 93.88 402 HIS B C 1
ATOM 6816 O O . HIS B 1 402 ? 16.922 29 3.582 1 93.88 402 HIS B O 1
ATOM 6822 N N . PHE B 1 403 ? 15.445 30.438 2.775 1 94.38 403 PHE B N 1
ATOM 6823 C CA . PHE B 1 403 ? 16 31.562 3.506 1 94.38 403 PHE B CA 1
ATOM 6824 C C . PHE B 1 403 ? 15.969 31.312 5.008 1 94.38 403 PHE B C 1
ATOM 6826 O O . PHE B 1 403 ? 16.969 31.516 5.699 1 94.38 403 PHE B O 1
ATOM 6833 N N . LEU B 1 404 ? 14.836 30.875 5.531 1 96.19 404 LEU B N 1
ATOM 6834 C CA . LEU B 1 404 ? 14.672 30.594 6.953 1 96.19 404 LEU B CA 1
ATOM 6835 C C . LEU B 1 404 ? 15.625 29.484 7.398 1 96.19 404 LEU B C 1
ATOM 6837 O O . LEU B 1 404 ? 16.219 29.578 8.469 1 96.19 404 LEU B O 1
ATOM 6841 N N . ALA B 1 405 ? 15.766 28.422 6.617 1 95.38 405 ALA B N 1
ATOM 6842 C CA . ALA B 1 405 ? 16.625 27.297 6.961 1 95.38 405 ALA B CA 1
ATOM 6843 C C . ALA B 1 405 ? 18.094 27.703 6.945 1 95.38 405 ALA B C 1
ATOM 6845 O O . ALA B 1 405 ? 18.859 27.328 7.844 1 95.38 405 ALA B O 1
ATOM 6846 N N . ASP B 1 406 ? 18.438 28.453 5.965 1 95.19 406 ASP B N 1
ATOM 6847 C CA . ASP B 1 406 ? 19.844 28.797 5.762 1 95.19 406 ASP B CA 1
ATOM 6848 C C . ASP B 1 406 ? 20.297 29.891 6.738 1 95.19 406 ASP B C 1
ATOM 6850 O O . ASP B 1 406 ? 21.375 29.781 7.336 1 95.19 406 ASP B O 1
ATOM 6854 N N . SER B 1 407 ? 19.516 30.875 6.91 1 96.38 407 SER B N 1
ATOM 6855 C CA . SER B 1 407 ? 19.953 32.062 7.625 1 96.38 407 SER B CA 1
ATOM 6856 C C . SER B 1 407 ? 19.484 32.062 9.078 1 96.38 407 SER B C 1
ATOM 6858 O O . SER B 1 407 ? 20.125 32.656 9.953 1 96.38 407 SER B O 1
ATOM 6860 N N . TYR B 1 408 ? 18.422 31.375 9.359 1 96.94 408 TYR B N 1
ATOM 6861 C CA . TYR B 1 408 ? 17.859 31.438 10.703 1 96.94 408 TYR B CA 1
ATOM 6862 C C . TYR B 1 408 ? 17.703 30.047 11.297 1 96.94 408 TYR B C 1
ATOM 6864 O O . TYR B 1 408 ? 17.219 29.891 12.422 1 96.94 408 TYR B O 1
ATOM 6872 N N . ARG B 1 409 ? 18.016 29.016 10.57 1 94.56 409 ARG B N 1
ATOM 6873 C CA . ARG B 1 409 ? 18.141 27.641 11.031 1 94.56 409 ARG B CA 1
ATOM 6874 C C . ARG B 1 409 ? 16.797 27.078 11.477 1 94.56 409 ARG B C 1
ATOM 6876 O O . ARG B 1 409 ? 16.703 26.422 12.523 1 94.56 409 ARG B O 1
ATOM 6883 N N . VAL B 1 410 ? 15.797 27.438 10.789 1 94.62 410 VAL B N 1
ATOM 6884 C CA . VAL B 1 410 ? 14.461 26.875 10.992 1 94.62 410 VAL B CA 1
ATOM 6885 C C . VAL B 1 410 ? 13.891 26.391 9.664 1 94.62 410 VAL B C 1
ATOM 6887 O O . VAL B 1 410 ? 13.773 27.172 8.711 1 94.62 410 VAL B O 1
ATOM 6890 N N . LEU B 1 411 ? 13.555 25.141 9.617 1 93.62 411 LEU B N 1
ATOM 6891 C CA . LEU B 1 411 ? 12.984 24.578 8.398 1 93.62 411 LEU B CA 1
ATOM 6892 C C . LEU B 1 411 ? 11.469 24.422 8.523 1 93.62 411 LEU B C 1
ATOM 6894 O O . LEU B 1 411 ? 10.984 23.766 9.438 1 93.62 411 LEU B O 1
ATOM 6898 N N . VAL B 1 412 ? 10.727 25.078 7.668 1 94.56 412 VAL B N 1
ATOM 6899 C CA . VAL B 1 412 ? 9.273 24.984 7.625 1 94.56 412 VAL B CA 1
ATOM 6900 C C . VAL B 1 412 ? 8.828 24.516 6.242 1 94.56 412 VAL B C 1
ATOM 6902 O O . VAL B 1 412 ? 9.648 24.344 5.344 1 94.56 412 VAL B O 1
ATOM 6905 N N . ALA B 1 413 ? 7.562 24.266 6.059 1 93.69 413 ALA B N 1
ATOM 6906 C CA . ALA B 1 413 ? 7.059 23.75 4.785 1 93.69 413 ALA B CA 1
ATOM 6907 C C . ALA B 1 413 ? 6.398 24.859 3.969 1 93.69 413 ALA B C 1
ATOM 6909 O O . ALA B 1 413 ? 5.676 25.688 4.516 1 93.69 413 ALA B O 1
ATOM 6910 N N . PRO B 1 414 ? 6.652 24.859 2.662 1 94.25 414 PRO B N 1
ATOM 6911 C CA . PRO B 1 414 ? 5.988 25.844 1.807 1 94.25 414 PRO B CA 1
ATOM 6912 C C . PRO B 1 414 ? 4.5 25.562 1.617 1 94.25 414 PRO B C 1
ATOM 6914 O O . PRO B 1 414 ? 4.105 24.406 1.455 1 94.25 414 PRO B O 1
ATOM 6917 N N . GLY B 1 415 ? 3.725 26.594 1.616 1 93.06 415 GLY B N 1
ATOM 6918 C CA . GLY B 1 415 ? 2.279 26.469 1.52 1 93.06 415 GLY B CA 1
ATOM 6919 C C . GLY B 1 415 ? 1.813 25.922 0.18 1 93.06 415 GLY B C 1
ATOM 6920 O O . GLY B 1 415 ? 0.75 25.312 0.087 1 93.06 415 GLY B O 1
ATOM 6921 N N . SER B 1 416 ? 2.617 26.047 -0.838 1 91.5 416 SER B N 1
ATOM 6922 C CA . SER B 1 416 ? 2.229 25.656 -2.191 1 91.5 416 SER B CA 1
ATOM 6923 C C . SER B 1 416 ? 1.99 24.156 -2.295 1 91.5 416 SER B C 1
ATOM 6925 O O . SER B 1 416 ? 1.172 23.703 -3.1 1 91.5 416 SER B O 1
ATOM 6927 N N . ILE B 1 417 ? 2.629 23.391 -1.474 1 90.5 417 ILE B N 1
ATOM 6928 C CA . ILE B 1 417 ? 2.461 21.953 -1.534 1 90.5 417 ILE B CA 1
ATOM 6929 C C . ILE B 1 417 ? 1.082 21.562 -0.999 1 90.5 417 ILE B C 1
ATOM 6931 O O . ILE B 1 417 ? 0.605 20.453 -1.23 1 90.5 417 ILE B O 1
ATOM 6935 N N . PHE B 1 418 ? 0.462 22.547 -0.321 1 93.88 418 PHE B N 1
ATOM 6936 C CA . PHE B 1 418 ? -0.86 22.312 0.244 1 93.88 418 PHE B CA 1
ATOM 6937 C C . PHE B 1 418 ? -1.938 23 -0.588 1 93.88 418 PHE B C 1
ATOM 6939 O O . PHE B 1 418 ? -3.072 23.156 -0.133 1 93.88 418 PHE B O 1
ATOM 6946 N N . GLY B 1 419 ? -1.557 23.484 -1.714 1 91.38 419 GLY B N 1
ATOM 6947 C CA . GLY B 1 419 ? -2.557 23.938 -2.666 1 91.38 419 GLY B CA 1
ATOM 6948 C C . GLY B 1 419 ? -2.703 25.453 -2.691 1 91.38 419 GLY B C 1
ATOM 6949 O O . GLY B 1 419 ? -3.594 25.984 -3.359 1 91.38 419 GLY B O 1
ATOM 6950 N N . THR B 1 420 ? -1.867 26.188 -1.985 1 90.88 420 THR B N 1
ATOM 6951 C CA . THR B 1 420 ? -1.934 27.641 -2.018 1 90.88 420 THR B CA 1
ATOM 6952 C C . THR B 1 420 ? -0.999 28.203 -3.084 1 90.88 420 THR B C 1
ATOM 6954 O O . THR B 1 420 ? -0.126 27.484 -3.59 1 90.88 420 THR B O 1
ATOM 6957 N N . ASP B 1 421 ? -1.224 29.375 -3.5 1 89.44 421 ASP B N 1
ATOM 6958 C CA . ASP B 1 421 ? -0.364 30.062 -4.461 1 89.44 421 ASP B CA 1
ATOM 6959 C C . ASP B 1 421 ? 1.012 30.344 -3.865 1 89.44 421 ASP B C 1
ATOM 6961 O O . ASP B 1 421 ? 1.118 30.984 -2.812 1 89.44 421 ASP B O 1
ATOM 6965 N N . ALA B 1 422 ? 2.023 29.922 -4.555 1 89.44 422 ALA B N 1
ATOM 6966 C CA . ALA B 1 422 ? 3.395 30.062 -4.074 1 89.44 422 ALA B CA 1
ATOM 6967 C C . ALA B 1 422 ? 3.738 31.531 -3.824 1 89.44 422 ALA B C 1
ATOM 6969 O O . ALA B 1 422 ? 4.523 31.844 -2.926 1 89.44 422 ALA B O 1
ATOM 6970 N N . ARG B 1 423 ? 3.113 32.438 -4.539 1 87.44 423 ARG B N 1
ATOM 6971 C CA . ARG B 1 423 ? 3.426 33.875 -4.465 1 87.44 423 ARG B CA 1
ATOM 6972 C C . ARG B 1 423 ? 2.865 34.469 -3.191 1 87.44 423 ARG B C 1
ATOM 6974 O O . ARG B 1 423 ? 3.262 35.594 -2.801 1 87.44 423 ARG B O 1
ATOM 6981 N N . GLU B 1 424 ? 1.995 33.75 -2.537 1 88.12 424 GLU B N 1
ATOM 6982 C CA . GLU B 1 424 ? 1.381 34.281 -1.322 1 88.12 424 GLU B CA 1
ATOM 6983 C C . GLU B 1 424 ? 2.227 33.969 -0.093 1 88.12 424 GLU B C 1
ATOM 6985 O O . GLU B 1 424 ? 2.012 34.531 0.98 1 88.12 424 GLU B O 1
ATOM 6990 N N . CYS B 1 425 ? 3.176 33.062 -0.208 1 92.69 425 CYS B N 1
ATOM 6991 C CA . CYS B 1 425 ? 4.18 32.75 0.803 1 92.69 425 CYS B CA 1
ATOM 6992 C C . CYS B 1 425 ? 3.523 32.219 2.076 1 92.69 425 CYS B C 1
ATOM 6994 O O . CYS B 1 425 ? 3.85 32.688 3.176 1 92.69 425 CYS B O 1
ATOM 6996 N N . TRP B 1 426 ? 2.518 31.406 1.861 1 94 426 TRP B N 1
ATOM 6997 C CA . TRP B 1 426 ? 2.035 30.609 2.99 1 94 426 TRP B CA 1
ATOM 6998 C C . TRP B 1 426 ? 3.082 29.594 3.43 1 94 426 TRP B C 1
ATOM 7000 O O . TRP B 1 426 ? 3.828 29.062 2.602 1 94 426 TRP B O 1
ATOM 7010 N N . ILE B 1 427 ? 3.154 29.344 4.742 1 95.88 427 ILE B N 1
ATOM 7011 C CA . ILE B 1 427 ? 4.031 28.297 5.27 1 95.88 427 ILE B CA 1
ATOM 7012 C C . ILE B 1 427 ? 3.299 27.5 6.34 1 95.88 427 ILE B C 1
ATOM 7014 O O . ILE B 1 427 ? 2.352 28 6.953 1 95.88 427 ILE B O 1
ATOM 7018 N N . ARG B 1 428 ? 3.678 26.281 6.504 1 96.12 428 ARG B N 1
ATOM 7019 C CA . ARG B 1 428 ? 3.227 25.469 7.621 1 96.12 428 ARG B CA 1
ATOM 7020 C C . ARG B 1 428 ? 4.355 25.234 8.617 1 96.12 428 ARG B C 1
ATOM 7022 O O . ARG B 1 428 ? 5.441 24.781 8.242 1 96.12 428 ARG B O 1
ATOM 7029 N N . VAL B 1 429 ? 4.094 25.531 9.844 1 95.62 429 VAL B N 1
ATOM 7030 C CA . VAL B 1 429 ? 5.008 25.281 10.945 1 95.62 429 VAL B CA 1
ATOM 7031 C C . VAL B 1 429 ? 4.523 24.062 11.742 1 95.62 429 VAL B C 1
ATOM 7033 O O . VAL B 1 429 ? 3.389 24.047 12.219 1 95.62 429 VAL B O 1
ATOM 7036 N N . SER B 1 430 ? 5.363 23.078 11.844 1 94.81 430 SER B N 1
ATOM 7037 C CA . SER B 1 430 ? 5.023 21.875 12.586 1 94.81 430 SER B CA 1
ATOM 7038 C C . SER B 1 430 ? 5.809 21.781 13.891 1 94.81 430 SER B C 1
ATOM 7040 O O . SER B 1 430 ? 7.02 22.016 13.906 1 94.81 430 SER B O 1
ATOM 7042 N N . VAL B 1 431 ? 5.16 21.406 14.992 1 93.06 431 VAL B N 1
ATOM 7043 C CA . VAL B 1 431 ? 5.871 21.328 16.266 1 93.06 431 VAL B CA 1
ATOM 7044 C C . VAL B 1 431 ? 5.773 19.906 16.828 1 93.06 431 VAL B C 1
ATOM 7046 O O . VAL B 1 431 ? 6.055 19.672 18 1 93.06 431 VAL B O 1
ATOM 7049 N N . GLY B 1 432 ? 5.328 18.984 15.977 1 87.25 432 GLY B N 1
ATOM 7050 C CA . GLY B 1 432 ? 5.18 17.609 16.438 1 87.25 432 GLY B CA 1
ATOM 7051 C C . GLY B 1 432 ? 6.504 16.922 16.688 1 87.25 432 GLY B C 1
ATOM 7052 O O . GLY B 1 432 ? 6.66 16.234 17.703 1 87.25 432 GLY B O 1
ATOM 7053 N N . ALA B 1 433 ? 7.371 16.969 15.641 1 75.56 433 ALA B N 1
ATOM 7054 C CA . ALA B 1 433 ? 8.656 16.281 15.727 1 75.56 433 ALA B CA 1
ATOM 7055 C C . ALA B 1 433 ? 9.664 17.094 16.531 1 75.56 433 ALA B C 1
ATOM 7057 O O . ALA B 1 433 ? 10.781 16.625 16.797 1 75.56 433 ALA B O 1
ATOM 7058 N N . CYS B 1 434 ? 9.219 18.312 16.859 1 62.88 434 CYS B N 1
ATOM 7059 C CA . CYS B 1 434 ? 10.18 19.25 17.406 1 62.88 434 CYS B CA 1
ATOM 7060 C C . CYS B 1 434 ? 11.047 18.594 18.469 1 62.88 434 CYS B C 1
ATOM 7062 O O . CYS B 1 434 ? 10.531 17.938 19.375 1 62.88 434 CYS B O 1
ATOM 7064 N N . CYS B 1 435 ? 12.188 18.062 17.875 1 52.31 435 CYS B N 1
ATOM 7065 C CA . CYS B 1 435 ? 13.336 17.547 18.609 1 52.31 435 CYS B CA 1
ATOM 7066 C C . CYS B 1 435 ? 13.57 18.344 19.875 1 52.31 435 CYS B C 1
ATOM 7068 O O . CYS B 1 435 ? 14.406 17.969 20.703 1 52.31 435 CYS B O 1
ATOM 7070 N N . CYS B 1 436 ? 12.852 19.438 19.906 1 52.59 436 CYS B N 1
ATOM 7071 C CA . CYS B 1 436 ? 13.492 20.156 21 1 52.59 436 CYS B CA 1
ATOM 7072 C C . CYS B 1 436 ? 12.922 19.719 22.344 1 52.59 436 CYS B C 1
ATOM 7074 O O . CYS B 1 436 ? 11.898 20.25 22.781 1 52.59 436 CYS B O 1
ATOM 7076 N N . ASN B 1 437 ? 12.805 18.422 22.359 1 57.5 437 ASN B N 1
ATOM 7077 C CA . ASN B 1 437 ? 12.367 17.906 23.641 1 57.5 437 ASN B CA 1
ATOM 7078 C C . ASN B 1 437 ? 12.562 18.938 24.75 1 57.5 437 ASN B C 1
ATOM 7080 O O . ASN B 1 437 ? 12.852 18.562 25.906 1 57.5 437 ASN B O 1
ATOM 7084 N N . ASP B 1 438 ? 12.5 20.047 24.109 1 77.69 438 ASP B N 1
ATOM 7085 C CA . ASP B 1 438 ? 12.711 21.125 25.078 1 77.69 438 ASP B CA 1
ATOM 7086 C C . ASP B 1 438 ? 11.914 22.375 24.703 1 77.69 438 ASP B C 1
ATOM 7088 O O . ASP B 1 438 ? 12.125 22.953 23.625 1 77.69 438 ASP B O 1
ATOM 7092 N N . ILE B 1 439 ? 10.922 22.734 25.594 1 86.06 439 ILE B N 1
ATOM 7093 C CA . ILE B 1 439 ? 10.094 23.922 25.375 1 86.06 439 ILE B CA 1
ATOM 7094 C C . ILE B 1 439 ? 10.984 25.125 25.109 1 86.06 439 ILE B C 1
ATOM 7096 O O . ILE B 1 439 ? 10.617 26.016 24.328 1 86.06 439 ILE B O 1
ATOM 7100 N N . HIS B 1 440 ? 12.164 25.109 25.688 1 88.75 440 HIS B N 1
ATOM 7101 C CA . HIS B 1 440 ? 13.109 26.203 25.453 1 88.75 440 HIS B CA 1
ATOM 7102 C C . HIS B 1 440 ? 13.617 26.203 24.016 1 88.75 440 HIS B C 1
ATOM 7104 O O . HIS B 1 440 ? 13.766 27.266 23.406 1 88.75 440 HIS B O 1
ATOM 7110 N N . GLY B 1 441 ? 13.836 25.047 23.578 1 88.44 441 GLY B N 1
ATOM 7111 C CA . GLY B 1 441 ? 14.242 24.922 22.188 1 88.44 441 GLY B CA 1
ATOM 7112 C C . GLY B 1 441 ? 13.18 25.406 21.219 1 88.44 441 GLY B C 1
ATOM 7113 O O . GLY B 1 441 ? 13.5 26.047 20.219 1 88.44 441 GLY B O 1
ATOM 7114 N N . LEU B 1 442 ? 11.953 25.094 21.562 1 92.31 442 LEU B N 1
ATOM 7115 C CA . LEU B 1 442 ? 10.852 25.547 20.719 1 92.31 442 LEU B CA 1
ATOM 7116 C C . LEU B 1 442 ? 10.75 27.078 20.719 1 92.31 442 LEU B C 1
ATOM 7118 O O . LEU B 1 442 ? 10.609 27.688 19.672 1 92.31 442 LEU B O 1
ATOM 7122 N N . ARG B 1 443 ? 10.867 27.672 21.859 1 92.69 443 ARG B N 1
ATOM 7123 C CA . ARG B 1 443 ? 10.781 29.125 21.984 1 92.69 443 ARG B CA 1
ATOM 7124 C C . ARG B 1 443 ? 11.898 29.812 21.203 1 92.69 443 ARG B C 1
ATOM 7126 O O . ARG B 1 443 ? 11.68 30.844 20.562 1 92.69 443 ARG B O 1
ATOM 7133 N N . ASP B 1 444 ? 13.023 29.172 21.312 1 93.19 444 ASP B N 1
ATOM 7134 C CA . ASP B 1 444 ? 14.156 29.703 20.547 1 93.19 444 ASP B CA 1
ATOM 7135 C C . ASP B 1 444 ? 13.898 29.625 19.047 1 93.19 444 ASP B C 1
ATOM 7137 O O . ASP B 1 444 ? 14.156 30.594 18.328 1 93.19 444 ASP B O 1
ATOM 7141 N N . ALA B 1 445 ? 13.438 28.547 18.625 1 94.38 445 ALA B N 1
ATOM 7142 C CA . ALA B 1 445 ? 13.133 28.359 17.203 1 94.38 445 ALA B CA 1
ATOM 7143 C C . ALA B 1 445 ? 12.078 29.359 16.734 1 94.38 445 ALA B C 1
ATOM 7145 O O . ALA B 1 445 ? 12.164 29.906 15.633 1 94.38 445 ALA B O 1
ATOM 7146 N N . LEU B 1 446 ? 11.086 29.609 17.547 1 95.25 446 LEU B N 1
ATOM 7147 C CA . LEU B 1 446 ? 10.016 30.531 17.188 1 95.25 446 LEU B CA 1
ATOM 7148 C C . LEU B 1 446 ? 10.539 31.969 17.125 1 95.25 446 LEU B C 1
ATOM 7150 O O . LEU B 1 446 ? 10.109 32.75 16.297 1 95.25 446 LEU B O 1
ATOM 7154 N N . ARG B 1 447 ? 11.445 32.25 18.031 1 95.69 447 ARG B N 1
ATOM 7155 C CA . ARG B 1 447 ? 12.078 33.562 17.969 1 95.69 447 ARG B CA 1
ATOM 7156 C C . ARG B 1 447 ? 12.836 33.75 16.656 1 95.69 447 ARG B C 1
ATOM 7158 O O . ARG B 1 447 ? 12.75 34.812 16.031 1 95.69 447 ARG B O 1
ATOM 7165 N N . ARG B 1 448 ? 13.555 32.781 16.312 1 96.25 448 ARG B N 1
ATOM 7166 C CA . ARG B 1 448 ? 14.305 32.844 15.055 1 96.25 448 ARG B CA 1
ATOM 7167 C C . ARG B 1 448 ? 13.367 32.938 13.859 1 96.25 448 ARG B C 1
ATOM 7169 O O . ARG B 1 448 ? 13.656 33.625 12.891 1 96.25 448 ARG B O 1
ATOM 7176 N N . LEU B 1 449 ? 12.305 32.188 13.953 1 96.75 449 LEU B N 1
ATOM 7177 C CA . LEU B 1 449 ? 11.297 32.219 12.898 1 96.75 449 LEU B CA 1
ATOM 7178 C C . LEU B 1 449 ? 10.742 33.625 12.734 1 96.75 449 LEU B C 1
ATOM 7180 O O . LEU B 1 449 ? 10.625 34.125 11.617 1 96.75 449 LEU B O 1
ATOM 7184 N N . ALA B 1 450 ? 10.398 34.281 13.812 1 96.75 450 ALA B N 1
ATOM 7185 C CA . ALA B 1 450 ? 9.883 35.625 13.789 1 96.75 450 ALA B CA 1
ATOM 7186 C C . ALA B 1 450 ? 10.883 36.594 13.164 1 96.75 450 ALA B C 1
ATOM 7188 O O . ALA B 1 450 ? 10.523 37.406 12.305 1 96.75 450 ALA B O 1
ATOM 7189 N N . ALA B 1 451 ? 12.109 36.469 13.594 1 97 451 ALA B N 1
ATOM 7190 C CA . ALA B 1 451 ? 13.172 37.344 13.07 1 97 451 ALA B CA 1
ATOM 7191 C C . ALA B 1 451 ? 13.375 37.094 11.578 1 97 451 ALA B C 1
ATOM 7193 O O . ALA B 1 451 ? 13.594 38.062 10.82 1 97 451 ALA B O 1
ATOM 7194 N N . GLY B 1 452 ? 13.328 35.906 11.219 1 96.75 452 GLY B N 1
ATOM 7195 C CA . GLY B 1 452 ? 13.508 35.562 9.812 1 96.75 452 GLY B CA 1
ATOM 7196 C C . GLY B 1 452 ? 12.398 36.094 8.93 1 96.75 452 GLY B C 1
ATOM 7197 O O . GLY B 1 452 ? 12.656 36.594 7.832 1 96.75 452 GLY B O 1
ATOM 7198 N N . ILE B 1 453 ? 11.172 35.906 9.344 1 95.31 453 ILE B N 1
ATOM 7199 C CA . ILE B 1 453 ? 10.039 36.406 8.586 1 95.31 453 ILE B CA 1
ATOM 7200 C C . ILE B 1 453 ? 10.156 37.938 8.422 1 95.31 453 ILE B C 1
ATOM 7202 O O . ILE B 1 453 ? 9.992 38.469 7.32 1 95.31 453 ILE B O 1
ATOM 7206 N N . ALA B 1 454 ? 10.484 38.625 9.461 1 93.94 454 ALA B N 1
ATOM 7207 C CA . ALA B 1 454 ? 10.641 40.062 9.422 1 93.94 454 ALA B CA 1
ATOM 7208 C C . ALA B 1 454 ? 11.742 40.469 8.453 1 93.94 454 ALA B C 1
ATOM 7210 O O . ALA B 1 454 ? 11.578 41.406 7.668 1 93.94 454 ALA B O 1
ATOM 7211 N N . ALA B 1 455 ? 12.828 39.812 8.555 1 93.94 455 ALA B N 1
ATOM 7212 C CA . ALA B 1 455 ? 13.969 40.094 7.695 1 93.94 455 ALA B CA 1
ATOM 7213 C C . ALA B 1 455 ? 13.625 39.875 6.227 1 93.94 455 ALA B C 1
ATOM 7215 O O . ALA B 1 455 ? 14.039 40.625 5.352 1 93.94 455 ALA B O 1
ATOM 7216 N N . PHE B 1 456 ? 12.953 38.781 5.988 1 92.75 456 PHE B N 1
ATOM 7217 C CA . PHE B 1 456 ? 12.562 38.438 4.621 1 92.75 456 PHE B CA 1
ATOM 7218 C C . PHE B 1 456 ? 11.648 39.5 4.043 1 92.75 456 PHE B C 1
ATOM 7220 O O . PHE B 1 456 ? 11.781 39.875 2.877 1 92.75 456 PHE B O 1
ATOM 7227 N N . GLN B 1 457 ? 10.734 39.969 4.832 1 88.75 457 GLN B N 1
ATOM 7228 C CA . GLN B 1 457 ? 9.82 41.031 4.41 1 88.75 457 GLN B CA 1
ATOM 7229 C C . GLN B 1 457 ? 10.562 42.312 4.09 1 88.75 457 GLN B C 1
ATOM 7231 O O . GLN B 1 457 ? 10.25 43 3.111 1 88.75 457 GLN B O 1
ATOM 7236 N N . GLU B 1 458 ? 11.477 42.625 4.898 1 86.19 458 GLU B N 1
ATOM 7237 C CA . GLU B 1 458 ? 12.273 43.812 4.672 1 86.19 458 GLU B CA 1
ATOM 7238 C C . GLU B 1 458 ? 13.062 43.719 3.369 1 86.19 458 GLU B C 1
ATOM 7240 O O . GLU B 1 458 ? 13.195 44.719 2.646 1 86.19 458 GLU B O 1
ATOM 7245 N N . GLN B 1 459 ? 13.547 42.562 3.16 1 83.31 459 GLN B N 1
ATOM 7246 C CA . GLN B 1 459 ? 14.32 42.344 1.944 1 83.31 459 GLN B CA 1
ATOM 7247 C C . GLN B 1 459 ? 13.445 42.469 0.701 1 83.31 459 GLN B C 1
ATOM 7249 O O . GLN B 1 459 ? 13.891 42.969 -0.327 1 83.31 459 GLN B O 1
ATOM 7254 N N . LYS B 1 460 ? 12.305 41.906 0.796 1 78.69 460 LYS B N 1
ATOM 7255 C CA . LYS B 1 460 ? 11.453 41.875 -0.389 1 78.69 460 LYS B CA 1
ATOM 7256 C C . LYS B 1 460 ? 10.727 43.219 -0.578 1 78.69 460 LYS B C 1
ATOM 7258 O O . LYS B 1 460 ? 10.359 43.562 -1.698 1 78.69 460 LYS B O 1
ATOM 7263 N N . LEU B 1 461 ? 10.461 44 0.398 1 65.19 461 LEU B N 1
ATOM 7264 C CA . LEU B 1 461 ? 9.914 45.375 0.302 1 65.19 461 LEU B CA 1
ATOM 7265 C C . LEU B 1 461 ? 10.977 46.344 -0.2 1 65.19 461 LEU B C 1
ATOM 7267 O O . LEU B 1 461 ? 10.672 47.25 -0.986 1 65.19 461 LEU B O 1
ATOM 7271 N N . ALA B 1 462 ? 12.172 46.25 0.154 1 57.44 462 ALA B N 1
ATOM 7272 C CA . ALA B 1 462 ? 13.266 47.125 -0.263 1 57.44 462 ALA B CA 1
ATOM 7273 C C . ALA B 1 462 ? 13.609 46.906 -1.734 1 57.44 462 ALA B C 1
ATOM 7275 O O . ALA B 1 462 ? 14 47.844 -2.432 1 57.44 462 ALA B O 1
ATOM 7276 N N . ARG B 1 463 ? 13.578 45.625 -2.158 1 52.53 463 ARG B N 1
ATOM 7277 C CA . ARG B 1 463 ? 13.961 45.406 -3.547 1 52.53 463 ARG B CA 1
ATOM 7278 C C . ARG B 1 463 ? 12.961 46.031 -4.504 1 52.53 463 ARG B C 1
ATOM 7280 O O . ARG B 1 463 ? 13.258 46.25 -5.68 1 52.53 463 ARG B O 1
ATOM 7287 N N . LYS B 1 464 ? 11.867 46.5 -4.227 1 54.22 464 LYS B N 1
ATOM 7288 C CA . LYS B 1 464 ? 10.953 47.219 -5.102 1 54.22 464 LYS B CA 1
ATOM 7289 C C . LYS B 1 464 ? 11.445 48.656 -5.355 1 54.22 464 LYS B C 1
ATOM 7291 O O . LYS B 1 464 ? 11.344 49.156 -6.477 1 54.22 464 LYS B O 1
ATOM 7296 N N . VAL B 1 465 ? 11.961 49.25 -4.383 1 47.34 465 VAL B N 1
ATOM 7297 C CA . VAL B 1 465 ? 12.328 50.656 -4.598 1 47.34 465 VAL B CA 1
ATOM 7298 C C . VAL B 1 465 ? 13.461 50.75 -5.625 1 47.34 465 VAL B C 1
ATOM 7300 O O . VAL B 1 465 ? 13.453 51.625 -6.496 1 47.34 465 VAL B O 1
ATOM 7303 N N . SER B 1 466 ? 14.242 49.688 -5.645 1 46.09 466 SER B N 1
ATOM 7304 C CA . SER B 1 466 ? 15.359 49.781 -6.578 1 46.09 466 SER B CA 1
ATOM 7305 C C . SER B 1 466 ? 14.938 49.406 -7.992 1 46.09 466 SER B C 1
ATOM 7307 O O . SER B 1 466 ? 15.453 49.938 -8.969 1 46.09 466 SER B O 1
ATOM 7309 N N . SER B 1 467 ? 14.023 48.469 -8.086 1 44.59 467 SER B N 1
ATOM 7310 C CA . SER B 1 467 ? 13.664 48.062 -9.438 1 44.59 467 SER B CA 1
ATOM 7311 C C . SER B 1 467 ? 12.711 49.062 -10.086 1 44.59 467 SER B C 1
ATOM 7313 O O . SER B 1 467 ? 12.648 49.156 -11.312 1 44.59 467 SER B O 1
ATOM 7315 N N . VAL B 1 468 ? 11.867 49.75 -9.453 1 46.44 468 VAL B N 1
ATOM 7316 C CA . VAL B 1 468 ? 11.008 50.781 -10.047 1 46.44 468 VAL B CA 1
ATOM 7317 C C . VAL B 1 468 ? 11.867 51.938 -10.562 1 46.44 468 VAL B C 1
ATOM 7319 O O . VAL B 1 468 ? 11.555 52.531 -11.602 1 46.44 468 VAL B O 1
ATOM 7322 N N . ASP B 1 469 ? 13.008 52.156 -9.961 1 40.03 469 ASP B N 1
ATOM 7323 C CA . ASP B 1 469 ? 13.82 53.281 -10.438 1 40.03 469 ASP B CA 1
ATOM 7324 C C . ASP B 1 469 ? 14.492 52.938 -11.766 1 40.03 469 ASP B C 1
ATOM 7326 O O . ASP B 1 469 ? 14.727 53.812 -12.594 1 40.03 469 ASP B O 1
ATOM 7330 N N . ASN B 1 470 ? 14.75 51.656 -11.938 1 41.03 470 ASN B N 1
ATOM 7331 C CA . ASN B 1 470 ? 15.461 51.406 -13.188 1 41.03 470 ASN B CA 1
ATOM 7332 C C . ASN B 1 470 ? 14.508 51.406 -14.375 1 41.03 470 ASN B C 1
ATOM 7334 O O . ASN B 1 470 ? 14.93 51.594 -15.516 1 41.03 470 ASN B O 1
ATOM 7338 N N . ASP B 1 471 ? 13.266 51.094 -14.156 1 39.25 471 ASP B N 1
ATOM 7339 C CA . ASP B 1 471 ? 12.391 51.031 -15.32 1 39.25 471 ASP B CA 1
ATOM 7340 C C . ASP B 1 471 ? 12 52.406 -15.812 1 39.25 471 ASP B C 1
ATOM 7342 O O . ASP B 1 471 ? 11.523 52.562 -16.938 1 39.25 471 ASP B O 1
ATOM 7346 N N . ASN B 1 472 ? 11.992 53.375 -14.945 1 36.19 472 ASN B N 1
ATOM 7347 C CA . ASN B 1 472 ? 11.531 54.688 -15.445 1 36.19 472 ASN B CA 1
ATOM 7348 C C . ASN B 1 472 ? 12.609 55.375 -16.266 1 36.19 472 ASN B C 1
ATOM 7350 O O . ASN B 1 472 ? 12.398 56.469 -16.781 1 36.19 472 ASN B O 1
ATOM 7354 N N . LEU B 1 473 ? 13.906 54.969 -16.141 1 32.03 473 LEU B N 1
ATOM 7355 C CA . LEU B 1 473 ? 14.898 55.781 -16.828 1 32.03 473 LEU B CA 1
ATOM 7356 C C . LEU B 1 473 ? 15.016 55.375 -18.297 1 32.03 473 LEU B C 1
ATOM 7358 O O . LEU B 1 473 ? 15.789 55.969 -19.047 1 32.03 473 LEU B O 1
ATOM 7362 N N . VAL B 1 474 ? 14.555 54.125 -18.688 1 33.5 474 VAL B N 1
ATOM 7363 C CA . VAL B 1 474 ? 14.867 53.844 -20.078 1 33.5 474 VAL B CA 1
ATOM 7364 C C . VAL B 1 474 ? 13.906 54.625 -20.984 1 33.5 474 VAL B C 1
ATOM 7366 O O . VAL B 1 474 ? 12.797 54.188 -21.266 1 33.5 474 VAL B O 1
ATOM 7369 N N . VAL B 1 475 ? 13.68 55.969 -20.719 1 33.03 475 VAL B N 1
ATOM 7370 C CA . VAL B 1 475 ? 13.109 56.781 -21.766 1 33.03 475 VAL B CA 1
ATOM 7371 C C . VAL B 1 475 ? 14.008 56.781 -23 1 33.03 475 VAL B C 1
ATOM 7373 O O . VAL B 1 475 ? 15.195 57.094 -22.922 1 33.03 475 VAL B O 1
ATOM 7376 N N . SER B 1 476 ? 13.812 55.812 -23.906 1 28.56 476 SER B N 1
ATOM 7377 C CA . SER B 1 476 ? 14.398 55.719 -25.234 1 28.56 476 SER B CA 1
ATOM 7378 C C . SER B 1 476 ? 14.359 57.062 -25.969 1 28.56 476 SER B C 1
ATOM 7380 O O . SER B 1 476 ? 13.289 57.656 -26.094 1 28.56 476 SER B O 1
ATOM 7382 N N . THR B 1 477 ? 15.312 57.875 -25.688 1 26.67 477 THR B N 1
ATOM 7383 C CA . THR B 1 477 ? 15.688 59 -26.547 1 26.67 477 THR B CA 1
ATOM 7384 C C . THR B 1 477 ? 15.938 58.531 -27.969 1 26.67 477 THR B C 1
ATOM 7386 O O . THR B 1 477 ? 16.938 57.875 -28.25 1 26.67 477 THR B O 1
ATOM 7389 N N . THR B 1 478 ? 14.922 57.938 -28.625 1 25.89 478 THR B N 1
ATOM 7390 C CA . THR B 1 478 ? 14.961 57.844 -30.078 1 25.89 478 THR B CA 1
ATOM 7391 C C . THR B 1 478 ? 15.148 59.25 -30.703 1 25.89 478 THR B C 1
ATOM 7393 O O . THR B 1 478 ? 14.281 60.094 -30.562 1 25.89 478 THR B O 1
ATOM 7396 N N . PHE B 1 479 ? 16.375 59.688 -30.547 1 23.16 479 PHE B N 1
ATOM 7397 C CA . PHE B 1 479 ? 16.891 60.562 -31.609 1 23.16 479 PHE B CA 1
ATOM 7398 C C . PHE B 1 479 ? 17.172 59.75 -32.875 1 23.16 479 PHE B C 1
ATOM 7400 O O . PHE B 1 479 ? 17.625 58.594 -32.781 1 23.16 479 PHE B O 1
#

Solvent-accessible surface area (backbone atoms only — not comparable to full-atom values): 47901 Å² total; per-residue (Å²): 119,64,61,12,60,45,29,60,62,34,71,71,60,59,61,53,59,49,39,69,73,44,62,81,40,84,78,36,46,62,17,42,58,94,41,42,66,50,40,52,50,66,71,22,57,55,51,36,62,71,48,51,78,75,62,62,11,47,73,70,50,46,48,39,54,67,71,38,52,54,50,50,44,50,45,34,33,74,47,41,54,32,53,43,74,87,56,41,37,45,72,35,40,23,37,13,40,48,29,32,51,44,32,50,50,41,19,40,35,43,63,69,23,26,34,37,40,41,30,67,29,46,46,54,59,58,35,32,32,39,56,49,33,32,41,72,43,73,42,58,27,64,81,25,76,32,65,43,54,38,50,49,51,45,66,69,50,38,81,74,46,94,50,88,45,69,81,38,42,34,33,40,52,46,51,42,23,15,56,46,56,6,44,52,73,48,69,70,49,50,48,51,40,48,51,53,24,58,76,67,50,25,34,37,37,38,36,28,48,27,61,76,33,65,42,42,33,34,65,41,75,54,96,87,40,80,41,74,42,73,58,77,56,60,58,18,58,97,45,38,46,74,42,68,52,46,53,70,56,64,53,80,41,42,33,38,32,32,36,36,29,51,69,47,11,26,38,19,39,22,38,15,28,33,41,34,33,55,55,68,56,67,49,97,77,34,27,58,58,54,11,34,46,50,44,37,42,36,37,43,31,36,37,30,49,65,41,46,49,35,53,35,36,42,72,67,35,68,70,32,52,53,50,39,48,55,49,46,52,52,52,49,53,49,43,50,52,51,50,46,50,48,53,52,36,39,73,71,61,51,34,36,65,46,46,48,54,46,50,49,51,50,48,23,68,72,70,60,42,68,46,63,43,11,45,42,37,45,37,34,24,49,58,51,88,58,93,75,83,73,67,56,53,96,50,37,14,58,56,50,30,49,47,27,32,73,76,45,27,33,32,43,30,44,24,40,65,22,65,43,62,38,70,48,23,28,32,31,42,24,56,40,30,40,76,40,89,30,76,65,47,49,53,50,50,51,51,32,48,53,53,35,46,52,50,50,47,52,53,38,57,53,55,41,65,59,54,60,58,60,64,70,64,69,70,79,77,82,120,118,65,61,13,59,46,27,60,61,34,72,70,59,60,61,54,58,50,38,71,71,44,63,81,40,84,78,35,46,62,17,42,57,94,42,45,66,47,39,53,48,65,70,22,57,55,51,37,62,72,48,51,79,75,62,62,10,47,71,69,50,44,50,41,53,68,71,38,52,54,49,48,43,50,45,34,33,74,50,43,54,32,54,43,74,86,57,40,37,45,72,35,40,23,35,13,40,48,29,33,52,43,31,50,49,43,20,39,36,44,63,70,23,27,36,38,40,42,30,66,30,47,45,54,58,57,36,35,32,40,56,48,33,31,39,72,43,73,41,57,28,64,80,25,77,31,66,41,51,38,51,50,51,46,68,69,51,39,83,74,47,97,50,88,45,68,82,37,42,35,33,39,52,47,52,42,23,14,56,47,55,7,44,53,74,49,69,69,50,51,50,51,41,46,50,55,24,59,77,68,52,25,34,39,37,40,36,27,47,26,61,76,33,64,41,43,32,32,66,41,75,54,97,86,38,79,41,72,41,74,56,77,56,60,63,13,55,100,44,38,47,75,44,69,53,44,50,71,66,59,53,83,42,41,33,40,32,31,37,35,29,51,69,46,10,27,39,18,40,21,38,15,28,33,42,35,33,56,56,69,56,67,48,96,77,34,26,57,57,53,11,34,45,50,44,35,40,35,37,43,30,35,38,30,48,66,41,47,48,35,52,35,36,41,72,68,35,68,70,32,51,52,50,38,48,56,50,46,51,52,50,48,52,48,41,48,51,51,51,49,51,47,52,53,34,38,74,69,62,53,33,36,63,46,47,50,55,46,48,50,53,50,47,24,69,71,70,59,42,68,46,64,43,10,44,43,36,44,36,35,23,49,57,52,87,58,93,73,84,74,67,57,54,98,50,38,14,61,57,50,31,51,48,28,31,72,74,44,27,33,32,44,30,41,22,41,65,22,64,42,62,38,71,48,25,26,32,30,42,24,56,41,31,40,75,41,90,28,75,65,48,49,53,50,50,51,51,32,48,53,52,36,44,52,50,51,46,52,52,36,57,53,54,38,65,59,54,58,56,58,64,69,63,70,66,77,76,81,120

InterPro domains:
  IPR004838 Aminotransferases, class-I, pyridoxal-phosphate-binding site [PS00105] (259-272)
  IPR004839 Aminotransferase, class I/classII, large domain [PF00155] (27-434)
  IPR015421 Pyridoxal phosphate-dependent transferase, major domain [G3DSA:3.40.640.10] (10-463)
  IPR015424 Pyridoxal phosphate-dependent transferase [SSF53383] (15-450)
  IPR050596 Aspartate/prephenate aminotransferase-like [PTHR46383] (19-218)

Foldseek 3Di:
DDDDPLVVPQDDQVLVVLCVVQVPPPLFFEFADQAFADAFDPQLVVVLVVCVVVVDDDADALQADPLLQVLVQVCCCLQQVDNQVVLQKGKGKAQFLLVVLLLLCLLFAAAAAEEEAEPLADLSNVSSCSVRNYHYDYFHCLVDLGPLVSLVVCLVCLCPDPPPRLLRYAAYEEEACGVFAQAHDALVSVQSNVVSCVVSVHAYEYECQFQLFKWKWFWDADPNATAIDTDQPCSCVCPRPVPPSSVVHPSAGYKYKYGCCHLRVCVVQRIIMIMHHDDAADPPRDDSVRSSSVSSCVPPSHRDNSSSSSSSSLSPDPVNVVVSRVLSVVLVVLLSVVVSLVVVCVVVVQKAHRSNVVVVVVVCVVPRDIDMGGRFKHKIFRQPPPDDDDPQPQAFLSNLQVQLCPPLSYHWRFSVSSPDDRSRNITMTGCRSRVPVDPVSSVSSSVSVSVSSVVVNVVRSVVSVVVVVVVVPPPPPPD/DDDDPLVVPQDDQVLVVLCVVQVPPPLFFEFADQAFADAFDPQLVVVLVVCVVVVDDDFDALQADPLLQVLVQVCCCLQQVDRQVVLQKGKGKAQFLLVVLLLLPLLFAAAAAEEEAEPLADLSNVSSCSVRNYHYDYFHCLVDLGPLVSLVVCLVCQCPDPPPRLLRYAAYEDEACGVFAQDHDALVSVQSNLVSCVVSVHAYEYECQFQQFKWKWFWDADPNATAIDTDQPCSCVCPRPVPPSSVVPPSAGYKYKYGCCHLRVCVVQRIIMIMHHDDAADPPRDDSVRSSSVSSCVPPSHRDNSSSSSSSSLSPDPVNVVVSRVLSVVLVVLLSVVVSLVVVCVVVVQKAHRSNVVVVVVVCVVPRDIDMGGRFKHKIFRQPPPDDDDPQPQAFLVNLQVQLCPPLSYHWRFSVSSPDDRSRNITMTGCRSRVPVPPVSSVSSSVSVSVSSVVVNVVRSVVRVVVVVVVVPPPPPPD

pLDDT: mean 83.06, std 16.55, range [23.16, 98.81]

Organism: Cyanidioschyzon merolae (strain NIES-3377 / 10D) (NCBI:txid280699)

Radius of gyration: 30.53 Å; Cα contacts (8 Å, |Δi|>4): 2023; chains: 2; bounding box: 81×110×71 Å

Secondary structure (DSSP, 8-state):
----SHHHHS---HHHHHHHHHTT-TTSEE--S---S--S-HHHHHHHHHHGGGG-SS---TT--HHHHHHHHHHHHHHH---TTTTTEEEEEESSHHHHHHHHHHHH--TT-EEEEEES--HHHHHHHHHTT-EEEEEEGGGSS-HHHHHHHHHHHGGG-SSS-GGGEEEEEEESS-TTT-----HHHHHHHHHHHHHHT-EEEEE-TTTT-EEEEEEEEETTEEEEEEE--GGGTTTS--------SSTTTEEEEEESTTTTS-GGGT-EEEEEE-PSP-BTTB-HHHHHHHHHHHHTSSS-HHHHHHHHHHHH-HHHHHHHHHHHHHHHHHHHHHHHHHHHHHHTTS-EE-HHHHHHHHHHHHH---EEEETTEEEEESS---SSS----S--HHHHHHHHHHHH-EE-EEGGGGTS-GGG-EEEEE-SS-S--SHHHHHHHHHHHHHHHHHHHHHHHHHHHHHHHHHTS------/----SHHHHS---HHHHHHHHHTT-TTSEE--SS--S--S-HHHHHHHHHHGGGG-SS---TT--HHHHHHHHHHHHHHH---TTTTTEEEEEESSHHHHHHHHHHHH--TT-EEEEEES--HHHHHHHHHTT-EEEEEEGGGSS-HHHHHHHHHHHGGG-SSS-GGGEEEEEEESS-TTT-----HHHHHHHHHHHHHHT-EEEEE-TTTT-EEEEEEEEETTEEEEEEE--GGGTTTS---------STTTEEEEEESTTTTS-GGGT-EEEEEE-PSP-BTTB-HHHHHHHHHHHHTSSS-HHHHHHHHHHHH-HHHHHHHHHHHHHHHHHHHHHHHHHHHHHHTTS-EE-HHHHHHHHHHHHH---EEEETTEEEEESS---SSS----S--HHHHHHHHHHHS-EE-EEGGGGTS-GGG-EEEEE-SS----SHHHHHHHHHHHHHHHHHHHHHHHHHHHHHHHHHTS------